Protein AF-0000000067176168 (afdb_homodimer)

Organism: Mycolicibacterium smegmatis (strain ATCC 700084 / mc(2)155) (NCBI:txid246196)

Solvent-accessible surface area (backbone atoms only — not comparable to full-atom values): 38300 Å² total; per-residue (Å²): 129,43,39,39,36,66,32,38,26,52,6,70,38,26,95,44,67,74,48,48,65,75,39,74,46,58,28,52,47,60,27,38,42,44,48,42,74,59,34,64,45,67,70,68,75,68,59,88,59,64,54,48,34,90,34,35,32,40,30,34,15,57,54,43,55,13,48,34,45,64,42,18,42,8,50,51,46,45,52,48,49,29,64,76,58,59,32,76,52,59,24,44,74,36,60,22,11,17,51,62,39,45,34,62,74,66,57,68,63,48,25,36,34,30,36,39,25,71,38,66,47,34,12,22,47,1,37,45,16,20,52,15,31,40,41,54,68,70,59,49,51,46,24,50,48,64,36,40,51,71,46,67,38,50,46,32,37,34,40,32,27,31,59,47,51,46,90,87,56,44,28,49,18,55,42,38,49,47,22,23,73,71,29,65,36,64,72,16,24,37,36,50,39,52,84,15,42,83,55,54,52,68,68,28,39,24,17,36,12,22,45,29,45,65,27,43,26,59,31,18,35,26,47,52,46,68,72,49,40,59,73,47,51,81,59,40,77,75,40,48,67,30,65,43,40,95,64,33,75,57,75,41,80,45,79,43,58,36,62,72,62,56,59,27,33,20,48,58,54,41,45,49,58,34,27,45,48,36,84,74,53,70,92,41,69,41,41,31,21,37,33,18,22,69,40,30,10,46,57,70,38,45,46,47,26,16,62,70,29,48,96,39,54,47,22,89,79,31,32,35,42,35,22,29,18,20,48,65,37,39,50,50,30,51,75,72,42,28,51,55,24,33,37,73,14,29,23,38,61,44,48,32,28,33,24,27,53,62,28,62,20,60,43,15,32,19,73,70,36,29,31,35,21,14,38,78,71,26,39,70,36,37,35,30,29,61,58,28,42,31,30,35,32,24,39,51,29,24,44,40,12,28,40,70,34,26,66,39,43,74,88,78,116,129,42,37,40,36,67,32,38,27,52,7,70,40,26,94,44,67,74,49,48,64,76,39,75,43,57,28,52,46,58,28,37,42,44,48,42,73,59,34,66,44,66,71,67,74,69,59,86,61,66,55,49,34,91,35,36,32,40,31,35,15,56,54,44,52,14,48,36,44,66,42,17,44,9,49,51,46,45,54,49,49,31,63,76,58,58,31,76,52,58,25,45,73,35,60,21,11,17,53,62,40,44,32,63,74,68,55,68,64,47,26,37,35,30,37,40,24,71,39,64,48,34,11,21,47,1,37,46,16,20,53,15,29,40,42,53,68,70,55,48,51,47,24,49,49,65,36,40,51,72,46,66,38,49,45,32,39,35,41,32,26,30,60,46,53,48,89,87,57,45,27,50,18,55,42,37,48,47,23,22,74,70,28,65,37,66,71,17,25,37,36,48,38,51,83,14,41,82,55,53,52,68,68,29,39,24,18,36,12,22,46,29,43,65,29,42,28,59,32,18,35,25,47,54,46,68,72,50,39,59,73,45,52,79,58,40,77,76,39,48,67,31,63,43,42,95,66,33,76,58,74,40,78,46,78,42,58,37,64,75,62,58,57,26,32,21,46,58,55,42,46,50,57,33,28,45,47,37,80,74,53,70,90,40,69,40,40,31,22,35,34,20,22,70,41,31,11,45,57,68,38,45,46,47,27,15,61,69,28,47,97,41,54,48,22,89,81,32,33,36,43,36,24,30,18,20,48,64,36,40,51,52,30,51,75,70,42,27,51,56,24,34,38,73,14,30,24,36,59,44,47,32,28,34,22,27,54,63,29,62,20,60,45,15,32,20,72,70,35,28,31,36,22,14,38,79,74,26,39,70,36,37,35,30,29,62,58,27,43,30,29,33,32,24,41,51,28,25,45,40,12,30,42,69,35,26,67,39,43,73,87,79,111

Radius of gyration: 28.68 Å; Cα contacts (8 Å, |Δi|>4): 2386; chains: 2; bounding box: 62×94×59 Å

pLDDT: mean 96.31, std 5.04, range [27.69, 98.88]

Secondary structure (DSSP, 8-state):
-B--HHHHHHHHTSS-SS--TT-EEEEE-SEEEEEGGGGGSSGGGG-S--S-GGGEEEE--SSSS-SSHHHHHHHHHHHHHHHHHT--EEE-TTT-B-HHHHHHHTT-S-TT-EEEESSGGGGGGGGGT-EEEE--HHHHHHHHHHSEEEEEPPPEEEEEEES---TT--HHHHHHHHHHHH---TT-EEEEESGGGGGS-HHHHHHHHHHGGGGT-SEEE----HHHHHHHGGGGGG-------TTB--SEEEEEEGGG---EEEPTT-STT-EEEGGGSPP-B-SEEEE-STTT-SHHHHHHHHHHHTT--PPTTPEEEE--SBHHHHHHHHHHTHHHHHHHTT-EEPPSSSHHHHTSSSSPBPTT-EEEE-SS---TTTTB-TTSEEEEE-HHHHHHHHHHTB---TT--/-B--HHHHHHHHTSS-SS--TT-EEEEE-SEEEEEGGGGGSSGGGG-S--S-GGGEEEE--SSSS-SSHHHHHHHHHHHHHHHHHT--EEE-TTT-B-HHHHHHHTT-S-TT-EEEESSGGGGGGGGGT-EEEE--HHHHHHHHHHSEEEEEPPPEEEEEEES---TT--HHHHHHHHHHHH---TT-EEEEESGGGGGS-HHHHHHHHHHGGGGT-SEEE----HHHHHHHGGGGGG-------TTB--SEEEEEEGGG---EEEPTT-STT-EEEGGGSPP-B-SEEEE-STTT-SHHHHHHHHHHHTT--PPTTPEEEE--SBHHHHHHHHHHTHHHHHHHTT-EEPPSSSHHHHTSSSSPBPTT-EEEE-SS---TTTTB-TTSEEEEE-HHHHHHHHHHTB---TT--

Foldseek 3Di:
DWAALLQCLQLLQFPRRGDDFQDKTKGQAQAEEEELVLLLDCLLVPDPAFPDLARYAYAYFAQVVHPDPSSVNSLVSSVVSCVVHVNPNYQHHVFHFHPLCSCLVVVVDAASGEYEYQDQLQLLCQLRNYNGGHDHPVQSSVCRHHSMDMDRAAFEEEEAEDAEADPQDALQLQLLVCLQPPFAQARYEYEYHHPHVVNHASLSSSLNRSLNSQRRHRHYHYWCDPRSLVSCPPCSVVHDTRHIDPPHDGPHYHYDYNVPTAWKKFWAAGSHSGMDHLVPDPWFFAQEFEAAESNGQALVNLVLLLVLQAPAAFDPRYEYEHEHRTPVSVVVCVVVCSCVSQVVNPYDYDYHHCAQLQLNHDQADDAPGEYEYQHNHRRQCRRHHSNYIYMYTGSQQRSVCRRVRTGAHPVGD/DWAALLQCLQLLQFPRRGDDFQDKTKGQAQAEEEELVLLLDCLLVPDPAFPDLARYAYAYFAQVVHPDPSSVNSLVSSVVSCVVHVNPNYQHHVFHFHPLCSCLVVVVDAASGEYEYCDQLQLLCQLRNYNGGHDHPVQSSVCRHPSMDMDRAAFEEEEAEDAEADPQDALQLQQLVCLQPPFAQARYEYEYHHPHVVNHASLSSSLNRSLNSQRRHRHYHYWCDPRSLVSCPPCSVVHDTRHIDPPHDGPHYYYDYNVPTAWKKFWAAGSHSGMDHLVPDPWFFAQEFEAAESNGQALVNLVLLLVLQAVAAFDPRYEYEHEHRTPVSVVVCVVVCSCVSQVVNPYDYDYHHCAQLQLNHDQADDAPGEYEYQHNHRRQCRRHHSNYIYMYTGSQQRSVCRRVRTGAHPPRD

Structure (mmCIF, N/CA/C/O backbone):
data_AF-0000000067176168-model_v1
#
loop_
_entity.id
_entity.type
_entity.pdbx_description
1 polymer '3-isopropylmalate dehydratase large subunit'
#
loop_
_atom_site.group_PDB
_atom_site.id
_atom_site.type_symbol
_atom_site.label_atom_id
_atom_site.label_alt_id
_atom_site.label_comp_id
_atom_site.label_asym_id
_atom_site.label_entity_id
_atom_site.label_seq_id
_atom_site.pdbx_PDB_ins_code
_atom_site.Cartn_x
_atom_site.Cartn_y
_atom_site.Cartn_z
_atom_site.occupancy
_atom_site.B_iso_or_equiv
_atom_site.auth_seq_id
_atom_site.auth_comp_id
_atom_site.auth_asym_id
_atom_site.auth_atom_id
_atom_site.pdbx_PDB_model_num
ATOM 1 N N . MET A 1 1 ? -1.756 47.5 22.859 1 81.81 1 MET A N 1
ATOM 2 C CA . MET A 1 1 ? -2.678 46.375 22.656 1 81.81 1 MET A CA 1
ATOM 3 C C . MET A 1 1 ? -1.915 45.094 22.438 1 81.81 1 MET A C 1
ATOM 5 O O . MET A 1 1 ? -0.862 45.062 21.797 1 81.81 1 MET A O 1
ATOM 9 N N . GLY A 1 2 ? -2.418 44.094 23.172 1 93.5 2 GLY A N 1
ATOM 10 C CA . GLY A 1 2 ? -1.721 42.812 23.156 1 93.5 2 GLY A CA 1
ATOM 11 C C . GLY A 1 2 ? -1.752 42.125 21.797 1 93.5 2 GLY A C 1
ATOM 12 O O . GLY A 1 2 ? -2.416 42.594 20.875 1 93.5 2 GLY A O 1
ATOM 13 N N . SER A 1 3 ? -0.959 41.156 21.547 1 97.44 3 SER A N 1
ATOM 14 C CA . SER A 1 3 ? -0.81 40.406 20.297 1 97.44 3 SER A CA 1
ATOM 15 C C . SER A 1 3 ? -1.395 39 20.391 1 97.44 3 SER A C 1
ATOM 17 O O . SER A 1 3 ? -1.273 38.375 21.438 1 97.44 3 SER A O 1
ATOM 19 N N . THR A 1 4 ? -2.113 38.594 19.297 1 98.31 4 THR A N 1
ATOM 20 C CA . THR A 1 4 ? -2.543 37.219 19.172 1 98.31 4 THR A CA 1
ATOM 21 C C . THR A 1 4 ? -1.352 36.312 18.906 1 98.31 4 THR A C 1
ATOM 23 O O . THR A 1 4 ? -0.232 36.781 18.703 1 98.31 4 THR A O 1
ATOM 26 N N . VAL A 1 5 ? -1.571 35.031 18.938 1 98.56 5 VAL A N 1
ATOM 27 C CA . VAL A 1 5 ? -0.511 34.031 18.703 1 98.56 5 VAL A CA 1
ATOM 28 C C . VAL A 1 5 ? 0.125 34.281 17.344 1 98.56 5 VAL A C 1
ATOM 30 O O . VAL A 1 5 ? 1.349 34.406 17.219 1 98.56 5 VAL A O 1
ATOM 33 N N . ILE A 1 6 ? -0.699 34.438 16.266 1 98.69 6 ILE A N 1
ATOM 34 C CA . ILE A 1 6 ? -0.167 34.562 14.906 1 98.69 6 ILE A CA 1
ATOM 35 C C . ILE A 1 6 ? 0.568 35.875 14.75 1 98.69 6 ILE A C 1
ATOM 37 O O . ILE A 1 6 ? 1.577 35.969 14.047 1 98.69 6 ILE A O 1
ATOM 41 N N . GLU A 1 7 ? 0.084 36.938 15.375 1 98.62 7 GLU A N 1
ATOM 42 C CA . GLU A 1 7 ? 0.792 38.219 15.359 1 98.62 7 GLU A CA 1
ATOM 43 C C . GLU A 1 7 ? 2.184 38.094 15.977 1 98.62 7 GLU A C 1
ATOM 45 O O . GLU A 1 7 ? 3.158 38.625 15.438 1 98.62 7 GLU A O 1
ATOM 50 N N . GLN A 1 8 ? 2.264 37.375 17.094 1 98.56 8 GLN A N 1
ATOM 51 C CA . GLN A 1 8 ? 3.553 37.156 17.75 1 98.56 8 GLN A CA 1
ATOM 52 C C . GLN A 1 8 ? 4.477 36.312 16.875 1 98.56 8 GLN A C 1
ATOM 54 O O . GLN A 1 8 ? 5.672 36.594 16.766 1 98.56 8 GLN A O 1
ATOM 59 N N . LEU A 1 9 ? 3.971 35.25 16.312 1 98.62 9 LEU A N 1
ATOM 60 C CA . LEU A 1 9 ? 4.766 34.344 15.484 1 98.62 9 LEU A CA 1
ATOM 61 C C . LEU A 1 9 ? 5.336 35.094 14.281 1 98.62 9 LEU A C 1
ATOM 63 O O . LEU A 1 9 ? 6.523 34.969 13.977 1 98.62 9 LEU A O 1
ATOM 67 N N . LEU A 1 10 ? 4.496 35.844 13.547 1 98.5 10 LEU A N 1
ATOM 68 C CA . LEU A 1 10 ? 4.938 36.594 12.375 1 98.5 10 LEU A CA 1
ATOM 69 C C . LEU A 1 10 ? 5.867 37.719 12.781 1 98.5 10 LEU A C 1
ATOM 71 O O . LEU A 1 10 ? 6.836 38.031 12.07 1 98.5 10 LEU A O 1
ATOM 75 N N . GLY A 1 11 ? 5.555 38.375 13.914 1 98.06 11 GLY A N 1
ATOM 76 C CA . GLY A 1 11 ? 6.426 39.406 14.43 1 98.06 11 GLY A CA 1
ATOM 77 C C . GLY A 1 11 ? 7.828 38.906 14.742 1 98.06 11 GLY A C 1
ATOM 78 O O . GLY A 1 11 ? 8.812 39.594 14.406 1 98.06 11 GLY A O 1
ATOM 79 N N . ARG A 1 12 ? 7.926 37.812 15.352 1 96.75 12 ARG A N 1
ATOM 80 C CA . ARG A 1 12 ? 9.211 37.25 15.734 1 96.75 12 ARG A CA 1
ATOM 81 C C . ARG A 1 12 ? 10.086 37 14.508 1 96.75 12 ARG A C 1
ATOM 83 O O . ARG A 1 12 ? 11.305 37.125 14.57 1 96.75 12 ARG A O 1
ATOM 90 N N . ALA A 1 13 ? 9.492 36.656 13.422 1 97.12 13 ALA A N 1
ATOM 91 C CA . ALA A 1 13 ? 10.227 36.281 12.219 1 97.12 13 ALA A CA 1
ATOM 92 C C . ALA A 1 13 ? 10.469 37.469 11.312 1 97.12 13 ALA A C 1
ATOM 94 O O . ALA A 1 13 ? 11.094 37.344 10.258 1 97.12 13 ALA A O 1
ATOM 95 N N . SER A 1 14 ? 9.961 38.594 11.688 1 97.38 14 SER A N 1
ATOM 96 C CA . SER A 1 14 ? 10.023 39.781 10.82 1 97.38 14 SER A CA 1
ATOM 97 C C . SER A 1 14 ? 10.75 40.938 11.508 1 97.38 14 SER A C 1
ATOM 99 O O . SER A 1 14 ? 11.148 40.812 12.664 1 97.38 14 SER A O 1
ATOM 101 N N . GLU A 1 15 ? 10.922 42.031 10.742 1 95.62 15 GLU A N 1
ATOM 102 C CA . GLU A 1 15 ? 11.5 43.25 11.297 1 95.62 15 GLU A CA 1
ATOM 103 C C . GLU A 1 15 ? 10.438 44.094 12 1 95.62 15 GLU A C 1
ATOM 105 O O . GLU A 1 15 ? 10.734 45.188 12.5 1 95.62 15 GLU A O 1
ATOM 110 N N . HIS A 1 16 ? 9.273 43.594 12.055 1 93.31 16 HIS A N 1
ATOM 111 C CA . HIS A 1 16 ? 8.148 44.25 12.734 1 93.31 16 HIS A CA 1
ATOM 112 C C . HIS A 1 16 ? 7.742 43.438 13.969 1 93.31 16 HIS A C 1
ATOM 114 O O . HIS A 1 16 ? 6.871 42.562 13.898 1 93.31 16 HIS A O 1
ATOM 120 N N . PRO A 1 17 ? 8.117 43.812 15.094 1 89.12 17 PRO A N 1
ATOM 121 C CA . PRO A 1 17 ? 7.984 42.969 16.281 1 89.12 17 PRO A CA 1
ATOM 122 C C . PRO A 1 17 ? 6.531 42.75 16.703 1 89.12 17 PRO A C 1
ATOM 124 O O . PRO A 1 17 ? 6.195 41.719 17.297 1 89.12 17 PRO A O 1
ATOM 127 N N . ALA A 1 18 ? 5.68 43.719 16.422 1 94 18 ALA A N 1
ATOM 128 C CA . ALA A 1 18 ? 4.289 43.594 16.844 1 94 18 ALA A CA 1
ATOM 129 C C . ALA A 1 18 ? 3.332 43.969 15.719 1 94 18 ALA A C 1
ATOM 131 O O . ALA A 1 18 ? 2.545 44.906 15.867 1 94 18 ALA A O 1
ATOM 132 N N . PRO A 1 19 ? 3.373 43.156 14.688 1 97.25 19 PRO A N 1
ATOM 133 C CA . PRO A 1 19 ? 2.475 43.469 13.578 1 97.25 19 PRO A CA 1
ATOM 134 C C . PRO A 1 19 ? 1.001 43.312 13.945 1 97.25 19 PRO A C 1
ATOM 136 O O . PRO A 1 19 ? 0.668 42.562 14.867 1 97.25 19 PRO A O 1
ATOM 139 N N . LYS A 1 20 ? 0.213 44.062 13.266 1 97.5 20 LYS A N 1
ATOM 140 C CA . LYS A 1 20 ? -1.23 44.031 13.484 1 97.5 20 LYS A CA 1
ATOM 141 C C . LYS A 1 20 ? -1.976 43.656 12.203 1 97.5 20 LYS A C 1
ATOM 143 O O . LYS A 1 20 ? -1.406 43.719 11.109 1 97.5 20 LYS A O 1
ATOM 148 N N . PRO A 1 21 ? -3.27 43.312 12.336 1 97.62 21 PRO A N 1
ATOM 149 C CA . PRO A 1 21 ? -4.031 42.938 11.141 1 97.62 21 PRO A CA 1
ATOM 150 C C . PRO A 1 21 ? -3.986 44 10.062 1 97.62 21 PRO A C 1
ATOM 152 O O . PRO A 1 21 ? -4.16 45.188 10.359 1 97.62 21 PRO A O 1
ATOM 155 N N . GLY A 1 22 ? -3.725 43.562 8.852 1 97.06 22 GLY A N 1
ATOM 156 C CA . GLY A 1 22 ? -3.635 44.5 7.738 1 97.06 22 GLY A CA 1
ATOM 157 C C . GLY A 1 22 ? -2.207 44.844 7.367 1 97.06 22 GLY A C 1
ATOM 158 O O . GLY A 1 22 ? -1.938 45.25 6.238 1 97.06 22 GLY A O 1
ATOM 159 N N . ASP A 1 23 ? -1.232 44.656 8.289 1 97.5 23 ASP A N 1
ATOM 160 C CA . ASP A 1 23 ? 0.179 44.875 7.992 1 97.5 23 ASP A CA 1
ATOM 161 C C . ASP A 1 23 ? 0.717 43.812 7.047 1 97.5 23 ASP A C 1
ATOM 163 O O . ASP A 1 23 ? 0.308 42.656 7.121 1 97.5 23 ASP A O 1
ATOM 167 N N . THR A 1 24 ? 1.561 44.156 6.156 1 97.75 24 THR A N 1
ATOM 168 C CA . THR A 1 24 ? 2.348 43.219 5.379 1 97.75 24 THR A CA 1
ATOM 169 C C . THR A 1 24 ? 3.732 43.031 5.992 1 97.75 24 THR A C 1
ATOM 171 O O . THR A 1 24 ? 4.445 44 6.238 1 97.75 24 THR A O 1
ATOM 174 N N . VAL A 1 25 ? 4.086 41.812 6.258 1 97.81 25 VAL A N 1
ATOM 175 C CA . VAL A 1 25 ? 5.391 41.562 6.859 1 97.81 25 VAL A CA 1
ATOM 176 C C . VAL A 1 25 ? 6.18 40.594 5.984 1 97.81 25 VAL A C 1
ATOM 178 O O . VAL A 1 25 ? 5.609 39.656 5.406 1 97.81 25 VAL A O 1
ATOM 181 N N . VAL A 1 26 ? 7.434 40.844 5.801 1 98.12 26 VAL A N 1
ATOM 182 C CA . VAL A 1 26 ? 8.367 39.875 5.23 1 98.12 26 VAL A CA 1
ATOM 183 C C . VAL A 1 26 ? 8.969 39 6.344 1 98.12 26 VAL A C 1
ATOM 185 O O . VAL A 1 26 ? 9.5 39.531 7.324 1 98.12 26 VAL A O 1
ATOM 188 N N . VAL A 1 27 ? 8.883 37.75 6.195 1 98 27 VAL A N 1
ATOM 189 C CA . VAL A 1 27 ? 9.305 36.875 7.293 1 98 27 VAL A CA 1
ATOM 190 C C . VAL A 1 27 ? 10.438 35.969 6.824 1 98 27 VAL A C 1
ATOM 192 O O . VAL A 1 27 ? 10.477 35.562 5.656 1 98 27 VAL A O 1
ATOM 195 N N . ASP A 1 28 ? 11.367 35.688 7.727 1 97.81 28 ASP A N 1
ATOM 196 C CA . ASP A 1 28 ? 12.32 34.594 7.535 1 97.81 28 ASP A CA 1
ATOM 197 C C . ASP A 1 28 ? 11.656 33.25 7.734 1 97.81 28 ASP A C 1
ATOM 199 O O . ASP A 1 28 ? 11.016 33 8.758 1 97.81 28 ASP A O 1
ATOM 203 N N . VAL A 1 29 ? 11.781 32.406 6.797 1 98.38 29 VAL A N 1
ATOM 204 C CA . VAL A 1 29 ? 11.18 31.062 6.895 1 98.38 29 VAL A CA 1
ATOM 205 C C . VAL A 1 29 ? 12.164 30.094 7.523 1 98.38 29 VAL A C 1
ATOM 207 O O . VAL A 1 29 ? 13.281 29.922 7.027 1 98.38 29 VAL A O 1
ATOM 210 N N . ASP A 1 30 ? 11.766 29.531 8.609 1 98.31 30 ASP A N 1
ATOM 211 C CA . ASP A 1 30 ? 12.656 28.625 9.336 1 98.31 30 ASP A CA 1
ATOM 212 C C . ASP A 1 30 ? 12.852 27.312 8.586 1 98.31 30 ASP A C 1
ATOM 214 O O . ASP A 1 30 ? 13.938 26.734 8.633 1 98.31 30 ASP A O 1
ATOM 218 N N . LEU A 1 31 ? 11.836 26.859 7.938 1 98.44 31 LEU A N 1
ATOM 219 C CA . LEU A 1 31 ? 11.914 25.625 7.145 1 98.44 31 LEU A CA 1
ATOM 220 C C . LEU A 1 31 ? 10.914 25.656 5.996 1 98.44 31 LEU A C 1
ATOM 222 O O . LEU A 1 31 ? 9.766 26.094 6.18 1 98.44 31 LEU A O 1
ATOM 226 N N . THR A 1 32 ? 11.359 25.266 4.875 1 98.19 32 THR A N 1
ATOM 227 C CA . THR A 1 32 ? 10.5 25.031 3.717 1 98.19 32 THR A CA 1
ATOM 228 C C . THR A 1 32 ? 10.523 23.562 3.32 1 98.19 32 THR A C 1
ATOM 230 O O . THR A 1 32 ? 11.594 22.984 3.088 1 98.19 32 THR A O 1
ATOM 233 N N . VAL A 1 33 ? 9.375 22.953 3.25 1 98.12 33 VAL A N 1
ATOM 234 C CA . VAL A 1 33 ? 9.297 21.531 2.926 1 98.12 33 VAL A CA 1
ATOM 235 C C . VAL A 1 33 ? 8.797 21.359 1.493 1 98.12 33 VAL A C 1
ATOM 237 O O . VAL A 1 33 ? 7.754 21.891 1.124 1 98.12 33 VAL A O 1
ATOM 240 N N . LEU A 1 34 ? 9.586 20.672 0.702 1 97 34 LEU A N 1
ATOM 241 C CA . LEU A 1 34 ? 9.211 20.297 -0.656 1 97 34 LEU A CA 1
ATOM 242 C C . LEU A 1 34 ? 8.656 18.875 -0.69 1 97 34 LEU A C 1
ATOM 244 O O . LEU A 1 34 ? 9.18 17.984 -0.027 1 97 34 LEU A O 1
ATOM 248 N N . ILE A 1 35 ? 7.574 18.688 -1.44 1 96.06 35 ILE A N 1
ATOM 249 C CA . ILE A 1 35 ? 6.961 17.375 -1.545 1 96.06 35 ILE A CA 1
ATOM 250 C C . ILE A 1 35 ? 7.195 16.812 -2.943 1 96.06 35 ILE A C 1
ATOM 252 O O . ILE A 1 35 ? 7.508 17.547 -3.877 1 96.06 35 ILE A O 1
ATOM 256 N N . ASP A 1 36 ? 7.008 15.531 -3.152 1 94.5 36 ASP A N 1
ATOM 257 C CA . ASP A 1 36 ? 7.379 14.789 -4.352 1 94.5 36 ASP A CA 1
ATOM 258 C C . ASP A 1 36 ? 6.672 15.344 -5.586 1 94.5 36 ASP A C 1
ATOM 260 O O . ASP A 1 36 ? 7.262 15.414 -6.668 1 94.5 36 ASP A O 1
ATOM 264 N N . LEU A 1 37 ? 5.523 15.844 -5.43 1 92.25 37 LEU A N 1
ATOM 265 C CA . LEU A 1 37 ? 4.742 16.328 -6.566 1 92.25 37 LEU A CA 1
ATOM 266 C C . LEU A 1 37 ? 5.426 17.516 -7.23 1 92.25 37 LEU A C 1
ATOM 268 O O . LEU A 1 37 ? 5.254 17.75 -8.43 1 92.25 37 LEU A O 1
ATOM 272 N N . GLN A 1 38 ? 6.16 18.219 -6.445 1 93.19 38 GLN A N 1
ATOM 273 C CA . GLN A 1 38 ? 6.828 19.406 -6.977 1 93.19 38 GLN A CA 1
ATOM 274 C C . GLN A 1 38 ? 7.926 19.016 -7.961 1 93.19 38 GLN A C 1
ATOM 276 O O . GLN A 1 38 ? 8.289 19.812 -8.836 1 93.19 38 GLN A O 1
ATOM 281 N N . PHE A 1 39 ? 8.406 17.844 -7.828 1 94.69 39 PHE A N 1
ATOM 282 C CA . PHE A 1 39 ? 9.523 17.406 -8.656 1 94.69 39 PHE A CA 1
ATOM 283 C C . PHE A 1 39 ? 9.023 16.781 -9.953 1 94.69 39 PHE A C 1
ATOM 285 O O . PHE A 1 39 ? 9.82 16.375 -10.797 1 94.69 39 PHE A O 1
ATOM 292 N N . GLN A 1 40 ? 7.754 16.688 -10.094 1 90.19 40 GLN A N 1
ATOM 293 C CA . GLN A 1 40 ? 7.191 16.25 -11.367 1 90.19 40 GLN A CA 1
ATOM 294 C C . GLN A 1 40 ? 7.277 17.344 -12.414 1 90.19 40 GLN A C 1
ATOM 296 O O . GLN A 1 40 ? 7.137 17.094 -13.609 1 90.19 40 GLN A O 1
ATOM 301 N N . HIS A 1 41 ? 7.523 18.5 -11.828 1 86.06 41 HIS A N 1
ATOM 302 C CA . HIS A 1 41 ? 7.688 19.672 -12.695 1 86.06 41 HIS A CA 1
ATOM 303 C C . HIS A 1 41 ? 9.141 20.125 -12.734 1 86.06 41 HIS A C 1
ATOM 305 O O . HIS A 1 41 ? 9.953 19.703 -11.914 1 86.06 41 HIS A O 1
ATOM 311 N N . ASP A 1 42 ? 9.484 20.938 -13.664 1 79.06 42 ASP A N 1
ATOM 312 C CA . ASP A 1 42 ? 10.883 21.281 -13.883 1 79.06 42 ASP A CA 1
ATOM 313 C C . ASP A 1 42 ? 11.258 22.547 -13.125 1 79.06 42 ASP A C 1
ATOM 315 O O . ASP A 1 42 ? 12.422 22.953 -13.117 1 79.06 42 ASP A O 1
ATOM 319 N N . ARG A 1 43 ? 10.508 23.031 -12.383 1 80.88 43 ARG A N 1
ATOM 320 C CA . ARG A 1 43 ? 10.75 24.344 -11.773 1 80.88 43 ARG A CA 1
ATOM 321 C C . ARG A 1 43 ? 11.945 24.297 -10.836 1 80.88 43 ARG A C 1
ATOM 323 O O . ARG A 1 43 ? 12.75 25.219 -10.805 1 80.88 43 ARG A O 1
ATOM 330 N N . LEU A 1 44 ? 12.062 23.25 -10.086 1 87.75 44 LEU A N 1
ATOM 331 C CA . LEU A 1 44 ? 13.125 23.156 -9.094 1 87.75 44 LEU A CA 1
ATOM 332 C C . LEU A 1 44 ? 14.453 22.797 -9.75 1 87.75 44 LEU A C 1
ATOM 334 O O . LEU A 1 44 ? 15.516 22.953 -9.141 1 87.75 44 LEU A O 1
ATOM 338 N N . HIS A 1 45 ? 14.383 22.281 -10.977 1 82.69 45 HIS A N 1
ATOM 339 C CA . HIS A 1 45 ? 15.586 21.938 -11.727 1 82.69 45 HIS A CA 1
ATOM 340 C C . HIS A 1 45 ? 16.391 23.188 -12.07 1 82.69 45 HIS A C 1
ATOM 342 O O . HIS A 1 45 ? 17.609 23.109 -12.266 1 82.69 45 HIS A O 1
ATOM 348 N N . HIS A 1 46 ? 15.781 24.297 -12.078 1 82.88 46 HIS A N 1
ATOM 349 C CA . HIS A 1 46 ? 16.422 25.531 -12.5 1 82.88 46 HIS A CA 1
ATOM 350 C C . HIS A 1 46 ? 17.094 26.234 -11.328 1 82.88 46 HIS A C 1
ATOM 352 O O . HIS A 1 46 ? 17.766 27.25 -11.508 1 82.88 46 HIS A O 1
ATOM 358 N N . VAL A 1 47 ? 16.875 25.703 -10.172 1 87.88 47 VAL A N 1
ATOM 359 C CA . VAL A 1 47 ? 17.5 26.297 -9 1 87.88 47 VAL A CA 1
ATOM 360 C C . VAL A 1 47 ? 19.016 26.047 -9.023 1 87.88 47 VAL A C 1
ATOM 362 O O . VAL A 1 47 ? 19.453 24.891 -8.953 1 87.88 47 VAL A O 1
ATOM 365 N N . LEU A 1 48 ? 19.781 27.094 -9.148 1 89.25 48 LEU A N 1
ATOM 366 C CA . LEU A 1 48 ? 21.234 26.984 -9.219 1 89.25 48 LEU A CA 1
ATOM 367 C C . LEU A 1 48 ? 21.844 26.828 -7.828 1 89.25 48 LEU A C 1
ATOM 369 O O . LEU A 1 48 ? 22.812 26.078 -7.641 1 89.25 48 LEU A O 1
ATOM 373 N N . GLN A 1 49 ? 21.219 27.594 -6.898 1 93.12 49 GLN A N 1
ATOM 374 C CA . GLN A 1 49 ? 21.688 27.562 -5.52 1 93.12 49 GLN A CA 1
ATOM 375 C C . GLN A 1 49 ? 20.547 27.797 -4.539 1 93.12 49 GLN A C 1
ATOM 377 O O . GLN A 1 49 ? 19.703 28.672 -4.746 1 93.12 49 GLN A O 1
ATOM 382 N N . VAL A 1 50 ? 20.547 26.953 -3.531 1 96.19 50 VAL A N 1
ATOM 383 C CA . VAL A 1 50 ? 19.531 27.156 -2.492 1 96.19 50 VAL A CA 1
ATOM 384 C C . VAL A 1 50 ? 20.062 28.109 -1.431 1 96.19 50 VAL A C 1
ATOM 386 O O . VAL A 1 50 ? 21.281 28.203 -1.225 1 96.19 50 VAL A O 1
ATOM 389 N N . HIS A 1 51 ? 19.219 28.844 -0.791 1 97.12 51 HIS A N 1
ATOM 390 C CA . HIS A 1 51 ? 19.594 29.812 0.231 1 97.12 51 HIS A CA 1
ATOM 391 C C . HIS A 1 51 ? 20.312 29.141 1.396 1 97.12 51 HIS A C 1
ATOM 393 O O . HIS A 1 51 ? 21.359 29.594 1.837 1 97.12 51 HIS A O 1
ATOM 399 N N . ASP A 1 52 ? 19.781 28.156 1.943 1 97.94 52 ASP A N 1
ATOM 400 C CA . ASP A 1 52 ? 20.312 27.391 3.074 1 97.94 52 ASP A CA 1
ATOM 401 C C . ASP A 1 52 ? 19.797 25.953 3.061 1 97.94 52 ASP A C 1
ATOM 403 O O . ASP A 1 52 ? 18.625 25.703 3.406 1 97.94 52 ASP A O 1
ATOM 407 N N . PRO A 1 53 ? 20.594 25 2.678 1 97.69 53 PRO A N 1
ATOM 408 C CA . PRO A 1 53 ? 20.125 23.609 2.582 1 97.69 53 PRO A CA 1
ATOM 409 C C . PRO A 1 53 ? 19.578 23.078 3.904 1 97.69 53 PRO A C 1
ATOM 411 O O . PRO A 1 53 ? 18.734 22.188 3.91 1 97.69 53 PRO A O 1
ATOM 414 N N . ASP A 1 54 ? 20.047 23.641 5.016 1 97.62 54 ASP A N 1
ATOM 415 C CA . ASP A 1 54 ? 19.609 23.188 6.332 1 97.62 54 ASP A CA 1
ATOM 416 C C . ASP A 1 54 ? 18.172 23.656 6.629 1 97.62 54 ASP A C 1
ATOM 418 O O . ASP A 1 54 ? 17.547 23.156 7.566 1 97.62 54 ASP A O 1
ATOM 422 N N . LYS A 1 55 ? 17.641 24.578 5.832 1 98.06 55 LYS A N 1
ATOM 423 C CA . LYS A 1 55 ? 16.281 25.109 6.004 1 98.06 55 LYS A CA 1
ATOM 424 C C . LYS A 1 55 ? 15.344 24.547 4.941 1 98.06 55 LYS A C 1
ATOM 426 O O . LYS A 1 55 ? 14.297 25.141 4.66 1 98.06 55 LYS A O 1
ATOM 431 N N . ILE A 1 56 ? 15.773 23.453 4.285 1 98 56 ILE A N 1
ATOM 432 C CA . ILE A 1 56 ? 14.953 22.781 3.285 1 98 56 ILE A CA 1
ATOM 433 C C . ILE A 1 56 ? 14.789 21.312 3.664 1 98 56 ILE A C 1
ATOM 435 O O . ILE A 1 56 ? 15.742 20.656 4.105 1 98 56 ILE A O 1
ATOM 439 N N . ALA A 1 57 ? 13.648 20.812 3.596 1 98.31 57 ALA A N 1
ATOM 440 C CA . ALA A 1 57 ? 13.367 19.375 3.691 1 98.31 57 ALA A CA 1
ATOM 441 C C . ALA A 1 57 ? 12.633 18.875 2.449 1 98.31 57 ALA A C 1
ATOM 443 O O . ALA A 1 57 ? 11.859 19.625 1.836 1 98.31 57 ALA A O 1
ATOM 444 N N . VAL A 1 58 ? 12.953 17.688 2.016 1 97.75 58 VAL A N 1
ATOM 445 C CA . VAL A 1 58 ? 12.227 17.016 0.946 1 97.75 58 VAL A CA 1
ATOM 446 C C . VAL A 1 58 ? 11.531 15.766 1.497 1 97.75 58 VAL A C 1
ATOM 448 O O . VAL A 1 58 ? 12.18 14.891 2.062 1 97.75 58 VAL A O 1
ATOM 451 N N . VAL A 1 59 ? 10.227 15.711 1.394 1 97.75 59 VAL A N 1
ATOM 452 C CA . VAL A 1 59 ? 9.453 14.578 1.889 1 97.75 59 VAL A CA 1
ATOM 453 C C . VAL A 1 59 ? 8.68 13.938 0.739 1 97.75 59 VAL A C 1
ATOM 455 O O . VAL A 1 59 ? 7.848 14.594 0.105 1 97.75 59 VAL A O 1
ATOM 458 N N . MET A 1 60 ? 8.977 12.68 0.432 1 96.31 60 MET A N 1
ATOM 459 C CA . MET A 1 60 ? 8.164 11.898 -0.5 1 96.31 60 MET A CA 1
ATOM 460 C C . MET A 1 60 ? 6.879 11.43 0.164 1 96.31 60 MET A C 1
ATOM 462 O O . MET A 1 60 ? 6.91 10.609 1.085 1 96.31 60 MET A O 1
ATOM 466 N N . ASP A 1 61 ? 5.707 11.883 -0.383 1 95.06 61 ASP A N 1
ATOM 467 C CA . ASP A 1 61 ? 4.531 11.664 0.45 1 95.06 61 ASP A CA 1
ATOM 468 C C . ASP A 1 61 ? 3.332 11.242 -0.397 1 95.06 61 ASP A C 1
ATOM 470 O O . ASP A 1 61 ? 2.439 10.539 0.086 1 95.06 61 ASP A O 1
ATOM 474 N N . HIS A 1 62 ? 3.16 11.672 -1.622 1 92.56 62 HIS A N 1
ATOM 475 C CA . HIS A 1 62 ? 1.955 11.438 -2.41 1 92.56 62 HIS A CA 1
ATOM 476 C C . HIS A 1 62 ? 2.111 10.211 -3.309 1 92.56 62 HIS A C 1
ATOM 478 O O . HIS A 1 62 ? 1.182 9.414 -3.441 1 92.56 62 HIS A O 1
ATOM 484 N N . ALA A 1 63 ? 3.209 10.156 -3.908 1 91.25 63 ALA A N 1
ATOM 485 C CA . ALA A 1 63 ? 3.467 9.133 -4.914 1 91.25 63 ALA A CA 1
ATOM 486 C C . ALA A 1 63 ? 4.605 8.211 -4.477 1 91.25 63 ALA A C 1
ATOM 488 O O . ALA A 1 63 ? 5.57 8.016 -5.219 1 91.25 63 ALA A O 1
ATOM 489 N N . VAL A 1 64 ? 4.508 7.672 -3.328 1 92.25 64 VAL A N 1
ATOM 490 C CA . VAL A 1 64 ? 5.566 6.848 -2.75 1 92.25 64 VAL A CA 1
ATOM 491 C C . VAL A 1 64 ? 4.969 5.559 -2.195 1 92.25 64 VAL A C 1
ATOM 493 O O . VAL A 1 64 ? 4.027 5.59 -1.402 1 92.25 64 VAL A O 1
ATOM 496 N N . PRO A 1 65 ? 5.473 4.309 -2.633 1 93.88 65 PRO A N 1
ATOM 497 C CA . PRO A 1 65 ? 6.367 4.188 -3.785 1 93.88 65 PRO A CA 1
ATOM 498 C C . PRO A 1 65 ? 5.711 4.629 -5.09 1 93.88 65 PRO A C 1
ATOM 500 O O . PRO A 1 65 ? 4.488 4.754 -5.16 1 93.88 65 PRO A O 1
ATOM 503 N N . ALA A 1 66 ? 6.445 4.883 -6.164 1 94.19 66 ALA A N 1
ATOM 504 C CA . ALA A 1 66 ? 5.992 5.523 -7.398 1 94.19 66 ALA A CA 1
ATOM 505 C C . ALA A 1 66 ? 4.883 4.715 -8.062 1 94.19 66 ALA A C 1
ATOM 507 O O . ALA A 1 66 ? 5.074 3.537 -8.383 1 94.19 66 ALA A O 1
ATOM 508 N N . PRO A 1 67 ? 3.723 5.34 -8.32 1 93.25 67 PRO A N 1
ATOM 509 C CA . PRO A 1 67 ? 2.615 4.625 -8.961 1 93.25 67 PRO A CA 1
ATOM 510 C C . PRO A 1 67 ? 2.668 4.703 -10.484 1 93.25 67 PRO A C 1
ATOM 512 O O . PRO A 1 67 ? 1.907 4.012 -11.164 1 93.25 67 PRO A O 1
ATOM 515 N N . SER A 1 68 ? 3.525 5.531 -11.047 1 93.12 68 SER A N 1
ATOM 516 C CA . SER A 1 68 ? 3.656 5.68 -12.492 1 93.12 68 SER A CA 1
ATOM 517 C C . SER A 1 68 ? 5.09 6.027 -12.883 1 93.12 68 SER A C 1
ATOM 519 O O . SER A 1 68 ? 5.906 6.375 -12.031 1 93.12 68 SER A O 1
ATOM 521 N N . ILE A 1 69 ? 5.363 5.961 -14.133 1 94.88 69 ILE A N 1
ATOM 522 C CA . ILE A 1 69 ? 6.688 6.301 -14.641 1 94.88 69 ILE A CA 1
ATOM 523 C C . ILE A 1 69 ? 6.969 7.781 -14.406 1 94.88 69 ILE A C 1
ATOM 525 O O . ILE A 1 69 ? 8.086 8.164 -14.055 1 94.88 69 ILE A O 1
ATOM 529 N N . ARG A 1 70 ? 5.922 8.562 -14.602 1 94.38 70 ARG A N 1
ATOM 530 C CA . ARG A 1 70 ? 6.051 9.992 -14.344 1 94.38 70 ARG A CA 1
ATOM 531 C C . ARG A 1 70 ? 6.445 10.25 -12.898 1 94.38 70 ARG A C 1
ATOM 533 O O . ARG A 1 70 ? 7.328 11.07 -12.625 1 94.38 70 ARG A O 1
ATOM 540 N N . ASP A 1 71 ? 5.824 9.594 -11.984 1 94.94 71 ASP A N 1
ATOM 541 C CA . ASP A 1 71 ? 6.121 9.75 -10.57 1 94.94 71 ASP A CA 1
ATOM 542 C C . ASP A 1 71 ? 7.52 9.227 -10.234 1 94.94 71 ASP A C 1
ATOM 544 O O . ASP A 1 71 ? 8.219 9.797 -9.391 1 94.94 71 ASP A O 1
ATOM 548 N N . ALA A 1 72 ? 7.883 8.109 -10.891 1 95.94 72 ALA A N 1
ATOM 549 C CA . ALA A 1 72 ? 9.227 7.574 -10.703 1 95.94 72 ALA A CA 1
ATOM 550 C C . ALA A 1 72 ? 10.289 8.586 -11.133 1 95.94 72 ALA A C 1
ATOM 552 O O . ALA A 1 72 ? 11.289 8.789 -10.438 1 95.94 72 ALA A O 1
ATOM 553 N N . SER A 1 73 ? 10.086 9.211 -12.242 1 95.69 73 SER A N 1
ATOM 554 C CA . SER A 1 73 ? 11 10.234 -12.734 1 95.69 73 SER A CA 1
ATOM 555 C C . SER A 1 73 ? 11.07 11.422 -11.789 1 95.69 73 SER A C 1
ATOM 557 O O . SER A 1 73 ? 12.148 11.984 -11.57 1 95.69 73 SER A O 1
ATOM 559 N N . GLY A 1 74 ? 9.922 11.781 -11.297 1 95.5 74 GLY A N 1
ATOM 560 C CA . GLY A 1 74 ? 9.898 12.828 -10.289 1 95.5 74 GLY A CA 1
ATOM 561 C C . GLY A 1 74 ? 10.719 12.492 -9.055 1 95.5 74 GLY A C 1
ATOM 562 O O . GLY A 1 74 ? 11.398 13.359 -8.508 1 95.5 74 GLY A O 1
ATOM 563 N N . GLY A 1 75 ? 10.562 11.25 -8.617 1 95.75 75 GLY A N 1
ATOM 564 C CA . GLY A 1 75 ? 11.375 10.797 -7.492 1 95.75 75 GLY A CA 1
ATOM 565 C C . GLY A 1 75 ? 12.859 10.898 -7.746 1 95.75 75 GLY A C 1
ATOM 566 O O . GLY A 1 75 ? 13.625 11.281 -6.855 1 95.75 75 GLY A O 1
ATOM 567 N N . GLU A 1 76 ? 13.273 10.562 -8.945 1 95.12 76 GLU A N 1
ATOM 568 C CA . GLU A 1 76 ? 14.68 10.68 -9.32 1 95.12 76 GLU A CA 1
ATOM 569 C C . GLU A 1 76 ? 15.148 12.133 -9.258 1 95.12 76 GLU A C 1
ATOM 571 O O . GLU A 1 76 ? 16.25 12.406 -8.781 1 95.12 76 GLU A O 1
ATOM 576 N N . ARG A 1 77 ? 14.359 13.023 -9.75 1 95.69 77 ARG A N 1
ATOM 577 C CA . ARG A 1 77 ? 14.688 14.445 -9.719 1 95.69 77 ARG A CA 1
ATOM 578 C C . ARG A 1 77 ? 14.805 14.945 -8.281 1 95.69 77 ARG A C 1
ATOM 580 O O . ARG A 1 77 ? 15.664 15.773 -7.977 1 95.69 77 ARG A O 1
ATOM 587 N N . ALA A 1 78 ? 13.898 14.469 -7.418 1 96.56 78 ALA A N 1
ATOM 588 C CA . ALA A 1 78 ? 13.961 14.844 -6.008 1 96.56 78 ALA A CA 1
ATOM 589 C C . ALA A 1 78 ? 15.273 14.398 -5.379 1 96.56 78 ALA A C 1
ATOM 591 O O . ALA A 1 78 ? 15.906 15.172 -4.648 1 96.56 78 ALA A O 1
ATOM 592 N N . ARG A 1 79 ? 15.656 13.156 -5.648 1 96.06 79 ARG A N 1
ATOM 593 C CA . ARG A 1 79 ? 16.906 12.609 -5.129 1 96.06 79 ARG A CA 1
ATOM 594 C C . ARG A 1 79 ? 18.109 13.398 -5.637 1 96.06 79 ARG A C 1
ATOM 596 O O . ARG A 1 79 ? 19.031 13.688 -4.879 1 96.06 79 ARG A O 1
ATOM 603 N N . GLU A 1 80 ? 18.094 13.68 -6.891 1 94.75 80 GLU A N 1
ATOM 604 C CA . GLU A 1 80 ? 19.172 14.469 -7.488 1 94.75 80 GLU A CA 1
ATOM 605 C C . GLU A 1 80 ? 19.234 15.859 -6.863 1 94.75 80 GLU A C 1
ATOM 607 O O . GLU A 1 80 ? 20.328 16.359 -6.594 1 94.75 80 GLU A O 1
ATOM 612 N N . PHE A 1 81 ? 18.094 16.531 -6.68 1 96.56 81 PHE A N 1
ATOM 613 C CA . PHE A 1 81 ? 18.047 17.859 -6.055 1 96.56 81 PHE A CA 1
ATOM 614 C C . PHE A 1 81 ? 18.672 17.828 -4.668 1 96.56 81 PHE A C 1
ATOM 616 O O . PHE A 1 81 ? 19.5 18.672 -4.336 1 96.56 81 PHE A O 1
ATOM 623 N N . ALA A 1 82 ? 18.188 16.844 -3.867 1 96.5 82 ALA A N 1
ATOM 624 C CA . ALA A 1 82 ? 18.703 16.719 -2.508 1 96.5 82 ALA A CA 1
ATOM 625 C C . ALA A 1 82 ? 20.219 16.531 -2.51 1 96.5 82 ALA A C 1
ATOM 627 O O . ALA A 1 82 ? 20.922 17.172 -1.73 1 96.5 82 ALA A O 1
ATOM 628 N N . ARG A 1 83 ? 20.703 15.648 -3.383 1 95.19 83 ARG A N 1
ATOM 629 C CA . ARG A 1 83 ? 22.125 15.352 -3.477 1 95.19 83 ARG A CA 1
ATOM 630 C C . ARG A 1 83 ? 22.922 16.578 -3.939 1 95.19 83 ARG A C 1
ATOM 632 O O . ARG A 1 83 ? 23.922 16.953 -3.32 1 95.19 83 ARG A O 1
ATOM 639 N N . SER A 1 84 ? 22.469 17.219 -4.977 1 95.5 84 SER A N 1
ATOM 640 C CA . SER A 1 84 ? 23.219 18.297 -5.613 1 95.5 84 SER A CA 1
ATOM 641 C C . SER A 1 84 ? 23.266 19.531 -4.727 1 95.5 84 SER A C 1
ATOM 643 O O . SER A 1 84 ? 24.234 20.297 -4.758 1 95.5 84 SER A O 1
ATOM 645 N N . HIS A 1 85 ? 22.234 19.75 -3.922 1 97 85 HIS A N 1
ATOM 646 C CA . HIS A 1 85 ? 22.156 20.969 -3.113 1 97 85 HIS A CA 1
ATOM 647 C C . HIS A 1 85 ? 22.516 20.688 -1.658 1 97 85 HIS A C 1
ATOM 649 O O . HIS A 1 85 ? 22.438 21.578 -0.81 1 97 85 HIS A O 1
ATOM 655 N N . GLY A 1 86 ? 22.766 19.438 -1.352 1 97.06 86 GLY A N 1
ATOM 656 C CA . GLY A 1 86 ? 23.203 19.062 -0.016 1 97.06 86 GLY A CA 1
ATOM 657 C C . GLY A 1 86 ? 22.078 19.094 1.01 1 97.06 86 GLY A C 1
ATOM 658 O O . GLY A 1 86 ? 22.297 19.484 2.16 1 97.06 86 GLY A O 1
ATOM 659 N N . VAL A 1 87 ? 20.875 18.781 0.6 1 97.62 87 VAL A N 1
ATOM 660 C CA . VAL A 1 87 ? 19.734 18.719 1.511 1 97.62 87 VAL A CA 1
ATOM 661 C C . VAL A 1 87 ? 19.781 17.422 2.311 1 97.62 87 VAL A C 1
ATOM 663 O O . VAL A 1 87 ? 19.594 16.344 1.757 1 97.62 87 VAL A O 1
ATOM 666 N N . SER A 1 88 ? 19.984 17.484 3.594 1 96.94 88 SER A N 1
ATOM 667 C CA . SER A 1 88 ? 20.141 16.297 4.434 1 96.94 88 SER A CA 1
ATOM 668 C C . SER A 1 88 ? 18.781 15.812 4.938 1 96.94 88 SER A C 1
ATOM 670 O O . SER A 1 88 ? 18.609 14.625 5.211 1 96.94 88 SER A O 1
ATOM 672 N N . LYS A 1 89 ? 17.797 16.703 5.145 1 97.94 89 LYS A N 1
ATOM 673 C CA . LYS A 1 89 ? 16.438 16.328 5.566 1 97.94 89 LYS A CA 1
ATOM 674 C C . LYS A 1 89 ? 15.633 15.773 4.402 1 97.94 89 LYS A C 1
ATOM 676 O O . LYS A 1 89 ? 14.688 16.406 3.936 1 97.94 89 LYS A O 1
ATOM 681 N N . PHE A 1 90 ? 16.109 14.633 3.969 1 97.69 90 PHE A N 1
ATOM 682 C CA . PHE A 1 90 ? 15.492 13.961 2.834 1 97.69 90 PHE A CA 1
ATOM 683 C C . PHE A 1 90 ? 14.789 12.68 3.281 1 97.69 90 PHE A C 1
ATOM 685 O O . PHE A 1 90 ? 15.43 11.75 3.773 1 97.69 90 PHE A O 1
ATOM 692 N N . TYR A 1 91 ? 13.5 12.586 3.148 1 97.88 91 TYR A N 1
ATOM 693 C CA . TYR A 1 91 ? 12.672 11.469 3.588 1 97.88 91 TYR A CA 1
ATOM 694 C C . TYR A 1 91 ? 12.094 10.719 2.395 1 97.88 91 TYR A C 1
ATOM 696 O O . TYR A 1 91 ? 10.969 10.992 1.968 1 97.88 91 TYR A O 1
ATOM 704 N N . ASP A 1 92 ? 12.898 9.789 1.918 1 96.69 92 ASP A N 1
ATOM 705 C CA . ASP A 1 92 ? 12.578 8.953 0.766 1 96.69 92 ASP A CA 1
ATOM 706 C C . ASP A 1 92 ? 11.992 7.613 1.205 1 96.69 92 ASP A C 1
ATOM 708 O O . ASP A 1 92 ? 11.703 7.414 2.387 1 96.69 92 ASP A O 1
ATOM 712 N N . VAL A 1 93 ? 11.727 6.688 0.204 1 95.25 93 VAL A N 1
ATOM 713 C CA . VAL A 1 93 ? 11.203 5.352 0.475 1 95.25 93 VAL A CA 1
ATOM 714 C C . VAL A 1 93 ? 11.984 4.711 1.62 1 95.25 93 VAL A C 1
ATOM 716 O O . VAL A 1 93 ? 13.211 4.684 1.598 1 95.25 93 VAL A O 1
ATOM 719 N N . GLY A 1 94 ? 11.273 4.18 2.635 1 94.81 94 GLY A N 1
ATOM 720 C CA . GLY A 1 94 ? 11.883 3.623 3.832 1 94.81 94 GLY A CA 1
ATOM 721 C C . GLY A 1 94 ? 11.82 4.562 5.023 1 94.81 94 GLY A C 1
ATOM 722 O O . GLY A 1 94 ? 11.867 4.117 6.172 1 94.81 94 GLY A O 1
ATOM 723 N N . ARG A 1 95 ? 11.773 5.848 4.723 1 95.38 95 ARG A N 1
ATOM 724 C CA . ARG A 1 95 ? 11.664 6.871 5.758 1 95.38 95 ARG A CA 1
ATOM 725 C C . ARG A 1 95 ? 10.516 7.828 5.461 1 95.38 95 ARG A C 1
ATOM 727 O O . ARG A 1 95 ? 10.242 8.742 6.246 1 95.38 95 ARG A O 1
ATOM 734 N N . HIS A 1 96 ? 9.836 7.578 4.422 1 96.12 96 HIS A N 1
ATOM 735 C CA . HIS A 1 96 ? 8.82 8.492 3.92 1 96.12 96 HIS A CA 1
ATOM 736 C C . HIS A 1 96 ? 7.562 8.445 4.789 1 96.12 96 HIS A C 1
ATOM 738 O O . HIS A 1 96 ? 7.477 7.645 5.723 1 96.12 96 HIS A O 1
ATOM 744 N N . GLY A 1 97 ? 6.598 9.258 4.434 1 97.06 97 GLY A N 1
ATOM 745 C CA . GLY A 1 97 ? 5.293 9.414 5.059 1 97.06 97 GLY A CA 1
ATOM 746 C C . GLY A 1 97 ? 4.547 10.648 4.594 1 97.06 97 GLY A C 1
ATOM 747 O O . GLY A 1 97 ? 5.086 11.453 3.834 1 97.06 97 GLY A O 1
ATOM 748 N N . ILE A 1 98 ? 3.354 10.75 5.082 1 97.5 98 ILE A N 1
ATOM 749 C CA . ILE A 1 98 ? 2.602 11.969 4.801 1 97.5 98 ILE A CA 1
ATOM 750 C C . ILE A 1 98 ? 3.318 13.164 5.418 1 97.5 98 ILE A C 1
ATOM 752 O O . ILE A 1 98 ? 3.703 13.133 6.59 1 97.5 98 ILE A O 1
ATOM 756 N N . VAL A 1 99 ? 3.506 14.18 4.676 1 97.75 99 VAL A N 1
ATOM 757 C CA . VAL A 1 99 ? 4.473 15.242 4.941 1 97.75 99 VAL A CA 1
ATOM 758 C C . VAL A 1 99 ? 4.191 15.867 6.305 1 97.75 99 VAL A C 1
ATOM 760 O O . VAL A 1 99 ? 5.113 16.078 7.102 1 97.75 99 VAL A O 1
ATOM 763 N N . HIS A 1 100 ? 2.969 16.125 6.664 1 97.88 100 HIS A N 1
ATOM 764 C CA . HIS A 1 100 ? 2.664 16.844 7.898 1 97.88 100 HIS A CA 1
ATOM 765 C C . HIS A 1 100 ? 2.861 15.953 9.117 1 97.88 100 HIS A C 1
ATOM 767 O O . HIS A 1 100 ? 3.129 16.453 10.219 1 97.88 100 HIS A O 1
ATOM 773 N N . GLN A 1 101 ? 2.67 14.68 8.883 1 97.81 101 GLN A N 1
ATOM 774 C CA . GLN A 1 101 ? 3.049 13.734 9.93 1 97.81 101 GLN A CA 1
ATOM 775 C C . GLN A 1 101 ? 4.562 13.703 10.109 1 97.81 101 GLN A C 1
ATOM 777 O O . GLN A 1 101 ? 5.055 13.688 11.242 1 97.81 101 GLN A O 1
ATOM 782 N N . VAL A 1 102 ? 5.285 13.656 9.023 1 97.88 102 VAL A N 1
ATOM 783 C CA . VAL A 1 102 ? 6.742 13.609 9.078 1 97.88 102 VAL A CA 1
ATOM 784 C C . VAL A 1 102 ? 7.27 14.867 9.758 1 97.88 102 VAL A C 1
ATOM 786 O O . VAL A 1 102 ? 8.195 14.797 10.57 1 97.88 102 VAL A O 1
ATOM 789 N N . ILE A 1 103 ? 6.691 16.031 9.469 1 97.75 103 ILE A N 1
ATOM 790 C CA . ILE A 1 103 ? 7.09 17.297 10.062 1 97.75 103 ILE A CA 1
ATOM 791 C C . ILE A 1 103 ? 6.973 17.219 11.586 1 97.75 103 ILE A C 1
ATOM 793 O O . ILE A 1 103 ? 7.914 17.547 12.305 1 97.75 103 ILE A O 1
ATOM 797 N N . ALA A 1 104 ? 5.844 16.766 12.07 1 96.75 104 ALA A N 1
ATOM 798 C CA . ALA A 1 104 ? 5.613 16.672 13.508 1 96.75 104 ALA A CA 1
ATOM 799 C C . ALA A 1 104 ? 6.508 15.609 14.141 1 96.75 104 ALA A C 1
ATOM 801 O O . ALA A 1 104 ? 7.137 15.852 15.18 1 96.75 104 ALA A O 1
ATOM 802 N N . GLU A 1 105 ? 6.578 14.484 13.477 1 95.62 105 GLU A N 1
ATOM 803 C CA . GLU A 1 105 ? 7.281 13.305 13.969 1 95.62 105 GLU A CA 1
ATOM 804 C C . GLU A 1 105 ? 8.781 13.57 14.078 1 95.62 105 GLU A C 1
ATOM 806 O O . GLU A 1 105 ? 9.414 13.148 15.055 1 95.62 105 GLU A O 1
ATOM 811 N N . GLN A 1 106 ? 9.328 14.266 13.109 1 95.38 106 GLN A N 1
ATOM 812 C CA . GLN A 1 106 ? 10.766 14.492 13.039 1 95.38 106 GLN A CA 1
ATOM 813 C C . GLN A 1 106 ? 11.141 15.836 13.664 1 95.38 106 GLN A C 1
ATOM 815 O O . GLN A 1 106 ? 12.297 16.266 13.586 1 95.38 106 GLN A O 1
ATOM 820 N N . ALA A 1 107 ? 10.164 16.531 14.297 1 94.69 107 ALA A N 1
ATOM 821 C CA . ALA A 1 107 ? 10.367 17.859 14.898 1 94.69 107 ALA A CA 1
ATOM 822 C C . ALA A 1 107 ? 11.008 18.812 13.906 1 94.69 107 ALA A C 1
ATOM 824 O O . ALA A 1 107 ? 11.977 19.5 14.234 1 94.69 107 ALA A O 1
ATOM 825 N N . LEU A 1 108 ? 10.469 18.734 12.703 1 96.19 108 LEU A N 1
ATOM 826 C CA . LEU A 1 108 ? 10.969 19.641 11.672 1 96.19 108 LEU A CA 1
ATOM 827 C C . LEU A 1 108 ? 10.469 21.062 11.906 1 96.19 108 LEU A C 1
ATOM 829 O O . LEU A 1 108 ? 11 22.016 11.328 1 96.19 108 LEU A O 1
ATOM 833 N N . ALA A 1 109 ? 9.469 21.188 12.828 1 95 109 ALA A N 1
ATOM 834 C CA . ALA A 1 109 ? 8.938 22.484 13.258 1 95 109 ALA A CA 1
ATOM 835 C C . ALA A 1 109 ? 8.852 22.562 14.781 1 95 109 ALA A C 1
ATOM 837 O O . ALA A 1 109 ? 8.383 21.625 15.43 1 95 109 ALA A O 1
ATOM 838 N N . LEU A 1 110 ? 9.297 23.641 15.297 1 97.94 110 LEU A N 1
ATOM 839 C CA . LEU A 1 110 ? 9.242 23.875 16.734 1 97.94 110 LEU A CA 1
ATOM 840 C C . LEU A 1 110 ? 8.461 25.156 17.047 1 97.94 110 LEU A C 1
ATOM 842 O O . LEU A 1 110 ? 8.359 26.047 16.203 1 97.94 110 LEU A O 1
ATOM 846 N N . PRO A 1 111 ? 7.91 25.219 18.25 1 98.69 111 PRO A N 1
ATOM 847 C CA . PRO A 1 111 ? 7.148 26.406 18.641 1 98.69 111 PRO A CA 1
ATOM 848 C C . PRO A 1 111 ? 7.926 27.703 18.406 1 98.69 111 PRO A C 1
ATOM 850 O O . PRO A 1 111 ? 9.109 27.781 18.75 1 98.69 111 PRO A O 1
ATOM 853 N N . GLY A 1 112 ? 7.18 28.641 17.766 1 98.5 112 GLY A N 1
ATOM 854 C CA . GLY A 1 112 ? 7.801 29.938 17.531 1 98.5 112 GLY A CA 1
ATOM 855 C C . GLY A 1 112 ? 8.336 30.094 16.125 1 98.5 112 GLY A C 1
ATOM 856 O O . GLY A 1 112 ? 8.773 31.188 15.75 1 98.5 112 GLY A O 1
ATOM 857 N N . GLN A 1 113 ? 8.266 29.062 15.32 1 98.44 113 GLN A N 1
ATOM 858 C CA . GLN A 1 113 ? 8.898 29.078 14.008 1 98.44 113 GLN A CA 1
ATOM 859 C C . GLN A 1 113 ? 7.879 29.359 12.906 1 98.44 113 GLN A C 1
ATOM 861 O O . GLN A 1 113 ? 6.68 29.438 13.18 1 98.44 113 GLN A O 1
ATOM 866 N N . ASN A 1 114 ? 8.406 29.609 11.727 1 98.25 114 ASN A N 1
ATOM 867 C CA . ASN A 1 114 ? 7.648 29.766 10.492 1 98.25 114 ASN A CA 1
ATOM 868 C C . ASN A 1 114 ? 7.961 28.672 9.484 1 98.25 114 ASN A C 1
ATOM 870 O O . ASN A 1 114 ? 9.133 28.359 9.242 1 98.25 114 ASN A O 1
ATOM 874 N N . LEU A 1 115 ? 6.945 28.062 8.992 1 98.56 115 LEU A N 1
ATOM 875 C CA . LEU A 1 115 ? 7.102 26.922 8.094 1 98.56 115 LEU A CA 1
ATOM 876 C C . LEU A 1 115 ? 6.25 27.094 6.844 1 98.56 115 LEU A C 1
ATOM 878 O O . LEU A 1 115 ? 5.094 27.516 6.926 1 98.56 115 LEU A O 1
ATOM 882 N N . ALA A 1 116 ? 6.812 26.797 5.684 1 98.12 116 ALA A N 1
ATOM 883 C CA . ALA A 1 116 ? 6.094 26.828 4.414 1 98.12 116 ALA A CA 1
ATOM 884 C C . ALA A 1 116 ? 6.184 25.5 3.689 1 98.12 116 ALA A C 1
ATOM 886 O O . ALA A 1 116 ? 7.18 24.781 3.824 1 98.12 116 ALA A O 1
ATOM 887 N N . CYS A 1 117 ? 5.223 25.141 2.971 1 97 117 CYS A N 1
ATOM 888 C CA . CYS A 1 117 ? 5.16 23.953 2.127 1 97 117 CYS A CA 1
ATOM 889 C C . CYS A 1 117 ? 4.172 24.141 0.983 1 97 117 CYS A C 1
ATOM 891 O O . CYS A 1 117 ? 3.283 24.984 1.062 1 97 117 CYS A O 1
ATOM 893 N N . THR A 1 118 ? 4.32 23.391 -0.118 1 93.06 118 THR A N 1
ATOM 894 C CA . THR A 1 118 ? 3.398 23.484 -1.244 1 93.06 118 THR A CA 1
ATOM 895 C C . THR A 1 118 ? 2.191 22.578 -1.025 1 93.06 118 THR A C 1
ATOM 897 O O . THR A 1 118 ? 1.813 21.812 -1.915 1 93.06 118 THR A O 1
ATOM 900 N N . ASP A 1 119 ? 1.685 22.547 0.083 1 93.44 119 ASP A N 1
ATOM 901 C CA . ASP A 1 119 ? 0.498 21.781 0.448 1 93.44 119 ASP A CA 1
ATOM 902 C C . ASP A 1 119 ? -0.425 22.594 1.353 1 93.44 119 ASP A C 1
ATOM 904 O O . ASP A 1 119 ? 0.029 23.219 2.32 1 93.44 119 ASP A O 1
ATOM 908 N N . SER A 1 120 ? -1.671 22.547 1.105 1 93 120 SER A N 1
ATOM 909 C CA . SER A 1 120 ? -2.627 23.406 1.796 1 93 120 SER A CA 1
ATOM 910 C C . SER A 1 120 ? -2.766 23.016 3.264 1 93 120 SER A C 1
ATOM 912 O O . SER A 1 120 ? -3.15 23.844 4.098 1 93 120 SER A O 1
ATOM 914 N N . HIS A 1 121 ? -2.461 21.828 3.611 1 95.94 121 HIS A N 1
ATOM 915 C CA . HIS A 1 121 ? -2.678 21.375 4.98 1 95.94 121 HIS A CA 1
ATOM 916 C C . HIS A 1 121 ? -1.431 21.578 5.836 1 95.94 121 HIS A C 1
ATOM 918 O O . HIS A 1 121 ? -1.317 21.016 6.926 1 95.94 121 HIS A O 1
ATOM 924 N N . THR A 1 122 ? -0.552 22.375 5.309 1 97.12 122 THR A N 1
ATOM 925 C CA . THR A 1 122 ? 0.646 22.75 6.051 1 97.12 122 THR A CA 1
ATOM 926 C C . THR A 1 122 ? 0.276 23.391 7.379 1 97.12 122 THR A C 1
ATOM 928 O O . THR A 1 122 ? 1.058 23.359 8.328 1 97.12 122 THR A O 1
ATOM 931 N N . CYS A 1 123 ? -0.956 23.906 7.422 1 97.62 123 CYS A N 1
ATOM 932 C CA . CYS A 1 123 ? -1.458 24.547 8.633 1 97.62 123 CYS A CA 1
ATOM 933 C C . CYS A 1 123 ? -1.521 23.547 9.781 1 97.62 123 CYS A C 1
ATOM 935 O O . CYS A 1 123 ? -1.658 23.953 10.945 1 97.62 123 CYS A O 1
ATOM 937 N N . ALA A 1 124 ? -1.315 22.297 9.516 1 98.12 124 ALA A N 1
ATOM 938 C CA . ALA A 1 124 ? -1.283 21.281 10.555 1 98.12 124 ALA A CA 1
ATOM 939 C C . ALA A 1 124 ? -0.212 21.594 11.602 1 98.12 124 ALA A C 1
ATOM 941 O O . ALA A 1 124 ? -0.387 21.297 12.781 1 98.12 124 ALA A O 1
ATOM 942 N N . ALA A 1 125 ? 0.855 22.188 11.164 1 98.5 125 ALA A N 1
ATOM 943 C CA . ALA A 1 125 ? 1.969 22.484 12.062 1 98.5 125 ALA A CA 1
ATOM 944 C C . ALA A 1 125 ? 1.6 23.594 13.039 1 98.5 125 ALA A C 1
ATOM 946 O O . ALA A 1 125 ? 2.281 23.781 14.047 1 98.5 125 ALA A O 1
ATOM 947 N N . GLY A 1 126 ? 0.491 24.25 12.773 1 98.69 126 GLY A N 1
ATOM 948 C CA . GLY A 1 126 ? 0.014 25.25 13.719 1 98.69 126 GLY A CA 1
ATOM 949 C C . GLY A 1 126 ? -0.323 24.656 15.078 1 98.69 126 GLY A C 1
ATOM 950 O O . GLY A 1 126 ? -0.336 25.375 16.078 1 98.69 126 GLY A O 1
ATOM 951 N N . ALA A 1 127 ? -0.601 23.391 15.086 1 98.69 127 ALA A N 1
ATOM 952 C CA . ALA A 1 127 ? -0.844 22.688 16.359 1 98.69 127 ALA A CA 1
ATOM 953 C C . ALA A 1 127 ? 0.381 22.766 17.266 1 98.69 127 ALA A C 1
ATOM 955 O O . ALA A 1 127 ? 0.266 22.625 18.484 1 98.69 127 ALA A O 1
ATOM 956 N N . LEU A 1 128 ? 1.534 23.047 16.672 1 98.44 128 LEU A N 1
ATOM 957 C CA . LEU A 1 128 ? 2.799 23.078 17.391 1 98.44 128 LEU A CA 1
ATOM 958 C C . LEU A 1 128 ? 3.23 24.516 17.656 1 98.44 128 LEU A C 1
ATOM 960 O O . LEU A 1 128 ? 4.406 24.781 17.922 1 98.44 128 LEU A O 1
ATOM 964 N N . ASN A 1 129 ? 2.281 25.469 17.547 1 98.81 129 ASN A N 1
ATOM 965 C CA . ASN A 1 129 ? 2.617 26.875 17.766 1 98.81 129 ASN A CA 1
ATOM 966 C C . ASN A 1 129 ? 3.602 27.375 16.703 1 98.81 129 ASN A C 1
ATOM 968 O O . ASN A 1 129 ? 4.598 28.031 17.047 1 98.81 129 ASN A O 1
ATOM 972 N N . VAL A 1 130 ? 3.328 27.016 15.477 1 98.81 130 VAL A N 1
ATOM 973 C CA . VAL A 1 130 ? 4.129 27.391 14.32 1 98.81 130 VAL A CA 1
ATOM 974 C C . VAL A 1 130 ? 3.275 28.172 13.328 1 98.81 130 VAL A C 1
ATOM 976 O O . VAL A 1 130 ? 2.113 27.844 13.094 1 98.81 130 VAL A O 1
ATOM 979 N N . ALA A 1 131 ? 3.787 29.312 12.82 1 98.75 131 ALA A N 1
ATOM 980 C CA . ALA A 1 131 ? 3.15 29.969 11.688 1 98.75 131 ALA A CA 1
ATOM 981 C C . ALA A 1 131 ? 3.391 29.188 10.398 1 98.75 131 ALA A C 1
ATOM 983 O O . ALA A 1 131 ? 4.336 29.469 9.656 1 98.75 131 ALA A O 1
ATOM 984 N N . ALA A 1 132 ? 2.496 28.25 10.156 1 98.62 132 ALA A N 1
ATOM 985 C CA . ALA A 1 132 ? 2.645 27.344 9.031 1 98.62 132 ALA A CA 1
ATOM 986 C C . ALA A 1 132 ? 1.58 27.609 7.969 1 98.62 132 ALA A C 1
ATOM 988 O O . ALA A 1 132 ? 0.393 27.719 8.281 1 98.62 132 ALA A O 1
ATOM 989 N N . ARG A 1 133 ? 1.979 27.688 6.801 1 97.62 133 ARG A N 1
ATOM 990 C CA . ARG A 1 133 ? 1.038 28 5.73 1 97.62 133 ARG A CA 1
ATOM 991 C C . ARG A 1 133 ? 1.417 27.266 4.441 1 97.62 133 ARG A C 1
ATOM 993 O O . ARG A 1 133 ? 2.6 27.156 4.117 1 97.62 133 ARG A O 1
ATOM 1000 N N . GLY A 1 134 ? 0.437 26.688 3.791 1 97 134 GLY A N 1
ATOM 1001 C CA . GLY A 1 134 ? 0.614 26.203 2.434 1 97 134 GLY A CA 1
ATOM 1002 C C . GLY A 1 134 ? 0.68 27.312 1.402 1 97 134 GLY A C 1
ATOM 1003 O O . GLY A 1 134 ? -0.141 28.234 1.421 1 97 134 GLY A O 1
ATOM 1004 N N . LEU A 1 135 ? 1.717 27.266 0.6 1 96.44 135 LEU A N 1
ATOM 1005 C CA . LEU A 1 135 ? 1.927 28.297 -0.409 1 96.44 135 LEU A CA 1
ATOM 1006 C C . LEU A 1 135 ? 2.035 27.688 -1.801 1 96.44 135 LEU A C 1
ATOM 1008 O O . LEU A 1 135 ? 2.24 26.484 -1.938 1 96.44 135 LEU A O 1
ATOM 1012 N N . GLY A 1 136 ? 1.834 28.484 -2.816 1 93.44 136 GLY A N 1
ATOM 1013 C CA . GLY A 1 136 ? 1.957 28.016 -4.188 1 93.44 136 GLY A CA 1
ATOM 1014 C C . GLY A 1 136 ? 3.387 27.703 -4.582 1 93.44 136 GLY A C 1
ATOM 1015 O O . GLY A 1 136 ? 4.328 28.109 -3.896 1 93.44 136 GLY A O 1
ATOM 1016 N N . PRO A 1 137 ? 3.516 27.016 -5.66 1 92.38 137 PRO A N 1
ATOM 1017 C CA . PRO A 1 137 ? 4.84 26.562 -6.094 1 92.38 137 PRO A CA 1
ATOM 1018 C C . PRO A 1 137 ? 5.809 27.719 -6.332 1 92.38 137 PRO A C 1
ATOM 1020 O O . PRO A 1 137 ? 6.996 27.609 -6.012 1 92.38 137 PRO A O 1
ATOM 1023 N N . ALA A 1 138 ? 5.328 28.844 -6.898 1 92.62 138 ALA A N 1
ATOM 1024 C CA . ALA A 1 138 ? 6.191 30 -7.176 1 92.62 138 ALA A CA 1
ATOM 1025 C C . ALA A 1 138 ? 6.715 30.609 -5.883 1 92.62 138 ALA A C 1
ATOM 1027 O O . ALA A 1 138 ? 7.883 31 -5.805 1 92.62 138 ALA A O 1
ATOM 1028 N N . GLU A 1 139 ? 5.887 30.703 -4.934 1 94.75 139 GLU A N 1
ATOM 1029 C CA . GLU A 1 139 ? 6.281 31.266 -3.648 1 94.75 139 GLU A CA 1
ATOM 1030 C C . GLU A 1 139 ? 7.289 30.375 -2.936 1 94.75 139 GLU A C 1
ATOM 1032 O O . GLU A 1 139 ? 8.258 30.859 -2.35 1 94.75 139 GLU A O 1
ATOM 1037 N N . VAL A 1 140 ? 7.027 29.156 -2.994 1 95.12 140 VAL A N 1
ATOM 1038 C CA . VAL A 1 140 ? 7.926 28.203 -2.338 1 95.12 140 VAL A CA 1
ATOM 1039 C C . VAL A 1 140 ? 9.297 28.234 -3.012 1 95.12 140 VAL A C 1
ATOM 1041 O O . VAL A 1 140 ? 10.328 28.172 -2.34 1 95.12 140 VAL A O 1
ATOM 1044 N N . LEU A 1 141 ? 9.273 28.328 -4.348 1 94.5 141 LEU A N 1
ATOM 1045 C CA . LEU A 1 141 ? 10.531 28.453 -5.074 1 94.5 141 LEU A CA 1
ATOM 1046 C C . LEU A 1 141 ? 11.297 29.688 -4.633 1 94.5 141 LEU A C 1
ATOM 1048 O O . LEU A 1 141 ? 12.523 29.641 -4.48 1 94.5 141 LEU A O 1
ATOM 1052 N N . GLN A 1 142 ? 10.609 30.75 -4.488 1 95.94 142 GLN A N 1
ATOM 1053 C CA . GLN A 1 142 ? 11.234 31.984 -4.008 1 95.94 142 GLN A CA 1
ATOM 1054 C C . GLN A 1 142 ? 11.875 31.766 -2.635 1 95.94 142 GLN A C 1
ATOM 1056 O O . GLN A 1 142 ? 12.977 32.25 -2.381 1 95.94 142 GLN A O 1
ATOM 1061 N N . ILE A 1 143 ? 11.188 31.047 -1.764 1 97.62 143 ILE A N 1
ATOM 1062 C CA . ILE A 1 143 ? 11.695 30.812 -0.419 1 97.62 143 ILE A CA 1
ATOM 1063 C C . ILE A 1 143 ? 12.961 29.953 -0.493 1 97.62 143 ILE A C 1
ATOM 1065 O O . ILE A 1 143 ? 13.93 30.219 0.222 1 97.62 143 ILE A O 1
ATOM 1069 N N . VAL A 1 144 ? 12.922 28.938 -1.343 1 97.06 144 VAL A N 1
ATOM 1070 C CA . VAL A 1 144 ? 14.062 28.047 -1.518 1 97.06 144 VAL A CA 1
ATOM 1071 C C . VAL A 1 144 ? 15.305 28.859 -1.883 1 97.06 144 VAL A C 1
ATOM 1073 O O . VAL A 1 144 ? 16.406 28.547 -1.434 1 97.06 144 VAL A O 1
ATOM 1076 N N . CYS A 1 145 ? 15.133 29.938 -2.639 1 97 145 CYS A N 1
ATOM 1077 C CA . CYS A 1 145 ? 16.25 30.719 -3.162 1 97 145 CYS A CA 1
ATOM 1078 C C . CYS A 1 145 ? 16.609 31.859 -2.207 1 97 145 CYS A C 1
ATOM 1080 O O . CYS A 1 145 ? 17.766 32.281 -2.154 1 97 145 CYS A O 1
ATOM 1082 N N . THR A 1 146 ? 15.633 32.375 -1.406 1 97.25 146 THR A N 1
ATOM 1083 C CA . THR A 1 146 ? 15.883 33.625 -0.682 1 97.25 146 THR A CA 1
ATOM 1084 C C . THR A 1 146 ? 15.797 33.375 0.825 1 97.25 146 THR A C 1
ATOM 1086 O O . THR A 1 146 ? 16.281 34.219 1.609 1 97.25 146 THR A O 1
ATOM 1089 N N . GLY A 1 147 ? 15.031 32.344 1.215 1 98 147 GLY A N 1
ATOM 1090 C CA . GLY A 1 147 ? 14.797 32.062 2.625 1 98 147 GLY A CA 1
ATOM 1091 C C . GLY A 1 147 ? 13.688 32.906 3.219 1 98 147 GLY A C 1
ATOM 1092 O O . GLY A 1 147 ? 13.422 32.844 4.418 1 98 147 GLY A O 1
ATOM 1093 N N . LYS A 1 148 ? 13 33.719 2.375 1 98.06 148 LYS A N 1
ATOM 1094 C CA . LYS A 1 148 ? 12.023 34.656 2.895 1 98.06 148 LYS A CA 1
ATOM 1095 C C . LYS A 1 148 ? 10.719 34.594 2.115 1 98.06 148 LYS A C 1
ATOM 1097 O O . LYS A 1 148 ? 10.688 34.125 0.977 1 98.06 148 LYS A O 1
ATOM 1102 N N . THR A 1 149 ? 9.664 34.969 2.76 1 97.81 149 THR A N 1
ATOM 1103 C CA . THR A 1 149 ? 8.367 35.188 2.133 1 97.81 149 THR A CA 1
ATOM 1104 C C . THR A 1 149 ? 7.621 36.312 2.838 1 97.81 149 THR A C 1
ATOM 1106 O O . THR A 1 149 ? 8.195 37.031 3.678 1 97.81 149 THR A O 1
ATOM 1109 N N . TRP A 1 150 ? 6.43 36.594 2.408 1 97.38 150 TRP A N 1
ATOM 1110 C CA . TRP A 1 150 ? 5.656 37.656 3.029 1 97.38 150 TRP A CA 1
ATOM 1111 C C . TRP A 1 150 ? 4.23 37.219 3.32 1 97.38 150 TRP A C 1
ATOM 1113 O O . TRP A 1 150 ? 3.723 36.281 2.676 1 97.38 150 TRP A O 1
ATOM 1123 N N . HIS A 1 151 ? 3.676 37.812 4.363 1 97.5 151 HIS A N 1
ATOM 1124 C CA . HIS A 1 151 ? 2.281 37.594 4.719 1 97.5 151 HIS A CA 1
ATOM 1125 C C . HIS A 1 151 ? 1.578 38.906 5.059 1 97.5 151 HIS A C 1
ATOM 1127 O O . HIS A 1 151 ? 2.195 39.812 5.605 1 97.5 151 HIS A O 1
ATOM 1133 N N . MET A 1 152 ? 0.378 39 4.609 1 97.75 152 MET A N 1
ATOM 1134 C CA . MET A 1 152 ? -0.505 39.969 5.262 1 97.75 152 MET A CA 1
ATOM 1135 C C . MET A 1 152 ? -1.056 39.406 6.566 1 97.75 152 MET A C 1
ATOM 1137 O O . MET A 1 152 ? -1.637 38.312 6.582 1 97.75 152 MET A O 1
ATOM 1141 N N . VAL A 1 153 ? -0.862 40.125 7.648 1 98.25 153 VAL A N 1
ATOM 1142 C CA . VAL A 1 153 ? -1.314 39.625 8.945 1 98.25 153 VAL A CA 1
ATOM 1143 C C . VAL A 1 153 ? -2.84 39.594 8.977 1 98.25 153 VAL A C 1
ATOM 1145 O O . VAL A 1 153 ? -3.506 40.594 8.836 1 98.25 153 VAL A O 1
ATOM 1148 N N . PRO A 1 154 ? -3.402 38.469 9.18 1 98.38 154 PRO A N 1
ATOM 1149 C CA . PRO A 1 154 ? -4.863 38.375 9.18 1 98.38 154 PRO A CA 1
ATOM 1150 C C . PRO A 1 154 ? -5.473 38.656 10.555 1 98.38 154 PRO A C 1
ATOM 1152 O O . PRO A 1 154 ? -4.809 38.469 11.578 1 98.38 154 PRO A O 1
ATOM 1155 N N . PRO A 1 155 ? -6.754 39.188 10.508 1 98.5 155 PRO A N 1
ATOM 1156 C CA . PRO A 1 155 ? -7.465 39.156 11.789 1 98.5 155 PRO A CA 1
ATOM 1157 C C . PRO A 1 155 ? -7.672 37.719 12.297 1 98.5 155 PRO A C 1
ATOM 1159 O O . PRO A 1 155 ? -7.648 36.781 11.508 1 98.5 155 PRO A O 1
ATOM 1162 N N . THR A 1 156 ? -7.879 37.594 13.602 1 98.75 156 THR A N 1
ATOM 1163 C CA . THR A 1 156 ? -7.918 36.25 14.203 1 98.75 156 THR A CA 1
ATOM 1164 C C . THR A 1 156 ? -9.305 35.938 14.766 1 98.75 156 THR A C 1
ATOM 1166 O O . THR A 1 156 ? -9.875 36.781 15.484 1 98.75 156 THR A O 1
ATOM 1169 N N . ILE A 1 157 ? -9.852 34.812 14.359 1 98.81 157 ILE A N 1
ATOM 1170 C CA . ILE A 1 157 ? -11 34.25 15.039 1 98.81 157 ILE A CA 1
ATOM 1171 C C . ILE A 1 157 ? -10.523 33.344 16.172 1 98.81 157 ILE A C 1
ATOM 1173 O O . ILE A 1 157 ? -9.734 32.406 15.953 1 98.81 157 ILE A O 1
ATOM 1177 N N . ARG A 1 158 ? -11.016 33.656 17.344 1 98.69 158 ARG A N 1
ATOM 1178 C CA . ARG A 1 158 ? -10.617 32.906 18.516 1 98.69 158 ARG A CA 1
ATOM 1179 C C . ARG A 1 158 ? -11.711 31.922 18.938 1 98.69 158 ARG A C 1
ATOM 1181 O O . ARG A 1 158 ? -12.875 32.312 19.062 1 98.69 158 ARG A O 1
ATOM 1188 N N . TYR A 1 159 ? -11.375 30.625 19.031 1 98.81 159 TYR A N 1
ATOM 1189 C CA . TYR A 1 159 ? -12.25 29.625 19.625 1 98.81 159 TYR A CA 1
ATOM 1190 C C . TYR A 1 159 ? -11.75 29.234 21.016 1 98.81 159 TYR A C 1
ATOM 1192 O O . TYR A 1 159 ? -10.719 28.578 21.141 1 98.81 159 TYR A O 1
ATOM 1200 N N . ASP A 1 160 ? -12.484 29.641 22.047 1 98.56 160 ASP A N 1
ATOM 1201 C CA . ASP A 1 160 ? -12.195 29.203 23.406 1 98.56 160 ASP A CA 1
ATOM 1202 C C . ASP A 1 160 ? -12.867 27.875 23.734 1 98.56 160 ASP A C 1
ATOM 1204 O O . ASP A 1 160 ? -14.094 27.812 23.891 1 98.56 160 ASP A O 1
ATOM 1208 N N . LEU A 1 161 ? -12.031 26.828 23.812 1 98.75 161 LEU A N 1
ATOM 1209 C CA . LEU A 1 161 ? -12.523 25.516 24.203 1 98.75 161 LEU A CA 1
ATOM 1210 C C . LEU A 1 161 ? -12.75 25.438 25.703 1 98.75 161 LEU A C 1
ATOM 1212 O O . LEU A 1 161 ? -11.852 25.75 26.484 1 98.75 161 LEU A O 1
ATOM 1216 N N . VAL A 1 162 ? -13.914 25.109 26.031 1 98.56 162 VAL A N 1
ATOM 1217 C CA . VAL A 1 162 ? -14.25 24.984 27.453 1 98.56 162 VAL A CA 1
ATOM 1218 C C . VAL A 1 162 ? -14.773 23.578 27.734 1 98.56 162 VAL A C 1
ATOM 1220 O O . VAL A 1 162 ? -15.133 22.828 26.812 1 98.56 162 VAL A O 1
ATOM 1223 N N . GLY A 1 163 ? -14.727 23.172 29.031 1 98.19 163 GLY A N 1
ATOM 1224 C CA . GLY A 1 163 ? -15.07 21.797 29.375 1 98.19 163 GLY A CA 1
ATOM 1225 C C . GLY A 1 163 ? -13.953 20.812 29.094 1 98.19 163 GLY A C 1
ATOM 1226 O O . GLY A 1 163 ? -12.781 21.188 29.016 1 98.19 163 GLY A O 1
ATOM 1227 N N . GLN A 1 164 ? -14.352 19.516 29.062 1 98.19 164 GLN A N 1
ATOM 1228 C CA . GLN A 1 164 ? -13.383 18.438 28.812 1 98.19 164 GLN A CA 1
ATOM 1229 C C . GLN A 1 164 ? -13.773 17.625 27.594 1 98.19 164 GLN A C 1
ATOM 1231 O O . GLN A 1 164 ? -14.945 17.297 27.406 1 98.19 164 GLN A O 1
ATOM 1236 N N . LYS A 1 165 ? -12.789 17.391 26.734 1 97.62 165 LYS A N 1
ATOM 1237 C CA . LYS A 1 165 ? -13.078 16.562 25.562 1 97.62 165 LYS A CA 1
ATOM 1238 C C . LYS A 1 165 ? -13.445 15.141 25.969 1 97.62 165 LYS A C 1
ATOM 1240 O O . LYS A 1 165 ? -12.664 14.453 26.625 1 97.62 165 LYS A O 1
ATOM 1245 N N . PRO A 1 166 ? -14.586 14.672 25.625 1 95.62 166 PRO A N 1
ATOM 1246 C CA . PRO A 1 166 ? -14.906 13.273 25.891 1 95.62 166 PRO A CA 1
ATOM 1247 C C . PRO A 1 166 ? -14 12.305 25.125 1 95.62 166 PRO A C 1
ATOM 1249 O O . PRO A 1 166 ? -13.516 12.641 24.047 1 95.62 166 PRO A O 1
ATOM 1252 N N . ASP A 1 167 ? -13.875 11.055 25.609 1 92.25 167 ASP A N 1
ATOM 1253 C CA . ASP A 1 167 ? -12.992 10.055 25.016 1 92.25 167 ASP A CA 1
ATOM 1254 C C . ASP A 1 167 ? -13.453 9.672 23.625 1 92.25 167 ASP A C 1
ATOM 1256 O O . ASP A 1 167 ? -12.633 9.367 22.75 1 92.25 167 ASP A O 1
ATOM 1260 N N . HIS A 1 168 ? -14.711 9.742 23.422 1 92 168 HIS A N 1
ATOM 1261 C CA . HIS A 1 168 ? -15.266 9.25 22.172 1 92 168 HIS A CA 1
ATOM 1262 C C . HIS A 1 168 ? -15.266 10.336 21.094 1 92 168 HIS A C 1
ATOM 1264 O O . HIS A 1 168 ? -15.648 10.086 19.953 1 92 168 HIS A O 1
ATOM 1270 N N . ILE A 1 169 ? -14.883 11.531 21.484 1 96.5 169 ILE A N 1
ATOM 1271 C CA . ILE A 1 169 ? -14.836 12.656 20.547 1 96.5 169 ILE A CA 1
ATOM 1272 C C . ILE A 1 169 ? -13.414 12.828 20.016 1 96.5 169 ILE A C 1
ATOM 1274 O O . ILE A 1 169 ? -12.445 12.75 20.781 1 96.5 169 ILE A O 1
ATOM 1278 N N . ASN A 1 170 ? -13.297 12.953 18.688 1 96.25 170 ASN A N 1
ATOM 1279 C CA . ASN A 1 170 ? -12.039 13.18 18 1 96.25 170 ASN A CA 1
ATOM 1280 C C . ASN A 1 170 ? -11.859 14.648 17.609 1 96.25 170 ASN A C 1
ATOM 1282 O O . ASN A 1 170 ? -12.82 15.422 17.656 1 96.25 170 ASN A O 1
ATOM 1286 N N . GLY A 1 171 ? -10.578 15.016 17.344 1 98.44 171 GLY A N 1
ATOM 1287 C CA . GLY A 1 171 ? -10.336 16.344 16.812 1 98.44 171 GLY A CA 1
ATOM 1288 C C . GLY A 1 171 ? -11.18 16.672 15.594 1 98.44 171 GLY A C 1
ATOM 1289 O O . GLY A 1 171 ? -11.594 17.812 15.406 1 98.44 171 GLY A O 1
ATOM 1290 N N . LYS A 1 172 ? -11.438 15.664 14.781 1 98.5 172 LYS A N 1
ATOM 1291 C CA . LYS A 1 172 ? -12.281 15.828 13.602 1 98.5 172 LYS A CA 1
ATOM 1292 C C . LYS A 1 172 ? -13.695 16.25 14 1 98.5 172 LYS A C 1
ATOM 1294 O O . LYS A 1 172 ? -14.297 17.094 13.336 1 98.5 172 LYS A O 1
ATOM 1299 N N . ASP A 1 173 ? -14.242 15.68 15.039 1 98.56 173 ASP A N 1
ATOM 1300 C CA . ASP A 1 173 ? -15.578 16.031 15.516 1 98.56 173 ASP A CA 1
ATOM 1301 C C . ASP A 1 173 ? -15.617 17.484 15.984 1 98.56 173 ASP A C 1
ATOM 1303 O O . ASP A 1 173 ? -16.578 18.203 15.703 1 98.56 173 ASP A O 1
ATOM 1307 N N . ILE A 1 174 ? -14.602 17.875 16.719 1 98.75 174 ILE A N 1
ATOM 1308 C CA . ILE A 1 174 ? -14.531 19.25 17.203 1 98.75 174 ILE A CA 1
ATOM 1309 C C . ILE A 1 174 ? -14.539 20.219 16.031 1 98.75 174 ILE A C 1
ATOM 1311 O O . ILE A 1 174 ? -15.336 21.156 15.992 1 98.75 174 ILE A O 1
ATOM 1315 N N . PHE A 1 175 ? -13.672 19.969 15.039 1 98.75 175 PHE A N 1
ATOM 1316 C CA . PHE A 1 175 ? -13.555 20.859 13.891 1 98.75 175 PHE A CA 1
ATOM 1317 C C . PHE A 1 175 ? -14.859 20.891 13.094 1 98.75 175 PHE A C 1
ATOM 1319 O O . PHE A 1 175 ? -15.305 21.969 12.68 1 98.75 175 PHE A O 1
ATOM 1326 N N . LEU A 1 176 ? -15.398 19.688 12.828 1 98.69 176 LEU A N 1
ATOM 1327 C CA . LEU A 1 176 ? -16.625 19.625 12.031 1 98.69 176 LEU A CA 1
ATOM 1328 C C . LEU A 1 176 ? -17.766 20.359 12.734 1 98.69 176 LEU A C 1
ATOM 1330 O O . LEU A 1 176 ? -18.609 20.953 12.086 1 98.69 176 LEU A O 1
ATOM 1334 N N . HIS A 1 177 ? -17.797 20.297 14.062 1 98.56 177 HIS A N 1
ATOM 1335 C CA . HIS A 1 177 ? -18.781 21.078 14.805 1 98.56 177 HIS A CA 1
ATOM 1336 C C . HIS A 1 177 ? -18.594 22.578 14.547 1 98.56 177 HIS A C 1
ATOM 1338 O O . HIS A 1 177 ? -19.562 23.281 14.273 1 98.56 177 HIS A O 1
ATOM 1344 N N . ILE A 1 178 ? -17.375 23.016 14.625 1 98.62 178 ILE A N 1
ATOM 1345 C CA . ILE A 1 178 ? -17.047 24.422 14.422 1 98.62 178 ILE A CA 1
ATOM 1346 C C . ILE A 1 178 ? -17.406 24.844 13 1 98.62 178 ILE A C 1
ATOM 1348 O O . ILE A 1 178 ? -18.078 25.859 12.789 1 98.62 178 ILE A O 1
ATOM 1352 N N . ALA A 1 179 ? -16.953 24.047 11.992 1 98.31 179 ALA A N 1
ATOM 1353 C CA . ALA A 1 179 ? -17.188 24.359 10.586 1 98.31 179 ALA A CA 1
ATOM 1354 C C . ALA A 1 179 ? -18.688 24.344 10.273 1 98.31 179 ALA A C 1
ATOM 1356 O O . ALA A 1 179 ? -19.156 25.125 9.438 1 98.31 179 ALA A O 1
ATOM 1357 N N . GLY A 1 180 ? -19.375 23.375 10.891 1 97.81 180 GLY A N 1
ATOM 1358 C CA . GLY A 1 180 ? -20.812 23.297 10.688 1 97.81 180 GLY A CA 1
ATOM 1359 C C . GLY A 1 180 ? -21.578 24.453 11.305 1 97.81 180 GLY A C 1
ATOM 1360 O O . GLY A 1 180 ? -22.562 24.922 10.742 1 97.81 180 GLY A O 1
ATOM 1361 N N . THR A 1 181 ? -21.141 24.969 12.406 1 97.88 181 THR A N 1
ATOM 1362 C CA . THR A 1 181 ? -21.844 25.984 13.18 1 97.88 181 THR A CA 1
ATOM 1363 C C . THR A 1 181 ? -21.484 27.391 12.695 1 97.88 181 THR A C 1
ATOM 1365 O O . THR A 1 181 ? -22.359 28.25 12.555 1 97.88 181 THR A O 1
ATOM 1368 N N . TYR A 1 182 ? -20.156 27.594 12.43 1 97.75 182 TYR A N 1
ATOM 1369 C CA . TYR A 1 182 ? -19.703 28.969 12.242 1 97.75 182 TYR A CA 1
ATOM 1370 C C . TYR A 1 182 ? -19.266 29.203 10.797 1 97.75 182 TYR A C 1
ATOM 1372 O O . TYR A 1 182 ? -19.156 30.344 10.352 1 97.75 182 TYR A O 1
ATOM 1380 N N . GLY A 1 183 ? -18.969 28.078 10.055 1 96.25 183 GLY A N 1
ATOM 1381 C CA . GLY A 1 183 ? -18.734 28.188 8.625 1 96.25 183 GLY A CA 1
ATOM 1382 C C . GLY A 1 183 ? -17.297 28.562 8.289 1 96.25 183 GLY A C 1
ATOM 1383 O O . GLY A 1 183 ? -16.359 28.016 8.859 1 96.25 183 GLY A O 1
ATOM 1384 N N . GLU A 1 184 ? -17.078 29.453 7.285 1 96.81 184 GLU A N 1
ATOM 1385 C CA . GLU A 1 184 ? -15.773 29.734 6.688 1 96.81 184 GLU A CA 1
ATOM 1386 C C . GLU A 1 184 ? -14.961 30.688 7.559 1 96.81 184 GLU A C 1
ATOM 1388 O O . GLU A 1 184 ? -15.516 31.391 8.406 1 96.81 184 GLU A O 1
ATOM 1393 N N . ALA A 1 185 ? -13.688 30.672 7.402 1 98 185 ALA A N 1
ATOM 1394 C CA . ALA A 1 185 ? -12.742 31.578 8.047 1 98 185 ALA A CA 1
ATOM 1395 C C . ALA A 1 185 ? -11.789 32.188 7.031 1 98 185 ALA A C 1
ATOM 1397 O O . ALA A 1 185 ? -10.609 32.406 7.324 1 98 185 ALA A O 1
ATOM 1398 N N . THR A 1 186 ? -12.273 32.5 5.867 1 96.69 186 THR A N 1
ATOM 1399 C CA . THR A 1 186 ? -11.469 33.031 4.781 1 96.69 186 THR A CA 1
ATOM 1400 C C . THR A 1 186 ? -10.805 34.344 5.207 1 96.69 186 THR A C 1
ATOM 1402 O O . THR A 1 186 ? -11.445 35.219 5.797 1 96.69 186 THR A O 1
ATOM 1405 N N . ASP A 1 187 ? -9.539 34.469 5 1 96.38 187 ASP A N 1
ATOM 1406 C CA . ASP A 1 187 ? -8.727 35.656 5.254 1 96.38 187 ASP A CA 1
ATOM 1407 C C . ASP A 1 187 ? -8.578 35.906 6.754 1 96.38 187 ASP A C 1
ATOM 1409 O O . ASP A 1 187 ? -8.344 37.031 7.18 1 96.38 187 ASP A O 1
ATOM 1413 N N . HIS A 1 188 ? -8.805 34.906 7.516 1 98.56 188 HIS A N 1
ATOM 1414 C CA . HIS A 1 188 ? -8.594 34.969 8.953 1 98.56 188 HIS A CA 1
ATOM 1415 C C . HIS A 1 188 ? -7.617 33.906 9.438 1 98.56 188 HIS A C 1
ATOM 1417 O O . HIS A 1 188 ? -7.414 32.906 8.758 1 98.56 188 HIS A O 1
ATOM 1423 N N . ALA A 1 189 ? -7.012 34.188 10.531 1 98.75 189 ALA A N 1
ATOM 1424 C CA . ALA A 1 189 ? -6.387 33.125 11.312 1 98.75 189 ALA A CA 1
ATOM 1425 C C . ALA A 1 189 ? -7.367 32.531 12.328 1 98.75 189 ALA A C 1
ATOM 1427 O O . ALA A 1 189 ? -8.266 33.219 12.805 1 98.75 189 ALA A O 1
ATOM 1428 N N . ILE A 1 190 ? -7.223 31.312 12.555 1 98.88 190 ILE A N 1
ATOM 1429 C CA . ILE A 1 190 ? -7.941 30.656 13.641 1 98.88 190 ILE A CA 1
ATOM 1430 C C . ILE A 1 190 ? -6.992 30.391 14.805 1 98.88 190 ILE A C 1
ATOM 1432 O O . ILE A 1 190 ? -5.867 29.922 14.609 1 98.88 190 ILE A O 1
ATOM 1436 N N . GLU A 1 191 ? -7.387 30.781 15.945 1 98.88 191 GLU A N 1
ATOM 1437 C CA . GLU A 1 191 ? -6.637 30.484 17.172 1 98.88 191 GLU A CA 1
ATOM 1438 C C . GLU A 1 191 ? -7.484 29.688 18.156 1 98.88 191 GLU A C 1
ATOM 1440 O O . GLU A 1 191 ? -8.625 30.062 18.453 1 98.88 191 GLU A O 1
ATOM 1445 N N . TYR A 1 192 ? -6.961 28.562 18.578 1 98.88 192 TYR A N 1
ATOM 1446 C CA . TYR A 1 192 ? -7.637 27.766 19.594 1 98.88 192 TYR A CA 1
ATOM 1447 C C . TYR A 1 192 ? -7.023 27.984 20.969 1 98.88 192 TYR A C 1
ATOM 1449 O O . TYR A 1 192 ? -5.812 28.188 21.078 1 98.88 192 TYR A O 1
ATOM 1457 N N . GLY A 1 193 ? -7.793 27.969 21.938 1 98.19 193 GLY A N 1
ATOM 1458 C CA . GLY A 1 193 ? -7.371 28.109 23.312 1 98.19 193 GLY A CA 1
ATOM 1459 C C . GLY A 1 193 ? -8.477 27.797 24.312 1 98.19 193 GLY A C 1
ATOM 1460 O O . GLY A 1 193 ? -9.328 26.953 24.062 1 98.19 193 GLY A O 1
ATOM 1461 N N . GLY A 1 194 ? -8.375 28.422 25.484 1 97.38 194 GLY A N 1
ATOM 1462 C CA . GLY A 1 194 ? -9.367 28.219 26.531 1 97.38 194 GLY A CA 1
ATOM 1463 C C . GLY A 1 194 ? -9 27.109 27.5 1 97.38 194 GLY A C 1
ATOM 1464 O O . GLY A 1 194 ? -8.094 26.328 27.219 1 97.38 194 GLY A O 1
ATOM 1465 N N . PRO A 1 195 ? -9.711 27.078 28.594 1 97.44 195 PRO A N 1
ATOM 1466 C CA . PRO A 1 195 ? -9.344 26.156 29.672 1 97.44 195 PRO A CA 1
ATOM 1467 C C . PRO A 1 195 ? -9.5 24.688 29.281 1 97.44 195 PRO A C 1
ATOM 1469 O O . PRO A 1 195 ? -8.836 23.828 29.844 1 97.44 195 PRO A O 1
ATOM 1472 N N . GLY A 1 196 ? -10.344 24.406 28.359 1 98.31 196 GLY A N 1
ATOM 1473 C CA . GLY A 1 196 ? -10.57 23.031 27.938 1 98.31 196 GLY A CA 1
ATOM 1474 C C . GLY A 1 196 ? -9.477 22.484 27.031 1 98.31 196 GLY A C 1
ATOM 1475 O O . GLY A 1 196 ? -9.406 21.281 26.797 1 98.31 196 GLY A O 1
ATOM 1476 N N . LEU A 1 197 ? -8.57 23.312 26.578 1 98.44 197 LEU A N 1
ATOM 1477 C CA . LEU A 1 197 ? -7.562 22.938 25.594 1 98.44 197 LEU A CA 1
ATOM 1478 C C . LEU A 1 197 ? -6.656 21.844 26.156 1 98.44 197 LEU A C 1
ATOM 1480 O O . LEU A 1 197 ? -6.211 20.969 25.406 1 98.44 197 LEU A O 1
ATOM 1484 N N . SER A 1 198 ? -6.406 21.844 27.422 1 97.62 198 SER A N 1
ATOM 1485 C CA . SER A 1 198 ? -5.496 20.891 28.047 1 97.62 198 SER A CA 1
ATOM 1486 C C . SER A 1 198 ? -6.02 19.469 27.938 1 97.62 198 SER A C 1
ATOM 1488 O O . SER A 1 198 ? -5.254 18.5 28.062 1 97.62 198 SER A O 1
ATOM 1490 N N . SER A 1 199 ? -7.352 19.297 27.719 1 98.12 199 SER A N 1
ATOM 1491 C CA . SER A 1 199 ? -7.938 17.969 27.578 1 98.12 199 SER A CA 1
ATOM 1492 C C . SER A 1 199 ? -7.816 17.453 26.156 1 98.12 199 SER A C 1
ATOM 1494 O O . SER A 1 199 ? -8.125 16.281 25.891 1 98.12 199 SER A O 1
ATOM 1496 N N . VAL A 1 200 ? -7.352 18.25 25.234 1 98.62 200 VAL A N 1
ATOM 1497 C CA . VAL A 1 200 ? -7.25 17.891 23.828 1 98.62 200 VAL A CA 1
ATOM 1498 C C . VAL A 1 200 ? -5.82 17.438 23.516 1 98.62 200 VAL A C 1
ATOM 1500 O O . VAL A 1 200 ? -4.887 18.234 23.562 1 98.62 200 VAL A O 1
ATOM 1503 N N . PRO A 1 201 ? -5.641 16.188 23.203 1 98.12 201 PRO A N 1
ATOM 1504 C CA . PRO A 1 201 ? -4.285 15.703 22.922 1 98.12 201 PRO A CA 1
ATOM 1505 C C . PRO A 1 201 ? -3.709 16.281 21.625 1 98.12 201 PRO A C 1
ATOM 1507 O O . PRO A 1 201 ? -4.457 16.797 20.797 1 98.12 201 PRO A O 1
ATOM 1510 N N . MET A 1 202 ? -2.41 16.172 21.453 1 98.12 202 MET A N 1
ATOM 1511 C CA . MET A 1 202 ? -1.727 16.75 20.297 1 98.12 202 MET A CA 1
ATOM 1512 C C . MET A 1 202 ? -2.254 16.172 18.984 1 98.12 202 MET A C 1
ATOM 1514 O O . MET A 1 202 ? -2.33 16.859 17.984 1 98.12 202 MET A O 1
ATOM 1518 N N . SER A 1 203 ? -2.553 14.859 19 1 97.75 203 SER A N 1
ATOM 1519 C CA . SER A 1 203 ? -3.084 14.227 17.797 1 97.75 203 SER A CA 1
ATOM 1520 C C . SER A 1 203 ? -4.355 14.93 17.328 1 97.75 203 SER A C 1
ATOM 1522 O O . SER A 1 203 ? -4.516 15.188 16.125 1 97.75 203 SER A O 1
ATOM 1524 N N . ASP A 1 204 ? -5.246 15.289 18.266 1 98.62 204 ASP A N 1
ATOM 1525 C CA . ASP A 1 204 ? -6.484 15.984 17.938 1 98.62 204 ASP A CA 1
ATOM 1526 C C . ASP A 1 204 ? -6.207 17.422 17.5 1 98.62 204 ASP A C 1
ATOM 1528 O O . ASP A 1 204 ? -6.855 17.938 16.594 1 98.62 204 ASP A O 1
ATOM 1532 N N . ARG A 1 205 ? -5.258 18.078 18.188 1 98.88 205 ARG A N 1
ATOM 1533 C CA . ARG A 1 205 ? -4.895 19.453 17.828 1 98.88 205 ARG A CA 1
ATOM 1534 C C . ARG A 1 205 ? -4.379 19.516 16.391 1 98.88 205 ARG A C 1
ATOM 1536 O O . ARG A 1 205 ? -4.715 20.453 15.656 1 98.88 205 ARG A O 1
ATOM 1543 N N . ARG A 1 206 ? -3.582 18.5 16.031 1 98.44 206 ARG A N 1
ATOM 1544 C CA . ARG A 1 206 ? -3.051 18.469 14.672 1 98.44 206 ARG A CA 1
ATOM 1545 C C . ARG A 1 206 ? -4.164 18.25 13.648 1 98.44 206 ARG A C 1
ATOM 1547 O O . ARG A 1 206 ? -4.141 18.844 12.57 1 98.44 206 ARG A O 1
ATOM 1554 N N . THR A 1 207 ? -5.109 17.375 14.008 1 98.56 207 THR A N 1
ATOM 1555 C CA . THR A 1 207 ? -6.27 17.188 13.148 1 98.56 207 THR A CA 1
ATOM 1556 C C . THR A 1 207 ? -7.027 18.5 12.953 1 98.56 207 THR A C 1
ATOM 1558 O O . THR A 1 207 ? -7.332 18.875 11.82 1 98.56 207 THR A O 1
ATOM 1561 N N . MET A 1 208 ? -7.258 19.219 14.047 1 98.81 208 MET A N 1
ATOM 1562 C CA . MET A 1 208 ? -7.996 20.469 14.008 1 98.81 208 MET A CA 1
ATOM 1563 C C . MET A 1 208 ? -7.246 21.516 13.195 1 98.81 208 MET A C 1
ATOM 1565 O O . MET A 1 208 ? -7.836 22.188 12.344 1 98.81 208 MET A O 1
ATOM 1569 N N . ALA A 1 209 ? -5.949 21.578 13.453 1 98.75 209 ALA A N 1
ATOM 1570 C CA . ALA A 1 209 ? -5.137 22.562 12.742 1 98.75 209 ALA A CA 1
ATOM 1571 C C . ALA A 1 209 ? -5.113 22.266 11.242 1 98.75 209 ALA A C 1
ATOM 1573 O O . ALA A 1 209 ? -5.266 23.172 10.422 1 98.75 209 ALA A O 1
ATOM 1574 N N . ALA A 1 210 ? -4.938 21 10.859 1 98.12 210 ALA A N 1
ATOM 1575 C CA . ALA A 1 210 ? -4.902 20.609 9.453 1 98.12 210 ALA A CA 1
ATOM 1576 C C . ALA A 1 210 ? -6.207 20.969 8.75 1 98.12 210 ALA A C 1
ATOM 1578 O O . ALA A 1 210 ? -6.195 21.438 7.605 1 98.12 210 ALA A O 1
ATOM 1579 N N . GLN A 1 211 ? -7.289 20.812 9.445 1 98.12 211 GLN A N 1
ATOM 1580 C CA . GLN A 1 211 ? -8.617 20.984 8.867 1 98.12 211 GLN A CA 1
ATOM 1581 C C . GLN A 1 211 ? -8.93 22.469 8.656 1 98.12 211 GLN A C 1
ATOM 1583 O O . GLN A 1 211 ? -9.867 22.812 7.941 1 98.12 211 GLN A O 1
ATOM 1588 N N . GL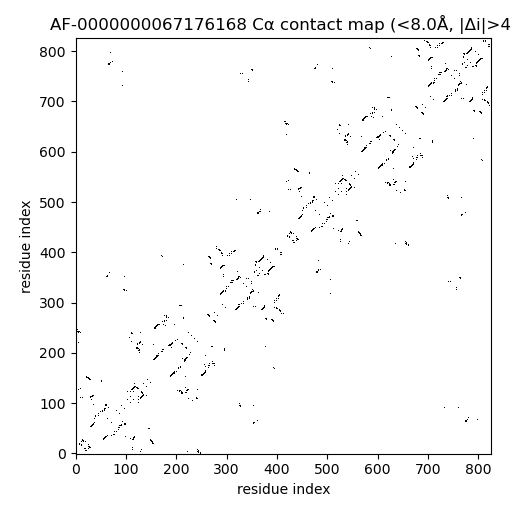Y A 1 212 ? -8.133 23.375 9.227 1 97.88 212 GLY A N 1
ATOM 1589 C CA . GLY A 1 212 ? -8.32 24.797 9.008 1 97.88 212 GLY A CA 1
ATOM 1590 C C . GLY A 1 212 ? -8.312 25.188 7.539 1 97.88 212 GLY A C 1
ATOM 1591 O O . GLY A 1 212 ? -8.992 26.125 7.133 1 97.88 212 GLY A O 1
ATOM 1592 N N . ALA A 1 213 ? -7.566 24.391 6.773 1 96.81 213 ALA A N 1
ATOM 1593 C CA . ALA A 1 213 ? -7.5 24.641 5.336 1 96.81 213 ALA A CA 1
ATOM 1594 C C . ALA A 1 213 ? -8.875 24.531 4.695 1 96.81 213 ALA A C 1
ATOM 1596 O O . ALA A 1 213 ? -9.172 25.219 3.717 1 96.81 213 ALA A O 1
ATOM 1597 N N . GLU A 1 214 ? -9.727 23.719 5.242 1 96.81 214 GLU A N 1
ATOM 1598 C CA . GLU A 1 214 ? -11.016 23.406 4.633 1 96.81 214 GLU A CA 1
ATOM 1599 C C . GLU A 1 214 ? -12.023 24.516 4.855 1 96.81 214 GLU A C 1
ATOM 1601 O O . GLU A 1 214 ? -13.07 24.562 4.207 1 96.81 214 GLU A O 1
ATOM 1606 N N . VAL A 1 215 ? -11.727 25.453 5.777 1 97.56 215 VAL A N 1
ATOM 1607 C CA . VAL A 1 215 ? -12.609 26.594 5.98 1 97.56 215 VAL A CA 1
ATOM 1608 C C . VAL A 1 215 ? -11.93 27.859 5.5 1 97.56 215 VAL A C 1
ATOM 1610 O O . VAL A 1 215 ? -12.391 28.969 5.797 1 97.56 215 VAL A O 1
ATOM 1613 N N . GLY A 1 216 ? -10.781 27.719 4.824 1 96.94 216 GLY A N 1
ATOM 1614 C CA . GLY A 1 216 ? -10.133 28.828 4.152 1 96.94 216 GLY A CA 1
ATOM 1615 C C . GLY A 1 216 ? -9.25 29.656 5.074 1 96.94 216 GLY A C 1
ATOM 1616 O O . GLY A 1 216 ? -8.836 30.766 4.727 1 96.94 216 GLY A O 1
ATOM 1617 N N . ALA A 1 217 ? -8.945 29.172 6.242 1 98.06 217 ALA A N 1
ATOM 1618 C CA . ALA A 1 217 ? -8.133 29.922 7.191 1 98.06 217 ALA A CA 1
ATOM 1619 C C . ALA A 1 217 ? -6.703 30.094 6.676 1 98.06 217 ALA A C 1
ATOM 1621 O O . ALA A 1 217 ? -6.133 29.156 6.102 1 98.06 217 ALA A O 1
ATOM 1622 N N . ASP A 1 218 ? -6.137 31.25 6.914 1 97.69 218 ASP A N 1
ATOM 1623 C CA . ASP A 1 218 ? -4.746 31.5 6.543 1 97.69 218 ASP A CA 1
ATOM 1624 C C . ASP A 1 218 ? -3.793 30.703 7.438 1 97.69 218 ASP A C 1
ATOM 1626 O O . ASP A 1 218 ? -2.783 30.172 6.969 1 97.69 218 ASP A O 1
ATOM 1630 N N . PHE A 1 219 ? -4.113 30.734 8.695 1 98.56 219 PHE A N 1
ATOM 1631 C CA . PHE A 1 219 ? -3.361 30.031 9.727 1 98.56 219 PHE A CA 1
ATOM 1632 C C . PHE A 1 219 ? -4.305 29.391 10.742 1 98.56 219 PHE A C 1
ATOM 1634 O O . PHE A 1 219 ? -5.406 29.891 10.969 1 98.56 219 PHE A O 1
ATOM 1641 N N . SER A 1 220 ? -3.947 28.281 11.219 1 98.75 220 SER A N 1
ATOM 1642 C CA . SER A 1 220 ? -4.574 27.625 12.359 1 98.75 220 SER A CA 1
ATOM 1643 C C . SER A 1 220 ? -3.561 27.344 13.469 1 98.75 220 SER A C 1
ATOM 1645 O O . SER A 1 220 ? -2.705 26.469 13.336 1 98.75 220 SER A O 1
ATOM 1647 N N . VAL A 1 221 ? -3.729 28.078 14.625 1 98.88 221 VAL A N 1
ATOM 1648 C CA . VAL A 1 221 ? -2.617 28.031 15.57 1 98.88 221 VAL A CA 1
ATOM 1649 C C . VAL A 1 221 ? -3.139 27.688 16.953 1 98.88 221 VAL A C 1
ATOM 1651 O O . VAL A 1 221 ? -4.301 27.938 17.281 1 98.88 221 VAL A O 1
ATOM 1654 N N . PHE A 1 222 ? -2.291 27.094 17.688 1 98.88 222 PHE A N 1
ATOM 1655 C CA . PHE A 1 222 ? -2.459 26.75 19.094 1 98.88 222 PHE A CA 1
ATOM 1656 C C . PHE A 1 222 ? -1.334 27.344 19.938 1 98.88 222 PHE A C 1
ATOM 1658 O O . PHE A 1 222 ? -0.235 27.594 19.422 1 98.88 222 PHE A O 1
ATOM 1665 N N . PRO A 1 223 ? -1.628 27.688 21.203 1 98.5 223 PRO A N 1
ATOM 1666 C CA . PRO A 1 223 ? -0.498 28 22.078 1 98.5 223 PRO A CA 1
ATOM 1667 C C . PRO A 1 223 ? 0.365 26.766 22.375 1 98.5 223 PRO A C 1
ATOM 1669 O O . PRO A 1 223 ? -0.11 25.641 22.266 1 98.5 223 PRO A O 1
ATOM 1672 N N . ALA A 1 224 ? 1.618 26.953 22.609 1 98.44 224 ALA A N 1
ATOM 1673 C CA . ALA A 1 224 ? 2.479 25.875 23.109 1 98.44 224 ALA A CA 1
ATOM 1674 C C . ALA A 1 224 ? 2.33 25.703 24.609 1 98.44 224 ALA A C 1
ATOM 1676 O O . ALA A 1 224 ? 3.164 26.172 25.375 1 98.44 224 ALA A O 1
ATOM 1677 N N . ASP A 1 225 ? 1.339 25.031 25.016 1 97.69 225 ASP A N 1
ATOM 1678 C CA . ASP A 1 225 ? 1.117 24.766 26.422 1 97.69 225 ASP A CA 1
ATOM 1679 C C . ASP A 1 225 ? 1.92 23.547 26.891 1 97.69 225 ASP A C 1
ATOM 1681 O O . ASP A 1 225 ? 2.826 23.094 26.188 1 97.69 225 ASP A O 1
ATOM 1685 N N . GLU A 1 226 ? 1.643 23.047 28.031 1 97.12 226 GLU A N 1
ATOM 1686 C CA . GLU A 1 226 ? 2.398 21.938 28.609 1 97.12 226 GLU A CA 1
ATOM 1687 C C . GLU A 1 226 ? 2.246 20.672 27.781 1 97.12 226 GLU A C 1
ATOM 1689 O O . GLU A 1 226 ? 3.203 19.906 27.625 1 97.12 226 GLU A O 1
ATOM 1694 N N . VAL A 1 227 ? 1.047 20.438 27.281 1 97.69 227 VAL A N 1
ATOM 1695 C CA . VAL A 1 227 ? 0.787 19.266 26.469 1 97.69 227 VAL A CA 1
ATOM 1696 C C . VAL A 1 227 ? 1.672 19.297 25.219 1 97.69 227 VAL A C 1
ATOM 1698 O O . VAL A 1 227 ? 2.279 18.281 24.859 1 97.69 227 VAL A O 1
ATOM 1701 N N . CYS A 1 228 ? 1.771 20.406 24.609 1 97.88 228 CYS A N 1
ATOM 1702 C CA . CYS A 1 228 ? 2.588 20.578 23.406 1 97.88 228 CYS A CA 1
ATOM 1703 C C . CYS A 1 228 ? 4.066 20.406 23.734 1 97.88 228 CYS A C 1
ATOM 1705 O O . CYS A 1 228 ? 4.766 19.625 23.094 1 97.88 228 CYS A O 1
ATOM 1707 N N . LEU A 1 229 ? 4.539 21.078 24.766 1 97.75 229 LEU A N 1
ATOM 1708 C CA . LEU A 1 229 ? 5.953 21.062 25.109 1 97.75 229 LEU A CA 1
ATOM 1709 C C . LEU A 1 229 ? 6.387 19.656 25.547 1 97.75 229 LEU A C 1
ATOM 1711 O O . LEU A 1 229 ? 7.492 19.219 25.234 1 97.75 229 LEU A O 1
ATOM 1715 N N . GLU A 1 230 ? 5.559 19 26.281 1 97.06 230 GLU A N 1
ATOM 1716 C CA . GLU A 1 230 ? 5.867 17.641 26.703 1 97.06 230 GLU A CA 1
ATOM 1717 C C . GLU A 1 230 ? 6.004 16.703 25.5 1 97.06 230 GLU A C 1
ATOM 1719 O O . GLU A 1 230 ? 6.844 15.797 25.516 1 97.06 230 GLU A O 1
ATOM 1724 N N . SER A 1 231 ? 5.199 16.922 24.531 1 95.94 231 SER A N 1
ATOM 1725 C CA . SER A 1 231 ? 5.227 16.078 23.344 1 95.94 231 SER A CA 1
ATOM 1726 C C . SER A 1 231 ? 6.535 16.234 22.578 1 95.94 231 SER A C 1
ATOM 1728 O O . SER A 1 231 ? 6.918 15.359 21.812 1 95.94 231 SER A O 1
ATOM 1730 N N . LEU A 1 232 ? 7.266 17.297 22.797 1 96.38 232 LEU A N 1
ATOM 1731 C CA . LEU A 1 232 ? 8.5 17.594 22.078 1 96.38 232 LEU A CA 1
ATOM 1732 C C . LEU A 1 232 ? 9.703 17 22.812 1 96.38 232 LEU A C 1
ATOM 1734 O O . LEU A 1 232 ? 10.789 16.906 22.234 1 96.38 232 LEU A O 1
ATOM 1738 N N . GLY A 1 233 ? 9.547 16.625 24.062 1 95.56 233 GLY A N 1
ATOM 1739 C CA . GLY A 1 233 ? 10.648 16.109 24.844 1 95.56 233 GLY A CA 1
ATOM 1740 C C . GLY A 1 233 ? 11.805 17.078 24.953 1 95.56 233 GLY A C 1
ATOM 1741 O O . GLY A 1 233 ? 11.609 18.25 25.297 1 95.56 233 GLY A O 1
ATOM 1742 N N . ASP A 1 234 ? 13.055 16.531 24.594 1 95.12 234 ASP A N 1
ATOM 1743 C CA . ASP A 1 234 ? 14.273 17.328 24.734 1 95.12 234 ASP A CA 1
ATOM 1744 C C . ASP A 1 234 ? 14.297 18.484 23.734 1 95.12 234 ASP A C 1
ATOM 1746 O O . ASP A 1 234 ? 14.922 19.516 23.984 1 95.12 234 ASP A O 1
ATOM 1750 N N . ARG A 1 235 ? 13.602 18.422 22.781 1 93.44 235 ARG A N 1
ATOM 1751 C CA . ARG A 1 235 ? 13.602 19.438 21.734 1 93.44 235 ARG A CA 1
ATOM 1752 C C . ARG A 1 235 ? 12.898 20.703 22.203 1 93.44 235 ARG A C 1
ATOM 1754 O O . ARG A 1 235 ? 13.039 21.766 21.594 1 93.44 235 ARG A O 1
ATOM 1761 N N . ALA A 1 236 ? 12.086 20.578 23.203 1 94.12 236 ALA A N 1
ATOM 1762 C CA . ALA A 1 236 ? 11.383 21.719 23.766 1 94.12 236 ALA A CA 1
ATOM 1763 C C . ALA A 1 236 ? 12.359 22.812 24.188 1 94.12 236 ALA A C 1
ATOM 1765 O O . ALA A 1 236 ? 12 24 24.234 1 94.12 236 ALA A O 1
ATOM 1766 N N . ARG A 1 237 ? 13.594 22.438 24.438 1 95.88 237 ARG A N 1
ATOM 1767 C CA . ARG A 1 237 ? 14.602 23.406 24.875 1 95.88 237 ARG A CA 1
ATOM 1768 C C . ARG A 1 237 ? 14.883 24.438 23.781 1 95.88 237 ARG A C 1
ATOM 1770 O O . ARG A 1 237 ? 15.273 25.562 24.078 1 95.88 237 ARG A O 1
ATOM 1777 N N . ASP A 1 238 ? 14.578 24.047 22.594 1 95.81 238 ASP A N 1
ATOM 1778 C CA . ASP A 1 238 ? 14.875 24.906 21.453 1 95.81 238 ASP A CA 1
ATOM 1779 C C . ASP A 1 238 ? 13.641 25.688 21.031 1 95.81 238 ASP A C 1
ATOM 1781 O O . ASP A 1 238 ? 13.688 26.453 20.047 1 95.81 238 ASP A O 1
ATOM 1785 N N . ALA A 1 239 ? 12.547 25.562 21.734 1 97.06 239 ALA A N 1
ATOM 1786 C CA . ALA A 1 239 ? 11.273 26.203 21.391 1 97.06 239 ALA A CA 1
ATOM 1787 C C . ALA A 1 239 ? 11.227 27.641 21.891 1 97.06 239 ALA A C 1
ATOM 1789 O O . ALA A 1 239 ? 11.836 27.969 22.922 1 97.06 239 ALA A O 1
ATOM 1790 N N . HIS A 1 240 ? 10.57 28.453 21.188 1 97.69 240 HIS A N 1
ATOM 1791 C CA . HIS A 1 240 ? 10.25 29.828 21.562 1 97.69 240 HIS A CA 1
ATOM 1792 C C . HIS A 1 240 ? 8.75 30.094 21.469 1 97.69 240 HIS A C 1
ATOM 1794 O O . HIS A 1 240 ? 8.297 30.812 20.578 1 97.69 240 HIS A O 1
ATOM 1800 N N . PRO A 1 241 ? 8.039 29.641 22.469 1 98.12 241 PRO A N 1
ATOM 1801 C CA . PRO A 1 241 ? 6.578 29.672 22.391 1 98.12 241 PRO A CA 1
ATOM 1802 C C . PRO A 1 241 ? 6.027 31.094 22.25 1 98.12 241 PRO A C 1
ATOM 1804 O O . PRO A 1 241 ? 6.535 32.031 22.891 1 98.12 241 PRO A O 1
ATOM 1807 N N . CYS A 1 242 ? 5.098 31.25 21.359 1 98 242 CYS A N 1
ATOM 1808 C CA . CYS A 1 242 ? 4.242 32.438 21.219 1 98 242 CYS A CA 1
ATOM 1809 C C . CYS A 1 242 ? 2.805 32.094 21.609 1 98 242 CYS A C 1
ATOM 1811 O O . CYS A 1 242 ? 2.068 31.5 20.828 1 98 242 CYS A O 1
ATOM 1813 N N . ASN A 1 243 ? 2.35 32.594 22.719 1 98.12 243 ASN A N 1
ATOM 1814 C CA . ASN A 1 243 ? 1.076 32.094 23.25 1 98.12 243 ASN A CA 1
ATOM 1815 C C . ASN A 1 243 ? 0.031 33.219 23.281 1 98.12 243 ASN A C 1
ATOM 1817 O O . ASN A 1 243 ? -1.073 33.031 23.797 1 98.12 243 ASN A O 1
ATOM 1821 N N . GLY A 1 244 ? 0.365 34.375 22.688 1 96.69 244 GLY A N 1
ATOM 1822 C CA . GLY A 1 244 ? -0.567 35.5 22.688 1 96.69 244 GLY A CA 1
ATOM 1823 C C . GLY A 1 244 ? -0.645 36.188 24.016 1 96.69 244 GLY A C 1
ATOM 1824 O O . GLY A 1 244 ? -0.275 35.625 25.047 1 96.69 244 GLY A O 1
ATOM 1825 N N . ASP A 1 245 ? -1.134 37.438 24 1 96.88 245 ASP A N 1
ATOM 1826 C CA . ASP A 1 245 ? -1.314 38.219 25.203 1 96.88 245 ASP A CA 1
ATOM 1827 C C . ASP A 1 245 ? -2.734 38.094 25.75 1 96.88 245 ASP A C 1
ATOM 1829 O O . ASP A 1 245 ? -3.674 37.844 24.984 1 96.88 245 ASP A O 1
ATOM 1833 N N . ASP A 1 246 ? -2.854 38.312 27 1 94.38 246 ASP A N 1
ATOM 1834 C CA . ASP A 1 246 ? -4.156 38.219 27.656 1 94.38 246 ASP A CA 1
ATOM 1835 C C . ASP A 1 246 ? -5.129 39.25 27.094 1 94.38 246 ASP A C 1
ATOM 1837 O O . ASP A 1 246 ? -6.336 39 27.047 1 94.38 246 ASP A O 1
ATOM 1841 N N . ASP A 1 247 ? -4.605 40.375 26.672 1 95.31 247 ASP A N 1
ATOM 1842 C CA . ASP A 1 247 ? -5.469 41.469 26.219 1 95.31 247 ASP A CA 1
ATOM 1843 C C . ASP A 1 247 ? -5.457 41.562 24.688 1 95.31 247 ASP A C 1
ATOM 1845 O O . ASP A 1 247 ? -5.715 42.656 24.141 1 95.31 247 ASP A O 1
ATOM 1849 N N . ALA A 1 248 ? -5.031 40.469 24.047 1 96.5 248 ALA A N 1
ATOM 1850 C CA . ALA A 1 248 ? -5.07 40.469 22.594 1 96.5 248 ALA A CA 1
ATOM 1851 C C . ALA A 1 248 ? -6.48 40.75 22.078 1 96.5 248 ALA A C 1
ATOM 1853 O O . ALA A 1 248 ? -7.465 40.312 22.703 1 96.5 248 ALA A O 1
ATOM 1854 N N . ARG A 1 249 ? -6.566 41.469 20.984 1 95.88 249 ARG A N 1
ATOM 1855 C CA . ARG A 1 249 ? -7.852 41.75 20.344 1 95.88 249 ARG A CA 1
ATOM 1856 C C . ARG A 1 249 ? -8.117 40.781 19.203 1 95.88 249 ARG A C 1
ATOM 1858 O O . ARG A 1 249 ? -7.254 40.562 18.359 1 95.88 249 ARG A O 1
ATOM 1865 N N . TYR A 1 250 ? -9.25 40.188 19.234 1 97.88 250 TYR A N 1
ATOM 1866 C CA . TYR A 1 250 ? -9.656 39.25 18.219 1 97.88 250 TYR A CA 1
ATOM 1867 C C . TYR A 1 250 ? -10.781 39.812 17.359 1 97.88 250 TYR A C 1
ATOM 1869 O O . TYR A 1 250 ? -11.555 40.656 17.812 1 97.88 250 TYR A O 1
ATOM 1877 N N . ALA A 1 251 ? -10.805 39.375 16.109 1 98.06 251 ALA A N 1
ATOM 1878 C CA . ALA A 1 251 ? -11.922 39.75 15.242 1 98.06 251 ALA A CA 1
ATOM 1879 C C . ALA A 1 251 ? -13.242 39.219 15.789 1 98.06 251 ALA A C 1
ATOM 1881 O O . ALA A 1 251 ? -14.266 39.906 15.75 1 98.06 251 ALA A O 1
ATOM 1882 N N . VAL A 1 252 ? -13.242 38.031 16.141 1 97.44 252 VAL A N 1
ATOM 1883 C CA . VAL A 1 252 ? -14.367 37.375 16.766 1 97.44 252 VAL A CA 1
ATOM 1884 C C . VAL A 1 252 ? -13.859 36.375 17.828 1 97.44 252 VAL A C 1
ATOM 1886 O O . VAL A 1 252 ? -12.797 35.781 17.672 1 97.44 252 VAL A O 1
ATOM 1889 N N . ARG A 1 253 ? -14.578 36.312 18.875 1 97.56 253 ARG A N 1
ATOM 1890 C CA . ARG A 1 253 ? -14.297 35.344 19.938 1 97.56 253 ARG A CA 1
ATOM 1891 C C . ARG A 1 253 ? -15.523 34.469 20.203 1 97.56 253 ARG A C 1
ATOM 1893 O O . ARG A 1 253 ? -16.625 34.969 20.391 1 97.56 253 ARG A O 1
ATOM 1900 N N . ARG A 1 254 ? -15.328 33.188 20.109 1 98.12 254 ARG A N 1
ATOM 1901 C CA . ARG A 1 254 ? -16.406 32.219 20.297 1 98.12 254 ARG A CA 1
ATOM 1902 C C . ARG A 1 254 ? -16.016 31.156 21.344 1 98.12 254 ARG A C 1
ATOM 1904 O O . ARG A 1 254 ? -14.836 30.875 21.531 1 98.12 254 ARG A O 1
ATOM 1911 N N . SER A 1 255 ? -17.031 30.641 21.969 1 98.31 255 SER A N 1
ATOM 1912 C CA . SER A 1 255 ? -16.828 29.562 22.906 1 98.31 255 SER A CA 1
ATOM 1913 C C . SER A 1 255 ? -17.344 28.234 22.359 1 98.31 255 SER A C 1
ATOM 1915 O O . SER A 1 255 ? -18.406 28.188 21.734 1 98.31 255 SER A O 1
ATOM 1917 N N . VAL A 1 256 ? -16.594 27.141 22.531 1 98.56 256 VAL A N 1
ATOM 1918 C CA . VAL A 1 256 ? -16.969 25.781 22.141 1 98.56 256 VAL A CA 1
ATOM 1919 C C . VAL A 1 256 ? -16.953 24.875 23.375 1 98.56 256 VAL A C 1
ATOM 1921 O O . VAL A 1 256 ? -15.891 24.641 23.969 1 98.56 256 VAL A O 1
ATOM 1924 N N . ASP A 1 257 ? -18.078 24.359 23.766 1 98.62 257 ASP A N 1
ATOM 1925 C CA . ASP A 1 257 ? -18.172 23.453 24.891 1 98.62 257 ASP A CA 1
ATOM 1926 C C . ASP A 1 257 ? -17.859 22.016 24.469 1 98.62 257 ASP A C 1
ATOM 1928 O O . ASP A 1 257 ? -18.719 21.328 23.938 1 98.62 257 ASP A O 1
ATOM 1932 N N . LEU A 1 258 ? -16.656 21.562 24.828 1 98.62 258 LEU A N 1
ATOM 1933 C CA . LEU A 1 258 ? -16.203 20.234 24.438 1 98.62 258 LEU A CA 1
ATOM 1934 C C . LEU A 1 258 ? -17.109 19.156 25 1 98.62 258 LEU A C 1
ATOM 1936 O O . LEU A 1 258 ? -17.344 18.125 24.344 1 98.62 258 LEU A O 1
ATOM 1940 N N . SER A 1 259 ? -17.672 19.359 26.156 1 97.88 259 SER A N 1
ATOM 1941 C CA . SER A 1 259 ? -18.453 18.344 26.859 1 97.88 259 SER A CA 1
ATOM 1942 C C . SER A 1 259 ? -19.781 18.078 26.156 1 97.88 259 SER A C 1
ATOM 1944 O O . SER A 1 259 ? -20.391 17.031 26.359 1 97.88 259 SER A O 1
ATOM 1946 N N . ALA A 1 260 ? -20.203 18.953 25.359 1 96.88 260 ALA A N 1
ATOM 1947 C CA . ALA A 1 260 ? -21.516 18.859 24.719 1 96.88 260 ALA A CA 1
ATOM 1948 C C . ALA A 1 260 ? -21.375 18.328 23.281 1 96.88 260 ALA A C 1
ATOM 1950 O O . ALA A 1 260 ? -22.375 18.125 22.594 1 96.88 260 ALA A O 1
ATOM 1951 N N . LEU A 1 261 ? -20.172 18.062 22.859 1 97.12 261 LEU A N 1
ATOM 1952 C CA . LEU A 1 261 ? -19.938 17.688 21.484 1 97.12 261 LEU A CA 1
ATOM 1953 C C . LEU A 1 261 ? -20.438 16.266 21.203 1 97.12 261 LEU A C 1
ATOM 1955 O O . LEU A 1 261 ? -20.422 15.414 22.094 1 97.12 261 LEU A O 1
ATOM 1959 N N . LYS A 1 262 ? -20.922 16.078 20.062 1 96.56 262 LYS A N 1
ATOM 1960 C CA . LYS A 1 262 ? -21.344 14.781 19.531 1 96.56 262 LYS A CA 1
ATOM 1961 C C . LYS A 1 262 ? -20.5 14.375 18.328 1 96.56 262 LYS A C 1
ATOM 1963 O O . LYS A 1 262 ? -19.844 15.211 17.719 1 96.56 262 LYS A O 1
ATOM 1968 N N . PRO A 1 263 ? -20.516 13.031 18.047 1 98.12 263 PRO A N 1
ATOM 1969 C CA . PRO A 1 263 ? -19.891 12.648 16.781 1 98.12 263 PRO A CA 1
ATOM 1970 C C . PRO A 1 263 ? -20.484 13.375 15.578 1 98.12 263 PRO A C 1
ATOM 1972 O O . PRO A 1 263 ? -21.703 13.516 15.484 1 98.12 263 PRO A O 1
ATOM 1975 N N . MET A 1 264 ? -19.641 13.859 14.719 1 98.5 264 MET A N 1
ATOM 1976 C CA . MET A 1 264 ? -20.078 14.711 13.617 1 98.5 264 MET A CA 1
ATOM 1977 C C . MET A 1 264 ? -19.812 14.047 12.273 1 98.5 264 MET A C 1
ATOM 1979 O O . MET A 1 264 ? -18.984 13.133 12.18 1 98.5 264 MET A O 1
ATOM 1983 N N . VAL A 1 265 ? -20.5 14.445 11.227 1 98.62 265 VAL A N 1
ATOM 1984 C CA . VAL A 1 265 ? -20.281 14.031 9.844 1 98.62 265 VAL A CA 1
ATOM 1985 C C . VAL A 1 265 ? -20.516 15.211 8.906 1 98.62 265 VAL A C 1
ATOM 1987 O O . VAL A 1 265 ? -21.406 16.031 9.133 1 98.62 265 VAL A O 1
ATOM 1990 N N . SER A 1 266 ? -19.641 15.367 8 1 98.62 266 SER A N 1
ATOM 1991 C CA . SER A 1 266 ? -19.844 16.359 6.961 1 98.62 266 SER A CA 1
ATOM 1992 C C . SER A 1 266 ? -20.328 15.727 5.664 1 98.62 266 SER A C 1
ATOM 1994 O O . SER A 1 266 ? -19.797 14.711 5.227 1 98.62 266 SER A O 1
ATOM 1996 N N . LYS A 1 267 ? -21.422 16.266 5.102 1 98.19 267 LYS A N 1
ATOM 1997 C CA . LYS A 1 267 ? -21.984 15.781 3.838 1 98.19 267 LYS A CA 1
ATOM 1998 C C . LYS A 1 267 ? -21.078 16.156 2.668 1 98.19 267 LYS A C 1
ATOM 2000 O O . LYS A 1 267 ? -20.156 16.969 2.82 1 98.19 267 LYS A O 1
ATOM 2005 N N . PRO A 1 268 ? -21.203 15.586 1.475 1 98 268 PRO A N 1
ATOM 2006 C CA . PRO A 1 268 ? -20.328 15.805 0.32 1 98 268 PRO A CA 1
ATOM 2007 C C . PRO A 1 268 ? -20.297 17.266 -0.127 1 98 268 PRO A C 1
ATOM 2009 O O . PRO A 1 268 ? -21.328 17.953 -0.086 1 98 268 PRO A O 1
ATOM 2012 N N . GLY A 1 269 ? -19.141 17.688 -0.601 1 96.62 269 GLY A N 1
ATOM 2013 C CA . GLY A 1 269 ? -19.016 18.969 -1.26 1 96.62 269 GLY A CA 1
ATOM 2014 C C . GLY A 1 269 ? -18.172 19.969 -0.491 1 96.62 269 GLY A C 1
ATOM 2015 O O . GLY A 1 269 ? -17.266 20.578 -1.056 1 96.62 269 GLY A O 1
ATOM 2016 N N . THR A 1 270 ? -18.469 20.156 0.767 1 95.62 270 THR A N 1
ATOM 2017 C CA . THR A 1 270 ? -17.734 21.078 1.623 1 95.62 270 THR A CA 1
ATOM 2018 C C . THR A 1 270 ? -18.031 20.812 3.094 1 95.62 270 THR A C 1
ATOM 2020 O O . THR A 1 270 ? -19.031 20.156 3.42 1 95.62 270 THR A O 1
ATOM 2023 N N . VAL A 1 271 ? -17.156 21.266 3.924 1 95.81 271 VAL A N 1
ATOM 2024 C CA . VAL A 1 271 ? -17.438 21.156 5.352 1 95.81 271 VAL A CA 1
ATOM 2025 C C . VAL A 1 271 ? -18.094 22.438 5.852 1 95.81 271 VAL A C 1
ATOM 2027 O O . VAL A 1 271 ? -18.656 22.469 6.949 1 95.81 271 VAL A O 1
ATOM 2030 N N . ILE A 1 272 ? -18 23.5 5.109 1 97.75 272 ILE A N 1
ATOM 2031 C CA . ILE A 1 272 ? -18.531 24.812 5.492 1 97.75 272 ILE A CA 1
ATOM 2032 C C . ILE A 1 272 ? -20.047 24.766 5.586 1 97.75 272 ILE A C 1
ATOM 2034 O O . ILE A 1 272 ? -20.734 24.594 4.574 1 97.75 272 ILE A O 1
ATOM 2038 N N . ASN A 1 273 ? -20.547 24.875 6.75 1 98 273 ASN A N 1
ATOM 2039 C CA . ASN A 1 273 ? -21.984 24.844 7.031 1 98 273 ASN A CA 1
ATOM 2040 C C . ASN A 1 273 ? -22.641 23.578 6.488 1 98 273 ASN A C 1
ATOM 2042 O O . ASN A 1 273 ? -23.766 23.625 5.988 1 98 273 ASN A O 1
ATOM 2046 N N . ASN A 1 274 ? -21.938 22.562 6.527 1 98.06 274 ASN A N 1
ATOM 2047 C CA . ASN A 1 274 ? -22.406 21.344 5.883 1 98.06 274 ASN A CA 1
ATOM 2048 C C . ASN A 1 274 ? -22.141 20.109 6.742 1 98.06 274 ASN A C 1
ATOM 2050 O O . ASN A 1 274 ? -22.172 18.984 6.25 1 98.06 274 ASN A O 1
ATOM 2054 N N . SER A 1 275 ? -21.844 20.312 7.984 1 98.19 275 SER A N 1
ATOM 2055 C CA . SER A 1 275 ? -21.625 19.234 8.953 1 98.19 275 SER A CA 1
ATOM 2056 C C . SER A 1 275 ? -22.734 19.203 9.992 1 98.19 275 SER A C 1
ATOM 2058 O O . SER A 1 275 ? -23.312 20.234 10.328 1 98.19 275 SER A O 1
ATOM 2060 N N . LEU A 1 276 ? -23.078 18.047 10.469 1 97.94 276 LEU A N 1
ATOM 2061 C CA . LEU A 1 276 ? -24.125 17.844 11.453 1 97.94 276 LEU A CA 1
ATOM 2062 C C . LEU A 1 276 ? -23.812 16.625 12.32 1 97.94 276 LEU A C 1
ATOM 2064 O O . LEU A 1 276 ? -22.953 15.812 11.977 1 97.94 276 LEU A O 1
ATOM 2068 N N . PRO A 1 277 ? -24.469 16.531 13.5 1 97.94 277 PRO A N 1
ATOM 2069 C CA . PRO A 1 277 ? -24.312 15.281 14.258 1 97.94 277 PRO A CA 1
ATOM 2070 C C . PRO A 1 277 ? -24.688 14.039 13.453 1 97.94 277 PRO A C 1
ATOM 2072 O O . PRO A 1 277 ? -25.672 14.07 12.703 1 97.94 277 PRO A O 1
ATOM 2075 N N . VAL A 1 278 ? -23.906 13 13.602 1 98.31 278 VAL A N 1
ATOM 2076 C CA . VAL A 1 278 ? -24.141 11.758 12.867 1 98.31 278 VAL A CA 1
ATOM 2077 C C . VAL A 1 278 ? -25.578 11.289 13.07 1 98.31 278 VAL A C 1
ATOM 2079 O O . VAL A 1 278 ? -26.203 10.766 12.148 1 98.31 278 VAL A O 1
ATOM 2082 N N . SER A 1 279 ? -26.141 11.477 14.258 1 96.38 279 SER A N 1
ATOM 2083 C CA . SER A 1 279 ? -27.484 11.031 14.625 1 96.38 279 SER A CA 1
ATOM 2084 C C . SER A 1 279 ? -28.547 11.719 13.781 1 96.38 279 SER A C 1
ATOM 2086 O O . SER A 1 279 ? -29.688 11.25 13.695 1 96.38 279 SER A O 1
ATOM 2088 N N . GLU A 1 280 ? -28.203 12.781 13.164 1 96.88 280 GLU A N 1
ATOM 2089 C CA . GLU A 1 280 ? -29.172 13.547 12.375 1 96.88 280 GLU A CA 1
ATOM 2090 C C . GLU A 1 280 ? -29.062 13.211 10.891 1 96.88 280 GLU A C 1
ATOM 2092 O O . GLU A 1 280 ? -29.844 13.711 10.078 1 96.88 280 GLU A O 1
ATOM 2097 N N . LEU A 1 281 ? -28.078 12.453 10.516 1 97.38 281 LEU A N 1
ATOM 2098 C CA . LEU A 1 281 ? -27.906 12.039 9.125 1 97.38 281 LEU A CA 1
ATOM 2099 C C . LEU A 1 281 ? -28.875 10.922 8.766 1 97.38 281 LEU A C 1
ATOM 2101 O O . LEU A 1 281 ? -29.062 9.977 9.547 1 97.38 281 LEU A O 1
ATOM 2105 N N . GLU A 1 282 ? -29.531 11.062 7.676 1 96.06 282 GLU A N 1
ATOM 2106 C CA . GLU A 1 282 ? -30.344 9.961 7.18 1 96.06 282 GLU A CA 1
ATOM 2107 C C . GLU A 1 282 ? -29.5 8.711 6.945 1 96.06 282 GLU A C 1
ATOM 2109 O O . GLU A 1 282 ? -28.297 8.805 6.746 1 96.06 282 GLU A O 1
ATOM 2114 N N . ASP A 1 283 ? -30.203 7.605 6.977 1 96.44 283 ASP A N 1
ATOM 2115 C CA . ASP A 1 283 ? -29.5 6.355 6.734 1 96.44 283 ASP A CA 1
ATOM 2116 C C . ASP A 1 283 ? -28.766 6.391 5.398 1 96.44 283 ASP A C 1
ATOM 2118 O O . ASP A 1 283 ? -29.359 6.688 4.359 1 96.44 283 ASP A O 1
ATOM 2122 N N . LYS A 1 284 ? -27.469 6.125 5.43 1 98.19 284 LYS A N 1
ATOM 2123 C CA . LYS A 1 284 ? -26.625 6.199 4.234 1 98.19 284 LYS A CA 1
ATOM 2124 C C . LYS A 1 284 ? -25.703 4.996 4.137 1 98.19 284 LYS A C 1
ATOM 2126 O O . LYS A 1 284 ? -24.609 5 4.715 1 98.19 284 LYS A O 1
ATOM 2131 N N . PRO A 1 285 ? -26.094 3.998 3.334 1 98.38 285 PRO A N 1
ATOM 2132 C CA . PRO A 1 285 ? -25.172 2.883 3.107 1 98.38 285 PRO A CA 1
ATOM 2133 C C . PRO A 1 285 ? -23.844 3.324 2.484 1 98.38 285 PRO A C 1
ATOM 2135 O O . PRO A 1 285 ? -23.797 4.328 1.77 1 98.38 285 PRO A O 1
ATOM 2138 N N . ILE A 1 286 ? -22.828 2.539 2.742 1 98.75 286 ILE A N 1
ATOM 2139 C CA . ILE A 1 286 ? -21.531 2.936 2.236 1 98.75 286 ILE A CA 1
ATOM 2140 C C . ILE A 1 286 ? -20.906 1.784 1.443 1 98.75 286 ILE A C 1
ATOM 2142 O O . ILE A 1 286 ? -21.25 0.619 1.661 1 98.75 286 ILE A O 1
ATOM 2146 N N . HIS A 1 287 ? -20.016 2.148 0.536 1 98.31 287 HIS A N 1
ATOM 2147 C CA . HIS A 1 287 ? -19.234 1.181 -0.238 1 98.31 287 HIS A CA 1
ATOM 2148 C C . HIS A 1 287 ? -17.812 1.071 0.282 1 98.31 287 HIS A C 1
ATOM 2150 O O . HIS A 1 287 ? -17.172 0.027 0.138 1 98.31 287 HIS A O 1
ATOM 2156 N N . GLN A 1 288 ? -17.328 2.145 0.83 1 98.38 288 GLN A N 1
ATOM 2157 C CA . GLN A 1 288 ? -15.945 2.219 1.263 1 98.38 288 GLN A CA 1
ATOM 2158 C C . GLN A 1 288 ? -15.805 3.055 2.531 1 98.38 288 GLN A C 1
ATOM 2160 O O . GLN A 1 288 ? -16.516 4.051 2.705 1 98.38 288 GLN A O 1
ATOM 2165 N N . ALA A 1 289 ? -15.031 2.635 3.432 1 98.62 289 ALA A N 1
ATOM 2166 C CA . ALA A 1 289 ? -14.57 3.375 4.605 1 98.62 289 ALA A CA 1
ATOM 2167 C C . ALA A 1 289 ? -13.062 3.604 4.555 1 98.62 289 ALA A C 1
ATOM 2169 O O . ALA A 1 289 ? -12.297 2.672 4.297 1 98.62 289 ALA A O 1
ATOM 2170 N N . PHE A 1 290 ? -12.648 4.863 4.758 1 98.56 290 PHE A N 1
ATOM 2171 C CA . PHE A 1 290 ? -11.234 5.184 4.621 1 98.56 290 PHE A CA 1
ATOM 2172 C C . PHE A 1 290 ? -10.734 5.957 5.836 1 98.56 290 PHE A C 1
ATOM 2174 O O . PHE A 1 290 ? -11.32 6.977 6.215 1 98.56 290 PHE A O 1
ATOM 2181 N N . ILE A 1 291 ? -9.688 5.418 6.453 1 98.31 291 ILE A N 1
ATOM 2182 C CA . ILE A 1 291 ? -8.984 6.102 7.535 1 98.31 291 ILE A CA 1
ATOM 2183 C C . ILE A 1 291 ? -7.52 6.297 7.16 1 98.31 291 ILE A C 1
ATOM 2185 O O . ILE A 1 291 ? -6.793 5.324 6.945 1 98.31 291 ILE A O 1
ATOM 2189 N N . GLY A 1 292 ? -7.094 7.465 7.059 1 95.5 292 GLY A N 1
ATOM 2190 C CA . GLY A 1 292 ? -5.719 7.754 6.688 1 95.5 292 GLY A CA 1
ATOM 2191 C C . GLY A 1 292 ? -5.551 9.117 6.035 1 95.5 292 GLY A C 1
ATOM 2192 O O . GLY A 1 292 ? -6.211 9.414 5.035 1 95.5 292 GLY A O 1
ATOM 2193 N N . SER A 1 293 ? -4.773 9.922 6.477 1 93.06 293 SER A N 1
ATOM 2194 C CA . SER A 1 293 ? -4.434 11.258 6.004 1 93.06 293 SER A CA 1
ATOM 2195 C C . SER A 1 293 ? -3.475 11.953 6.961 1 93.06 293 SER A C 1
ATOM 2197 O O . SER A 1 293 ? -3.055 11.375 7.965 1 93.06 293 SER A O 1
ATOM 2199 N N . CYS A 1 294 ? -3.127 13.133 6.574 1 93.19 294 CYS A N 1
ATOM 2200 C CA . CYS A 1 294 ? -2.324 13.945 7.484 1 93.19 294 CYS A CA 1
ATOM 2201 C C . CYS A 1 294 ? -3.125 14.336 8.719 1 93.19 294 CYS A C 1
ATOM 2203 O O . CYS A 1 294 ? -2.551 14.641 9.766 1 93.19 294 CYS A O 1
ATOM 2205 N N . ALA A 1 295 ? -4.434 14.273 8.609 1 94.44 295 ALA A N 1
ATOM 2206 C CA . ALA A 1 295 ? -5.285 14.648 9.734 1 94.44 295 ALA A CA 1
ATOM 2207 C C . ALA A 1 295 ? -5.602 13.438 10.617 1 94.44 295 ALA A C 1
ATOM 2209 O O . ALA A 1 295 ? -5.652 13.555 11.844 1 94.44 295 ALA A O 1
ATOM 2210 N N . ASN A 1 296 ? -5.891 12.398 9.984 1 97.62 296 ASN A N 1
ATOM 2211 C CA . ASN A 1 296 ? -6.359 11.25 10.758 1 97.62 296 ASN A CA 1
ATOM 2212 C C . ASN A 1 296 ? -5.707 9.961 10.281 1 97.62 296 ASN A C 1
ATOM 2214 O O . ASN A 1 296 ? -6.395 8.977 10.008 1 97.62 296 ASN A O 1
ATOM 2218 N N . GLY A 1 297 ? -4.488 9.875 10.227 1 97.88 297 GLY A N 1
ATOM 2219 C CA . GLY A 1 297 ? -3.646 8.711 10.016 1 97.88 297 GLY A CA 1
ATOM 2220 C C . GLY A 1 297 ? -2.613 8.516 11.109 1 97.88 297 GLY A C 1
ATOM 2221 O O . GLY A 1 297 ? -1.735 7.66 11 1 97.88 297 GLY A O 1
ATOM 2222 N N . GLN A 1 298 ? -2.719 9.289 12.148 1 98.31 298 GLN A N 1
ATOM 2223 C CA . GLN A 1 298 ? -1.81 9.234 13.289 1 98.31 298 GLN A CA 1
ATOM 2224 C C . GLN A 1 298 ? -2.014 7.961 14.102 1 98.31 298 GLN A C 1
ATOM 2226 O O . GLN A 1 298 ? -3.021 7.27 13.945 1 98.31 298 GLN A O 1
ATOM 2231 N N . LEU A 1 299 ? -1.061 7.656 14.992 1 98.44 299 LEU A N 1
ATOM 2232 C CA . LEU A 1 299 ? -1.128 6.426 15.773 1 98.44 299 LEU A CA 1
ATOM 2233 C C . LEU A 1 299 ? -2.414 6.371 16.594 1 98.44 299 LEU A C 1
ATOM 2235 O O . LEU A 1 299 ? -3.047 5.32 16.688 1 98.44 299 LEU A O 1
ATOM 2239 N N . ASP A 1 300 ? -2.811 7.512 17.156 1 98 300 ASP A N 1
ATOM 2240 C CA . ASP A 1 300 ? -4.02 7.559 17.984 1 98 300 ASP A CA 1
ATOM 2241 C C . ASP A 1 300 ? -5.258 7.258 17.141 1 98 300 ASP A C 1
ATOM 2243 O O . ASP A 1 300 ? -6.219 6.66 17.641 1 98 300 ASP A O 1
ATOM 2247 N N . ASP A 1 301 ? -5.281 7.711 15.961 1 98.31 301 ASP A N 1
ATOM 2248 C CA . ASP A 1 301 ? -6.395 7.422 15.062 1 98.31 301 ASP A CA 1
ATOM 2249 C C . ASP A 1 301 ? -6.5 5.926 14.773 1 98.31 301 ASP A C 1
ATOM 2251 O O . ASP A 1 301 ? -7.598 5.367 14.766 1 98.31 301 ASP A O 1
ATOM 2255 N N . LEU A 1 302 ? -5.336 5.324 14.523 1 98.69 302 LEU A N 1
ATOM 2256 C CA . LEU A 1 302 ? -5.305 3.889 14.273 1 98.69 302 LEU A CA 1
ATOM 2257 C C . LEU A 1 302 ? -5.715 3.109 15.523 1 98.69 302 LEU A C 1
ATOM 2259 O O . LEU A 1 302 ? -6.379 2.074 15.422 1 98.69 302 LEU A O 1
ATOM 2263 N N . ARG A 1 303 ? -5.301 3.582 16.672 1 98.5 303 ARG A N 1
ATOM 2264 C CA . ARG A 1 303 ? -5.695 2.951 17.922 1 98.5 303 ARG A CA 1
ATOM 2265 C C . ARG A 1 303 ? -7.215 2.914 18.062 1 98.5 303 ARG A C 1
ATOM 2267 O O . ARG A 1 303 ? -7.785 1.875 18.406 1 98.5 303 ARG A O 1
ATOM 2274 N N . VAL A 1 304 ? -7.809 4.059 17.812 1 98 304 VAL A N 1
ATOM 2275 C CA . VAL A 1 304 ? -9.258 4.164 17.938 1 98 304 VAL A CA 1
ATOM 2276 C C . VAL A 1 304 ? -9.938 3.186 16.984 1 98 304 VAL A C 1
ATOM 2278 O O . VAL A 1 304 ? -10.828 2.432 17.391 1 98 304 VAL A O 1
ATOM 2281 N N . ALA A 1 305 ? -9.508 3.195 15.742 1 98.19 305 ALA A N 1
ATOM 2282 C CA . ALA A 1 305 ? -10.078 2.299 14.734 1 98.19 305 ALA A CA 1
ATOM 2283 C C . ALA A 1 305 ? -9.883 0.838 15.133 1 98.19 305 ALA A C 1
ATOM 2285 O O . ALA A 1 305 ? -10.828 0.045 15.094 1 98.19 305 ALA A O 1
ATOM 2286 N N . ALA A 1 306 ? -8.656 0.484 15.523 1 98.62 306 ALA A N 1
ATOM 2287 C CA . ALA A 1 306 ? -8.312 -0.888 15.883 1 98.62 306 ALA A CA 1
ATOM 2288 C C . ALA A 1 306 ? -9.141 -1.373 17.062 1 98.62 306 ALA A C 1
ATOM 2290 O O . ALA A 1 306 ? -9.578 -2.523 17.094 1 98.62 306 ALA A O 1
ATOM 2291 N N . THR A 1 307 ? -9.289 -0.496 18.047 1 98.19 307 THR A N 1
ATOM 2292 C CA . THR A 1 307 ? -10.055 -0.848 19.234 1 98.19 307 THR A CA 1
ATOM 2293 C C . THR A 1 307 ? -11.5 -1.173 18.875 1 98.19 307 THR A C 1
ATOM 2295 O O . THR A 1 307 ? -12.062 -2.156 19.359 1 98.19 307 THR A O 1
ATOM 2298 N N . ILE A 1 308 ? -12.062 -0.387 18.016 1 98.12 308 ILE A N 1
ATOM 2299 C CA . ILE A 1 308 ? -13.453 -0.576 17.609 1 98.12 308 ILE A CA 1
ATOM 2300 C C . ILE A 1 308 ? -13.57 -1.85 16.781 1 98.12 308 ILE A C 1
ATOM 2302 O O . ILE A 1 308 ? -14.555 -2.586 16.906 1 98.12 308 ILE A O 1
ATOM 2306 N N . LEU A 1 309 ? -12.57 -2.15 15.961 1 98.38 309 LEU A N 1
ATOM 2307 C CA . LEU A 1 309 ? -12.617 -3.244 15 1 98.38 309 LEU A CA 1
ATOM 2308 C C . LEU A 1 309 ? -12.25 -4.566 15.664 1 98.38 309 LEU A C 1
ATOM 2310 O O . LEU A 1 309 ? -12.484 -5.637 15.102 1 98.38 309 LEU A O 1
ATOM 2314 N N . ASP A 1 310 ? -11.594 -4.465 16.828 1 97.94 310 ASP A N 1
ATOM 2315 C CA . ASP A 1 310 ? -11.07 -5.664 17.484 1 97.94 310 ASP A CA 1
ATOM 2316 C C . ASP A 1 310 ? -12.18 -6.691 17.703 1 97.94 310 ASP A C 1
ATOM 2318 O O . ASP A 1 310 ? -13.18 -6.395 18.359 1 97.94 310 ASP A O 1
ATOM 2322 N N . GLY A 1 311 ? -11.984 -7.914 17.172 1 97.81 311 GLY A N 1
ATOM 2323 C CA . GLY A 1 311 ? -12.93 -9 17.344 1 97.81 311 GLY A CA 1
ATOM 2324 C C . GLY A 1 311 ? -14.18 -8.844 16.5 1 97.81 311 GLY A C 1
ATOM 2325 O O . GLY A 1 311 ? -15.141 -9.602 16.656 1 97.81 311 GLY A O 1
ATOM 2326 N N . LYS A 1 312 ? -14.273 -7.812 15.703 1 98.06 312 LYS A N 1
ATOM 2327 C CA . LYS A 1 312 ? -15.406 -7.566 14.82 1 98.06 312 LYS A CA 1
ATOM 2328 C C . LYS A 1 312 ? -15.039 -7.793 13.359 1 98.06 312 LYS A C 1
ATOM 2330 O O . LYS A 1 312 ? -13.898 -8.148 13.055 1 98.06 312 LYS A O 1
ATOM 2335 N N . LYS A 1 313 ? -16.047 -7.73 12.477 1 98.38 313 LYS A N 1
ATOM 2336 C CA . LYS A 1 313 ? -15.812 -7.887 11.039 1 98.38 313 LYS A CA 1
ATOM 2337 C C . LYS A 1 313 ? -16.438 -6.734 10.258 1 98.38 313 LYS A C 1
ATOM 2339 O O . LYS A 1 313 ? -17.531 -6.277 10.586 1 98.38 313 LYS A O 1
ATOM 2344 N N . VAL A 1 314 ? -15.688 -6.223 9.344 1 98.5 314 VAL A N 1
ATOM 2345 C CA . VAL A 1 314 ? -16.234 -5.254 8.398 1 98.5 314 VAL A CA 1
ATOM 2346 C C . VAL A 1 314 ? -17.422 -5.867 7.648 1 98.5 314 VAL A C 1
ATOM 2348 O O . VAL A 1 314 ? -17.391 -7.047 7.293 1 98.5 314 VAL A O 1
ATOM 2351 N N . LYS A 1 315 ? -18.438 -5.066 7.441 1 98.06 315 LYS A N 1
ATOM 2352 C CA . LYS A 1 315 ? -19.625 -5.535 6.746 1 98.06 315 LYS A CA 1
ATOM 2353 C C . LYS A 1 315 ? -19.281 -6.027 5.34 1 98.06 315 LYS A C 1
ATOM 2355 O O . LYS A 1 315 ? -18.484 -5.414 4.641 1 98.06 315 LYS A O 1
ATOM 2360 N N . SER A 1 316 ? -19.922 -7.207 4.906 1 94.94 316 SER A N 1
ATOM 2361 C CA . SER A 1 316 ? -19.766 -7.684 3.535 1 94.94 316 SER A CA 1
ATOM 2362 C C . SER A 1 316 ? -20.141 -6.602 2.527 1 94.94 316 SER A C 1
ATOM 2364 O O . SER A 1 316 ? -21.156 -5.926 2.68 1 94.94 316 SER A O 1
ATOM 2366 N N . GLY A 1 317 ? -19.25 -6.391 1.59 1 94.19 317 GLY A N 1
ATOM 2367 C CA . GLY A 1 317 ? -19.516 -5.402 0.555 1 94.19 317 GLY A CA 1
ATOM 2368 C C . GLY A 1 317 ? -18.875 -4.059 0.836 1 94.19 317 GLY A C 1
ATOM 2369 O O . GLY A 1 317 ? -18.797 -3.199 -0.047 1 94.19 317 GLY A O 1
ATOM 2370 N N . VAL A 1 318 ? -18.406 -3.85 2.059 1 98 318 VAL A N 1
ATOM 2371 C CA . VAL A 1 318 ? -17.75 -2.604 2.426 1 98 318 VAL A CA 1
ATOM 2372 C C . VAL A 1 318 ? -16.234 -2.807 2.424 1 98 318 VAL A C 1
ATOM 2374 O O . VAL A 1 318 ? -15.727 -3.795 2.965 1 98 318 VAL A O 1
ATOM 2377 N N . ARG A 1 319 ? -15.578 -1.952 1.795 1 98.12 319 ARG A N 1
ATOM 2378 C CA . ARG A 1 319 ? -14.117 -1.972 1.804 1 98.12 319 ARG A CA 1
ATOM 2379 C C . ARG A 1 319 ? -13.562 -1.003 2.842 1 98.12 319 ARG A C 1
ATOM 2381 O O . ARG A 1 319 ? -13.844 0.198 2.789 1 98.12 319 ARG A O 1
ATOM 2388 N N . LEU A 1 320 ? -12.812 -1.468 3.789 1 98.69 320 LEU A N 1
ATOM 2389 C CA . LEU A 1 320 ? -12.125 -0.618 4.758 1 98.69 320 LEU A CA 1
ATOM 2390 C C . LEU A 1 320 ? -10.648 -0.49 4.414 1 98.69 320 LEU A C 1
ATOM 2392 O O . LEU A 1 320 ? -9.93 -1.491 4.367 1 98.69 320 LEU A O 1
ATOM 2396 N N . ILE A 1 321 ? -10.227 0.676 4.164 1 98.38 321 ILE A N 1
ATOM 2397 C CA . ILE A 1 321 ? -8.836 0.978 3.842 1 98.38 321 ILE A CA 1
ATOM 2398 C C . ILE A 1 321 ? -8.242 1.892 4.91 1 98.38 321 ILE A C 1
ATOM 2400 O O . ILE A 1 321 ? -8.789 2.955 5.203 1 98.38 321 ILE A O 1
ATOM 2404 N N . VAL A 1 322 ? -7.176 1.486 5.523 1 98.56 322 VAL A N 1
ATOM 2405 C CA . VAL A 1 322 ? -6.512 2.26 6.566 1 98.56 322 VAL A CA 1
ATOM 2406 C C . VAL A 1 322 ? -5.066 2.535 6.164 1 98.56 322 VAL A C 1
ATOM 2408 O O . VAL A 1 322 ? -4.328 1.612 5.809 1 98.56 322 VAL 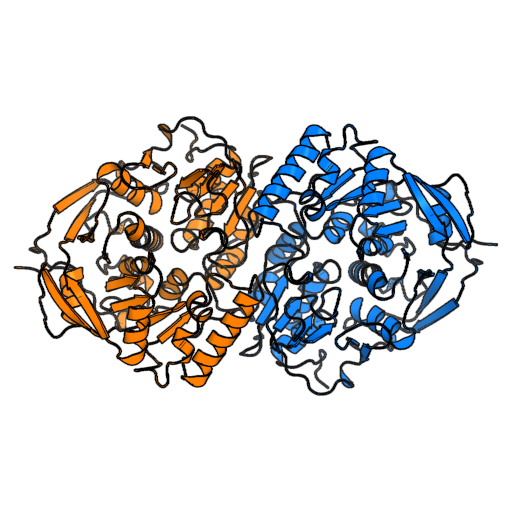A O 1
ATOM 2411 N N . THR A 1 323 ? -4.621 3.756 6.215 1 98.06 323 THR A N 1
ATOM 2412 C CA . THR A 1 323 ? -3.275 4.164 5.828 1 98.06 323 THR A CA 1
ATOM 2413 C C . THR A 1 323 ? -2.566 4.852 6.992 1 98.06 323 THR A C 1
ATOM 2415 O O . THR A 1 323 ? -2.918 5.973 7.367 1 98.06 323 THR A O 1
ATOM 2418 N N . PRO A 1 324 ? -1.535 4.188 7.578 1 98.38 324 PRO A N 1
ATOM 2419 C CA . PRO A 1 324 ? -0.715 4.895 8.562 1 98.38 324 PRO A CA 1
ATOM 2420 C C . PRO A 1 324 ? -0.019 6.121 7.977 1 98.38 324 PRO A C 1
ATOM 2422 O O . PRO A 1 324 ? 0.427 6.094 6.828 1 98.38 324 PRO A O 1
ATOM 2425 N N . ALA A 1 325 ? 0.157 7.09 8.711 1 98 325 ALA A N 1
ATOM 2426 C CA . ALA A 1 325 ? 0.561 8.398 8.195 1 98 325 ALA A CA 1
ATOM 2427 C C . ALA A 1 325 ? 2.057 8.43 7.891 1 98 325 ALA A C 1
ATOM 2429 O O . ALA A 1 325 ? 2.533 9.312 7.18 1 98 325 ALA A O 1
ATOM 2430 N N . SER A 1 326 ? 2.836 7.551 8.516 1 98.19 326 SER A N 1
ATOM 2431 C CA . SER A 1 326 ? 4.273 7.484 8.273 1 98.19 326 SER A CA 1
ATOM 2432 C C . SER A 1 326 ? 4.816 6.082 8.523 1 98.19 326 SER A C 1
ATOM 2434 O O . SER A 1 326 ? 4.113 5.227 9.07 1 98.19 326 SER A O 1
ATOM 2436 N N . GLN A 1 327 ? 6.062 5.852 8.125 1 97.88 327 GLN A N 1
ATOM 2437 C CA . GLN A 1 327 ? 6.746 4.594 8.398 1 97.88 327 GLN A CA 1
ATOM 2438 C C . GLN A 1 327 ? 6.82 4.316 9.891 1 97.88 327 GLN A C 1
ATOM 2440 O O . GLN A 1 327 ? 6.629 3.18 10.328 1 97.88 327 GLN A O 1
ATOM 2445 N N . GLN A 1 328 ? 7.066 5.355 10.656 1 97.94 328 GLN A N 1
ATOM 2446 C CA . GLN A 1 328 ? 7.156 5.176 12.102 1 97.94 328 GLN A CA 1
ATOM 2447 C C . GLN A 1 328 ? 5.789 4.855 12.703 1 97.94 328 GLN A C 1
ATOM 2449 O O . GLN A 1 328 ? 5.68 3.986 13.57 1 97.94 328 GLN A O 1
ATOM 2454 N N . VAL A 1 329 ? 4.762 5.586 12.25 1 98.56 329 VAL A N 1
ATOM 2455 C CA . VAL A 1 329 ? 3.412 5.297 12.719 1 98.56 329 VAL A CA 1
ATOM 2456 C C . VAL A 1 329 ? 3.045 3.854 12.383 1 98.56 329 VAL A C 1
ATOM 2458 O O . VAL A 1 329 ? 2.455 3.146 13.203 1 98.56 329 VAL A O 1
ATOM 2461 N N . TYR A 1 330 ? 3.4 3.451 11.195 1 98.62 330 TYR A N 1
ATOM 2462 C CA . TYR A 1 330 ? 3.154 2.08 10.766 1 98.62 330 TYR A CA 1
ATOM 2463 C C . TYR A 1 330 ? 3.846 1.084 11.688 1 98.62 330 TYR A C 1
ATOM 2465 O O . TYR A 1 330 ? 3.219 0.135 12.164 1 98.62 330 TYR A O 1
ATOM 2473 N N . LEU A 1 331 ? 5.074 1.292 11.93 1 98.56 331 LEU A N 1
ATOM 2474 C CA . LEU A 1 331 ? 5.859 0.412 12.789 1 98.56 331 LEU A CA 1
ATOM 2475 C C . LEU A 1 331 ? 5.266 0.344 14.195 1 98.56 331 LEU A C 1
ATOM 2477 O O . LEU A 1 331 ? 5.148 -0.74 14.766 1 98.56 331 LEU A O 1
ATOM 2481 N N . ASP A 1 332 ? 4.891 1.476 14.727 1 98.62 332 ASP A N 1
ATOM 2482 C CA . ASP A 1 332 ? 4.297 1.534 16.062 1 98.62 332 ASP A CA 1
ATOM 2483 C C . ASP A 1 332 ? 2.949 0.814 16.094 1 98.62 332 ASP A C 1
ATOM 2485 O O . ASP A 1 332 ? 2.609 0.165 17.078 1 98.62 332 ASP A O 1
ATOM 2489 N N . ALA A 1 333 ? 2.182 1.007 15.016 1 98.81 333 ALA A N 1
ATOM 2490 C CA . ALA A 1 333 ? 0.878 0.354 14.93 1 98.81 333 ALA A CA 1
ATOM 2491 C C . ALA A 1 333 ? 1.027 -1.164 14.883 1 98.81 333 ALA A C 1
ATOM 2493 O O . ALA A 1 333 ? 0.204 -1.892 15.445 1 98.81 333 ALA A O 1
ATOM 2494 N N . VAL A 1 334 ? 2.027 -1.626 14.164 1 98.81 334 VAL A N 1
ATOM 2495 C CA . VAL A 1 334 ? 2.318 -3.055 14.133 1 98.81 334 VAL A CA 1
ATOM 2496 C C . VAL A 1 334 ? 2.656 -3.549 15.531 1 98.81 334 VAL A C 1
ATOM 2498 O O . VAL A 1 334 ? 2.096 -4.543 16 1 98.81 334 VAL A O 1
ATOM 2501 N N . ALA A 1 335 ? 3.523 -2.85 16.172 1 98.56 335 ALA A N 1
ATOM 2502 C CA . ALA A 1 335 ? 3.986 -3.232 17.5 1 98.56 335 ALA A CA 1
ATOM 2503 C C . ALA A 1 335 ? 2.832 -3.256 18.5 1 98.56 335 ALA A C 1
ATOM 2505 O O . ALA A 1 335 ? 2.793 -4.105 19.391 1 98.56 335 ALA A O 1
ATOM 2506 N N . ALA A 1 336 ? 1.896 -2.361 18.312 1 98.69 336 ALA A N 1
ATOM 2507 C CA . ALA A 1 336 ? 0.8 -2.211 19.266 1 98.69 336 ALA A CA 1
ATOM 2508 C C . ALA A 1 336 ? -0.339 -3.176 18.953 1 98.69 336 ALA A C 1
ATOM 2510 O O . ALA A 1 336 ? -1.301 -3.283 19.719 1 98.69 336 ALA A O 1
ATOM 2511 N N . GLY A 1 337 ? -0.286 -3.875 17.797 1 98.69 337 GLY A N 1
ATOM 2512 C CA . GLY A 1 337 ? -1.308 -4.84 17.422 1 98.69 337 GLY A CA 1
ATOM 2513 C C . GLY A 1 337 ? -2.461 -4.219 16.656 1 98.69 337 GLY A C 1
ATOM 2514 O O . GLY A 1 337 ? -3.459 -4.887 16.375 1 98.69 337 GLY A O 1
ATOM 2515 N N . TYR A 1 338 ? -2.344 -2.92 16.344 1 98.81 338 TYR A N 1
ATOM 2516 C CA . TYR A 1 338 ? -3.43 -2.238 15.656 1 98.81 338 TYR A CA 1
ATOM 2517 C C . TYR A 1 338 ? -3.596 -2.783 14.242 1 98.81 338 TYR A C 1
ATOM 2519 O O . TYR A 1 338 ? -4.719 -3 13.781 1 98.81 338 TYR A O 1
ATOM 2527 N N . VAL A 1 339 ? -2.477 -3.021 13.539 1 98.75 339 VAL A N 1
ATOM 2528 C CA . VAL A 1 339 ? -2.51 -3.559 12.188 1 98.75 339 VAL A CA 1
ATOM 2529 C C . VAL A 1 339 ? -3.197 -4.922 12.188 1 98.75 339 VAL A C 1
ATOM 2531 O O . VAL A 1 339 ? -4.031 -5.207 11.32 1 98.75 339 VAL A O 1
ATOM 2534 N N . THR A 1 340 ? -2.896 -5.762 13.148 1 98.69 340 THR A N 1
ATOM 2535 C CA . THR A 1 340 ? -3.49 -7.09 13.273 1 98.69 340 THR A CA 1
ATOM 2536 C C . THR A 1 340 ? -5.008 -6.988 13.422 1 98.69 340 THR A C 1
ATOM 2538 O O . THR A 1 340 ? -5.75 -7.695 12.734 1 98.69 340 THR A O 1
ATOM 2541 N N . SER A 1 341 ? -5.449 -6.074 14.281 1 98.75 341 SER A N 1
ATOM 2542 C CA . SER A 1 341 ? -6.883 -5.906 14.516 1 98.75 341 SER A CA 1
ATOM 2543 C C . SER A 1 341 ? -7.602 -5.461 13.242 1 98.75 341 SER A C 1
ATOM 2545 O O . SER A 1 341 ? -8.672 -5.973 12.922 1 98.75 341 SER A O 1
ATOM 2547 N N . ILE A 1 342 ? -7.051 -4.551 12.539 1 98.81 342 ILE A N 1
ATOM 2548 C CA . ILE A 1 342 ? -7.668 -3.971 11.352 1 98.81 342 ILE A CA 1
ATOM 2549 C C . ILE A 1 342 ? -7.758 -5.023 10.25 1 98.81 342 ILE A C 1
ATOM 2551 O O . ILE A 1 342 ? -8.82 -5.207 9.641 1 98.81 342 ILE A O 1
ATOM 2555 N N . VAL A 1 343 ? -6.664 -5.742 10.031 1 98.69 343 VAL A N 1
ATOM 2556 C CA . VAL A 1 343 ? -6.609 -6.73 8.961 1 98.69 343 VAL A CA 1
ATOM 2557 C C . VAL A 1 343 ? -7.5 -7.918 9.305 1 98.69 343 VAL A C 1
ATOM 2559 O O . VAL A 1 343 ? -8.211 -8.445 8.445 1 98.69 343 VAL A O 1
ATOM 2562 N N . SER A 1 344 ? -7.488 -8.336 10.562 1 98.44 344 SER A N 1
ATOM 2563 C CA . SER A 1 344 ? -8.32 -9.461 11 1 98.44 344 SER A CA 1
ATOM 2564 C C . SER A 1 344 ? -9.805 -9.141 10.844 1 98.44 344 SER A C 1
ATOM 2566 O O . SER A 1 344 ? -10.617 -10.039 10.641 1 98.44 344 SER A O 1
ATOM 2568 N N . ALA A 1 345 ? -10.109 -7.867 10.953 1 98.62 345 ALA A N 1
ATOM 2569 C CA . ALA A 1 345 ? -11.5 -7.445 10.82 1 98.62 345 ALA A CA 1
ATOM 2570 C C . ALA A 1 345 ? -11.93 -7.418 9.359 1 98.62 345 ALA A C 1
ATOM 2572 O O . ALA A 1 345 ? -13.117 -7.301 9.055 1 98.62 345 ALA A O 1
ATOM 2573 N N . GLY A 1 346 ? -11.016 -7.551 8.492 1 98.19 346 GLY A N 1
ATOM 2574 C CA . GLY A 1 346 ? -11.328 -7.531 7.074 1 98.19 346 GLY A CA 1
ATOM 2575 C C . GLY A 1 346 ? -10.93 -6.234 6.391 1 98.19 346 GLY A C 1
ATOM 2576 O O . GLY A 1 346 ? -11.367 -5.957 5.273 1 98.19 346 GLY A O 1
ATOM 2577 N N . GLY A 1 347 ? -10.164 -5.379 7.055 1 98.44 347 GLY A N 1
ATOM 2578 C CA . GLY A 1 347 ? -9.633 -4.168 6.449 1 98.44 347 GLY A CA 1
ATOM 2579 C C . GLY A 1 347 ? -8.281 -4.371 5.789 1 98.44 347 GLY A C 1
ATOM 2580 O O . GLY A 1 347 ? -7.621 -5.383 6.016 1 98.44 347 GLY A O 1
ATOM 2581 N N . VAL A 1 348 ? -7.941 -3.451 4.922 1 98.06 348 VAL A N 1
ATOM 2582 C CA . VAL A 1 348 ? -6.609 -3.439 4.324 1 98.06 348 VAL A CA 1
ATOM 2583 C C . VAL A 1 348 ? -5.801 -2.275 4.891 1 98.06 348 VAL A C 1
ATOM 2585 O O . VAL A 1 348 ? -6.316 -1.165 5.039 1 98.06 348 VAL A O 1
ATOM 2588 N N . VAL A 1 349 ? -4.586 -2.553 5.312 1 98.31 349 VAL A N 1
ATOM 2589 C CA . VAL A 1 349 ? -3.648 -1.515 5.73 1 98.31 349 VAL A CA 1
ATOM 2590 C C . VAL A 1 349 ? -2.641 -1.25 4.613 1 98.31 349 VAL A C 1
ATOM 2592 O O . VAL A 1 349 ? -1.932 -2.16 4.18 1 98.31 349 VAL A O 1
ATOM 2595 N N . THR A 1 350 ? -2.584 -0.088 4.133 1 97 350 THR A N 1
ATOM 2596 C CA . THR A 1 350 ? -1.667 0.271 3.055 1 97 350 THR A CA 1
ATOM 2597 C C . THR A 1 350 ? -0.388 0.884 3.617 1 97 350 THR A C 1
ATOM 2599 O O . THR A 1 350 ? -0.316 1.202 4.805 1 97 350 THR A O 1
ATOM 2602 N N . ASN A 1 351 ? 0.684 0.992 2.768 1 96.06 351 ASN A N 1
ATOM 2603 C CA . ASN A 1 351 ? 1.873 1.74 3.164 1 96.06 351 ASN A CA 1
ATOM 2604 C C . ASN A 1 351 ? 1.574 3.229 3.312 1 96.06 351 ASN A C 1
ATOM 2606 O O . ASN A 1 351 ? 0.607 3.732 2.74 1 96.06 351 ASN A O 1
ATOM 2610 N N . PRO A 1 352 ? 2.396 3.902 4.07 1 96.62 352 PRO A N 1
ATOM 2611 C CA . PRO A 1 352 ? 2.176 5.332 4.293 1 96.62 352 PRO A CA 1
ATOM 2612 C C . PRO A 1 352 ? 2.289 6.156 3.014 1 96.62 352 PRO A C 1
ATOM 2614 O O . PRO A 1 352 ? 3.311 6.094 2.322 1 96.62 352 PRO A O 1
ATOM 2617 N N . THR A 1 353 ? 1.274 6.871 2.674 1 94.5 353 THR A N 1
ATOM 2618 C CA . THR A 1 353 ? 1.199 7.785 1.54 1 94.5 353 THR A CA 1
ATOM 2619 C C . THR A 1 353 ? -0.124 8.547 1.546 1 94.5 353 THR A C 1
ATOM 2621 O O . THR A 1 353 ? -1.096 8.109 2.166 1 94.5 353 THR A O 1
ATOM 2624 N N . CYS A 1 354 ? -0.231 9.656 0.927 1 92.31 354 CYS A N 1
ATOM 2625 C CA . CYS A 1 354 ? -1.507 10.352 0.822 1 92.31 354 CYS A CA 1
ATOM 2626 C C . CYS A 1 354 ? -2.508 9.539 0.009 1 92.31 354 CYS A C 1
ATOM 2628 O O . CYS A 1 354 ? -3.711 9.594 0.271 1 92.31 354 CYS A O 1
ATOM 2630 N N . GLY A 1 355 ? -1.948 8.828 -1.03 1 83.12 355 GLY A N 1
ATOM 2631 C CA . GLY A 1 355 ? -2.66 7.781 -1.742 1 83.12 355 GLY A CA 1
ATOM 2632 C C . GLY A 1 355 ? -4.113 8.125 -2.012 1 83.12 355 GLY A C 1
ATOM 2633 O O . GLY A 1 355 ? -4.41 9.086 -2.717 1 83.12 355 GLY A O 1
ATOM 2634 N N . ALA A 1 356 ? -5.02 7.492 -1.266 1 81.44 356 ALA A N 1
ATOM 2635 C CA . ALA A 1 356 ? -6.461 7.562 -1.481 1 81.44 356 ALA A CA 1
ATOM 2636 C C . ALA A 1 356 ? -7.023 8.906 -1.033 1 81.44 356 ALA A C 1
ATOM 2638 O O . ALA A 1 356 ? -8 9.398 -1.602 1 81.44 356 ALA A O 1
ATOM 2639 N N . CYS A 1 357 ? -6.434 9.469 -0.064 1 83.56 357 CYS A N 1
ATOM 2640 C CA . CYS A 1 357 ? -6.902 10.758 0.432 1 83.56 357 CYS A CA 1
ATOM 2641 C C . CYS A 1 357 ? -6.887 11.812 -0.673 1 83.56 357 CYS A C 1
ATOM 2643 O O . CYS A 1 357 ? -7.77 12.664 -0.736 1 83.56 357 CYS A O 1
ATOM 2645 N N . PHE A 1 358 ? -5.895 11.68 -1.476 1 85.56 358 PHE A N 1
ATOM 2646 C CA . PHE A 1 358 ? -5.719 12.617 -2.58 1 85.56 358 PHE A CA 1
ATOM 2647 C C . PHE A 1 358 ? -6.387 12.094 -3.846 1 85.56 358 PHE A C 1
ATOM 2649 O O . PHE A 1 358 ? -6.527 12.828 -4.828 1 85.56 358 PHE A O 1
ATOM 2656 N N . GLY A 1 359 ? -6.871 10.859 -3.744 1 85.62 359 GLY A N 1
ATOM 2657 C CA . GLY A 1 359 ? -7.414 10.219 -4.934 1 85.62 359 GLY A CA 1
ATOM 2658 C C . GLY A 1 359 ? -6.352 9.875 -5.961 1 85.62 359 GLY A C 1
ATOM 2659 O O . GLY A 1 359 ? -6.637 9.82 -7.16 1 85.62 359 GLY A O 1
ATOM 2660 N N . TYR A 1 360 ? -5.164 9.742 -5.48 1 85.81 360 TYR A N 1
ATOM 2661 C CA . TYR A 1 360 ? -4.039 9.492 -6.371 1 85.81 360 TYR A CA 1
ATOM 2662 C C . TYR A 1 360 ? -3.904 8 -6.676 1 85.81 360 TYR A C 1
ATOM 2664 O O . TYR A 1 360 ? -3.613 7.617 -7.809 1 85.81 360 TYR A O 1
ATOM 2672 N N . HIS A 1 361 ? -4.035 7.199 -5.586 1 86.5 361 HIS A N 1
ATOM 2673 C CA . HIS A 1 361 ? -3.992 5.754 -5.766 1 86.5 361 HIS A CA 1
ATOM 2674 C C . HIS A 1 361 ? -4.355 5.027 -4.473 1 86.5 361 HIS A C 1
ATOM 2676 O O . HIS A 1 361 ? -4.582 5.664 -3.441 1 86.5 361 HIS A O 1
ATOM 2682 N N . MET A 1 362 ? -4.609 3.623 -4.543 1 91.94 362 MET A N 1
ATOM 2683 C CA . MET A 1 362 ? -4.832 2.707 -3.428 1 91.94 362 MET A CA 1
ATOM 2684 C C . MET A 1 362 ? -6.176 2.98 -2.764 1 91.94 362 MET A C 1
ATOM 2686 O O . MET A 1 362 ? -6.258 3.104 -1.539 1 91.94 362 MET A O 1
ATOM 2690 N N . GLY A 1 363 ? -7.215 3.141 -3.564 1 93.62 363 GLY A N 1
ATOM 2691 C CA . GLY A 1 363 ? -8.562 3.271 -3.035 1 93.62 363 GLY A CA 1
ATOM 2692 C C . GLY A 1 363 ? -9.367 4.367 -3.711 1 93.62 363 GLY A C 1
ATOM 2693 O O . GLY A 1 363 ? -10.102 5.105 -3.051 1 93.62 363 GLY A O 1
ATOM 2694 N N . VAL A 1 364 ? -9.133 4.551 -4.926 1 95.62 364 VAL A N 1
ATOM 2695 C CA . VAL A 1 364 ? -9.875 5.508 -5.73 1 95.62 364 VAL A CA 1
ATOM 2696 C C . VAL A 1 364 ? -11.336 5.066 -5.84 1 95.62 364 VAL A C 1
ATOM 2698 O O . VAL A 1 364 ? -11.617 3.879 -6 1 95.62 364 VAL A O 1
ATOM 2701 N N . LEU A 1 365 ? -12.227 6.023 -5.754 1 97.38 365 LEU A N 1
ATOM 2702 C CA . LEU A 1 365 ? -13.656 5.723 -5.773 1 97.38 365 LEU A CA 1
ATOM 2703 C C . LEU A 1 365 ? -14.18 5.691 -7.203 1 97.38 365 LEU A C 1
ATOM 2705 O O . LEU A 1 365 ? -13.773 6.5 -8.039 1 97.38 365 LEU A O 1
ATOM 2709 N N . GLY A 1 366 ? -15.039 4.734 -7.461 1 96.69 366 GLY A N 1
ATOM 2710 C CA . GLY A 1 366 ? -15.742 4.684 -8.734 1 96.69 366 GLY A CA 1
ATOM 2711 C C . GLY A 1 366 ? -17.031 5.477 -8.727 1 96.69 366 GLY A C 1
ATOM 2712 O O . GLY A 1 366 ? -17.453 5.984 -7.688 1 96.69 366 GLY A O 1
ATOM 2713 N N . PRO A 1 367 ? -17.672 5.609 -9.938 1 97.06 367 PRO A N 1
ATOM 2714 C CA . PRO A 1 367 ? -18.938 6.34 -10.023 1 97.06 367 PRO A CA 1
ATOM 2715 C C . PRO A 1 367 ? -20.047 5.719 -9.156 1 97.06 367 PRO A C 1
ATOM 2717 O O . PRO A 1 367 ? -20.219 4.5 -9.156 1 97.06 367 PRO A O 1
ATOM 2720 N N . GLY A 1 368 ? -20.703 6.566 -8.375 1 97.19 368 GLY A N 1
ATOM 2721 C CA . GLY A 1 368 ? -21.844 6.133 -7.598 1 97.19 368 GLY A CA 1
ATOM 2722 C C . GLY A 1 368 ? -21.484 5.566 -6.242 1 97.19 368 GLY A C 1
ATOM 2723 O O . GLY A 1 368 ? -22.359 5.281 -5.422 1 97.19 368 GLY A O 1
ATOM 2724 N N . GLU A 1 369 ? -20.234 5.445 -5.973 1 97.88 369 GLU A N 1
ATOM 2725 C CA . GLU A 1 369 ? -19.828 4.887 -4.688 1 97.88 369 GLU A CA 1
ATOM 2726 C C . GLU A 1 369 ? -19.922 5.926 -3.576 1 97.88 369 GLU A C 1
ATOM 2728 O O . GLU A 1 369 ? -19.766 7.125 -3.826 1 97.88 369 GLU A O 1
ATOM 2733 N N . VAL A 1 370 ? -20.188 5.48 -2.418 1 98.56 370 VAL A N 1
ATOM 2734 C CA . VAL A 1 370 ? -20.266 6.312 -1.22 1 98.56 370 VAL A CA 1
ATOM 2735 C C . VAL A 1 370 ? -19.125 5.938 -0.27 1 98.56 370 VAL A C 1
ATOM 2737 O O . VAL A 1 370 ? -18.969 4.77 0.082 1 98.56 370 VAL A O 1
ATOM 2740 N N . CYS A 1 371 ? -18.359 6.934 0.103 1 98.56 371 CYS A N 1
ATOM 2741 C CA . CYS A 1 371 ? -17.25 6.73 1.032 1 98.56 371 CYS A CA 1
ATOM 2742 C C . CYS A 1 371 ? -17.438 7.562 2.295 1 98.56 371 CYS A C 1
ATOM 2744 O O . CYS A 1 371 ? -17.781 8.742 2.217 1 98.56 371 CYS A O 1
ATOM 2746 N N . VAL A 1 372 ? -17.359 6.961 3.457 1 98.69 372 VAL A N 1
ATOM 2747 C CA . VAL A 1 372 ? -17.141 7.695 4.699 1 98.69 372 VAL A CA 1
ATOM 2748 C C . VAL A 1 372 ? -15.648 7.711 5.035 1 98.69 372 VAL A C 1
ATOM 2750 O O . VAL A 1 372 ? -15.008 6.66 5.078 1 98.69 372 VAL A O 1
ATOM 2753 N N . THR A 1 373 ? -15.109 8.859 5.25 1 98.38 373 THR A N 1
ATOM 2754 C CA . THR A 1 373 ? -13.656 8.938 5.352 1 98.38 373 THR A CA 1
ATOM 2755 C C . THR A 1 373 ? -13.242 9.844 6.508 1 98.38 373 THR A C 1
ATOM 2757 O O . THR A 1 373 ? -13.953 10.789 6.848 1 98.38 373 THR A O 1
ATOM 2760 N N . ALA A 1 374 ? -12.109 9.508 7.062 1 97.75 374 ALA A N 1
ATOM 2761 C CA . ALA A 1 374 ? -11.477 10.383 8.039 1 97.75 374 ALA A CA 1
ATOM 2762 C C . ALA A 1 374 ? -10.375 11.219 7.383 1 97.75 374 ALA A C 1
ATOM 2764 O O . ALA A 1 374 ? -9.5 11.75 8.07 1 97.75 374 ALA A O 1
ATOM 2765 N N . SER A 1 375 ? -10.391 11.391 6.082 1 95 375 SER A N 1
ATOM 2766 C CA . SER A 1 375 ? -9.414 12.18 5.34 1 95 375 SER A CA 1
ATOM 2767 C C . SER A 1 375 ? -9.68 13.672 5.496 1 95 375 SER A C 1
ATOM 2769 O O . SER A 1 375 ? -10.391 14.086 6.418 1 95 375 SER A O 1
ATOM 2771 N N . THR A 1 376 ? -9.086 14.5 4.652 1 94.62 376 THR A N 1
ATOM 2772 C CA . THR A 1 376 ? -9.062 15.938 4.922 1 94.62 376 THR A CA 1
ATOM 2773 C C . THR A 1 376 ? -10.141 16.656 4.113 1 94.62 376 THR A C 1
ATOM 2775 O O . THR A 1 376 ? -10.5 17.797 4.426 1 94.62 376 THR A O 1
ATOM 2778 N N . ARG A 1 377 ? -10.633 15.992 3.033 1 93.81 377 ARG A N 1
ATOM 2779 C CA . ARG A 1 377 ? -11.523 16.719 2.145 1 93.81 377 ARG A CA 1
ATOM 2780 C C . ARG A 1 377 ? -12.672 15.844 1.669 1 93.81 377 ARG A C 1
ATOM 2782 O O . ARG A 1 377 ? -12.5 14.641 1.466 1 93.81 377 ARG A O 1
ATOM 2789 N N . ASN A 1 378 ? -13.812 16.453 1.469 1 95.81 378 ASN A N 1
ATOM 2790 C CA . ASN A 1 378 ? -14.992 15.758 0.962 1 95.81 378 ASN A CA 1
ATOM 2791 C C . ASN A 1 378 ? -15.5 16.391 -0.331 1 95.81 378 ASN A C 1
ATOM 2793 O O . ASN A 1 378 ? -16.688 16.281 -0.655 1 95.81 378 ASN A O 1
ATOM 2797 N N . PHE A 1 379 ? -14.617 17 -1.037 1 95.38 379 PHE A N 1
ATOM 2798 C CA . PHE A 1 379 ? -14.969 17.688 -2.273 1 95.38 379 PHE A CA 1
ATOM 2799 C C . PHE A 1 379 ? -15.312 16.688 -3.371 1 95.38 379 PHE A C 1
ATOM 2801 O O . PHE A 1 379 ? -14.828 15.562 -3.361 1 95.38 379 PHE A O 1
ATOM 2808 N N . LYS A 1 380 ? -16.094 17.219 -4.293 1 94.44 380 LYS A N 1
ATOM 2809 C CA . LYS A 1 380 ? -16.406 16.422 -5.477 1 94.44 380 LYS A CA 1
ATOM 2810 C C . LYS A 1 380 ? -15.133 16.047 -6.227 1 94.44 380 LYS A C 1
ATOM 2812 O O . LYS A 1 380 ? -14.281 16.906 -6.492 1 94.44 380 LYS A O 1
ATOM 2817 N N . GLY A 1 381 ? -14.914 14.742 -6.492 1 94.19 381 GLY A N 1
ATOM 2818 C CA . GLY A 1 381 ? -13.805 14.281 -7.301 1 94.19 381 GLY A CA 1
ATOM 2819 C C . GLY A 1 381 ? -12.523 14.086 -6.5 1 94.19 381 GLY A C 1
ATOM 2820 O O . GLY A 1 381 ? -11.523 13.609 -7.035 1 94.19 381 GLY A O 1
ATOM 2821 N N . ARG A 1 382 ? -12.531 14.391 -5.27 1 93.94 382 ARG A N 1
ATOM 2822 C CA . ARG A 1 382 ? -11.32 14.406 -4.449 1 93.94 382 ARG A CA 1
ATOM 2823 C C . ARG A 1 382 ? -10.695 13.023 -4.363 1 93.94 382 ARG A C 1
ATOM 2825 O O . ARG A 1 382 ? -9.469 12.883 -4.43 1 93.94 382 ARG A O 1
ATOM 2832 N N . MET A 1 383 ? -11.508 12 -4.16 1 95.69 383 MET A N 1
ATOM 2833 C CA . MET A 1 383 ? -10.992 10.648 -3.92 1 95.69 383 MET A CA 1
ATOM 2834 C C . MET A 1 383 ? -11.211 9.758 -5.137 1 95.69 383 MET A C 1
ATOM 2836 O O . MET A 1 383 ? -11.109 8.531 -5.039 1 95.69 383 MET A O 1
ATOM 2840 N N . GLY A 1 384 ? -11.555 10.344 -6.293 1 95.5 384 GLY A N 1
ATOM 2841 C CA . GLY A 1 384 ? -11.789 9.57 -7.5 1 95.5 384 GLY A CA 1
ATOM 2842 C C . GLY A 1 384 ? -12.859 10.164 -8.398 1 95.5 384 GLY A C 1
ATOM 2843 O O . GLY A 1 384 ? -12.758 11.328 -8.797 1 95.5 384 GLY A O 1
ATOM 2844 N N . SER A 1 385 ? -13.914 9.414 -8.672 1 96.31 385 SER A N 1
ATOM 2845 C CA . SER A 1 385 ? -14.969 9.836 -9.594 1 96.31 385 SER A CA 1
ATOM 2846 C C . SER A 1 385 ? -15.742 11.031 -9.031 1 96.31 385 SER A C 1
ATOM 2848 O O . SER A 1 385 ? -16.078 11.055 -7.852 1 96.31 385 SER A O 1
ATOM 2850 N N . PRO A 1 386 ? -16.062 12 -9.875 1 96.5 386 PRO A N 1
ATOM 2851 C CA . PRO A 1 386 ? -16.906 13.109 -9.414 1 96.5 386 PRO A CA 1
ATOM 2852 C C . PRO A 1 386 ? -18.312 12.672 -9.062 1 96.5 386 PRO A C 1
ATOM 2854 O O . PRO A 1 386 ? -19.062 13.414 -8.414 1 96.5 386 PRO A O 1
ATOM 2857 N N . ASP A 1 387 ? -18.641 11.477 -9.484 1 97.25 387 ASP A N 1
ATOM 2858 C CA . ASP A 1 387 ? -19.984 10.977 -9.219 1 97.25 387 ASP A CA 1
ATOM 2859 C C . ASP A 1 387 ? -20.047 10.203 -7.906 1 97.25 387 ASP A C 1
ATOM 2861 O O . ASP A 1 387 ? -21.094 9.68 -7.523 1 97.25 387 ASP A O 1
ATOM 2865 N N . ALA A 1 388 ? -18.922 10.117 -7.242 1 97.38 388 ALA A N 1
ATOM 2866 C CA . ALA A 1 388 ? -18.891 9.508 -5.918 1 97.38 388 ALA A CA 1
ATOM 2867 C C . ALA A 1 388 ? -19.297 10.508 -4.84 1 97.38 388 ALA A C 1
ATOM 2869 O O . ALA A 1 388 ? -19.25 11.719 -5.059 1 97.38 388 ALA A O 1
ATOM 2870 N N . GLU A 1 389 ? -19.75 10 -3.723 1 98.19 389 GLU A N 1
ATOM 2871 C CA . GLU A 1 389 ? -20.062 10.82 -2.557 1 98.19 389 GLU A CA 1
ATOM 2872 C C . GLU A 1 389 ? -19.078 10.578 -1.428 1 98.19 389 GLU A C 1
ATOM 2874 O O . GLU A 1 389 ? -18.781 9.43 -1.083 1 98.19 389 GLU A O 1
ATOM 2879 N N . ILE A 1 390 ? -18.594 11.625 -0.924 1 98.38 390 ILE A N 1
ATOM 2880 C CA . ILE A 1 390 ? -17.578 11.531 0.126 1 98.38 390 ILE A CA 1
ATOM 2881 C C . ILE A 1 390 ? -18.094 12.18 1.404 1 98.38 390 ILE A C 1
ATOM 2883 O O . ILE A 1 390 ? -18.297 13.398 1.451 1 98.38 390 ILE A O 1
ATOM 2887 N N . TYR A 1 391 ? -18.359 11.406 2.404 1 98.69 391 TYR A N 1
ATOM 2888 C CA . TYR A 1 391 ? -18.719 11.891 3.734 1 98.69 391 TYR A CA 1
ATOM 2889 C C . TYR A 1 391 ? -17.516 11.891 4.656 1 98.69 391 TYR A C 1
ATOM 2891 O O . TYR A 1 391 ? -16.734 10.938 4.676 1 98.69 391 TYR A O 1
ATOM 2899 N N . MET A 1 392 ? -17.344 12.945 5.387 1 98.44 392 MET A N 1
ATOM 2900 C CA . MET A 1 392 ? -16.172 13.055 6.254 1 98.44 392 MET A CA 1
ATOM 2901 C C . MET A 1 392 ? -16.562 12.938 7.719 1 98.44 392 MET A C 1
ATOM 2903 O O . MET A 1 392 ? -17.516 13.578 8.164 1 98.44 392 MET A O 1
ATOM 2907 N N . ALA A 1 393 ? -15.867 12.125 8.438 1 98.56 393 ALA A N 1
ATOM 2908 C CA . ALA A 1 393 ? -16.141 11.898 9.852 1 98.56 393 ALA A CA 1
ATOM 2909 C C . ALA A 1 393 ? -14.883 11.469 10.594 1 98.56 393 ALA A C 1
ATOM 2911 O O . ALA A 1 393 ? -13.797 11.414 10.016 1 98.56 393 ALA A O 1
ATOM 2912 N N . SER A 1 394 ? -14.992 11.289 11.891 1 98.44 394 SER A N 1
ATOM 2913 C CA . SER A 1 394 ? -13.867 10.859 12.719 1 98.44 394 SER A CA 1
ATOM 2914 C C . SER A 1 394 ? -13.523 9.391 12.477 1 98.44 394 SER A C 1
ATOM 2916 O O . SER A 1 394 ? -14.344 8.633 11.961 1 98.44 394 SER A O 1
ATOM 2918 N N . PRO A 1 395 ? -12.281 8.969 12.867 1 98.38 395 PRO A N 1
ATOM 2919 C CA . PRO A 1 395 ? -11.914 7.559 12.734 1 98.38 395 PRO A CA 1
ATOM 2920 C C . PRO A 1 395 ? -12.883 6.625 13.453 1 98.38 395 PRO A C 1
ATOM 2922 O O . PRO A 1 395 ? -13.18 5.531 12.961 1 98.38 395 PRO A O 1
ATOM 2925 N N . ALA A 1 396 ? -13.383 7.074 14.578 1 98.38 396 ALA A N 1
ATOM 2926 C CA . ALA A 1 396 ? -14.336 6.258 15.328 1 98.38 396 ALA A CA 1
ATOM 2927 C C . ALA A 1 396 ? -15.609 6.02 14.531 1 98.38 396 ALA A C 1
ATOM 2929 O O . ALA A 1 396 ? -16.094 4.891 14.453 1 98.38 396 ALA A O 1
ATOM 2930 N N . THR A 1 397 ? -16.125 7.078 13.969 1 98.62 397 THR A N 1
ATOM 2931 C CA . THR A 1 397 ? -17.328 6.977 13.148 1 98.62 397 THR A CA 1
ATOM 2932 C C . THR A 1 397 ? -17.078 6.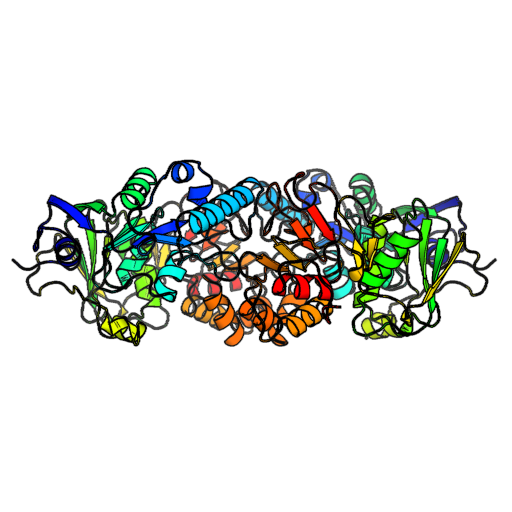121 11.914 1 98.62 397 THR A C 1
ATOM 2934 O O . THR A 1 397 ? -17.906 5.289 11.547 1 98.62 397 THR A O 1
ATOM 2937 N N . VAL A 1 398 ? -15.953 6.301 11.305 1 98.75 398 VAL A N 1
ATOM 2938 C CA . VAL A 1 398 ? -15.625 5.574 10.078 1 98.75 398 VAL A CA 1
ATOM 2939 C C . VAL A 1 398 ? -15.516 4.082 10.375 1 98.75 398 VAL A C 1
ATOM 2941 O O . VAL A 1 398 ? -16.109 3.256 9.672 1 98.75 398 VAL A O 1
ATOM 2944 N N . ALA A 1 399 ? -14.75 3.711 11.422 1 98.75 399 ALA A N 1
ATOM 2945 C CA . ALA A 1 399 ? -14.578 2.307 11.781 1 98.75 399 ALA A CA 1
ATOM 2946 C C . ALA A 1 399 ? -15.914 1.664 12.133 1 98.75 399 ALA A C 1
ATOM 2948 O O . ALA A 1 399 ? -16.203 0.551 11.688 1 98.75 399 ALA A O 1
ATOM 2949 N N . THR A 1 400 ? -16.719 2.371 12.906 1 98.62 400 THR A N 1
ATOM 2950 C CA . THR A 1 400 ? -18.047 1.866 13.281 1 98.62 400 THR A CA 1
ATOM 2951 C C . THR A 1 400 ? -18.922 1.674 12.055 1 98.62 400 THR A C 1
ATOM 2953 O O . THR A 1 400 ? -19.641 0.677 11.945 1 98.62 400 THR A O 1
ATOM 2956 N N . SER A 1 401 ? -18.859 2.619 11.172 1 98.81 401 SER A N 1
ATOM 2957 C CA . SER A 1 401 ? -19.641 2.564 9.945 1 98.81 401 SER A CA 1
ATOM 2958 C C . SER A 1 401 ? -19.219 1.392 9.07 1 98.81 401 SER A C 1
ATOM 2960 O O . SER A 1 401 ? -20.047 0.78 8.391 1 98.81 401 SER A O 1
ATOM 2962 N N . ALA A 1 402 ? -17.938 1.102 9.016 1 98.75 402 ALA A N 1
ATOM 2963 C CA . ALA A 1 402 ? -17.422 -0.023 8.234 1 98.75 402 ALA A CA 1
ATOM 2964 C C . ALA A 1 402 ? -18.047 -1.337 8.695 1 98.75 402 ALA A C 1
ATOM 2966 O O . ALA A 1 402 ? -18.328 -2.215 7.879 1 98.75 402 ALA A O 1
ATOM 2967 N N . ILE A 1 403 ? -18.203 -1.483 10.031 1 98.62 403 ILE A N 1
ATOM 2968 C CA . ILE A 1 403 ? -18.797 -2.684 10.609 1 98.62 403 ILE A CA 1
ATOM 2969 C C . ILE A 1 403 ? -20.297 -2.715 10.312 1 98.62 403 ILE A C 1
ATOM 2971 O O . ILE A 1 403 ? -20.844 -3.762 9.969 1 98.62 403 ILE A O 1
ATOM 2975 N N . ALA A 1 404 ? -20.953 -1.514 10.406 1 98.19 404 ALA A N 1
ATOM 2976 C CA . ALA A 1 404 ? -22.406 -1.419 10.289 1 98.19 404 ALA A CA 1
ATOM 2977 C C . ALA A 1 404 ? -22.844 -1.471 8.828 1 98.19 404 ALA A C 1
ATOM 2979 O O . ALA A 1 404 ? -23.969 -1.88 8.523 1 98.19 404 ALA A O 1
ATOM 2980 N N . GLY A 1 405 ? -22.016 -0.97 7.914 1 98.31 405 GLY A N 1
ATOM 2981 C CA . GLY A 1 405 ? -22.344 -0.9 6.496 1 98.31 405 GLY A CA 1
ATOM 2982 C C . GLY A 1 405 ? -23.078 0.371 6.117 1 98.31 405 GLY A C 1
ATOM 2983 O O . GLY A 1 405 ? -23.5 0.534 4.969 1 98.31 405 GLY A O 1
ATOM 2984 N N . HIS A 1 406 ? -23.312 1.243 7.059 1 98.5 406 HIS A N 1
ATOM 2985 C CA . HIS A 1 406 ? -23.891 2.568 6.875 1 98.5 406 HIS A CA 1
ATOM 2986 C C . HIS A 1 406 ? -23.297 3.57 7.863 1 98.5 406 HIS A C 1
ATOM 2988 O O . HIS A 1 406 ? -22.703 3.18 8.867 1 98.5 406 HIS A O 1
ATOM 2994 N N . ILE A 1 407 ? -23.438 4.805 7.578 1 98.75 407 ILE A N 1
ATOM 2995 C CA . ILE A 1 407 ? -22.828 5.824 8.422 1 98.75 407 ILE A CA 1
ATOM 2996 C C . ILE A 1 407 ? -23.516 5.863 9.781 1 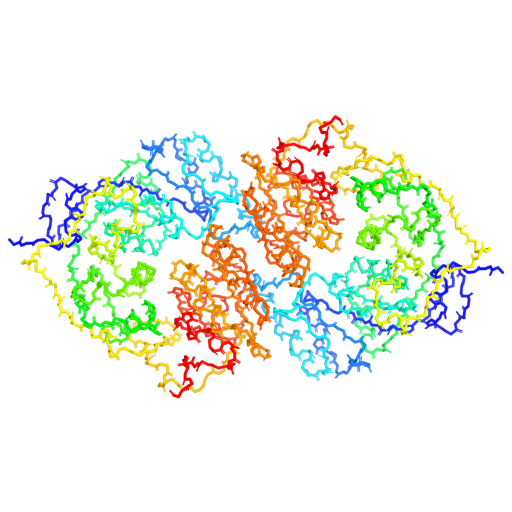98.75 407 ILE A C 1
ATOM 2998 O O . ILE A 1 407 ? -24.734 6.117 9.852 1 98.75 407 ILE A O 1
ATOM 3002 N N . THR A 1 408 ? -22.75 5.586 10.812 1 98.06 408 THR A N 1
ATOM 3003 C CA . THR A 1 408 ? -23.266 5.582 12.172 1 98.06 408 THR A CA 1
ATOM 3004 C C . THR A 1 408 ? -22.156 5.836 13.18 1 98.06 408 THR A C 1
ATOM 3006 O O . THR A 1 408 ? -20.984 5.566 12.898 1 98.06 408 THR A O 1
ATOM 3009 N N . ALA A 1 409 ? -22.453 6.457 14.297 1 95.56 409 ALA A N 1
ATOM 3010 C CA . ALA A 1 409 ? -21.469 6.734 15.344 1 95.56 409 ALA A CA 1
ATOM 3011 C C . ALA A 1 409 ? -21.391 5.582 16.344 1 95.56 409 ALA A C 1
ATOM 3013 O O . ALA A 1 409 ? -22.312 4.766 16.438 1 95.56 409 ALA A O 1
ATOM 3014 N N . PRO A 1 410 ? -20.125 5.492 17.016 1 89.06 410 PRO A N 1
ATOM 3015 C CA . PRO A 1 410 ? -20.062 4.465 18.062 1 89.06 410 PRO A CA 1
ATOM 3016 C C . PRO A 1 410 ? -21.188 4.602 19.094 1 89.06 410 PRO A C 1
ATOM 3018 O O . PRO A 1 410 ? -21.531 5.719 19.484 1 89.06 410 PRO A O 1
ATOM 3021 N N . GLY A 1 411 ? -21.594 3.332 19.609 1 74.12 411 GLY A N 1
ATOM 3022 C CA . GLY A 1 411 ? -22.703 3.328 20.562 1 74.12 411 GLY A CA 1
ATOM 3023 C C . GLY A 1 411 ? -24.047 3.576 19.906 1 74.12 411 GLY A C 1
ATOM 3024 O O . GLY A 1 411 ? -25.078 3.582 20.594 1 74.12 411 GLY A O 1
ATOM 3025 N N . GLY A 1 412 ? -24.234 3.166 18.453 1 56.72 412 GLY A N 1
ATOM 3026 C CA . GLY A 1 412 ? -25.359 3.021 17.547 1 56.72 412 GLY A CA 1
ATOM 3027 C C . GLY A 1 412 ? -26.328 4.199 17.609 1 56.72 412 GLY A C 1
ATOM 3028 O O . GLY A 1 412 ? -27.188 4.34 16.734 1 56.72 412 GLY A O 1
ATOM 3029 N N . VAL A 1 413 ? -27 4.578 18.938 1 27.69 413 VAL A N 1
ATOM 3030 C CA . VAL A 1 413 ? -28.359 5.102 19.047 1 27.69 413 VAL A CA 1
ATOM 3031 C C . VAL A 1 413 ? -28.391 6.547 18.562 1 27.69 413 VAL A C 1
ATOM 3033 O O . VAL A 1 413 ? -27.5 7.34 18.875 1 27.69 413 VAL A O 1
ATOM 3036 N N . MET B 1 1 ? 2.438 -48.281 -22.328 1 81.44 1 MET B N 1
ATOM 3037 C CA . MET B 1 1 ? 3.402 -47.25 -21.922 1 81.44 1 MET B CA 1
ATOM 3038 C C . MET B 1 1 ? 2.816 -46.344 -20.844 1 81.44 1 MET B C 1
ATOM 3040 O O . MET B 1 1 ? 1.627 -46.031 -20.875 1 81.44 1 MET B O 1
ATOM 3044 N N . GLY B 1 2 ? 3.662 -46.156 -19.828 1 93.44 2 GLY B N 1
ATOM 3045 C CA . GLY B 1 2 ? 3.195 -45.406 -18.672 1 93.44 2 GLY B CA 1
ATOM 3046 C C . GLY B 1 2 ? 2.9 -43.938 -18.984 1 93.44 2 GLY B C 1
ATOM 3047 O O . GLY B 1 2 ? 3.168 -43.469 -20.094 1 93.44 2 GLY B O 1
ATOM 3048 N N . SER B 1 3 ? 2.215 -43.25 -18.172 1 97.38 3 SER B N 1
ATOM 3049 C CA . SER B 1 3 ? 1.791 -41.844 -18.344 1 97.38 3 SER B CA 1
ATOM 3050 C C . SER B 1 3 ? 2.576 -40.938 -17.422 1 97.38 3 SER B C 1
ATOM 3052 O O . SER B 1 3 ? 2.885 -41.281 -16.281 1 97.38 3 SER B O 1
ATOM 3054 N N . THR B 1 4 ? 2.975 -39.75 -18 1 98.25 4 THR B N 1
ATOM 3055 C CA . THR B 1 4 ? 3.541 -38.656 -17.172 1 98.25 4 THR B CA 1
ATOM 3056 C C . THR B 1 4 ? 2.471 -38.031 -16.297 1 98.25 4 THR B C 1
ATOM 3058 O O . THR B 1 4 ? 1.288 -38.375 -16.406 1 98.25 4 THR B O 1
ATOM 3061 N N . VAL B 1 5 ? 2.873 -37.188 -15.383 1 98.5 5 VAL B N 1
ATOM 3062 C CA . VAL B 1 5 ? 1.945 -36.531 -14.469 1 98.5 5 VAL B CA 1
ATOM 3063 C C . VAL B 1 5 ? 0.887 -35.781 -15.273 1 98.5 5 VAL B C 1
ATOM 3065 O O . VAL B 1 5 ? -0.313 -35.938 -15.039 1 98.5 5 VAL B O 1
ATOM 3068 N N . ILE B 1 6 ? 1.296 -34.969 -16.281 1 98.69 6 ILE B N 1
ATOM 3069 C CA . ILE B 1 6 ? 0.357 -34.125 -17.016 1 98.69 6 ILE B CA 1
ATOM 3070 C C . ILE B 1 6 ? -0.573 -34.969 -17.859 1 98.69 6 ILE B C 1
ATOM 3072 O O . ILE B 1 6 ? -1.752 -34.656 -18.016 1 98.69 6 ILE B O 1
ATOM 3076 N N . GLU B 1 7 ? -0.071 -36.062 -18.422 1 98.62 7 GLU B N 1
ATOM 3077 C CA . GLU B 1 7 ? -0.927 -37 -19.156 1 98.62 7 GLU B CA 1
ATOM 3078 C C . GLU B 1 7 ? -2.023 -37.562 -18.25 1 98.62 7 GLU B C 1
ATOM 3080 O O . GLU B 1 7 ? -3.184 -37.656 -18.672 1 98.62 7 GLU B O 1
ATOM 3085 N N . GLN B 1 8 ? -1.646 -37.938 -17.031 1 98.56 8 GLN B N 1
ATOM 3086 C CA . GLN B 1 8 ? -2.621 -38.469 -16.094 1 98.56 8 GLN B CA 1
ATOM 3087 C C . GLN B 1 8 ? -3.641 -37.375 -15.695 1 98.56 8 GLN B C 1
ATOM 3089 O O . GLN B 1 8 ? -4.836 -37.656 -15.609 1 98.56 8 GLN B O 1
ATOM 3094 N N . LEU B 1 9 ? -3.178 -36.188 -15.383 1 98.62 9 LEU B N 1
ATOM 3095 C CA . LEU B 1 9 ? -4.059 -35.125 -14.969 1 98.62 9 LEU B CA 1
ATOM 3096 C C . LEU B 1 9 ? -5.074 -34.781 -16.062 1 98.62 9 LEU B C 1
ATOM 3098 O O . LEU B 1 9 ? -6.27 -34.656 -15.781 1 98.62 9 LEU B O 1
ATOM 3102 N N . LEU B 1 10 ? -4.625 -34.625 -17.312 1 98.5 10 LEU B N 1
ATOM 3103 C CA . LEU B 1 10 ? -5.516 -34.312 -18.438 1 98.5 10 LEU B CA 1
ATOM 3104 C C . LEU B 1 10 ? -6.426 -35.5 -18.75 1 98.5 10 LEU B C 1
ATOM 3106 O O . LEU B 1 10 ? -7.598 -35.312 -19.078 1 98.5 10 LEU B O 1
ATOM 3110 N N . GLY B 1 11 ? -5.871 -36.719 -18.641 1 98 11 GLY B N 1
ATOM 3111 C CA . GLY B 1 11 ? -6.68 -37.906 -18.828 1 98 11 GLY B CA 1
ATOM 3112 C C . GLY B 1 11 ? -7.832 -38 -17.844 1 98 11 GLY B C 1
ATOM 3113 O O . GLY B 1 11 ? -8.953 -38.344 -18.234 1 98 11 GLY B O 1
ATOM 3114 N N . ARG B 1 12 ? -7.574 -37.75 -16.641 1 96.69 12 ARG B N 1
ATOM 3115 C CA . ARG B 1 12 ? -8.578 -37.812 -15.586 1 96.69 12 ARG B CA 1
ATOM 3116 C C . ARG B 1 12 ? -9.742 -36.875 -15.859 1 96.69 12 ARG B C 1
ATOM 3118 O O . ARG B 1 12 ? -10.891 -37.188 -15.547 1 96.69 12 ARG B O 1
ATOM 3125 N N . ALA B 1 13 ? -9.477 -35.781 -16.438 1 97 13 ALA B N 1
ATOM 3126 C CA . ALA B 1 13 ? -10.477 -34.75 -16.641 1 97 13 ALA B CA 1
ATOM 3127 C C . ALA B 1 13 ? -11.172 -34.906 -18 1 97 13 ALA B C 1
ATOM 3129 O O . ALA B 1 13 ? -12.07 -34.125 -18.344 1 97 13 ALA B O 1
ATOM 3130 N N . SER B 1 14 ? -10.734 -35.844 -18.766 1 97.31 14 SER B N 1
ATOM 3131 C CA . SER B 1 14 ? -11.242 -35.969 -20.141 1 97.31 14 SER B CA 1
ATOM 3132 C C . SER B 1 14 ? -11.875 -37.344 -20.344 1 97.31 14 SER B C 1
ATOM 3134 O O . SER B 1 14 ? -11.859 -38.188 -19.453 1 97.31 14 SER B O 1
ATOM 3136 N N . GLU B 1 15 ? -12.438 -37.562 -21.578 1 95.5 15 GLU B N 1
ATOM 3137 C CA . GLU B 1 15 ? -12.984 -38.844 -21.953 1 95.5 15 GLU B CA 1
ATOM 3138 C C . GLU B 1 15 ? -11.891 -39.781 -22.5 1 95.5 15 GLU B C 1
ATOM 3140 O O . GLU B 1 15 ? -12.172 -40.906 -22.891 1 95.5 15 GLU B O 1
ATOM 3145 N N . HIS B 1 16 ? -10.711 -39.312 -22.469 1 93.25 16 HIS B N 1
ATOM 3146 C CA . HIS B 1 16 ? -9.531 -40.062 -22.875 1 93.25 16 HIS B CA 1
ATOM 3147 C C . HIS B 1 16 ? -8.656 -40.406 -21.688 1 93.25 16 HIS B C 1
ATOM 3149 O O . HIS B 1 16 ? -7.742 -39.625 -21.344 1 93.25 16 HIS B O 1
ATOM 3155 N N . PRO B 1 17 ? -8.703 -41.531 -21.156 1 89 17 PRO B N 1
ATOM 3156 C CA . PRO B 1 17 ? -8.094 -41.812 -19.859 1 89 17 PRO B CA 1
ATOM 3157 C C . PRO B 1 17 ? -6.566 -41.781 -19.906 1 89 17 PRO B C 1
ATOM 3159 O O . PRO B 1 17 ? -5.922 -41.5 -18.891 1 89 17 PRO B O 1
ATOM 3162 N N . ALA B 1 18 ? -5.992 -42.094 -21.062 1 94 18 ALA B N 1
ATOM 3163 C CA . ALA B 1 18 ? -4.535 -42.094 -21.125 1 94 18 ALA B CA 1
ATOM 3164 C C . ALA B 1 18 ? -4.039 -41.406 -22.391 1 94 18 ALA B C 1
ATOM 3166 O O . ALA B 1 18 ? -3.389 -42 -23.234 1 94 18 ALA B O 1
ATOM 3167 N N . PRO B 1 19 ? -4.277 -40.094 -22.391 1 97.19 19 PRO B N 1
ATOM 3168 C CA . PRO B 1 19 ? -3.824 -39.375 -23.578 1 97.19 19 PRO B CA 1
ATOM 3169 C C . PRO B 1 19 ? -2.303 -39.312 -23.703 1 97.19 19 PRO B C 1
ATOM 3171 O O . PRO B 1 19 ? -1.596 -39.469 -22.703 1 97.19 19 PRO B O 1
ATOM 3174 N N . LYS B 1 20 ? -1.874 -39.188 -24.906 1 97.44 20 LYS B N 1
ATOM 3175 C CA . LYS B 1 20 ? -0.445 -39.125 -25.203 1 97.44 20 LYS B CA 1
ATOM 3176 C C . LYS B 1 20 ? -0.089 -37.844 -25.922 1 97.44 20 LYS B C 1
ATOM 3178 O O . LYS B 1 20 ? -0.97 -37.156 -26.438 1 97.44 20 LYS B O 1
ATOM 3183 N N . PRO B 1 21 ? 1.222 -37.5 -25.969 1 97.62 21 PRO B N 1
ATOM 3184 C CA . PRO B 1 21 ? 1.62 -36.281 -26.656 1 97.62 21 PRO B CA 1
ATOM 3185 C C . PRO B 1 21 ? 1.087 -36.188 -28.078 1 97.62 21 PRO B C 1
ATOM 3187 O O . PRO B 1 21 ? 1.17 -37.156 -28.828 1 97.62 21 PRO B O 1
ATOM 3190 N N . GLY B 1 22 ? 0.526 -35.031 -28.391 1 97.06 22 GLY B N 1
ATOM 3191 C CA . GLY B 1 22 ? -0.037 -34.844 -29.719 1 97.06 22 GLY B CA 1
ATOM 3192 C C . GLY B 1 22 ? -1.545 -35 -29.75 1 97.06 22 GLY B C 1
ATOM 3193 O O . GLY B 1 22 ? -2.209 -34.469 -30.656 1 97.06 22 GLY B O 1
ATOM 3194 N N . ASP B 1 23 ? -2.146 -35.688 -28.766 1 97.44 23 ASP B N 1
ATOM 3195 C CA . ASP B 1 23 ? -3.598 -35.844 -28.672 1 97.44 23 ASP B CA 1
ATOM 3196 C C . ASP B 1 23 ? -4.246 -34.5 -28.266 1 97.44 23 ASP B C 1
ATOM 3198 O O . ASP B 1 23 ? -3.672 -33.75 -27.5 1 97.44 23 ASP B O 1
ATOM 3202 N N . THR B 1 24 ? -5.367 -34.219 -28.797 1 97.69 24 THR B N 1
ATOM 3203 C CA . THR B 1 24 ? -6.215 -33.125 -28.312 1 97.69 24 THR B CA 1
ATOM 3204 C C . THR B 1 24 ? -7.297 -33.656 -27.391 1 97.69 24 THR B C 1
ATOM 3206 O O . THR B 1 24 ? -8.023 -34.594 -27.734 1 97.69 24 THR B O 1
ATOM 3209 N N . VAL B 1 25 ? -7.371 -33.094 -26.203 1 97.75 25 VAL B N 1
ATOM 3210 C CA . VAL B 1 25 ? -8.367 -33.562 -25.25 1 97.75 25 VAL B CA 1
ATOM 3211 C C . VAL B 1 25 ? -9.242 -32.375 -24.812 1 97.75 25 VAL B C 1
ATOM 3213 O O . VAL B 1 25 ? -8.75 -31.266 -24.641 1 97.75 25 VAL B O 1
ATOM 3216 N N . VAL B 1 26 ? -10.516 -32.594 -24.719 1 98.12 26 VAL B N 1
ATOM 3217 C CA . VAL B 1 26 ? -11.438 -31.672 -24.062 1 98.12 26 VAL B CA 1
ATOM 3218 C C . VAL B 1 26 ? -11.531 -32 -22.562 1 98.12 26 VAL B C 1
ATOM 3220 O O . VAL B 1 26 ? -11.812 -33.156 -22.203 1 98.12 26 VAL B O 1
ATOM 3223 N N . VAL B 1 27 ? -11.305 -31.078 -21.75 1 98 27 VAL B N 1
ATOM 3224 C CA . VAL B 1 27 ? -11.242 -31.375 -20.328 1 98 27 VAL B CA 1
ATOM 3225 C C . VAL B 1 27 ? -12.32 -30.594 -19.578 1 98 27 VAL B C 1
ATOM 3227 O O . VAL B 1 27 ? -12.664 -29.469 -19.969 1 98 27 VAL B O 1
ATOM 3230 N N . ASP B 1 28 ? -12.875 -31.188 -18.547 1 97.75 28 ASP B N 1
ATOM 3231 C CA . ASP B 1 28 ? -13.672 -30.469 -17.562 1 97.75 28 ASP B CA 1
ATOM 3232 C C . ASP B 1 28 ? -12.789 -29.625 -16.641 1 97.75 28 ASP B C 1
ATOM 3234 O O . ASP B 1 28 ? -11.836 -30.141 -16.047 1 97.75 28 ASP B O 1
ATOM 3238 N N . VAL B 1 29 ? -13.07 -28.391 -16.547 1 98.38 29 VAL B N 1
ATOM 3239 C CA . VAL B 1 29 ? -12.281 -27.5 -15.695 1 98.38 29 VAL B CA 1
ATOM 3240 C C . VAL B 1 29 ? -12.875 -27.469 -14.289 1 98.38 29 VAL B C 1
ATOM 3242 O O . VAL B 1 29 ? -14.055 -27.156 -14.109 1 98.38 29 VAL B O 1
ATOM 3245 N N . ASP B 1 30 ? -12.086 -27.844 -13.344 1 98.25 30 ASP B N 1
ATOM 3246 C CA . ASP B 1 30 ? -12.562 -27.922 -11.969 1 98.25 30 ASP B CA 1
ATOM 3247 C C . ASP B 1 30 ? -12.805 -26.531 -11.391 1 98.25 30 ASP B C 1
ATOM 3249 O O . ASP B 1 30 ? -13.719 -26.344 -10.586 1 98.25 30 ASP B O 1
ATOM 3253 N N . LEU B 1 31 ? -11.977 -25.609 -11.75 1 98.38 31 LEU B N 1
ATOM 3254 C CA . LEU B 1 31 ? -12.117 -24.219 -11.289 1 98.38 31 LEU B CA 1
ATOM 3255 C C . LEU B 1 31 ? -11.539 -23.25 -12.312 1 98.38 31 LEU B C 1
ATOM 3257 O O . LEU B 1 31 ? -10.469 -23.5 -12.867 1 98.38 31 LEU B O 1
ATOM 3261 N N . THR B 1 32 ? -12.242 -22.234 -12.547 1 98.19 32 THR B N 1
ATOM 3262 C CA . THR B 1 32 ? -11.766 -21.094 -13.328 1 98.19 32 THR B CA 1
ATOM 3263 C C . THR B 1 32 ? -11.695 -19.828 -12.477 1 98.19 32 THR B C 1
ATOM 3265 O O . THR B 1 32 ? -12.688 -19.438 -11.859 1 98.19 32 THR B O 1
ATOM 3268 N N . VAL B 1 33 ? -10.555 -19.234 -12.43 1 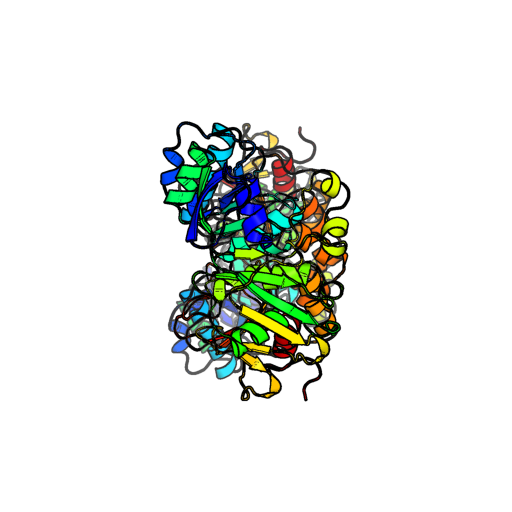98.12 33 VAL B N 1
ATOM 3269 C CA . VAL B 1 33 ? -10.375 -18.047 -11.594 1 98.12 33 VAL B CA 1
ATOM 3270 C C . VAL B 1 33 ? -10.328 -16.797 -12.477 1 98.12 33 VAL B C 1
ATOM 3272 O O . VAL B 1 33 ? -9.531 -16.719 -13.414 1 98.12 33 VAL B O 1
ATOM 3275 N N . LEU B 1 34 ? -11.203 -15.867 -12.188 1 97.06 34 LEU B N 1
ATOM 3276 C CA . LEU B 1 34 ? -11.219 -14.562 -12.836 1 97.06 34 LEU B CA 1
ATOM 3277 C C . LEU B 1 34 ? -10.508 -13.523 -11.984 1 97.06 34 LEU B C 1
ATOM 3279 O O . LEU B 1 34 ? -10.656 -13.508 -10.758 1 97.06 34 LEU B O 1
ATOM 3283 N N . ILE B 1 35 ? -9.695 -12.688 -12.633 1 96.06 35 ILE B N 1
ATOM 3284 C CA . ILE B 1 35 ? -8.961 -11.656 -11.906 1 96.06 35 ILE B CA 1
ATOM 3285 C C . ILE B 1 35 ? -9.531 -10.281 -12.258 1 96.06 35 ILE B C 1
ATOM 3287 O O . ILE B 1 35 ? -10.219 -10.125 -13.266 1 96.06 35 ILE B O 1
ATOM 3291 N N . ASP B 1 36 ? -9.242 -9.266 -11.5 1 94.44 36 ASP B N 1
ATOM 3292 C CA . ASP B 1 36 ? -9.852 -7.938 -11.555 1 94.44 36 ASP B CA 1
ATOM 3293 C C . ASP B 1 36 ? -9.656 -7.297 -12.922 1 94.44 36 ASP B C 1
ATOM 3295 O O . ASP B 1 36 ? -10.555 -6.629 -13.438 1 94.44 36 ASP B O 1
ATOM 3299 N N . LEU B 1 37 ? -8.594 -7.574 -13.555 1 92.19 37 LEU B N 1
ATOM 3300 C CA . LEU B 1 37 ? -8.281 -6.941 -14.828 1 92.19 37 LEU B CA 1
ATOM 3301 C C . LEU B 1 37 ? -9.297 -7.332 -15.898 1 92.19 37 LEU B C 1
ATOM 3303 O O . LEU B 1 37 ? -9.539 -6.578 -16.844 1 92.19 37 LEU B O 1
ATOM 3307 N N . GLN B 1 38 ? -9.844 -8.484 -15.719 1 93.19 38 GLN B N 1
ATOM 3308 C CA . GLN B 1 38 ? -10.812 -8.961 -16.703 1 93.19 38 GLN B CA 1
ATOM 3309 C C . GLN B 1 38 ? -12.094 -8.133 -16.672 1 93.19 38 GLN B C 1
ATOM 3311 O O . GLN B 1 38 ? -12.82 -8.062 -17.672 1 93.19 38 GLN B O 1
ATOM 3316 N N . PHE B 1 39 ? -12.32 -7.523 -15.578 1 94.69 39 PHE B N 1
ATOM 3317 C CA . PHE B 1 39 ? -13.57 -6.781 -15.398 1 94.69 39 PHE B CA 1
ATOM 3318 C C . PHE B 1 39 ? -13.406 -5.34 -15.867 1 94.69 39 PHE B C 1
ATOM 3320 O O . PHE B 1 39 ? -14.359 -4.559 -15.812 1 94.69 39 PHE B O 1
ATOM 3327 N N . GLN B 1 40 ? -12.266 -5 -16.297 1 90.31 40 GLN B N 1
ATOM 3328 C CA . GLN B 1 40 ? -12.062 -3.691 -16.906 1 90.31 40 GLN B CA 1
ATOM 3329 C C . GLN B 1 40 ? -12.641 -3.652 -18.312 1 90.31 40 GLN B C 1
ATOM 3331 O O . GLN B 1 40 ? -12.836 -2.576 -18.875 1 90.31 40 GLN B O 1
ATOM 3336 N N . HIS B 1 41 ? -12.867 -4.875 -18.75 1 86.19 41 HIS B N 1
ATOM 3337 C CA . HIS B 1 41 ? -13.469 -5.027 -20.062 1 86.19 41 HIS B CA 1
ATOM 3338 C C . HIS B 1 41 ? -14.914 -5.508 -19.969 1 86.19 41 HIS B C 1
ATOM 3340 O O . HIS B 1 41 ? -15.352 -5.941 -18.891 1 86.19 41 HIS B O 1
ATOM 3346 N N . ASP B 1 42 ? -15.633 -5.406 -21.016 1 79.25 42 ASP B N 1
ATOM 3347 C CA . ASP B 1 42 ? -17.062 -5.676 -20.969 1 79.25 42 ASP B CA 1
ATOM 3348 C C . ASP B 1 42 ? -17.359 -7.133 -21.328 1 79.25 42 ASP B C 1
ATOM 3350 O O . ASP B 1 42 ? -18.516 -7.574 -21.25 1 79.25 42 ASP B O 1
ATOM 3354 N N . ARG B 1 43 ? -16.484 -7.883 -21.484 1 81 43 ARG B N 1
ATOM 3355 C CA . ARG B 1 43 ? -16.703 -9.227 -22.016 1 81 43 ARG B CA 1
ATOM 3356 C C . ARG B 1 43 ? -17.531 -10.062 -21.031 1 81 43 ARG B C 1
ATOM 3358 O O . ARG B 1 43 ? -18.406 -10.812 -21.438 1 81 43 ARG B O 1
ATOM 3365 N N . LEU B 1 44 ? -17.25 -9.938 -19.797 1 87.69 44 LEU B N 1
ATOM 3366 C CA . LEU B 1 44 ? -17.922 -10.758 -18.797 1 87.69 44 LEU B CA 1
ATOM 3367 C C . LEU B 1 44 ? -19.328 -10.227 -18.5 1 87.69 44 LEU B C 1
ATOM 3369 O O . LEU B 1 44 ? -20.156 -10.93 -17.922 1 87.69 44 LEU B O 1
ATOM 3373 N N . HIS B 1 45 ? -19.547 -8.961 -18.859 1 82.75 45 HIS B N 1
ATOM 3374 C CA . HIS B 1 45 ? -20.859 -8.352 -18.672 1 82.75 45 HIS B CA 1
ATOM 3375 C C . HIS B 1 45 ? -21.906 -9.031 -19.547 1 82.75 45 HIS B C 1
ATOM 3377 O O . HIS B 1 45 ? -23.109 -9.008 -19.234 1 82.75 45 HIS B O 1
ATOM 3383 N N . HIS B 1 46 ? -21.516 -9.664 -20.562 1 82.94 46 HIS B N 1
ATOM 3384 C CA . HIS B 1 46 ? -22.422 -10.25 -21.547 1 82.94 46 HIS B CA 1
ATOM 3385 C C . HIS B 1 46 ? -22.797 -11.68 -21.172 1 82.94 46 HIS B C 1
ATOM 3387 O O . HIS B 1 46 ? -23.641 -12.297 -21.812 1 82.94 46 HIS B O 1
ATOM 3393 N N . VAL B 1 47 ? -22.156 -12.148 -20.141 1 87.94 47 VAL B N 1
ATOM 3394 C CA . VAL B 1 47 ? -22.469 -13.5 -19.703 1 87.94 47 VAL B CA 1
ATOM 3395 C C . VAL B 1 47 ? -23.859 -13.539 -19.047 1 87.94 47 VAL B C 1
ATOM 3397 O O . VAL B 1 47 ? -24.078 -12.906 -18.016 1 87.94 47 VAL B O 1
ATOM 3400 N N . LEU B 1 48 ? -24.766 -14.242 -19.656 1 89.31 48 LEU B N 1
ATOM 3401 C CA . LEU B 1 48 ? -26.141 -14.32 -19.156 1 89.31 48 LEU B CA 1
ATOM 3402 C C . LEU B 1 48 ? -26.25 -15.344 -18.031 1 89.31 48 LEU B C 1
ATOM 3404 O O . LEU B 1 48 ? -27 -15.133 -17.078 1 89.31 48 LEU B O 1
ATOM 3408 N N . GLN B 1 49 ? -25.484 -16.438 -18.234 1 93.06 49 GLN B N 1
ATOM 3409 C CA . GLN B 1 49 ? -25.5 -17.516 -17.25 1 93.06 49 GLN B CA 1
ATOM 3410 C C . GLN B 1 49 ? -24.156 -18.219 -17.203 1 93.06 49 GLN B C 1
ATOM 3412 O O . GLN B 1 49 ? -23.562 -18.531 -18.234 1 93.06 49 GLN B O 1
ATOM 3417 N N . VAL B 1 50 ? -23.719 -18.422 -15.977 1 96.19 50 VAL B N 1
ATOM 3418 C CA . VAL B 1 50 ? -22.484 -19.172 -15.812 1 96.19 50 VAL B CA 1
ATOM 3419 C C . VAL B 1 50 ? -22.797 -20.672 -15.727 1 96.19 50 VAL B C 1
ATOM 3421 O O . VAL B 1 50 ? -23.891 -21.062 -15.297 1 96.19 50 VAL B O 1
ATOM 3424 N N . HIS B 1 51 ? -21.891 -21.5 -16.156 1 97.06 51 HIS B N 1
ATOM 3425 C CA . HIS B 1 51 ? -22.078 -22.953 -16.141 1 97.06 51 HIS B CA 1
ATOM 3426 C C . HIS B 1 51 ? -22.281 -23.469 -14.719 1 97.06 51 HIS B C 1
ATOM 3428 O O . HIS B 1 51 ? -23.219 -24.25 -14.469 1 97.06 51 HIS B O 1
ATOM 3434 N N . ASP B 1 52 ? -21.484 -23.156 -13.828 1 97.88 52 ASP B N 1
ATOM 3435 C CA . ASP B 1 52 ? -21.516 -23.578 -12.43 1 97.88 52 ASP B CA 1
ATOM 3436 C C . ASP B 1 52 ? -20.828 -22.547 -11.539 1 97.88 52 ASP B C 1
ATOM 3438 O O . ASP B 1 52 ? -19.594 -22.469 -11.508 1 97.88 52 ASP B O 1
ATOM 3442 N N . PRO B 1 53 ? -21.562 -21.734 -10.812 1 97.69 53 PRO B N 1
ATOM 3443 C CA . PRO B 1 53 ? -20.953 -20.688 -9.992 1 97.69 53 PRO B CA 1
ATOM 3444 C C . PRO B 1 53 ? -19.953 -21.234 -8.977 1 97.69 53 PRO B C 1
ATOM 3446 O O . PRO B 1 53 ? -19.031 -20.531 -8.57 1 97.69 53 PRO B O 1
ATOM 3449 N N . ASP B 1 54 ? -20.125 -22.5 -8.586 1 97.62 54 ASP B N 1
ATOM 3450 C CA . ASP B 1 54 ? -19.25 -23.109 -7.598 1 97.62 54 ASP B CA 1
ATOM 3451 C C . ASP B 1 54 ? -17.875 -23.422 -8.203 1 97.62 54 ASP B C 1
ATOM 3453 O O . ASP B 1 54 ? -16.922 -23.703 -7.48 1 97.62 54 ASP B O 1
ATOM 3457 N N . LYS B 1 55 ? -17.75 -23.391 -9.539 1 98 55 LYS B N 1
ATOM 3458 C CA . LYS B 1 55 ? -16.5 -23.656 -10.234 1 98 55 LYS B CA 1
ATOM 3459 C C . LYS B 1 55 ? -15.859 -22.375 -10.75 1 98 55 LYS B C 1
ATOM 3461 O O . LYS B 1 55 ? -15.039 -22.406 -11.672 1 98 55 LYS B O 1
ATOM 3466 N N . ILE B 1 56 ? -16.312 -21.234 -10.203 1 98 56 ILE B N 1
ATOM 3467 C CA . ILE B 1 56 ? -15.758 -19.922 -10.555 1 98 56 ILE B CA 1
ATOM 3468 C C . ILE B 1 56 ? -15.273 -19.219 -9.289 1 98 56 ILE B C 1
ATOM 3470 O O . ILE B 1 56 ? -15.938 -19.25 -8.258 1 98 56 ILE B O 1
ATOM 3474 N N . ALA B 1 57 ? -14.148 -18.672 -9.312 1 98.31 57 ALA B N 1
ATOM 3475 C CA . ALA B 1 57 ? -13.648 -17.766 -8.281 1 98.31 57 ALA B CA 1
ATOM 3476 C C . ALA B 1 57 ? -13.273 -16.422 -8.883 1 98.31 57 ALA B C 1
ATOM 3478 O O . ALA B 1 57 ? -12.852 -16.344 -10.039 1 98.31 57 ALA B O 1
ATOM 3479 N N . VAL B 1 58 ? -13.531 -15.359 -8.156 1 97.81 58 VAL B N 1
ATOM 3480 C CA . VAL B 1 58 ? -13.086 -14.023 -8.523 1 97.81 58 VAL B CA 1
ATOM 3481 C C . VAL B 1 58 ? -12.086 -13.516 -7.488 1 97.81 58 VAL B C 1
ATOM 3483 O O . VAL B 1 58 ? -12.391 -13.445 -6.297 1 97.81 58 VAL B O 1
ATOM 3486 N N . VAL B 1 59 ? -10.875 -13.219 -7.914 1 97.69 59 VAL B N 1
ATOM 3487 C CA . VAL B 1 59 ? -9.836 -12.727 -7.02 1 97.69 59 VAL B CA 1
ATOM 3488 C C . VAL B 1 59 ? -9.367 -11.344 -7.477 1 97.69 59 VAL B C 1
ATOM 3490 O O . VAL B 1 59 ? -8.875 -11.195 -8.602 1 97.69 59 VAL B O 1
ATOM 3493 N N . MET B 1 60 ? -9.57 -10.336 -6.633 1 96.19 60 MET B N 1
ATOM 3494 C CA . MET B 1 60 ? -8.984 -9.016 -6.871 1 96.19 60 MET B CA 1
ATOM 3495 C C . MET B 1 60 ? -7.5 -9 -6.523 1 96.19 60 MET B C 1
ATOM 3497 O O . MET B 1 60 ? -7.133 -9.141 -5.355 1 96.19 60 MET B O 1
ATOM 3501 N N . ASP B 1 61 ? -6.641 -8.734 -7.551 1 94.88 61 ASP B N 1
ATOM 3502 C CA . ASP B 1 61 ? -5.246 -9.031 -7.246 1 94.88 61 ASP B CA 1
ATOM 3503 C C . ASP B 1 61 ? -4.32 -7.961 -7.812 1 94.88 61 ASP B C 1
ATOM 3505 O O . ASP B 1 61 ? -3.232 -7.727 -7.281 1 94.88 61 ASP B O 1
ATOM 3509 N N . HIS B 1 62 ? -4.59 -7.312 -8.922 1 92.44 62 HIS B N 1
ATOM 3510 C CA . HIS B 1 62 ? -3.662 -6.41 -9.602 1 92.44 62 HIS B CA 1
ATOM 3511 C C . HIS B 1 62 ? -3.9 -4.965 -9.18 1 92.44 62 HIS B C 1
ATOM 3513 O O . HIS B 1 62 ? -2.949 -4.215 -8.945 1 92.44 62 HIS B O 1
ATOM 3519 N N . ALA B 1 63 ? -5.121 -4.625 -9.164 1 91.06 63 ALA B N 1
ATOM 3520 C CA . ALA B 1 63 ? -5.516 -3.238 -8.93 1 91.06 63 ALA B CA 1
ATOM 3521 C C . ALA B 1 63 ? -6.305 -3.107 -7.629 1 91.06 63 ALA B C 1
ATOM 3523 O O . ALA B 1 63 ? -7.406 -2.557 -7.617 1 91.06 63 ALA B O 1
ATOM 3524 N N . VAL B 1 64 ? -5.781 -3.602 -6.574 1 92.25 64 VAL B N 1
ATOM 3525 C CA . VAL B 1 64 ? -6.469 -3.631 -5.285 1 92.25 64 VAL B CA 1
ATOM 3526 C C . VAL B 1 64 ? -5.543 -3.102 -4.191 1 92.25 64 VAL B C 1
ATOM 3528 O O . VAL B 1 64 ? -4.414 -3.568 -4.051 1 92.25 64 VAL B O 1
ATOM 3531 N N . PRO B 1 65 ? -5.969 -2.033 -3.381 1 93.75 65 PRO B N 1
ATOM 3532 C CA . PRO B 1 65 ? -7.156 -1.233 -3.691 1 93.75 65 PRO B CA 1
ATOM 3533 C C . PRO B 1 65 ? -7.02 -0.454 -4.996 1 93.75 65 PRO B C 1
ATOM 3535 O O . PRO B 1 65 ? -5.906 -0.299 -5.512 1 93.75 65 PRO B O 1
ATOM 3538 N N . ALA B 1 66 ? -8.086 0.058 -5.594 1 94.19 66 ALA B N 1
ATOM 3539 C CA . ALA B 1 66 ? -8.141 0.617 -6.945 1 94.19 66 ALA B CA 1
ATOM 3540 C C . ALA B 1 66 ? -7.188 1.799 -7.09 1 94.19 66 ALA B C 1
ATOM 3542 O O . ALA B 1 66 ? -7.289 2.781 -6.352 1 94.19 66 ALA B O 1
ATOM 3543 N N . PRO B 1 67 ? -6.27 1.735 -8.062 1 93.38 67 PRO B N 1
ATOM 3544 C CA . PRO B 1 67 ? -5.328 2.838 -8.266 1 93.38 67 PRO B CA 1
ATOM 3545 C C . PRO B 1 67 ? -5.871 3.914 -9.203 1 93.38 67 PRO B C 1
ATOM 3547 O O . PRO B 1 67 ? -5.289 4.996 -9.32 1 93.38 67 PRO B O 1
ATOM 3550 N N . SER B 1 68 ? -6.969 3.67 -9.891 1 93.31 68 SER B N 1
ATOM 3551 C CA . SER B 1 68 ? -7.57 4.629 -10.82 1 93.31 68 SER B CA 1
ATOM 3552 C C . SER B 1 68 ? -9.086 4.477 -10.867 1 93.31 68 SER B C 1
ATOM 3554 O O . SER B 1 68 ? -9.633 3.492 -10.359 1 93.31 68 SER B O 1
ATOM 3556 N N . ILE B 1 69 ? -9.727 5.402 -11.469 1 95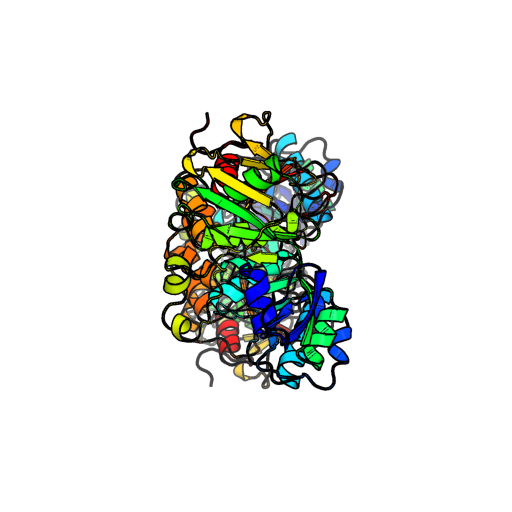 69 ILE B N 1
ATOM 3557 C CA . ILE B 1 69 ? -11.18 5.363 -11.609 1 95 69 ILE B CA 1
ATOM 3558 C C . ILE B 1 69 ? -11.578 4.176 -12.484 1 95 69 ILE B C 1
ATOM 3560 O O . ILE B 1 69 ? -12.57 3.502 -12.211 1 95 69 ILE B O 1
ATOM 3564 N N . ARG B 1 70 ? -10.766 3.965 -13.508 1 94.56 70 ARG B N 1
ATOM 3565 C CA . ARG B 1 70 ? -11.016 2.818 -14.375 1 94.56 70 ARG B CA 1
ATOM 3566 C C . ARG B 1 70 ? -10.969 1.514 -13.586 1 94.56 70 ARG B C 1
ATOM 3568 O O . ARG B 1 70 ? -11.836 0.651 -13.758 1 94.56 70 ARG B O 1
ATOM 3575 N N . ASP B 1 71 ? -10.016 1.359 -12.75 1 94.94 71 ASP B N 1
ATOM 3576 C CA . ASP B 1 71 ? -9.875 0.159 -11.93 1 94.94 71 ASP B CA 1
ATOM 3577 C C . ASP B 1 71 ? -11.008 0.053 -10.914 1 94.94 71 ASP B C 1
ATOM 3579 O O . ASP B 1 71 ? -11.477 -1.047 -10.617 1 94.94 71 ASP B O 1
ATOM 3583 N N . ALA B 1 72 ? -11.391 1.22 -10.359 1 96.06 72 ALA B N 1
ATOM 3584 C CA . ALA B 1 72 ? -12.516 1.235 -9.43 1 96.06 72 ALA B CA 1
ATOM 3585 C C . ALA B 1 72 ? -13.789 0.739 -10.109 1 96.06 72 ALA B C 1
ATOM 3587 O O . ALA B 1 72 ? -14.539 -0.055 -9.531 1 96.06 72 ALA B O 1
ATOM 3588 N N . SER B 1 73 ? -14.039 1.175 -11.297 1 95.81 73 SER B N 1
ATOM 3589 C CA . SER B 1 73 ? -15.195 0.741 -12.062 1 95.81 73 SER B CA 1
ATOM 3590 C C . SER B 1 73 ? -15.141 -0.754 -12.359 1 95.81 73 SER B C 1
ATOM 3592 O O . SER B 1 73 ? -16.156 -1.441 -12.312 1 95.81 73 SER B O 1
ATOM 3594 N N . GLY B 1 74 ? -13.953 -1.185 -12.695 1 95.56 74 GLY B N 1
ATOM 3595 C CA . GLY B 1 74 ? -13.773 -2.615 -12.883 1 95.56 74 GLY B CA 1
ATOM 3596 C C . GLY B 1 74 ? -14.109 -3.426 -11.641 1 95.56 74 GLY B C 1
ATOM 3597 O O . GLY B 1 74 ? -14.711 -4.5 -11.742 1 95.56 74 GLY B O 1
ATOM 3598 N N . GLY B 1 75 ? -13.648 -2.912 -10.5 1 95.81 75 GLY B N 1
ATOM 3599 C CA . GLY B 1 75 ? -13.992 -3.561 -9.242 1 95.81 75 GLY B CA 1
ATOM 3600 C C . GLY B 1 75 ? -15.492 -3.658 -9.008 1 95.81 75 GLY B C 1
ATOM 3601 O O . GLY B 1 75 ? -15.984 -4.68 -8.523 1 95.81 75 GLY B O 1
ATOM 3602 N N . GLU B 1 76 ? -16.203 -2.609 -9.352 1 95.19 76 GLU B N 1
ATOM 3603 C CA . GLU B 1 76 ? -17.656 -2.613 -9.227 1 95.19 76 GLU B CA 1
ATOM 3604 C C . GLU B 1 76 ? -18.281 -3.686 -10.109 1 95.19 76 GLU B C 1
ATOM 3606 O O . GLU B 1 76 ? -19.203 -4.379 -9.695 1 95.19 76 GLU B O 1
ATOM 3611 N N . ARG B 1 77 ? -17.812 -3.785 -11.305 1 95.75 77 ARG B N 1
ATOM 3612 C CA . ARG B 1 77 ? -18.312 -4.793 -12.234 1 95.75 77 ARG B CA 1
ATOM 3613 C C . ARG B 1 77 ? -18.062 -6.199 -11.719 1 95.75 77 ARG B C 1
ATOM 3615 O O . ARG B 1 77 ? -18.891 -7.094 -11.875 1 95.75 77 ARG B O 1
ATOM 3622 N N . ALA B 1 78 ? -16.875 -6.398 -11.125 1 96.62 78 ALA B N 1
ATOM 3623 C CA . ALA B 1 78 ? -16.547 -7.699 -10.539 1 96.62 78 ALA B CA 1
ATOM 3624 C C . ALA B 1 78 ? -17.531 -8.062 -9.43 1 96.62 78 ALA B C 1
ATOM 3626 O O . ALA B 1 78 ? -18.016 -9.195 -9.367 1 96.62 78 ALA B O 1
ATOM 3627 N N . ARG B 1 79 ? -17.781 -7.086 -8.555 1 96.19 79 ARG B N 1
ATOM 3628 C CA . ARG B 1 79 ? -18.719 -7.293 -7.449 1 96.19 79 ARG B CA 1
ATOM 3629 C C . ARG B 1 79 ? -20.125 -7.605 -7.969 1 96.19 79 ARG B C 1
ATOM 3631 O O . ARG B 1 79 ? -20.797 -8.492 -7.441 1 96.19 79 ARG B O 1
ATOM 3638 N N . GLU B 1 80 ? -20.531 -6.863 -8.938 1 94.81 80 GLU B N 1
ATOM 3639 C CA . GLU B 1 80 ? -21.844 -7.094 -9.539 1 94.81 80 GLU B CA 1
ATOM 3640 C C . GLU B 1 80 ? -21.922 -8.484 -10.172 1 94.81 80 GLU B C 1
ATOM 3642 O O . GLU B 1 80 ? -22.938 -9.172 -10.039 1 94.81 80 GLU B O 1
ATOM 3647 N N . PHE B 1 81 ? -20.891 -8.898 -10.914 1 96.62 81 PHE B N 1
ATOM 3648 C CA . PHE B 1 81 ? -20.828 -10.219 -11.531 1 96.62 81 PHE B CA 1
ATOM 3649 C C . PHE B 1 81 ? -20.984 -11.32 -10.484 1 96.62 81 PHE B C 1
ATOM 3651 O O . PHE B 1 81 ? -21.797 -12.242 -10.656 1 96.62 81 PHE B O 1
ATOM 3658 N N . ALA B 1 82 ? -20.141 -11.195 -9.43 1 96.5 82 ALA B N 1
ATOM 3659 C CA . ALA B 1 82 ? -20.188 -12.195 -8.367 1 96.5 82 ALA B CA 1
ATOM 3660 C C . ALA B 1 82 ? -21.578 -12.289 -7.758 1 96.5 82 ALA B C 1
ATOM 3662 O O . ALA B 1 82 ? -22.094 -13.383 -7.543 1 96.5 82 ALA B O 1
ATOM 3663 N N . ARG B 1 83 ? -22.188 -11.125 -7.477 1 95.25 83 ARG B N 1
ATOM 3664 C CA . ARG B 1 83 ? -23.516 -11.062 -6.867 1 95.25 83 ARG B CA 1
ATOM 3665 C C . ARG B 1 83 ? -24.562 -11.633 -7.805 1 95.25 83 ARG B C 1
ATOM 3667 O O . ARG B 1 83 ? -25.359 -12.484 -7.402 1 95.25 83 ARG B O 1
ATOM 3674 N N . SER B 1 84 ? -24.562 -11.227 -9.039 1 95.5 84 SER B N 1
ATOM 3675 C CA . SER B 1 84 ? -25.625 -11.578 -9.984 1 95.5 84 SER B CA 1
ATOM 3676 C C . SER B 1 84 ? -25.562 -13.055 -10.359 1 95.5 84 SER B C 1
ATOM 3678 O O . SER B 1 84 ? -26.594 -13.672 -10.641 1 95.5 84 SER B O 1
ATOM 3680 N N . HIS B 1 85 ? -24.391 -13.648 -10.359 1 97.06 85 HIS B N 1
ATOM 3681 C CA . HIS B 1 85 ? -24.234 -15.031 -10.797 1 97.06 85 HIS B CA 1
ATOM 3682 C C . HIS B 1 85 ? -24.078 -15.969 -9.609 1 97.06 85 HIS B C 1
ATOM 3684 O O . HIS B 1 85 ? -23.875 -17.172 -9.781 1 97.06 85 HIS B O 1
ATOM 3690 N N . GLY B 1 86 ? -24.047 -15.398 -8.414 1 97 86 GLY B N 1
ATOM 3691 C CA . GLY B 1 86 ? -24 -16.219 -7.211 1 97 86 GLY B CA 1
ATOM 3692 C C . GLY B 1 86 ? -22.625 -16.828 -6.965 1 97 86 GLY B C 1
ATOM 3693 O O . GLY B 1 86 ? -22.531 -17.969 -6.492 1 97 86 GLY B O 1
ATOM 3694 N N . VAL B 1 87 ? -21.578 -16.156 -7.355 1 97.62 87 VAL B N 1
ATOM 3695 C CA . VAL B 1 87 ? -20.219 -16.625 -7.121 1 97.62 87 VAL B CA 1
ATOM 3696 C C . VAL B 1 87 ? -19.828 -16.375 -5.668 1 97.62 87 VAL B C 1
ATOM 3698 O O . VAL B 1 87 ? -19.656 -15.227 -5.258 1 97.62 87 VAL B O 1
ATOM 3701 N N . SER B 1 88 ? -19.641 -17.406 -4.883 1 96.94 88 SER B N 1
ATOM 3702 C CA . SER B 1 88 ? -19.328 -17.266 -3.463 1 96.94 88 SER B CA 1
ATOM 3703 C C . SER B 1 88 ? -17.828 -17.125 -3.223 1 96.94 88 SER B C 1
ATOM 3705 O O . SER B 1 88 ? -17.406 -16.516 -2.236 1 96.94 88 SER B O 1
ATOM 3707 N N . LYS B 1 89 ? -16.969 -17.719 -4.059 1 97.94 89 LYS B N 1
ATOM 3708 C CA . LYS B 1 89 ? -15.516 -17.594 -3.951 1 97.94 89 LYS B CA 1
ATOM 3709 C C . LYS B 1 89 ? -15.031 -16.25 -4.492 1 97.94 89 LYS B C 1
ATOM 3711 O O . LYS B 1 89 ? -14.383 -16.203 -5.539 1 97.94 89 LYS B O 1
ATOM 3716 N N . PHE B 1 90 ? -15.445 -15.258 -3.77 1 97.69 90 PHE B N 1
ATOM 3717 C CA . PHE B 1 90 ? -15.117 -13.883 -4.137 1 97.69 90 PHE B CA 1
ATOM 3718 C C . PHE B 1 90 ? -14.141 -13.273 -3.141 1 97.69 90 PHE B C 1
ATOM 3720 O O . PHE B 1 90 ? -14.461 -13.125 -1.961 1 97.69 90 PHE B O 1
ATOM 3727 N N . TYR B 1 91 ? -12.961 -12.922 -3.537 1 97.88 91 TYR B N 1
ATOM 3728 C CA . TYR B 1 91 ? -11.883 -12.398 -2.705 1 97.88 91 TYR B CA 1
ATOM 3729 C C . TYR B 1 91 ? -11.602 -10.938 -3.045 1 97.88 91 TYR B C 1
ATOM 3731 O O . TYR B 1 91 ? -10.719 -10.641 -3.85 1 97.88 91 TYR B O 1
ATOM 3739 N N . ASP B 1 92 ? -12.375 -10.086 -2.398 1 96.69 92 ASP B N 1
ATOM 3740 C CA . ASP B 1 92 ? -12.312 -8.633 -2.564 1 96.69 92 ASP B CA 1
ATOM 3741 C C . ASP B 1 92 ? -11.43 -7.996 -1.498 1 96.69 92 ASP B C 1
ATOM 3743 O O . ASP B 1 92 ? -10.766 -8.695 -0.731 1 96.69 92 ASP B O 1
ATOM 3747 N N . VAL B 1 93 ? -11.352 -6.617 -1.505 1 95.19 93 VAL B N 1
ATOM 3748 C CA . VAL B 1 93 ? -10.578 -5.867 -0.523 1 95.19 93 VAL B CA 1
ATOM 3749 C C . VAL B 1 93 ? -10.867 -6.391 0.88 1 95.19 93 VAL B C 1
ATOM 3751 O O . VAL B 1 93 ? -12.031 -6.508 1.273 1 95.19 93 VAL B O 1
ATOM 3754 N N . GLY B 1 94 ? -9.82 -6.691 1.665 1 94.69 94 GLY B N 1
ATOM 3755 C CA . GLY B 1 94 ? -9.953 -7.293 2.982 1 94.69 94 GLY B CA 1
ATOM 3756 C C . GLY B 1 94 ? -9.664 -8.781 2.992 1 94.69 94 GLY B C 1
ATOM 3757 O O . GLY B 1 94 ? -9.281 -9.344 4.023 1 94.69 94 GLY B O 1
ATOM 3758 N N . ARG B 1 95 ? -9.883 -9.398 1.851 1 95.31 95 ARG B N 1
ATOM 3759 C CA . ARG B 1 95 ? -9.609 -10.828 1.686 1 95.31 95 ARG B CA 1
ATOM 3760 C C . ARG B 1 95 ? -8.766 -11.078 0.444 1 95.31 95 ARG B C 1
ATOM 3762 O O . ARG B 1 95 ? -8.406 -12.219 0.152 1 95.31 95 ARG B O 1
ATOM 3769 N N . HIS B 1 96 ? -8.406 -10.047 -0.2 1 96.19 96 HIS B N 1
ATOM 3770 C CA . HIS B 1 96 ? -7.73 -10.133 -1.491 1 96.19 96 HIS B CA 1
ATOM 3771 C C . HIS B 1 96 ? -6.281 -10.562 -1.329 1 96.19 96 HIS B C 1
ATOM 3773 O O . HIS B 1 96 ? -5.797 -10.719 -0.205 1 96.19 96 HIS B O 1
ATOM 3779 N N . GLY B 1 97 ? -5.594 -10.703 -2.441 1 97.06 97 GLY B N 1
ATOM 3780 C CA . GLY B 1 97 ? -4.195 -11.078 -2.582 1 97.06 97 GLY B CA 1
ATOM 3781 C C . GLY B 1 97 ? -3.816 -11.438 -4.008 1 97.06 97 GLY B C 1
ATOM 3782 O O . GLY B 1 97 ? -4.676 -11.484 -4.891 1 97.06 97 GLY B O 1
ATOM 3783 N N . ILE B 1 98 ? -2.561 -11.695 -4.164 1 97.44 98 ILE B N 1
ATOM 3784 C CA . ILE B 1 98 ? -2.117 -12.18 -5.469 1 97.44 98 ILE B CA 1
ATOM 3785 C C . ILE B 1 98 ? -2.773 -13.531 -5.766 1 97.44 98 ILE B C 1
ATOM 3787 O O . ILE B 1 98 ? -2.768 -14.43 -4.926 1 97.44 98 ILE B O 1
ATOM 3791 N N . VAL B 1 99 ? -3.326 -13.672 -6.902 1 97.69 99 VAL B N 1
ATOM 3792 C CA . VAL B 1 99 ? -4.305 -14.703 -7.227 1 97.69 99 VAL B CA 1
ATOM 3793 C C . VAL B 1 99 ? -3.709 -16.094 -6.965 1 97.69 99 VAL B C 1
ATOM 3795 O O . VAL B 1 99 ? -4.359 -16.953 -6.359 1 97.69 99 VAL B O 1
ATOM 3798 N N . HIS B 1 100 ? -2.486 -16.344 -7.32 1 97.81 100 HIS B N 1
ATOM 3799 C CA . HIS B 1 100 ? -1.925 -17.688 -7.211 1 97.81 100 HIS B CA 1
ATOM 3800 C C . HIS B 1 100 ? -1.604 -18.031 -5.762 1 97.81 100 HIS B C 1
ATOM 3802 O O . HIS B 1 100 ? -1.595 -19.203 -5.387 1 97.81 100 HIS B O 1
ATOM 3808 N N . GLN B 1 101 ? -1.304 -17 -5.023 1 97.75 101 GLN B N 1
ATOM 3809 C CA . GLN B 1 101 ? -1.201 -17.203 -3.582 1 97.75 101 GLN B CA 1
ATOM 3810 C C . GLN B 1 101 ? -2.562 -17.531 -2.975 1 97.75 101 GLN B C 1
ATOM 3812 O O . GLN B 1 101 ? -2.674 -18.438 -2.139 1 97.75 101 GLN B O 1
ATOM 3817 N N . VAL B 1 102 ? -3.574 -16.781 -3.365 1 97.88 102 VAL B N 1
ATOM 3818 C CA . VAL B 1 102 ? -4.918 -17.016 -2.848 1 97.88 102 VAL B CA 1
ATOM 3819 C C . VAL B 1 102 ? -5.387 -18.422 -3.207 1 97.88 102 VAL B C 1
ATOM 3821 O O . VAL B 1 102 ? -5.992 -19.109 -2.385 1 97.88 102 VAL B O 1
ATOM 3824 N N . ILE B 1 103 ? -5.109 -18.891 -4.422 1 97.69 103 ILE B N 1
ATOM 3825 C CA . ILE B 1 103 ? -5.48 -20.219 -4.879 1 97.69 103 ILE B CA 1
ATOM 3826 C C . ILE B 1 103 ? -4.883 -21.266 -3.945 1 97.69 103 ILE B C 1
ATOM 3828 O O . ILE B 1 103 ? -5.594 -22.156 -3.463 1 97.69 103 ILE B O 1
ATOM 3832 N N . ALA B 1 104 ? -3.6 -21.172 -3.676 1 96.75 104 ALA B N 1
ATOM 3833 C CA . ALA B 1 104 ? -2.924 -22.156 -2.82 1 96.75 104 ALA B CA 1
ATOM 3834 C C . ALA B 1 104 ? -3.416 -22.047 -1.38 1 96.75 104 ALA B C 1
ATOM 3836 O O . ALA B 1 104 ? -3.715 -23.062 -0.747 1 96.75 104 ALA B O 1
ATOM 3837 N N . GLU B 1 105 ? -3.523 -20.812 -0.921 1 95.56 105 GLU B N 1
ATOM 3838 C CA . GLU B 1 105 ? -3.863 -20.516 0.465 1 95.56 105 GLU B CA 1
ATOM 3839 C C . GLU B 1 105 ? -5.273 -20.984 0.804 1 95.56 105 GLU B C 1
ATOM 3841 O O . GLU B 1 105 ? -5.512 -21.531 1.886 1 95.56 105 GLU B O 1
ATOM 3846 N N . GLN B 1 106 ? -6.195 -20.797 -0.122 1 95.31 106 GLN B N 1
ATOM 3847 C CA . GLN B 1 106 ? -7.602 -21.094 0.116 1 95.31 106 GLN B CA 1
ATOM 3848 C C . GLN B 1 106 ? -7.949 -22.5 -0.391 1 95.31 106 GLN B C 1
ATOM 3850 O O . GLN B 1 106 ? -9.117 -22.891 -0.389 1 95.31 106 GLN B O 1
ATOM 3855 N N . ALA B 1 107 ? -6.934 -23.297 -0.84 1 94.62 107 ALA B N 1
ATOM 3856 C CA . ALA B 1 107 ? -7.125 -24.625 -1.389 1 94.62 107 ALA B CA 1
ATOM 3857 C C . ALA B 1 107 ? -8.18 -24.625 -2.496 1 94.62 107 ALA B C 1
ATOM 3859 O O . ALA B 1 107 ? -9.086 -25.453 -2.504 1 94.62 107 ALA B O 1
ATOM 3860 N N . LEU B 1 108 ? -8.039 -23.609 -3.322 1 96.19 108 LEU B N 1
ATOM 3861 C CA . LEU B 1 108 ? -8.961 -23.516 -4.445 1 96.19 108 LEU B CA 1
ATOM 3862 C C . LEU B 1 108 ? -8.625 -24.547 -5.516 1 96.19 108 LEU B C 1
ATOM 3864 O O . LEU B 1 108 ? -9.438 -24.812 -6.406 1 96.19 108 LEU B O 1
ATOM 3868 N N . ALA B 1 109 ? -7.422 -25.172 -5.379 1 95 109 ALA B N 1
ATOM 3869 C CA . ALA B 1 109 ? -6.973 -26.266 -6.242 1 95 109 ALA B CA 1
ATOM 3870 C C . ALA B 1 109 ? -6.422 -27.422 -5.422 1 95 109 ALA B C 1
ATOM 3872 O O . ALA B 1 109 ? -5.641 -27.219 -4.488 1 95 109 ALA B O 1
ATOM 3873 N N . LEU B 1 110 ? -6.828 -28.578 -5.766 1 97.94 110 LEU B N 1
ATOM 3874 C CA . LEU B 1 110 ? -6.367 -29.781 -5.098 1 97.94 110 LEU B CA 1
ATOM 3875 C C . LEU B 1 110 ? -5.719 -30.75 -6.09 1 97.94 110 LEU B C 1
ATOM 3877 O O . LEU B 1 110 ? -6.012 -30.703 -7.289 1 97.94 110 LEU B O 1
ATOM 3881 N N . PRO B 1 111 ? -4.828 -31.594 -5.586 1 98.69 111 PRO B N 1
ATOM 3882 C CA . PRO B 1 111 ? -4.172 -32.562 -6.48 1 98.69 111 PRO B CA 1
ATOM 3883 C C . PRO B 1 111 ? -5.16 -33.344 -7.328 1 98.69 111 PRO B C 1
ATOM 3885 O O . PRO B 1 111 ? -6.172 -33.812 -6.816 1 98.69 111 PRO B O 1
ATOM 3888 N N . GLY B 1 112 ? -4.801 -33.375 -8.633 1 98.5 112 GLY B N 1
ATOM 3889 C CA . GLY B 1 112 ? -5.641 -34.156 -9.531 1 98.5 112 GLY B CA 1
ATOM 3890 C C . GLY B 1 112 ? -6.609 -33.312 -10.328 1 98.5 112 GLY B C 1
ATOM 3891 O O . GLY B 1 112 ? -7.305 -33.812 -11.219 1 98.5 112 GLY B O 1
ATOM 3892 N N . GLN B 1 113 ? -6.641 -32.031 -10.062 1 98.44 113 GLN B N 1
ATOM 3893 C CA . GLN B 1 113 ? -7.645 -31.141 -10.664 1 98.44 113 GLN B CA 1
ATOM 3894 C C . GLN B 1 113 ? -7.066 -30.375 -11.844 1 98.44 113 GLN B C 1
ATOM 3896 O O . GLN B 1 113 ? -5.867 -30.453 -12.117 1 98.44 113 GLN B O 1
ATOM 3901 N N . ASN B 1 114 ? -7.965 -29.734 -12.578 1 98.25 114 ASN B N 1
ATOM 3902 C CA . ASN B 1 114 ? -7.656 -28.828 -13.672 1 98.25 114 ASN B CA 1
ATOM 3903 C C . ASN B 1 114 ? -8.109 -27.391 -13.367 1 98.25 114 ASN B C 1
ATOM 3905 O O . ASN B 1 114 ? -9.234 -27.188 -12.922 1 98.25 114 ASN B O 1
ATOM 3909 N N . LEU B 1 115 ? -7.219 -26.484 -13.516 1 98.5 115 LEU B N 1
ATOM 3910 C CA . LEU B 1 115 ? -7.48 -25.094 -13.164 1 98.5 115 LEU B CA 1
ATOM 3911 C C . LEU B 1 115 ? -7.098 -24.156 -14.305 1 98.5 115 LEU B C 1
ATOM 3913 O O . LEU B 1 115 ? -6.055 -24.344 -14.93 1 98.5 115 LEU B O 1
ATOM 3917 N N . ALA B 1 116 ? -7.941 -23.188 -14.602 1 98.12 116 ALA B N 1
ATOM 3918 C CA . ALA B 1 116 ? -7.672 -22.172 -15.617 1 98.12 116 ALA B CA 1
ATOM 3919 C C . ALA B 1 116 ? -7.789 -20.766 -15.031 1 98.12 116 ALA B C 1
ATOM 3921 O O . ALA B 1 116 ? -8.57 -20.531 -14.109 1 98.12 116 ALA B O 1
ATOM 3922 N N . CYS B 1 117 ? -7.059 -19.859 -15.5 1 97 117 CYS B N 1
ATOM 3923 C CA . CYS B 1 117 ? -7.086 -18.453 -15.148 1 97 117 CYS B CA 1
ATOM 3924 C C . CYS B 1 117 ? -6.543 -17.594 -16.297 1 97 117 CYS B C 1
ATOM 3926 O O . CYS B 1 117 ? -5.824 -18.094 -17.156 1 97 117 CYS B O 1
ATOM 3928 N N . THR B 1 118 ? -6.887 -16.297 -16.344 1 93.12 118 THR B N 1
ATOM 3929 C CA . THR B 1 118 ? -6.398 -15.406 -17.391 1 93.12 118 THR B CA 1
ATOM 3930 C C . THR B 1 118 ? -5.043 -14.812 -17 1 93.12 118 THR B C 1
ATOM 3932 O O . THR B 1 118 ? -4.809 -13.617 -17.188 1 93.12 118 THR B O 1
ATOM 3935 N N . ASP B 1 119 ? -4.273 -15.516 -16.359 1 93.31 119 ASP B N 1
ATOM 3936 C CA . ASP B 1 119 ? -2.932 -15.109 -15.961 1 93.31 119 ASP B CA 1
ATOM 3937 C C . ASP B 1 119 ? -1.904 -16.188 -16.312 1 93.31 119 ASP B C 1
ATOM 3939 O O . ASP B 1 119 ? -2.123 -17.375 -16.047 1 93.31 119 ASP B O 1
ATOM 3943 N N . SER B 1 120 ? -0.795 -15.781 -16.828 1 92.88 120 SER B N 1
ATOM 3944 C CA . SER B 1 120 ? 0.192 -16.719 -17.344 1 92.88 120 SER B CA 1
ATOM 3945 C C . SER B 1 120 ? 0.834 -17.531 -16.219 1 92.88 120 SER B C 1
ATOM 3947 O O . SER B 1 120 ? 1.333 -18.641 -16.453 1 92.88 120 SER B O 1
ATOM 3949 N N . HIS B 1 121 ? 0.831 -17.047 -15.039 1 95.81 121 HIS B N 1
ATOM 3950 C CA . HIS B 1 121 ? 1.526 -17.734 -13.961 1 95.81 121 HIS B CA 1
ATOM 3951 C C . HIS B 1 121 ? 0.59 -18.688 -13.211 1 95.81 121 HIS B C 1
ATOM 3953 O O . HIS B 1 121 ? 0.902 -19.125 -12.109 1 95.81 121 HIS B O 1
ATOM 3959 N N . THR B 1 122 ? -0.51 -18.938 -13.836 1 97.06 122 THR B N 1
ATOM 3960 C CA . THR B 1 122 ? -1.457 -19.906 -13.305 1 97.06 122 THR B CA 1
ATOM 3961 C C . THR B 1 122 ? -0.788 -21.266 -13.109 1 97.06 122 THR B C 1
ATOM 3963 O O . THR B 1 122 ? -1.22 -22.062 -12.273 1 97.06 122 THR B O 1
ATOM 3966 N N . CYS B 1 123 ? 0.309 -21.453 -13.844 1 97.62 123 CYS B N 1
ATOM 3967 C CA . CYS B 1 123 ? 1.07 -22.703 -13.75 1 97.62 123 CYS B CA 1
ATOM 3968 C C . CYS B 1 123 ? 1.629 -22.891 -12.344 1 97.62 123 CYS B C 1
ATOM 3970 O O . CYS B 1 123 ? 2.064 -23.984 -11.984 1 97.62 123 CYS B O 1
ATOM 3972 N N . ALA B 1 124 ? 1.535 -21.891 -11.508 1 98.06 124 ALA B N 1
ATOM 3973 C CA . ALA B 1 124 ? 1.977 -22 -10.125 1 98.06 124 ALA B CA 1
ATOM 3974 C C . ALA B 1 124 ? 1.249 -23.125 -9.406 1 98.06 124 ALA B C 1
ATOM 3976 O O . ALA B 1 124 ? 1.824 -23.797 -8.539 1 98.06 124 ALA B O 1
ATOM 3977 N N . ALA B 1 125 ? 0.027 -23.344 -9.773 1 98.5 125 ALA B N 1
ATOM 3978 C CA . ALA B 1 125 ? -0.782 -24.375 -9.109 1 98.5 125 ALA B CA 1
ATOM 3979 C C . ALA B 1 125 ? -0.29 -25.766 -9.469 1 98.5 125 ALA B C 1
ATOM 3981 O O . ALA B 1 125 ? -0.646 -26.75 -8.797 1 98.5 125 ALA B O 1
ATOM 3982 N N . GLY B 1 126 ? 0.572 -25.844 -10.445 1 98.69 126 GLY B N 1
ATOM 3983 C CA . GLY B 1 126 ? 1.173 -27.141 -10.766 1 98.69 126 GLY B CA 1
ATOM 3984 C C . GLY B 1 126 ? 1.995 -27.703 -9.625 1 98.69 126 GLY B C 1
ATOM 3985 O O . GLY B 1 126 ? 2.215 -28.922 -9.562 1 98.69 126 GLY B O 1
ATOM 3986 N N . ALA B 1 127 ? 2.445 -26.844 -8.766 1 98.69 127 ALA B N 1
ATOM 3987 C CA . ALA B 1 127 ? 3.166 -27.281 -7.578 1 98.69 127 ALA B CA 1
ATOM 3988 C C . ALA B 1 127 ? 2.287 -28.172 -6.707 1 98.69 127 ALA B C 1
ATOM 3990 O O . ALA B 1 127 ? 2.795 -28.969 -5.914 1 98.69 127 ALA B O 1
ATOM 3991 N N . LEU B 1 128 ? 0.976 -28.078 -6.91 1 98.44 128 LEU B N 1
ATOM 3992 C CA . LEU B 1 128 ? 0.008 -28.828 -6.113 1 98.44 128 LEU B CA 1
ATOM 3993 C C . LEU B 1 128 ? -0.524 -30.031 -6.891 1 98.44 128 LEU B C 1
ATOM 3995 O O . LEU B 1 128 ? -1.587 -30.562 -6.562 1 98.44 128 LEU B O 1
ATOM 3999 N N . ASN B 1 129 ? 0.199 -30.438 -7.953 1 98.81 129 ASN B N 1
ATOM 4000 C CA . ASN B 1 129 ? -0.253 -31.562 -8.758 1 98.81 129 ASN B CA 1
ATOM 4001 C C . ASN B 1 129 ? -1.577 -31.266 -9.453 1 98.81 129 ASN B C 1
ATOM 4003 O O . ASN B 1 129 ? -2.502 -32.094 -9.414 1 98.81 129 ASN B O 1
ATOM 4007 N N . VAL B 1 130 ? -1.653 -30.078 -10 1 98.81 130 VAL B N 1
ATOM 4008 C CA . VAL B 1 130 ? -2.822 -29.578 -10.719 1 98.81 130 VAL B CA 1
ATOM 4009 C C . VAL B 1 130 ? -2.441 -29.234 -12.156 1 98.81 130 VAL B C 1
ATOM 4011 O O . VAL B 1 130 ? -1.373 -28.672 -12.406 1 98.81 130 VAL B O 1
ATOM 4014 N N . ALA B 1 131 ? -3.24 -29.688 -13.141 1 98.75 131 ALA B N 1
ATOM 4015 C CA . ALA B 1 131 ? -3.094 -29.188 -14.5 1 98.75 131 ALA B CA 1
ATOM 4016 C C . ALA B 1 131 ? -3.609 -27.75 -14.617 1 98.75 131 ALA B C 1
ATOM 4018 O O . ALA B 1 131 ? -4.77 -27.531 -14.977 1 98.75 131 ALA B O 1
ATOM 4019 N N . ALA B 1 132 ? -2.713 -26.844 -14.352 1 98.62 132 ALA B N 1
ATOM 4020 C CA . ALA B 1 132 ? -3.074 -25.422 -14.305 1 98.62 132 ALA B CA 1
ATOM 4021 C C . ALA B 1 132 ? -2.441 -24.656 -15.469 1 98.62 132 ALA B C 1
ATOM 4023 O O . ALA B 1 132 ? -1.244 -24.797 -15.727 1 98.62 132 ALA B O 1
ATOM 4024 N N . ARG B 1 133 ? -3.184 -23.906 -16.094 1 97.62 133 ARG B N 1
ATOM 4025 C CA . ARG B 1 133 ? -2.68 -23.188 -17.266 1 97.62 133 ARG B CA 1
ATOM 4026 C C . ARG B 1 133 ? -3.332 -21.812 -17.391 1 97.62 133 ARG B C 1
ATOM 4028 O O . ARG B 1 133 ? -4.527 -21.656 -17.125 1 97.62 133 ARG B O 1
ATOM 4035 N N . GLY B 1 134 ? -2.531 -20.812 -17.641 1 97 134 GLY B N 1
ATOM 4036 C CA . GLY B 1 134 ? -3.049 -19.5 -18.031 1 97 134 GLY B CA 1
ATOM 4037 C C . GLY B 1 134 ? -3.592 -19.484 -19.453 1 97 134 GLY B C 1
ATOM 4038 O O . GLY B 1 134 ? -2.953 -20 -20.375 1 97 134 GLY B O 1
ATOM 4039 N N . LEU B 1 135 ? -4.801 -19 -19.578 1 96.44 135 LEU B N 1
ATOM 4040 C CA . LEU B 1 135 ? -5.461 -18.969 -20.891 1 96.44 135 LEU B CA 1
ATOM 4041 C C . LEU B 1 135 ? -5.91 -17.547 -21.234 1 96.44 135 LEU B C 1
ATOM 4043 O O . LEU B 1 135 ? -5.988 -16.688 -20.359 1 96.44 135 LEU B O 1
ATOM 4047 N N . GLY B 1 136 ? -6.141 -17.297 -22.5 1 93.5 136 GLY B N 1
ATOM 4048 C CA . GLY B 1 136 ? -6.613 -15.992 -22.938 1 93.5 136 GLY B CA 1
ATOM 4049 C C . GLY B 1 136 ? -8.039 -15.695 -22.484 1 93.5 136 GLY B C 1
ATOM 4050 O O . GLY B 1 136 ? -8.773 -16.609 -22.094 1 93.5 136 GLY B O 1
ATOM 4051 N N . PRO B 1 137 ? -8.391 -14.461 -22.578 1 92.38 137 PRO B N 1
ATOM 4052 C CA . PRO B 1 137 ? -9.711 -14.039 -22.094 1 92.38 137 PRO B CA 1
ATOM 4053 C C . PRO B 1 137 ? -10.859 -14.758 -22.797 1 92.38 137 PRO B C 1
ATOM 4055 O O . PRO B 1 137 ? -11.859 -15.102 -22.156 1 92.38 137 PRO B O 1
ATOM 4058 N N . ALA B 1 138 ? -10.742 -15.008 -24.109 1 92.69 138 ALA B N 1
ATOM 4059 C CA . ALA B 1 138 ? -11.805 -15.68 -24.859 1 92.69 138 ALA B CA 1
ATOM 4060 C C . ALA B 1 138 ? -11.984 -17.109 -24.391 1 92.69 138 ALA B C 1
ATOM 4062 O O . ALA B 1 138 ? -13.117 -17.594 -24.266 1 92.69 138 ALA B O 1
ATOM 4063 N N . GLU B 1 139 ? -10.93 -17.766 -24.141 1 94.81 139 GLU B N 1
ATOM 4064 C CA . GLU B 1 139 ? -10.984 -19.141 -23.672 1 94.81 139 GLU B CA 1
ATOM 4065 C C . GLU B 1 139 ? -11.578 -19.219 -22.266 1 94.81 139 GLU B C 1
ATOM 4067 O O . GLU B 1 139 ? -12.375 -20.125 -21.984 1 94.81 139 GLU B O 1
ATOM 4072 N N . VAL B 1 140 ? -11.172 -18.344 -21.484 1 95.19 140 VAL B N 1
ATOM 4073 C CA . VAL B 1 140 ? -11.672 -18.344 -20.109 1 95.19 140 VAL B CA 1
ATOM 4074 C C . VAL B 1 140 ? -13.172 -18.062 -20.109 1 95.19 140 VAL B C 1
ATOM 4076 O O . VAL B 1 140 ? -13.922 -18.656 -19.344 1 95.19 140 VAL B O 1
ATOM 4079 N N . LEU B 1 141 ? -13.578 -17.125 -20.984 1 94.56 141 LEU B N 1
ATOM 4080 C CA . LEU B 1 141 ? -15.008 -16.844 -21.109 1 94.56 141 LEU B CA 1
ATOM 4081 C C . LEU B 1 141 ? -15.773 -18.094 -21.516 1 94.56 141 LEU B C 1
ATOM 4083 O O . LEU B 1 141 ? -16.859 -18.359 -21.016 1 94.56 141 LEU B O 1
ATOM 4087 N N . GLN B 1 142 ? -15.242 -18.797 -22.438 1 95.94 142 GLN B N 1
ATOM 4088 C CA . GLN B 1 142 ? -15.859 -20.047 -22.859 1 95.94 142 GLN B CA 1
ATOM 4089 C C . GLN B 1 142 ? -16 -21.031 -21.703 1 95.94 142 GLN B C 1
ATOM 4091 O O . GLN B 1 142 ? -17.031 -21.688 -21.562 1 95.94 142 GLN B O 1
ATOM 4096 N N . ILE B 1 143 ? -14.977 -21.109 -20.859 1 97.62 143 ILE B N 1
ATOM 4097 C CA . ILE B 1 143 ? -15 -22.016 -19.719 1 97.62 143 ILE B CA 1
ATOM 4098 C C . ILE B 1 143 ? -16.078 -21.578 -18.734 1 97.62 143 ILE B C 1
ATOM 4100 O O . ILE B 1 143 ? -16.812 -22.406 -18.188 1 97.62 143 ILE B O 1
ATOM 4104 N N . VAL B 1 144 ? -16.156 -20.266 -18.5 1 97.06 144 VAL B N 1
ATOM 4105 C CA . VAL B 1 144 ? -17.156 -19.719 -17.594 1 97.06 144 VAL B CA 1
ATOM 4106 C C . VAL B 1 144 ? -18.562 -20.156 -18.016 1 97.06 144 VAL B C 1
ATOM 4108 O O . VAL B 1 144 ? -19.406 -20.438 -17.172 1 97.06 144 VAL B O 1
ATOM 4111 N N . CYS B 1 145 ? -18.797 -20.281 -19.328 1 97 145 CYS B N 1
ATOM 4112 C CA . CYS B 1 145 ? -20.109 -20.578 -19.875 1 97 145 CYS B CA 1
ATOM 4113 C C . CYS B 1 145 ? -20.328 -22.078 -20.031 1 97 145 CYS B C 1
ATOM 4115 O O . CYS B 1 145 ? -21.453 -22.562 -19.953 1 97 145 CYS B O 1
ATOM 4117 N N . THR B 1 146 ? -19.234 -22.875 -20.234 1 97.19 146 THR B N 1
ATOM 4118 C CA . THR B 1 146 ? -19.422 -24.25 -20.641 1 97.19 146 THR B CA 1
ATOM 4119 C C . THR B 1 146 ? -18.844 -25.203 -19.594 1 97.19 146 THR B C 1
ATOM 4121 O O . THR B 1 146 ? -19.172 -26.391 -19.594 1 97.19 146 THR B O 1
ATOM 4124 N N . GLY B 1 147 ? -17.859 -24.703 -18.828 1 97.94 147 GLY B N 1
ATOM 4125 C CA . GLY B 1 147 ? -17.156 -25.531 -17.859 1 97.94 147 GLY B CA 1
ATOM 4126 C C . GLY B 1 147 ? -16.062 -26.375 -18.469 1 97.94 147 GLY B C 1
ATOM 4127 O O . GLY B 1 147 ? -15.422 -27.172 -17.781 1 97.94 147 GLY B O 1
ATOM 4128 N N . LYS B 1 148 ? -15.789 -26.172 -19.781 1 98 148 LYS B N 1
ATOM 4129 C CA . LYS B 1 148 ? -14.852 -27.047 -20.469 1 98 148 LYS B CA 1
ATOM 4130 C C . LYS B 1 148 ? -13.852 -26.234 -21.297 1 98 148 LYS B C 1
ATOM 4132 O O . LYS B 1 148 ? -14.109 -25.078 -21.625 1 98 148 LYS B O 1
ATOM 4137 N N . THR B 1 149 ? -12.719 -26.797 -21.516 1 97.75 149 THR B N 1
ATOM 4138 C CA . THR B 1 149 ? -11.734 -26.312 -22.469 1 97.75 149 THR B CA 1
ATOM 4139 C C . THR B 1 149 ? -10.977 -27.469 -23.109 1 97.75 149 THR B C 1
ATOM 4141 O O . THR B 1 149 ? -11.352 -28.625 -22.953 1 97.75 149 THR B O 1
ATOM 4144 N N . TRP B 1 150 ? -10.016 -27.156 -23.938 1 97.38 150 TRP B N 1
ATOM 4145 C CA . TRP B 1 150 ? -9.25 -28.203 -24.594 1 97.38 150 TRP B CA 1
ATOM 4146 C C . TRP B 1 150 ? -7.758 -27.922 -24.516 1 97.38 150 TRP B C 1
ATOM 4148 O O . TRP B 1 150 ? -7.348 -26.766 -24.375 1 97.38 150 TRP B O 1
ATOM 4158 N N . HIS B 1 151 ? -7.004 -29.016 -24.531 1 97.5 151 HIS B N 1
ATOM 4159 C CA . HIS B 1 151 ? -5.547 -28.922 -24.578 1 97.5 151 HIS B CA 1
ATOM 4160 C C . HIS B 1 151 ? -4.973 -29.938 -25.562 1 97.5 151 HIS B C 1
ATOM 4162 O O . HIS B 1 151 ? -5.516 -31.031 -25.719 1 97.5 151 HIS B O 1
ATOM 4168 N N . MET B 1 152 ? -3.994 -29.5 -26.281 1 97.75 152 MET B N 1
ATOM 4169 C CA . MET B 1 152 ? -3.1 -30.484 -26.875 1 97.75 152 MET B CA 1
ATOM 4170 C C . MET B 1 152 ? -2.096 -31 -25.859 1 97.75 152 MET B C 1
ATOM 4172 O O . MET B 1 152 ? -1.39 -30.219 -25.219 1 97.75 152 MET B O 1
ATOM 4176 N N . VAL B 1 153 ? -2.043 -32.312 -25.672 1 98.25 153 VAL B N 1
ATOM 4177 C CA . VAL B 1 153 ? -1.143 -32.875 -24.672 1 98.25 153 VAL B CA 1
ATOM 4178 C C . VAL B 1 153 ? 0.307 -32.656 -25.094 1 98.25 153 VAL B C 1
ATOM 4180 O O . VAL B 1 153 ? 0.738 -33.125 -26.156 1 98.25 153 VAL B O 1
ATOM 4183 N N . PRO B 1 154 ? 1.059 -31.969 -24.328 1 98.31 154 PRO B N 1
ATOM 4184 C CA . PRO B 1 154 ? 2.445 -31.703 -24.719 1 98.31 154 PRO B CA 1
ATOM 4185 C C . PRO B 1 154 ? 3.402 -32.812 -24.297 1 98.31 154 PRO B C 1
ATOM 4187 O O . PRO B 1 154 ? 3.125 -33.562 -23.344 1 98.31 154 PRO B O 1
ATOM 4190 N N . PRO B 1 155 ? 4.508 -32.969 -25.125 1 98.5 155 PRO B N 1
ATOM 4191 C CA . PRO B 1 155 ? 5.582 -33.781 -24.547 1 98.5 155 PRO B CA 1
ATOM 4192 C C . PRO B 1 155 ? 6.141 -33.188 -23.25 1 98.5 155 PRO B C 1
ATOM 4194 O O . PRO B 1 155 ? 6.004 -31.984 -23.016 1 98.5 155 PRO B O 1
ATOM 4197 N N . THR B 1 156 ? 6.77 -34.031 -22.438 1 98.69 156 THR B N 1
ATOM 4198 C CA . THR B 1 156 ? 7.18 -33.594 -21.109 1 98.69 156 THR B CA 1
ATOM 4199 C C . THR B 1 156 ? 8.703 -33.594 -20.984 1 98.69 156 THR B C 1
ATOM 4201 O O . THR B 1 156 ? 9.352 -34.594 -21.344 1 98.69 156 THR B O 1
ATOM 4204 N N . ILE B 1 157 ? 9.258 -32.5 -20.547 1 98.81 157 ILE B N 1
ATOM 4205 C CA . ILE B 1 157 ? 10.633 -32.438 -20.078 1 98.81 157 ILE B CA 1
ATOM 4206 C C . ILE B 1 157 ? 10.672 -32.75 -18.578 1 98.81 157 ILE B C 1
ATOM 4208 O O . ILE B 1 157 ? 9.984 -32.094 -17.781 1 98.81 157 ILE B O 1
ATOM 4212 N N . ARG B 1 158 ? 11.445 -33.75 -18.266 1 98.69 158 ARG B N 1
ATOM 4213 C CA . ARG B 1 158 ? 11.547 -34.188 -16.875 1 98.69 158 ARG B CA 1
ATOM 4214 C C . ARG B 1 158 ? 12.844 -33.688 -16.25 1 98.69 158 ARG B C 1
ATOM 4216 O O . ARG B 1 158 ? 13.922 -33.875 -16.812 1 98.69 158 ARG B O 1
ATOM 4223 N N . TYR B 1 159 ? 12.742 -32.969 -15.133 1 98.81 159 TYR B N 1
ATOM 4224 C CA . TYR B 1 159 ? 13.898 -32.625 -14.312 1 98.81 159 TYR B CA 1
ATOM 4225 C C . TYR B 1 159 ? 13.914 -33.469 -13.039 1 98.81 159 TYR B C 1
ATOM 4227 O O . TYR B 1 159 ? 13.078 -33.281 -12.148 1 98.81 159 TYR B O 1
ATOM 4235 N N . ASP B 1 160 ? 14.867 -34.375 -12.953 1 98.56 160 ASP B N 1
ATOM 4236 C CA . ASP B 1 160 ? 15.078 -35.156 -11.734 1 98.56 160 ASP B CA 1
ATOM 4237 C C . ASP B 1 160 ? 16 -34.406 -10.766 1 98.56 160 ASP B C 1
ATOM 4239 O O . ASP B 1 160 ? 17.203 -34.312 -11.008 1 98.56 160 ASP B O 1
ATOM 4243 N N . LEU B 1 161 ? 15.383 -33.938 -9.68 1 98.75 161 LEU B N 1
ATOM 4244 C CA . LEU B 1 161 ? 16.156 -33.281 -8.633 1 98.75 161 LEU B CA 1
ATOM 4245 C C . LEU B 1 161 ? 16.844 -34.312 -7.746 1 98.75 161 LEU B C 1
ATOM 4247 O O . LEU B 1 161 ? 16.203 -35.219 -7.23 1 98.75 161 LEU B O 1
ATOM 4251 N N . VAL B 1 162 ? 18.094 -34.156 -7.664 1 98.56 162 VAL B N 1
ATOM 4252 C CA . VAL B 1 162 ? 18.859 -35.062 -6.832 1 98.56 162 VAL B CA 1
ATOM 4253 C C . VAL B 1 162 ? 19.641 -34.281 -5.781 1 98.56 162 VAL B C 1
ATOM 4255 O O . VAL B 1 162 ? 19.797 -33.062 -5.895 1 98.56 162 VAL B O 1
ATOM 4258 N N . GLY B 1 163 ? 20.062 -34.969 -4.699 1 98.19 163 GLY B N 1
ATOM 4259 C CA . GLY B 1 163 ? 20.703 -34.281 -3.586 1 98.19 163 GLY B CA 1
ATOM 4260 C C . GLY B 1 163 ? 19.703 -33.594 -2.682 1 98.19 163 GLY B C 1
ATOM 4261 O O . GLY B 1 163 ? 18.531 -33.938 -2.643 1 98.19 163 GLY B O 1
ATOM 4262 N N . GLN B 1 164 ? 20.25 -32.656 -1.851 1 98.19 164 GLN B N 1
ATOM 4263 C CA . GLN B 1 164 ? 19.422 -31.922 -0.912 1 98.19 164 GLN B CA 1
ATOM 4264 C C . GLN B 1 164 ? 19.531 -30.422 -1.157 1 98.19 164 GLN B C 1
ATOM 4266 O O . GLN B 1 164 ? 20.625 -29.906 -1.39 1 98.19 164 GLN B O 1
ATOM 4271 N N . LYS B 1 165 ? 18.375 -29.781 -1.181 1 97.69 165 LYS B N 1
ATOM 4272 C CA . LYS B 1 165 ? 18.406 -28.328 -1.364 1 97.69 165 LYS B CA 1
ATOM 4273 C C . LYS B 1 165 ? 19.078 -27.641 -0.185 1 97.69 165 LYS B C 1
ATOM 4275 O O . LYS B 1 165 ? 18.641 -27.781 0.959 1 97.69 165 LYS B O 1
ATOM 4280 N N . PRO B 1 166 ? 20.125 -26.906 -0.391 1 95.69 166 PRO B N 1
ATOM 4281 C CA . PRO B 1 166 ? 20.703 -26.141 0.711 1 95.69 166 PRO B CA 1
ATOM 4282 C C . PRO B 1 166 ? 19.766 -25.062 1.243 1 95.69 166 PRO B C 1
ATOM 4284 O O . PRO B 1 166 ? 18.922 -24.562 0.5 1 95.69 166 PRO B O 1
ATOM 4287 N N . ASP B 1 167 ? 19.953 -24.625 2.496 1 92.44 167 ASP B N 1
ATOM 4288 C CA . ASP B 1 167 ? 19.094 -23.656 3.158 1 92.44 167 ASP B CA 1
ATOM 4289 C C . ASP B 1 167 ? 19.156 -22.297 2.459 1 92.44 167 ASP B C 1
ATOM 4291 O O . ASP B 1 167 ? 18.156 -21.578 2.416 1 92.44 167 ASP B O 1
ATOM 4295 N N . HIS B 1 168 ? 20.266 -22.016 1.9 1 92.12 168 HIS B N 1
ATOM 4296 C CA . HIS B 1 168 ? 20.469 -20.688 1.344 1 92.12 168 HIS B CA 1
ATOM 4297 C C . HIS B 1 168 ? 19.984 -20.609 -0.098 1 92.12 168 HIS B C 1
ATOM 4299 O O . HIS B 1 168 ? 20.031 -19.547 -0.718 1 92.12 168 HIS B O 1
ATOM 4305 N N . ILE B 1 169 ? 19.562 -21.734 -0.63 1 96.56 169 ILE B N 1
ATOM 4306 C CA . ILE B 1 169 ? 19.078 -21.797 -2.002 1 96.56 169 ILE B CA 1
ATOM 4307 C C . ILE B 1 169 ? 17.547 -21.719 -2.008 1 96.56 169 ILE B C 1
ATOM 4309 O O . ILE B 1 169 ? 16.875 -22.375 -1.197 1 96.56 169 ILE B O 1
ATOM 4313 N N . ASN B 1 170 ? 17 -20.828 -2.859 1 96.19 170 ASN B N 1
ATOM 4314 C CA . ASN B 1 170 ? 15.57 -20.641 -3.047 1 96.19 170 ASN B CA 1
ATOM 4315 C C . ASN B 1 170 ? 15.07 -21.344 -4.309 1 96.19 170 ASN B C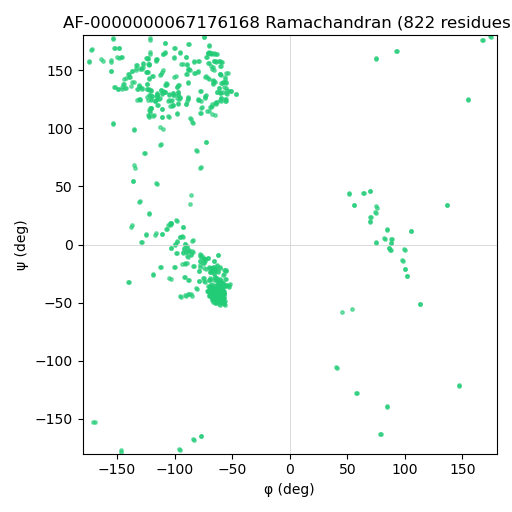 1
ATOM 4317 O O . ASN B 1 170 ? 15.875 -21.734 -5.16 1 96.19 170 ASN B O 1
ATOM 4321 N N . GLY B 1 171 ? 13.727 -21.562 -4.34 1 98.44 171 GLY B N 1
ATOM 4322 C CA . GLY B 1 171 ? 13.141 -22.094 -5.566 1 98.44 171 GLY B CA 1
ATOM 4323 C C . GLY B 1 171 ? 13.516 -21.281 -6.793 1 98.44 171 GLY B C 1
ATOM 4324 O O . GLY B 1 171 ? 13.68 -21.828 -7.883 1 98.44 171 GLY B O 1
ATOM 4325 N N . LYS B 1 172 ? 13.641 -19.984 -6.621 1 98.5 172 LYS B N 1
ATOM 4326 C CA . LYS B 1 172 ? 14.047 -19.094 -7.707 1 98.5 172 LYS B CA 1
ATOM 4327 C C . LYS B 1 172 ? 15.438 -19.469 -8.227 1 98.5 172 LYS B C 1
ATOM 4329 O O . LYS B 1 172 ? 15.68 -19.453 -9.43 1 98.5 172 LYS B O 1
ATOM 4334 N N . ASP B 1 173 ? 16.359 -19.781 -7.34 1 98.56 173 ASP B N 1
ATOM 4335 C CA . ASP B 1 173 ? 17.719 -20.188 -7.734 1 98.56 173 ASP B CA 1
ATOM 4336 C C . ASP B 1 173 ? 17.688 -21.469 -8.547 1 98.56 173 ASP B C 1
ATOM 4338 O O . ASP B 1 173 ? 18.391 -21.594 -9.547 1 98.56 173 ASP B O 1
ATOM 4342 N N . ILE B 1 174 ? 16.891 -22.422 -8.086 1 98.75 174 ILE B N 1
ATOM 4343 C CA . ILE B 1 174 ? 16.781 -23.688 -8.789 1 98.75 174 ILE B CA 1
ATOM 4344 C C . ILE B 1 174 ? 16.281 -23.453 -10.211 1 98.75 174 ILE B C 1
ATOM 4346 O O . ILE B 1 174 ? 16.891 -23.922 -11.172 1 98.75 174 ILE B O 1
ATOM 4350 N N . PHE B 1 175 ? 15.203 -22.672 -10.344 1 98.69 175 PHE B N 1
ATOM 4351 C CA . PHE B 1 175 ? 14.609 -22.422 -11.648 1 98.69 175 PHE B CA 1
ATOM 4352 C C . PHE B 1 175 ? 15.578 -21.672 -12.555 1 98.69 175 PHE B C 1
ATOM 4354 O O . PHE B 1 175 ? 15.719 -22 -13.734 1 98.69 175 PHE B O 1
ATOM 4361 N N . LEU B 1 176 ? 16.188 -20.609 -11.984 1 98.69 176 LEU B N 1
ATOM 4362 C CA . LEU B 1 176 ? 17.094 -19.797 -12.797 1 98.69 176 LEU B CA 1
ATOM 4363 C C . LEU B 1 176 ? 18.281 -20.641 -13.273 1 98.69 176 LEU B C 1
ATOM 4365 O O . LEU B 1 176 ? 18.781 -20.438 -14.375 1 98.69 176 LEU B O 1
ATOM 4369 N N . HIS B 1 177 ? 18.734 -21.578 -12.445 1 98.56 177 HIS B N 1
ATOM 4370 C CA . HIS B 1 177 ? 19.766 -22.516 -12.891 1 98.56 177 HIS B CA 1
ATOM 4371 C C . HIS B 1 177 ? 19.297 -23.328 -14.094 1 98.56 177 HIS B C 1
ATOM 4373 O O . HIS B 1 177 ? 20.016 -23.438 -15.086 1 98.56 177 HIS B O 1
ATOM 4379 N N . ILE B 1 178 ? 18.109 -23.844 -14 1 98.62 178 ILE B N 1
ATOM 4380 C CA . ILE B 1 178 ? 17.531 -24.672 -15.055 1 98.62 178 ILE B CA 1
ATOM 4381 C C . ILE B 1 178 ? 17.359 -23.828 -16.328 1 98.62 178 ILE B C 1
ATOM 4383 O O . ILE B 1 178 ? 17.781 -24.234 -17.406 1 98.62 178 ILE B O 1
ATOM 4387 N N . ALA B 1 179 ? 16.734 -22.625 -16.188 1 98.31 179 ALA B N 1
ATOM 4388 C CA . ALA B 1 179 ? 16.484 -21.75 -17.328 1 98.31 179 ALA B CA 1
ATOM 4389 C C . ALA B 1 179 ? 17.781 -21.297 -17.969 1 98.31 179 ALA B C 1
ATOM 4391 O O . ALA B 1 179 ? 17.859 -21.125 -19.188 1 98.31 179 ALA B O 1
ATOM 4392 N N . GLY B 1 180 ? 18.766 -21.016 -17.109 1 97.81 180 GLY B N 1
ATOM 4393 C CA . GLY B 1 180 ? 20.062 -20.609 -17.609 1 97.81 180 GLY B CA 1
ATOM 4394 C C . GLY B 1 180 ? 20.812 -21.703 -18.344 1 97.81 180 GLY B C 1
ATOM 4395 O O . GLY B 1 180 ? 21.484 -21.453 -19.328 1 97.81 180 GLY B O 1
ATOM 4396 N N . THR B 1 181 ? 20.688 -22.922 -17.938 1 97.81 181 THR B N 1
ATOM 4397 C CA . THR B 1 181 ? 21.438 -24.062 -18.453 1 97.81 181 THR B CA 1
ATOM 4398 C C . THR B 1 181 ? 20.734 -24.672 -19.656 1 97.81 181 THR B C 1
ATOM 4400 O O . THR B 1 181 ? 21.391 -25 -20.656 1 97.81 181 THR B O 1
ATOM 4403 N N . TYR B 1 182 ? 19.375 -24.812 -19.562 1 97.75 182 TYR B N 1
ATOM 4404 C CA . TYR B 1 182 ? 18.688 -25.625 -20.547 1 97.75 182 TYR B CA 1
ATOM 4405 C C . TYR B 1 182 ? 17.797 -24.766 -21.438 1 97.75 182 TYR B C 1
ATOM 4407 O O . TYR B 1 182 ? 17.375 -25.203 -22.516 1 97.75 182 TYR B O 1
ATOM 4415 N N . GLY B 1 183 ? 17.453 -23.531 -20.969 1 96.19 183 GLY B N 1
ATOM 4416 C CA . GLY B 1 183 ? 16.766 -22.578 -21.812 1 96.19 183 GLY B CA 1
ATOM 4417 C C . GLY B 1 183 ? 15.258 -22.781 -21.844 1 96.19 183 GLY B C 1
ATOM 4418 O O . GLY B 1 183 ? 14.633 -22.969 -20.812 1 96.19 183 GLY B O 1
ATOM 4419 N N . GLU B 1 184 ? 14.609 -22.656 -23.031 1 96.75 184 GLU B N 1
ATOM 4420 C CA . GLU B 1 184 ? 13.164 -22.594 -23.203 1 96.75 184 GLU B CA 1
ATOM 4421 C C . GLU B 1 184 ? 12.531 -23.984 -23.125 1 96.75 184 GLU B C 1
ATOM 4423 O O . GLU B 1 184 ? 13.219 -24.984 -23.312 1 96.75 184 GLU B O 1
ATOM 4428 N N . ALA B 1 185 ? 11.297 -24.031 -22.828 1 97.94 185 ALA B N 1
ATOM 4429 C CA . ALA B 1 185 ? 10.477 -25.25 -22.812 1 97.94 185 ALA B CA 1
ATOM 4430 C C . ALA B 1 185 ? 9.18 -25.047 -23.578 1 97.94 185 ALA B C 1
ATOM 4432 O O . ALA B 1 185 ? 8.133 -25.562 -23.188 1 97.94 185 ALA B O 1
ATOM 4433 N N . THR B 1 186 ? 9.227 -24.312 -24.641 1 96.62 186 THR B N 1
ATOM 4434 C CA . THR B 1 186 ? 8.047 -23.984 -25.438 1 96.62 186 THR B CA 1
ATOM 4435 C C . THR B 1 186 ? 7.371 -25.25 -25.938 1 96.62 186 THR B C 1
ATOM 4437 O O . THR B 1 186 ? 8.039 -26.172 -26.422 1 96.62 186 THR B O 1
ATOM 4440 N N . ASP B 1 187 ? 6.098 -25.359 -25.766 1 96.38 187 ASP B N 1
ATOM 4441 C CA . ASP B 1 187 ? 5.246 -26.453 -26.234 1 96.38 187 ASP B CA 1
ATOM 4442 C C . ASP B 1 187 ? 5.531 -27.75 -25.469 1 96.38 187 ASP B C 1
ATOM 4444 O O . ASP B 1 187 ? 5.277 -28.844 -25.984 1 96.38 187 ASP B O 1
ATOM 4448 N N . HIS B 1 188 ? 6.125 -27.609 -24.359 1 98.56 188 HIS B N 1
ATOM 4449 C CA . HIS B 1 188 ? 6.371 -28.766 -23.5 1 98.56 188 HIS B CA 1
ATOM 4450 C C . HIS B 1 188 ? 5.754 -28.547 -22.109 1 98.56 188 HIS B C 1
ATOM 4452 O O . HIS B 1 188 ? 5.496 -27.422 -21.703 1 98.56 188 HIS B O 1
ATOM 4458 N N . ALA B 1 189 ? 5.48 -29.641 -21.484 1 98.75 189 ALA B N 1
ATOM 4459 C CA . ALA B 1 189 ? 5.289 -29.609 -20.031 1 98.75 189 ALA B CA 1
ATOM 4460 C C . ALA B 1 189 ? 6.613 -29.828 -19.297 1 98.75 189 ALA B C 1
ATOM 4462 O O . ALA B 1 189 ? 7.504 -30.516 -19.812 1 98.75 189 ALA B O 1
ATOM 4463 N N . ILE B 1 190 ? 6.734 -29.219 -18.203 1 98.88 190 ILE B N 1
ATOM 4464 C CA . ILE B 1 190 ? 7.84 -29.484 -17.297 1 98.88 190 ILE B CA 1
ATOM 4465 C C . ILE B 1 190 ? 7.348 -30.312 -16.109 1 98.88 190 ILE B C 1
ATOM 4467 O O . ILE B 1 190 ? 6.297 -30.016 -15.539 1 98.88 190 ILE B O 1
ATOM 4471 N N . GLU B 1 191 ? 8.008 -31.359 -15.844 1 98.88 191 GLU B N 1
ATOM 4472 C CA . GLU B 1 191 ? 7.727 -32.188 -14.672 1 98.88 191 GLU B CA 1
ATOM 4473 C C . GLU B 1 191 ? 8.945 -32.281 -13.758 1 98.88 191 GLU B C 1
ATOM 4475 O O . GLU B 1 191 ? 10.047 -32.562 -14.211 1 98.88 191 GLU B O 1
ATOM 4480 N N . TYR B 1 192 ? 8.75 -31.906 -12.508 1 98.88 192 TYR B N 1
ATOM 4481 C CA . TYR B 1 192 ? 9.812 -32.031 -11.516 1 98.88 192 TYR B CA 1
ATOM 4482 C C . TYR B 1 192 ? 9.633 -33.281 -10.68 1 98.88 192 TYR B C 1
ATOM 4484 O O . TYR B 1 192 ? 8.5 -33.688 -10.383 1 98.88 192 TYR B O 1
ATOM 4492 N N . GLY B 1 193 ? 10.656 -33.875 -10.312 1 98.12 193 GLY B N 1
ATOM 4493 C CA . GLY B 1 193 ? 10.664 -35.062 -9.453 1 98.12 193 GLY B CA 1
ATOM 4494 C C . GLY B 1 193 ? 12.055 -35.438 -8.984 1 98.12 193 GLY B C 1
ATOM 4495 O O . GLY B 1 193 ? 12.906 -34.562 -8.773 1 98.12 193 GLY B O 1
ATOM 4496 N N . GLY B 1 194 ? 12.234 -36.719 -8.719 1 97.31 194 GLY B N 1
ATOM 4497 C CA . GLY B 1 194 ? 13.523 -37.219 -8.266 1 97.31 194 GLY B CA 1
ATOM 4498 C C . GLY B 1 194 ? 13.641 -37.281 -6.75 1 97.31 194 GLY B C 1
ATOM 4499 O O . GLY B 1 194 ? 12.82 -36.688 -6.039 1 97.31 194 GLY B O 1
ATOM 4500 N N . PRO B 1 195 ? 14.648 -37.969 -6.297 1 97.44 195 PRO B N 1
ATOM 4501 C CA . PRO B 1 195 ? 14.773 -38.219 -4.859 1 97.44 195 PRO B CA 1
ATOM 4502 C C . PRO B 1 195 ? 15.023 -36.938 -4.051 1 97.44 195 PRO B C 1
ATOM 4504 O O . PRO B 1 195 ? 14.703 -36.906 -2.859 1 97.44 195 PRO B O 1
ATOM 4507 N N . GLY B 1 196 ? 15.562 -35.938 -4.652 1 98.31 196 GLY B N 1
ATOM 4508 C CA . GLY B 1 196 ? 15.844 -34.688 -3.943 1 98.31 196 GLY B CA 1
ATOM 4509 C C . GLY B 1 196 ? 14.617 -33.812 -3.746 1 98.31 196 GLY B C 1
ATOM 4510 O O . GLY B 1 196 ? 14.648 -32.875 -2.982 1 98.31 196 GLY B O 1
ATOM 4511 N N . LEU B 1 197 ? 13.5 -34.156 -4.355 1 98.44 197 LEU B N 1
ATOM 4512 C CA . LEU B 1 197 ? 12.305 -33.312 -4.344 1 98.44 197 LEU B CA 1
ATOM 4513 C C . LEU B 1 197 ? 11.789 -33.125 -2.92 1 98.44 197 LEU B C 1
ATOM 4515 O O . LEU B 1 197 ? 11.266 -32.062 -2.576 1 98.44 197 LEU B O 1
ATOM 4519 N N . SER B 1 198 ? 11.945 -34.125 -2.078 1 97.62 198 SER B N 1
ATOM 4520 C CA . SER B 1 198 ? 11.422 -34.094 -0.717 1 97.62 198 SER B CA 1
ATOM 4521 C C . SER B 1 198 ? 12.078 -33 0.104 1 97.62 198 SER B C 1
ATOM 4523 O O . SER B 1 198 ? 11.539 -32.562 1.128 1 97.62 198 SER B O 1
ATOM 4525 N N . SER B 1 199 ? 13.289 -32.531 -0.318 1 98.12 199 SER B N 1
ATOM 4526 C CA . SER B 1 199 ? 13.992 -31.484 0.407 1 98.12 199 SER B CA 1
ATOM 4527 C C . SER B 1 199 ? 13.516 -30.094 -0.024 1 98.12 199 SER B C 1
ATOM 4529 O O . SER B 1 199 ? 13.891 -29.094 0.578 1 98.12 199 SER B O 1
ATOM 4531 N N . VAL B 1 200 ? 12.672 -30 -1.025 1 98.62 200 VAL B N 1
ATOM 4532 C CA . VAL B 1 200 ? 12.188 -28.734 -1.564 1 98.62 200 VAL B CA 1
ATOM 4533 C C . VAL B 1 200 ? 10.812 -28.406 -0.981 1 98.62 200 VAL B C 1
ATOM 4535 O O . VAL B 1 200 ? 9.844 -29.109 -1.25 1 98.62 200 VAL B O 1
ATOM 4538 N N . PRO B 1 201 ? 10.734 -27.375 -0.177 1 98.12 201 PRO B N 1
ATOM 4539 C CA . PRO B 1 201 ? 9.445 -27.062 0.434 1 98.12 201 PRO B CA 1
ATOM 4540 C C . PRO B 1 201 ? 8.414 -26.562 -0.582 1 98.12 201 PRO B C 1
ATOM 4542 O O . PRO B 1 201 ? 8.781 -26.172 -1.693 1 98.12 201 PRO B O 1
ATOM 4545 N N . MET B 1 202 ? 7.152 -26.547 -0.209 1 98.06 202 MET B N 1
ATOM 4546 C CA . MET B 1 202 ? 6.07 -26.172 -1.114 1 98.06 202 MET B CA 1
ATOM 4547 C C . MET B 1 202 ? 6.242 -24.75 -1.621 1 98.06 202 MET B C 1
ATOM 4549 O O . MET B 1 202 ? 5.895 -24.438 -2.764 1 98.06 202 MET B O 1
ATOM 4553 N N . SER B 1 203 ? 6.723 -23.859 -0.73 1 97.75 203 SER B N 1
ATOM 4554 C CA . SER B 1 203 ? 6.934 -22.484 -1.151 1 97.75 203 SER B CA 1
ATOM 4555 C C . SER B 1 203 ? 7.879 -22.406 -2.344 1 97.75 203 SER B C 1
ATOM 4557 O O . SER B 1 203 ? 7.625 -21.672 -3.301 1 97.75 203 SER B O 1
ATOM 4559 N N . ASP B 1 204 ? 8.961 -23.203 -2.332 1 98.62 204 ASP B N 1
ATOM 4560 C CA . ASP B 1 204 ? 9.922 -23.234 -3.43 1 98.62 204 ASP B CA 1
ATOM 4561 C C . ASP B 1 204 ? 9.32 -23.906 -4.664 1 98.62 204 ASP B C 1
ATOM 4563 O O . ASP B 1 204 ? 9.57 -23.469 -5.793 1 98.62 204 ASP B O 1
ATOM 4567 N N . ARG B 1 205 ? 8.547 -24.984 -4.445 1 98.88 205 ARG B N 1
ATOM 4568 C CA . ARG B 1 205 ? 7.895 -25.672 -5.559 1 98.88 205 ARG B CA 1
ATOM 4569 C C . ARG B 1 205 ? 6.953 -24.719 -6.305 1 98.88 205 ARG B C 1
ATOM 4571 O O . ARG B 1 205 ? 6.906 -24.734 -7.539 1 98.88 205 ARG B O 1
ATOM 4578 N N . ARG B 1 206 ? 6.242 -23.891 -5.531 1 98.44 206 ARG B N 1
ATOM 4579 C CA . ARG B 1 206 ? 5.324 -22.938 -6.141 1 98.44 206 ARG B CA 1
ATOM 4580 C C . ARG B 1 206 ? 6.086 -21.891 -6.945 1 98.44 206 ARG B C 1
ATOM 4582 O O . ARG B 1 206 ? 5.645 -21.484 -8.023 1 98.44 206 ARG B O 1
ATOM 4589 N N . THR B 1 207 ? 7.211 -21.438 -6.379 1 98.56 207 THR B N 1
ATOM 4590 C CA . THR B 1 207 ? 8.062 -20.516 -7.109 1 98.56 207 THR B CA 1
ATOM 4591 C C . THR B 1 207 ? 8.523 -21.125 -8.43 1 98.56 207 THR B C 1
ATOM 4593 O O . THR B 1 207 ? 8.398 -20.5 -9.484 1 98.56 207 THR B O 1
ATOM 4596 N N . MET B 1 208 ? 8.969 -22.375 -8.375 1 98.81 208 MET B N 1
ATOM 4597 C CA . MET B 1 208 ? 9.469 -23.062 -9.562 1 98.81 208 MET B CA 1
ATOM 4598 C C . MET B 1 208 ? 8.359 -23.25 -10.586 1 98.81 208 MET B C 1
ATOM 4600 O O . MET B 1 208 ? 8.555 -22.984 -11.773 1 98.81 208 MET B O 1
ATOM 4604 N N . ALA B 1 209 ? 7.227 -23.672 -10.078 1 98.75 209 ALA B N 1
ATOM 4605 C CA . ALA B 1 209 ? 6.098 -23.906 -10.969 1 98.75 209 ALA B CA 1
ATOM 4606 C C . ALA B 1 209 ? 5.648 -22.609 -11.641 1 98.75 209 ALA B C 1
ATOM 4608 O O . ALA B 1 209 ? 5.41 -22.578 -12.852 1 98.75 209 ALA B O 1
ATOM 4609 N N . ALA B 1 210 ? 5.543 -21.516 -10.883 1 98.12 210 ALA B N 1
ATOM 4610 C CA . ALA B 1 210 ? 5.125 -20.234 -11.422 1 98.12 210 ALA B CA 1
ATOM 4611 C C . ALA B 1 210 ? 6.078 -19.75 -12.516 1 98.12 210 ALA B C 1
ATOM 4613 O O . ALA B 1 210 ? 5.645 -19.219 -13.531 1 98.12 210 ALA B O 1
ATOM 4614 N N . GLN B 1 211 ? 7.34 -20.016 -12.312 1 98.06 211 GLN B N 1
ATOM 4615 C CA . GLN B 1 211 ? 8.375 -19.5 -13.211 1 98.06 211 GLN B CA 1
ATOM 4616 C C . GLN B 1 211 ? 8.391 -20.281 -14.523 1 98.06 211 GLN B C 1
ATOM 4618 O O . GLN B 1 211 ? 9 -19.844 -15.5 1 98.06 211 GLN B O 1
ATOM 4623 N N . GLY B 1 212 ? 7.684 -21.391 -14.602 1 97.81 212 GLY B N 1
ATOM 4624 C CA . GLY B 1 212 ? 7.59 -22.141 -15.844 1 97.81 212 GLY B CA 1
ATOM 4625 C C . GLY B 1 212 ? 7.066 -21.312 -17 1 97.81 212 GLY B C 1
ATOM 4626 O O . GLY B 1 212 ? 7.445 -21.531 -18.156 1 97.81 212 GLY B O 1
ATOM 4627 N N . ALA B 1 213 ? 6.25 -20.344 -16.656 1 96.75 213 ALA B N 1
ATOM 4628 C CA . ALA B 1 213 ? 5.699 -19.453 -17.672 1 96.75 213 ALA B CA 1
ATOM 4629 C C . ALA B 1 213 ? 6.809 -18.703 -18.406 1 96.75 213 ALA B C 1
ATOM 4631 O O . ALA B 1 213 ? 6.684 -18.391 -19.594 1 96.75 213 ALA B O 1
ATOM 4632 N N . GLU B 1 214 ? 7.891 -18.438 -17.734 1 96.75 214 GLU B N 1
ATOM 4633 C CA . GLU B 1 214 ? 8.953 -17.594 -18.266 1 96.75 214 GLU B CA 1
ATOM 4634 C C . GLU B 1 214 ? 9.812 -18.344 -19.266 1 96.75 214 GLU B C 1
ATOM 4636 O O . GLU B 1 214 ? 10.578 -17.734 -20.016 1 96.75 214 GLU B O 1
ATOM 4641 N N . VAL B 1 215 ? 9.688 -19.688 -19.312 1 97.56 215 VAL B N 1
ATOM 4642 C CA . VAL B 1 215 ? 10.422 -20.469 -20.312 1 97.56 215 VAL B CA 1
ATOM 4643 C C . VAL B 1 215 ? 9.453 -21.047 -21.328 1 97.56 215 VAL B C 1
ATOM 4645 O O . VAL B 1 215 ? 9.82 -21.922 -22.125 1 97.56 215 VAL B O 1
ATOM 4648 N N . GLY B 1 216 ? 8.188 -20.625 -21.266 1 96.94 216 GLY B N 1
ATOM 4649 C CA . GLY B 1 216 ? 7.203 -20.953 -22.297 1 96.94 216 GLY B CA 1
ATOM 4650 C C . GLY B 1 216 ? 6.547 -22.297 -22.078 1 96.94 216 GLY B C 1
ATOM 4651 O O . GLY B 1 216 ? 5.895 -22.828 -22.984 1 96.94 216 GLY B O 1
ATOM 4652 N N . ALA B 1 217 ? 6.699 -22.891 -20.938 1 98.06 217 ALA B N 1
ATOM 4653 C CA . ALA B 1 217 ? 6.121 -24.203 -20.672 1 98.06 217 ALA B CA 1
ATOM 4654 C C . ALA B 1 217 ? 4.594 -24.141 -20.656 1 98.06 217 ALA B C 1
ATOM 4656 O O . ALA B 1 217 ? 4.012 -23.188 -20.141 1 98.06 217 ALA B O 1
ATOM 4657 N N . ASP B 1 218 ? 3.967 -25.156 -21.203 1 97.69 218 ASP B N 1
ATOM 4658 C CA . ASP B 1 218 ? 2.51 -25.25 -21.172 1 97.69 218 ASP B CA 1
ATOM 4659 C C . ASP B 1 218 ? 2.008 -25.531 -19.75 1 97.69 218 ASP B C 1
ATOM 4661 O O . ASP B 1 218 ? 0.991 -24.969 -19.328 1 97.69 218 ASP B O 1
ATOM 4665 N N . PHE B 1 219 ? 2.693 -26.438 -19.125 1 98.56 219 PHE B N 1
ATOM 4666 C CA . PHE B 1 219 ? 2.408 -26.844 -17.75 1 98.56 219 PHE B CA 1
ATOM 4667 C C . PHE B 1 219 ? 3.699 -27.031 -16.969 1 98.56 219 PHE B C 1
ATOM 4669 O O . PHE B 1 219 ? 4.734 -27.391 -17.531 1 98.56 219 PHE B O 1
ATOM 4676 N N . SER B 1 220 ? 3.68 -26.703 -15.75 1 98.75 220 SER B N 1
ATOM 4677 C CA . SER B 1 220 ? 4.711 -27.031 -14.773 1 98.75 220 SER B CA 1
ATOM 4678 C C . SER B 1 220 ? 4.133 -27.828 -13.602 1 98.75 220 SER B C 1
ATOM 4680 O O . SER B 1 220 ? 3.385 -27.281 -12.789 1 98.75 220 SER B O 1
ATOM 4682 N N . VAL B 1 221 ? 4.551 -29.125 -13.492 1 98.88 221 VAL B N 1
ATOM 4683 C CA . VAL B 1 221 ? 3.811 -29.953 -12.555 1 98.88 221 VAL B CA 1
ATOM 4684 C C . VAL B 1 221 ? 4.781 -30.688 -11.625 1 98.88 221 VAL B C 1
ATOM 4686 O O . VAL B 1 221 ? 5.934 -30.922 -11.992 1 98.88 221 VAL B O 1
ATOM 4689 N N . PHE B 1 222 ? 4.305 -30.938 -10.492 1 98.88 222 PHE B N 1
ATOM 4690 C CA . PHE B 1 222 ? 4.949 -31.734 -9.453 1 98.88 222 PHE B CA 1
ATOM 4691 C C . PHE B 1 222 ? 4.066 -32.906 -9.039 1 98.88 222 PHE B C 1
ATOM 4693 O O . PHE B 1 222 ? 2.842 -32.844 -9.18 1 98.88 222 PHE B O 1
ATOM 4700 N N . PRO B 1 223 ? 4.684 -34.031 -8.641 1 98.44 223 PRO B N 1
ATOM 4701 C CA . PRO B 1 223 ? 3.855 -35.062 -7.98 1 98.44 223 PRO B CA 1
ATOM 4702 C C . PRO B 1 223 ? 3.311 -34.594 -6.633 1 98.44 223 PRO B C 1
ATOM 4704 O O . PRO B 1 223 ? 3.887 -33.688 -6.004 1 98.44 223 PRO B O 1
ATOM 4707 N N . ALA B 1 224 ? 2.182 -35.062 -6.23 1 98.38 224 ALA B N 1
ATOM 4708 C CA . ALA B 1 224 ? 1.681 -34.844 -4.875 1 98.38 224 ALA B CA 1
ATOM 4709 C C . ALA B 1 224 ? 2.314 -35.812 -3.891 1 98.38 224 ALA B C 1
ATOM 4711 O O . ALA B 1 224 ? 1.698 -36.844 -3.518 1 98.38 224 ALA B O 1
ATOM 4712 N N . ASP B 1 225 ? 3.475 -35.531 -3.469 1 97.69 225 ASP B N 1
ATOM 4713 C CA . ASP B 1 225 ? 4.164 -36.375 -2.492 1 97.69 225 ASP B CA 1
ATOM 4714 C C . ASP B 1 225 ? 3.73 -36.031 -1.069 1 97.69 225 ASP B C 1
ATOM 4716 O O . ASP B 1 225 ? 2.729 -35.344 -0.87 1 97.69 225 ASP B O 1
ATOM 4720 N N . GLU B 1 226 ? 4.414 -36.531 -0.11 1 97.12 226 GLU B N 1
ATOM 4721 C CA . GLU B 1 226 ? 4.047 -36.344 1.29 1 97.12 226 GLU B CA 1
ATOM 4722 C C . GLU B 1 226 ? 4.113 -34.875 1.688 1 97.12 226 GLU B C 1
ATOM 4724 O O . GLU B 1 226 ? 3.277 -34.375 2.453 1 97.12 226 GLU B O 1
ATOM 4729 N N . VAL B 1 227 ? 5.121 -34.156 1.187 1 97.62 227 VAL B N 1
ATOM 4730 C CA . VAL B 1 227 ? 5.281 -32.75 1.491 1 97.62 227 VAL B CA 1
ATOM 4731 C C . VAL B 1 227 ? 4.059 -31.969 1.003 1 97.62 227 VAL B C 1
ATOM 4733 O O . VAL B 1 227 ? 3.52 -31.125 1.726 1 97.62 227 VAL B O 1
ATOM 4736 N N . CYS B 1 228 ? 3.615 -32.281 -0.153 1 97.88 228 CYS B N 1
ATOM 4737 C CA . CYS B 1 228 ? 2.451 -31.609 -0.738 1 97.88 228 CYS B CA 1
ATOM 4738 C C . CYS B 1 228 ? 1.186 -31.953 0.039 1 97.88 228 CYS B C 1
ATOM 4740 O O . CYS B 1 228 ? 0.445 -31.062 0.45 1 97.88 228 CYS B O 1
ATOM 4742 N N . LEU B 1 229 ? 0.972 -33.219 0.313 1 97.75 229 LEU B N 1
ATOM 4743 C CA . LEU B 1 229 ? -0.25 -33.656 0.975 1 97.75 229 LEU B CA 1
ATOM 4744 C C . LEU B 1 229 ? -0.319 -33.125 2.402 1 97.75 229 LEU B C 1
ATOM 4746 O O . LEU B 1 229 ? -1.394 -32.75 2.881 1 97.75 229 LEU B O 1
ATOM 4750 N N . GLU B 1 230 ? 0.78 -33.125 3.076 1 97 230 GLU B N 1
ATOM 4751 C CA . GLU B 1 230 ? 0.819 -32.594 4.434 1 97 230 GLU B CA 1
ATOM 4752 C C . GLU B 1 230 ? 0.451 -31.109 4.449 1 97 230 GLU B C 1
ATOM 4754 O O . GLU B 1 230 ? -0.204 -30.625 5.379 1 97 230 GLU B O 1
ATOM 4759 N N . SER B 1 231 ? 0.871 -30.422 3.453 1 95.88 231 SER B N 1
ATOM 4760 C CA . SER B 1 231 ? 0.6 -28.984 3.383 1 95.88 231 SER B CA 1
ATOM 4761 C C . SER B 1 231 ? -0.891 -28.719 3.215 1 95.88 231 SER B C 1
ATOM 4763 O O . SER B 1 231 ? -1.363 -27.609 3.514 1 95.88 231 SER B O 1
ATOM 4765 N N . LEU B 1 232 ? -1.665 -29.672 2.775 1 96.31 232 LEU B N 1
ATOM 4766 C CA . LEU B 1 232 ? -3.092 -29.516 2.516 1 96.31 232 LEU B CA 1
ATOM 4767 C C . LEU B 1 232 ? -3.91 -29.828 3.764 1 96.31 232 LEU B C 1
ATOM 4769 O O . LEU B 1 232 ? -5.098 -29.516 3.83 1 96.31 232 LEU B O 1
ATOM 4773 N N . GLY B 1 233 ? -3.318 -30.469 4.75 1 95.56 233 GLY B N 1
ATOM 4774 C CA . GLY B 1 233 ? -4.039 -30.875 5.945 1 95.56 233 GLY B CA 1
ATOM 4775 C C . GLY B 1 233 ? -5.234 -31.766 5.648 1 95.56 233 GLY B C 1
ATOM 4776 O O . GLY B 1 233 ? -5.113 -32.75 4.926 1 95.56 233 GLY B O 1
ATOM 4777 N N . ASP B 1 234 ? -6.441 -31.328 6.227 1 95.12 234 ASP B N 1
ATOM 4778 C CA . ASP B 1 234 ? -7.66 -32.125 6.102 1 95.12 234 ASP B CA 1
ATOM 4779 C C . ASP B 1 234 ? -8.156 -32.156 4.656 1 95.12 234 ASP B C 1
ATOM 4781 O O . ASP B 1 234 ? -8.812 -33.094 4.234 1 95.12 234 ASP B O 1
ATOM 4785 N N . ARG B 1 235 ? -7.801 -31.297 3.922 1 93.44 235 ARG B N 1
ATOM 4786 C CA . ARG B 1 235 ? -8.273 -31.188 2.545 1 93.44 235 ARG B CA 1
ATOM 4787 C C . ARG B 1 235 ? -7.641 -32.281 1.668 1 93.44 235 ARG B C 1
ATOM 4789 O O . ARG B 1 235 ? -8.117 -32.531 0.562 1 93.44 235 ARG B O 1
ATOM 4796 N N . ALA B 1 236 ? -6.539 -32.812 2.102 1 94.06 236 ALA B N 1
ATOM 4797 C CA . ALA B 1 236 ? -5.867 -33.875 1.373 1 94.06 236 ALA B CA 1
ATOM 4798 C C . ALA B 1 236 ? -6.816 -35.062 1.115 1 94.06 236 ALA B C 1
ATOM 4800 O O . ALA B 1 236 ? -6.637 -35.812 0.161 1 94.06 236 ALA B O 1
ATOM 4801 N N . ARG B 1 237 ? -7.852 -35.156 1.931 1 95.81 237 ARG B N 1
ATOM 4802 C CA . ARG B 1 237 ? -8.805 -36.25 1.789 1 95.81 237 ARG B CA 1
ATOM 4803 C C . ARG B 1 237 ? -9.555 -36.156 0.466 1 95.81 237 ARG B C 1
ATOM 4805 O O . ARG B 1 237 ? -9.992 -37.188 -0.078 1 95.81 237 ARG B O 1
ATOM 4812 N N . ASP B 1 238 ? -9.586 -35 -0.05 1 95.75 238 ASP B N 1
ATOM 4813 C CA . ASP B 1 238 ? -10.336 -34.75 -1.278 1 95.75 238 ASP B CA 1
ATOM 4814 C C . ASP B 1 238 ? -9.422 -34.781 -2.498 1 95.75 238 ASP B C 1
ATOM 4816 O O . ASP B 1 238 ? -9.875 -34.562 -3.625 1 95.75 238 ASP B O 1
ATOM 4820 N N . ALA B 1 239 ? -8.148 -35.062 -2.316 1 97 239 ALA B N 1
ATOM 4821 C CA . ALA B 1 239 ? -7.152 -35.062 -3.387 1 97 239 ALA B CA 1
ATOM 4822 C C . ALA B 1 239 ? -7.164 -36.375 -4.164 1 97 239 ALA B C 1
ATOM 4824 O O . ALA B 1 239 ? -7.469 -37.406 -3.607 1 97 239 ALA B O 1
ATOM 4825 N N . HIS B 1 240 ? -6.875 -36.281 -5.402 1 97.62 240 HIS B N 1
ATOM 4826 C CA . HIS B 1 240 ? -6.656 -37.406 -6.293 1 97.62 240 HIS B CA 1
ATOM 4827 C C . HIS B 1 240 ? -5.316 -37.312 -7.012 1 97.62 240 HIS B C 1
ATOM 4829 O O . HIS B 1 240 ? -5.273 -37.062 -8.219 1 97.62 240 HIS B O 1
ATOM 4835 N N . PRO B 1 241 ? -4.285 -37.656 -6.309 1 98.06 241 PRO B N 1
ATOM 4836 C CA . PRO B 1 241 ? -2.936 -37.406 -6.828 1 98.06 241 PRO B CA 1
ATOM 4837 C C . PRO B 1 241 ? -2.67 -38.156 -8.133 1 98.06 241 PRO B C 1
ATOM 4839 O O . PRO B 1 241 ? -3.092 -39.312 -8.289 1 98.06 241 PRO B O 1
ATOM 4842 N N . CYS B 1 242 ? -2.096 -37.469 -9.086 1 97.94 242 CYS B N 1
ATOM 4843 C CA . CYS B 1 242 ? -1.505 -38.031 -10.297 1 97.94 242 CYS B CA 1
ATOM 4844 C C . CYS B 1 242 ? 0.013 -37.875 -10.273 1 97.94 242 CYS B C 1
ATOM 4846 O O . CYS B 1 242 ? 0.55 -36.812 -10.531 1 97.94 242 CYS B O 1
ATOM 4848 N N . ASN B 1 243 ? 0.719 -38.969 -10.109 1 98.06 243 ASN B N 1
ATOM 4849 C CA . ASN B 1 243 ? 2.148 -38.844 -9.836 1 98.06 243 ASN B CA 1
ATOM 4850 C C . ASN B 1 243 ? 2.979 -39.469 -10.969 1 98.06 243 ASN B C 1
ATOM 4852 O O . ASN B 1 243 ? 4.203 -39.562 -10.859 1 98.06 243 ASN B O 1
ATOM 4856 N N . GLY B 1 244 ? 2.312 -39.812 -12.07 1 96.69 244 GLY B N 1
ATOM 4857 C CA . GLY B 1 244 ? 3.025 -40.406 -13.188 1 96.69 244 GLY B CA 1
ATOM 4858 C C . GLY B 1 244 ? 3.414 -41.844 -12.938 1 96.69 244 GLY B C 1
ATOM 4859 O O . GLY B 1 244 ? 3.471 -42.312 -11.789 1 96.69 244 GLY B O 1
ATOM 4860 N N . ASP B 1 245 ? 3.678 -42.594 -14.008 1 96.81 245 ASP B N 1
ATOM 4861 C CA . ASP B 1 245 ? 4.109 -43.969 -13.938 1 96.81 245 ASP B CA 1
ATOM 4862 C C . ASP B 1 245 ? 5.633 -44.062 -13.953 1 96.81 245 ASP B C 1
ATOM 4864 O O . ASP B 1 245 ? 6.316 -43.219 -14.516 1 96.81 245 ASP B O 1
ATOM 4868 N N . ASP B 1 246 ? 6.113 -45.125 -13.406 1 94.25 246 ASP B N 1
ATOM 4869 C CA . ASP B 1 246 ? 7.551 -45.375 -13.344 1 94.25 246 ASP B CA 1
ATOM 4870 C C . ASP B 1 246 ? 8.148 -45.469 -14.75 1 94.25 246 ASP B C 1
ATOM 4872 O O . ASP B 1 246 ? 9.297 -45.094 -14.977 1 94.25 246 ASP B O 1
ATOM 4876 N N . ASP B 1 247 ? 7.348 -46 -15.68 1 95.19 247 ASP B N 1
ATOM 4877 C CA . ASP B 1 247 ? 7.863 -46.25 -17.016 1 95.19 247 ASP B CA 1
ATOM 4878 C C . ASP B 1 247 ? 7.367 -45.188 -18 1 95.19 247 ASP B C 1
ATOM 4880 O O . ASP B 1 247 ? 7.289 -45.438 -19.203 1 95.19 247 ASP B O 1
ATOM 4884 N N . ALA B 1 248 ? 6.918 -44.062 -17.438 1 96.44 248 ALA B N 1
ATOM 4885 C CA . ALA B 1 248 ? 6.504 -42.969 -18.312 1 96.44 248 ALA B CA 1
ATOM 4886 C C . ALA B 1 248 ? 7.629 -42.562 -19.266 1 96.44 248 ALA B C 1
ATOM 4888 O O . ALA B 1 248 ? 8.805 -42.594 -18.891 1 96.44 248 ALA B O 1
ATOM 4889 N N . ARG B 1 249 ? 7.281 -42.219 -20.5 1 95.81 249 ARG B N 1
ATOM 4890 C CA . ARG B 1 249 ? 8.25 -41.75 -21.469 1 95.81 249 ARG B CA 1
ATOM 4891 C C . ARG B 1 249 ? 8.281 -40.219 -21.531 1 95.81 249 ARG B C 1
ATOM 4893 O O . ARG B 1 249 ? 7.234 -39.594 -21.625 1 95.81 249 ARG B O 1
ATOM 4900 N N . TYR B 1 250 ? 9.43 -39.719 -21.438 1 97.81 250 TYR B N 1
ATOM 4901 C CA . TYR B 1 250 ? 9.641 -38.281 -21.453 1 97.81 250 TYR B CA 1
ATOM 4902 C C . TYR B 1 250 ? 10.336 -37.844 -22.734 1 97.81 250 TYR B C 1
ATOM 4904 O O . TYR B 1 250 ? 11.078 -38.625 -23.344 1 97.81 250 TYR B O 1
ATOM 4912 N N . ALA B 1 251 ? 10.031 -36.625 -23.188 1 98 251 ALA B N 1
ATOM 4913 C CA . ALA B 1 251 ? 10.758 -36.062 -24.328 1 98 251 ALA B CA 1
ATOM 4914 C C . ALA B 1 251 ? 12.242 -35.938 -24.016 1 98 251 ALA B C 1
ATOM 4916 O O . ALA B 1 251 ? 13.086 -36.219 -24.875 1 98 251 ALA B O 1
ATOM 4917 N N . VAL B 1 252 ? 12.516 -35.406 -22.922 1 97.44 252 VAL B N 1
ATOM 4918 C CA . VAL B 1 252 ? 13.875 -35.281 -22.406 1 97.44 252 VAL B CA 1
ATOM 4919 C C . VAL B 1 252 ? 13.867 -35.5 -20.891 1 97.44 252 VAL B C 1
ATOM 4921 O O . VAL B 1 252 ? 12.906 -35.156 -20.203 1 97.44 252 VAL B O 1
ATOM 4924 N N . ARG B 1 253 ? 14.875 -36.125 -20.438 1 97.56 253 ARG B N 1
ATOM 4925 C CA . ARG B 1 253 ? 15.086 -36.281 -19 1 97.56 253 ARG B CA 1
ATOM 4926 C C . ARG B 1 253 ? 16.438 -35.75 -18.578 1 97.56 253 ARG B C 1
ATOM 4928 O O . ARG B 1 253 ? 17.469 -36.062 -19.188 1 97.56 253 ARG B O 1
ATOM 4935 N N . ARG B 1 254 ? 16.438 -34.875 -17.609 1 98.06 254 ARG B N 1
ATOM 4936 C CA . ARG B 1 254 ? 17.641 -34.219 -17.125 1 98.06 254 ARG B CA 1
ATOM 4937 C C . ARG B 1 254 ? 17.75 -34.344 -15.602 1 98.06 254 ARG B C 1
ATOM 4939 O O . ARG B 1 254 ? 16.734 -34.469 -14.906 1 98.06 254 ARG B O 1
ATOM 4946 N N . SER B 1 255 ? 18.969 -34.344 -15.164 1 98.31 255 SER B N 1
ATOM 4947 C CA . SER B 1 255 ? 19.219 -34.344 -13.727 1 98.31 255 SER B CA 1
ATOM 4948 C C . SER B 1 255 ? 19.719 -33 -13.234 1 98.31 255 SER B C 1
ATOM 4950 O O . SER B 1 255 ? 20.531 -32.344 -13.906 1 98.31 255 SER B O 1
ATOM 4952 N N . VAL B 1 256 ? 19.234 -32.531 -12.086 1 98.56 256 VAL B N 1
ATOM 4953 C CA . VAL B 1 256 ? 19.672 -31.297 -11.43 1 98.56 256 VAL B CA 1
ATOM 4954 C C . VAL B 1 256 ? 20.156 -31.609 -10.023 1 98.56 256 VAL B C 1
ATOM 4956 O O . VAL B 1 256 ? 19.375 -32.031 -9.172 1 98.56 256 VAL B O 1
ATOM 4959 N N . ASP B 1 257 ? 21.422 -31.391 -9.766 1 98.69 257 ASP B N 1
ATOM 4960 C CA . ASP B 1 257 ? 21.984 -31.625 -8.438 1 98.69 257 ASP B CA 1
ATOM 4961 C C . ASP B 1 257 ? 21.766 -30.406 -7.535 1 98.69 257 ASP B C 1
ATOM 4963 O O . ASP B 1 257 ? 22.5 -29.422 -7.613 1 98.69 257 ASP B O 1
ATOM 4967 N N . LEU B 1 258 ? 20.812 -30.547 -6.605 1 98.62 258 LEU B N 1
ATOM 4968 C CA . LEU B 1 258 ? 20.453 -29.453 -5.719 1 98.62 258 LEU B CA 1
ATOM 4969 C C . LEU B 1 258 ? 21.641 -29.031 -4.867 1 98.62 258 LEU B C 1
ATOM 4971 O O . LEU B 1 258 ? 21.797 -27.844 -4.566 1 98.62 258 LEU B O 1
ATOM 4975 N N . SER B 1 259 ? 22.5 -29.938 -4.5 1 97.94 259 SER B N 1
ATOM 4976 C CA . SER B 1 259 ? 23.594 -29.688 -3.57 1 97.94 259 SER B CA 1
ATOM 4977 C C . SER B 1 259 ? 24.656 -28.797 -4.207 1 97.94 259 SER B C 1
ATOM 4979 O O . SER B 1 259 ? 25.453 -28.156 -3.5 1 97.94 259 SER B O 1
ATOM 4981 N N . ALA B 1 260 ? 24.688 -28.719 -5.461 1 96.88 260 ALA B N 1
ATOM 4982 C CA . ALA B 1 260 ? 25.734 -27.984 -6.176 1 96.88 260 ALA B CA 1
ATOM 4983 C C . ALA B 1 260 ? 25.234 -26.609 -6.598 1 96.88 260 ALA B C 1
ATOM 4985 O O . ALA B 1 260 ? 25.984 -25.812 -7.16 1 96.88 260 ALA B O 1
ATOM 4986 N N . LEU B 1 261 ? 24.016 -26.281 -6.277 1 97.19 261 LEU B N 1
ATOM 4987 C CA . LEU B 1 261 ? 23.406 -25.047 -6.754 1 97.19 261 LEU B CA 1
ATOM 4988 C C . LEU B 1 261 ? 24 -23.844 -6.023 1 97.19 261 LEU B C 1
ATOM 4990 O O . LEU B 1 261 ? 24.391 -23.938 -4.855 1 97.19 261 LEU B O 1
ATOM 4994 N N . LYS B 1 262 ? 24.141 -22.797 -6.707 1 96.56 262 LYS B N 1
ATOM 4995 C CA . LYS B 1 262 ? 24.562 -21.5 -6.195 1 96.56 262 LYS B CA 1
ATOM 4996 C C . LYS B 1 262 ? 23.438 -20.453 -6.344 1 96.56 262 LYS B C 1
ATOM 4998 O O . LYS B 1 262 ? 22.516 -20.641 -7.137 1 96.56 262 LYS B O 1
ATOM 5003 N N . PRO B 1 263 ? 23.562 -19.359 -5.527 1 98.12 263 PRO B N 1
ATOM 5004 C CA . PRO B 1 263 ? 22.625 -18.266 -5.805 1 98.12 263 PRO B CA 1
ATOM 5005 C C . PRO B 1 263 ? 22.719 -17.766 -7.246 1 98.12 263 PRO B C 1
ATOM 5007 O O . PRO B 1 263 ? 23.812 -17.609 -7.785 1 98.12 263 PRO B O 1
ATOM 5010 N N . MET B 1 264 ? 21.594 -17.562 -7.859 1 98.5 264 MET B N 1
ATOM 5011 C CA . MET B 1 264 ? 21.531 -17.25 -9.281 1 98.5 264 MET B CA 1
ATOM 5012 C C . MET B 1 264 ? 20.953 -15.859 -9.508 1 98.5 264 MET B C 1
ATOM 5014 O O . MET B 1 264 ? 20.297 -15.305 -8.633 1 98.5 264 MET B O 1
ATOM 5018 N N . VAL B 1 265 ? 21.234 -15.25 -10.648 1 98.62 265 VAL B N 1
ATOM 5019 C CA . VAL B 1 265 ? 20.656 -13.992 -11.102 1 98.62 265 VAL B CA 1
ATOM 5020 C C . VAL B 1 265 ? 20.406 -14.039 -12.609 1 98.62 265 VAL B C 1
ATOM 5022 O O . VAL B 1 265 ? 21.219 -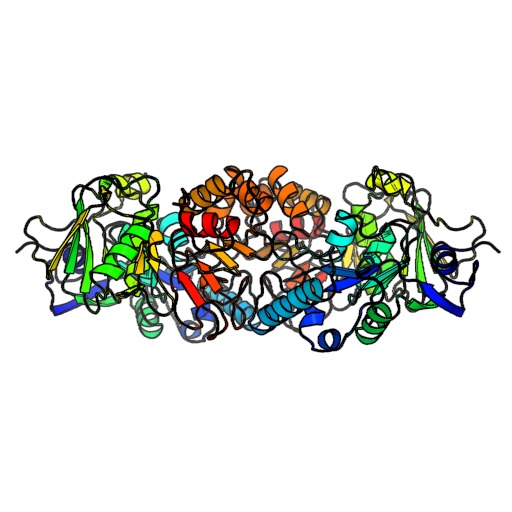14.609 -13.352 1 98.62 265 VAL B O 1
ATOM 5025 N N . SER B 1 266 ? 19.297 -13.602 -12.992 1 98.62 266 SER B N 1
ATOM 5026 C CA . SER B 1 266 ? 19.016 -13.461 -14.422 1 98.62 266 SER B CA 1
ATOM 5027 C C . SER B 1 266 ? 19.156 -12.008 -14.867 1 98.62 266 SER B C 1
ATOM 5029 O O . SER B 1 266 ? 18.672 -11.094 -14.211 1 98.62 266 SER B O 1
ATOM 5031 N N . LYS B 1 267 ? 19.938 -11.789 -15.945 1 98.12 267 LYS B N 1
ATOM 5032 C CA . LYS B 1 267 ? 20.125 -10.453 -16.516 1 98.12 267 LYS B CA 1
ATOM 5033 C C . LYS B 1 267 ? 18.859 -9.969 -17.203 1 98.12 267 LYS B C 1
ATOM 5035 O O . LYS B 1 267 ? 17.938 -10.75 -17.453 1 98.12 267 LYS B O 1
ATOM 5040 N N . PRO B 1 268 ? 18.703 -8.688 -17.531 1 97.94 268 PRO B N 1
ATOM 5041 C CA . PRO B 1 268 ? 17.484 -8.102 -18.109 1 97.94 268 PRO B CA 1
ATOM 5042 C C . PRO B 1 268 ? 17.109 -8.727 -19.453 1 97.94 268 PRO B C 1
ATOM 5044 O O . PRO B 1 268 ? 17.984 -9.07 -20.25 1 97.94 268 PRO B O 1
ATOM 5047 N N . GLY B 1 269 ? 15.812 -8.805 -19.688 1 96.5 269 GLY B N 1
ATOM 5048 C CA . GLY B 1 269 ? 15.305 -9.156 -21 1 96.5 269 GLY B CA 1
ATOM 5049 C C . GLY B 1 269 ? 14.609 -10.5 -21.031 1 96.5 269 GLY B C 1
ATOM 5050 O O . GLY B 1 269 ? 13.5 -10.617 -21.562 1 96.5 269 GLY B O 1
ATOM 5051 N N . THR B 1 270 ? 15.242 -11.516 -20.531 1 95.31 270 THR B N 1
ATOM 5052 C CA . THR B 1 270 ? 14.688 -12.867 -20.5 1 95.31 270 THR B CA 1
ATOM 5053 C C . THR B 1 270 ? 15.438 -13.742 -19.5 1 95.31 270 THR B C 1
ATOM 5055 O O . THR B 1 270 ? 16.562 -13.422 -19.109 1 95.31 270 THR B O 1
ATOM 5058 N N . VAL B 1 271 ? 14.766 -14.781 -19.062 1 95.5 271 VAL B N 1
ATOM 5059 C CA . VAL B 1 271 ? 15.469 -15.727 -18.203 1 95.5 271 VAL B CA 1
ATOM 5060 C C . VAL B 1 271 ? 16.094 -16.828 -19.047 1 95.5 271 VAL B C 1
ATOM 5062 O O . VAL B 1 271 ? 16.953 -17.578 -18.578 1 95.5 271 VAL B O 1
ATOM 5065 N N . ILE B 1 272 ? 15.68 -16.984 -20.266 1 97.69 272 ILE B N 1
ATOM 5066 C CA . ILE B 1 272 ? 16.109 -18.062 -21.156 1 97.69 272 ILE B CA 1
ATOM 5067 C C . ILE B 1 272 ? 17.578 -17.875 -21.516 1 97.69 272 ILE B C 1
ATOM 5069 O O . ILE B 1 272 ? 17.938 -16.922 -22.203 1 97.69 272 ILE B O 1
ATOM 5073 N N . ASN B 1 273 ? 18.375 -18.75 -21.047 1 98 273 ASN B N 1
ATOM 5074 C CA . ASN B 1 273 ? 19.812 -18.75 -21.297 1 98 273 ASN B CA 1
ATOM 5075 C C . ASN B 1 273 ? 20.453 -17.422 -20.875 1 98 273 ASN B C 1
ATOM 5077 O O . ASN B 1 273 ? 21.359 -16.922 -21.562 1 98 273 ASN B O 1
ATOM 5081 N N . ASN B 1 274 ? 19.938 -16.891 -19.891 1 98.06 274 ASN B N 1
ATOM 5082 C CA . ASN B 1 274 ? 20.359 -15.539 -19.516 1 98.06 274 ASN B CA 1
ATOM 5083 C C . ASN B 1 274 ? 20.547 -15.414 -18 1 98.06 274 ASN B C 1
ATOM 5085 O O . ASN B 1 274 ? 20.547 -14.305 -17.469 1 98.06 274 ASN B O 1
ATOM 5089 N N . SER B 1 275 ? 20.656 -16.516 -17.328 1 98.12 275 SER B N 1
ATOM 5090 C CA . SER B 1 275 ? 20.906 -16.562 -15.891 1 98.12 275 SER B CA 1
ATOM 5091 C C . SER B 1 275 ? 22.281 -17.141 -15.586 1 98.12 275 SER B C 1
ATOM 5093 O O . SER B 1 275 ? 22.797 -17.984 -16.328 1 98.12 275 SER B O 1
ATOM 5095 N N . LEU B 1 276 ? 22.922 -16.672 -14.57 1 97.88 276 LEU B N 1
ATOM 5096 C CA . LEU B 1 276 ? 24.25 -17.109 -14.141 1 97.88 276 LEU B CA 1
ATOM 5097 C C . LEU B 1 276 ? 24.391 -17 -12.625 1 97.88 276 LEU B C 1
ATOM 5099 O O . LEU B 1 276 ? 23.578 -16.344 -11.969 1 97.88 276 LEU B O 1
ATOM 5103 N N . PRO B 1 277 ? 25.375 -17.719 -12.047 1 97.88 277 PRO B N 1
ATOM 5104 C CA . PRO B 1 277 ? 25.641 -17.484 -10.625 1 97.88 277 PRO B CA 1
ATOM 5105 C C . PRO B 1 277 ? 25.922 -16.031 -10.305 1 97.88 277 PRO B C 1
ATOM 5107 O O . PRO B 1 277 ? 26.609 -15.344 -11.07 1 97.88 277 PRO B O 1
ATOM 5110 N N . VAL B 1 278 ? 25.391 -15.57 -9.203 1 98.31 278 VAL B N 1
ATOM 5111 C CA . VAL B 1 278 ? 25.547 -14.172 -8.797 1 98.31 278 VAL B CA 1
ATOM 5112 C C . VAL B 1 278 ? 27.031 -13.812 -8.766 1 98.31 278 VAL B C 1
ATOM 5114 O O . VAL B 1 278 ? 27.406 -12.688 -9.125 1 98.31 278 VAL B O 1
ATOM 5117 N N . SER B 1 279 ? 27.906 -14.727 -8.375 1 96.31 279 SER B N 1
ATOM 5118 C CA . SER B 1 279 ? 29.344 -14.508 -8.242 1 96.31 279 SER B CA 1
ATOM 5119 C C . SER B 1 279 ? 29.984 -14.18 -9.586 1 96.31 279 SER B C 1
ATOM 5121 O O . SER B 1 279 ? 31.094 -13.648 -9.641 1 96.31 279 SER B O 1
ATOM 5123 N N . GLU B 1 280 ? 29.328 -14.477 -10.633 1 96.88 280 GLU B N 1
ATOM 5124 C CA . GLU B 1 280 ? 29.875 -14.258 -11.969 1 96.88 280 GLU B CA 1
ATOM 5125 C C . GLU B 1 280 ? 29.359 -12.961 -12.578 1 96.88 280 GLU B C 1
ATOM 5127 O O . GLU B 1 280 ? 29.781 -12.57 -13.672 1 96.88 280 GLU B O 1
ATOM 5132 N N . LEU B 1 281 ? 28.438 -12.328 -11.938 1 97.38 281 LEU B N 1
ATOM 5133 C CA . LEU B 1 281 ? 27.891 -11.055 -12.406 1 97.38 281 LEU B CA 1
ATOM 5134 C C . LEU B 1 281 ? 28.859 -9.906 -12.094 1 97.38 281 LEU B C 1
ATOM 5136 O O . LEU B 1 281 ? 29.406 -9.836 -10.992 1 97.38 281 LEU B O 1
ATOM 5140 N N . GLU B 1 282 ? 29.109 -9.094 -13.055 1 96 282 GLU B N 1
ATOM 5141 C CA . GLU B 1 282 ? 29.875 -7.887 -12.781 1 96 282 GLU B CA 1
ATOM 5142 C C . GLU B 1 282 ? 29.188 -7.012 -11.742 1 96 282 GLU B C 1
ATOM 5144 O O . GLU B 1 282 ? 27.969 -7.109 -11.555 1 96 282 GLU B O 1
ATOM 5149 N N . ASP B 1 283 ? 30.016 -6.215 -11.125 1 96.38 283 ASP B N 1
ATOM 5150 C CA . ASP B 1 283 ? 29.453 -5.312 -10.125 1 96.38 283 ASP B CA 1
ATOM 5151 C C . ASP B 1 283 ? 28.344 -4.461 -10.727 1 96.38 283 ASP B C 1
ATOM 5153 O O . ASP B 1 283 ? 28.531 -3.801 -11.75 1 96.38 283 ASP B O 1
ATOM 5157 N N . LYS B 1 284 ? 27.172 -4.496 -10.109 1 98.12 284 LYS B N 1
ATOM 5158 C CA . LYS B 1 284 ? 26 -3.781 -10.617 1 98.12 284 LYS B CA 1
ATOM 5159 C C . LYS B 1 284 ? 25.281 -3.051 -9.492 1 98.12 284 LYS B C 1
ATOM 5161 O O . LYS B 1 284 ? 24.438 -3.637 -8.812 1 98.12 284 LYS B O 1
ATOM 5166 N N . PRO B 1 285 ? 25.531 -1.744 -9.367 1 98.38 285 PRO B N 1
ATOM 5167 C CA . PRO B 1 285 ? 24.766 -0.973 -8.391 1 98.38 285 PRO B CA 1
ATOM 5168 C C . PRO B 1 285 ? 23.266 -0.992 -8.68 1 98.38 285 PRO B C 1
ATOM 5170 O O . PRO B 1 285 ? 22.859 -1.13 -9.836 1 98.38 285 PRO B O 1
ATOM 5173 N N . ILE B 1 286 ? 22.516 -0.809 -7.617 1 98.75 286 ILE B N 1
ATOM 5174 C CA . ILE B 1 286 ? 21.062 -0.88 -7.809 1 98.75 286 ILE B CA 1
ATOM 5175 C C . ILE B 1 286 ? 20.406 0.373 -7.234 1 98.75 286 ILE B C 1
ATOM 5177 O O . ILE B 1 286 ? 20.969 1.026 -6.352 1 98.75 286 ILE B O 1
ATOM 5181 N N . HIS B 1 287 ? 19.219 0.673 -7.77 1 98.31 287 HIS B N 1
ATOM 5182 C CA . HIS B 1 287 ? 18.406 1.772 -7.273 1 98.31 287 HIS B CA 1
ATOM 5183 C C . HIS B 1 287 ? 17.234 1.256 -6.445 1 98.31 287 HIS B C 1
ATOM 5185 O O . HIS B 1 287 ? 16.734 1.958 -5.559 1 98.31 287 HIS B O 1
ATOM 5191 N N . GLN B 1 288 ? 16.797 0.075 -6.77 1 98.38 288 GLN B N 1
ATOM 5192 C CA . GLN B 1 288 ? 15.617 -0.495 -6.137 1 98.38 288 GLN B CA 1
ATOM 5193 C C . GLN B 1 288 ? 15.758 -2.004 -5.953 1 98.38 288 GLN B C 1
ATOM 5195 O O . GLN B 1 288 ? 16.328 -2.684 -6.809 1 98.38 288 GLN B O 1
ATOM 5200 N N . ALA B 1 289 ? 15.375 -2.506 -4.867 1 98.62 289 ALA B N 1
ATOM 5201 C CA . ALA B 1 289 ? 15.203 -3.926 -4.57 1 98.62 289 ALA B CA 1
ATOM 5202 C C . ALA B 1 289 ? 13.734 -4.254 -4.301 1 98.62 289 ALA B C 1
ATOM 5204 O O . ALA B 1 289 ? 13.07 -3.559 -3.533 1 98.62 289 ALA B O 1
ATOM 5205 N N . PHE B 1 290 ? 13.227 -5.293 -4.977 1 98.56 290 PHE B N 1
ATOM 5206 C CA . PHE B 1 290 ? 11.805 -5.609 -4.855 1 98.56 290 PHE B CA 1
ATOM 5207 C C . PHE B 1 290 ? 11.602 -7.086 -4.547 1 98.56 290 PHE B C 1
ATOM 5209 O O . PHE B 1 290 ? 12.125 -7.949 -5.258 1 98.56 290 PHE B O 1
ATOM 5216 N N . ILE B 1 291 ? 10.883 -7.34 -3.463 1 98.31 291 ILE B N 1
ATOM 5217 C CA . ILE B 1 291 ? 10.461 -8.688 -3.102 1 98.31 291 ILE B CA 1
ATOM 5218 C C . ILE B 1 291 ? 8.938 -8.75 -3.018 1 98.31 291 ILE B C 1
ATOM 5220 O O . ILE B 1 291 ? 8.328 -8.055 -2.197 1 98.31 291 ILE B O 1
ATOM 5224 N N . GLY B 1 292 ? 8.336 -9.5 -3.811 1 95.38 292 GLY B N 1
ATOM 5225 C CA . GLY B 1 292 ? 6.891 -9.609 -3.824 1 95.38 292 GLY B CA 1
ATOM 5226 C C . GLY B 1 292 ? 6.34 -10.047 -5.168 1 95.38 292 GLY B C 1
ATOM 5227 O O . GLY B 1 292 ? 6.609 -9.414 -6.191 1 95.38 292 GLY B O 1
ATOM 5228 N N . SER B 1 293 ? 5.613 -11.016 -5.25 1 93.12 293 SER B N 1
ATOM 5229 C CA . SER B 1 293 ? 4.957 -11.594 -6.414 1 93.12 293 SER B CA 1
ATOM 5230 C C . SER B 1 293 ? 4.258 -12.898 -6.062 1 93.12 293 SER B C 1
ATOM 5232 O O . SER B 1 293 ? 4.258 -13.32 -4.902 1 93.12 293 SER B O 1
ATOM 5234 N N . CYS B 1 294 ? 3.645 -13.438 -7.062 1 93.25 294 CYS B N 1
ATOM 5235 C CA . CYS B 1 294 ? 3.059 -14.758 -6.871 1 93.25 294 CYS B CA 1
ATOM 5236 C C . CYS B 1 294 ? 4.145 -15.812 -6.668 1 93.25 294 CYS B C 1
ATOM 5238 O O . CYS B 1 294 ? 3.885 -16.875 -6.098 1 93.25 294 CYS B O 1
ATOM 5240 N N . ALA B 1 295 ? 5.348 -15.5 -7.098 1 94.5 295 ALA B N 1
ATOM 5241 C CA . ALA B 1 295 ? 6.445 -16.453 -6.973 1 94.5 295 ALA B CA 1
ATOM 5242 C C . ALA B 1 295 ? 7.184 -16.266 -5.648 1 94.5 295 ALA B C 1
ATOM 5244 O O . ALA B 1 295 ? 7.594 -17.234 -5.016 1 94.5 295 ALA B O 1
ATOM 5245 N N . ASN B 1 296 ? 7.422 -15.086 -5.344 1 97.62 296 ASN B N 1
ATOM 5246 C CA . ASN B 1 296 ? 8.258 -14.836 -4.176 1 97.62 296 ASN B CA 1
ATOM 5247 C C . ASN B 1 296 ? 7.688 -13.719 -3.303 1 97.62 296 ASN B C 1
ATOM 5249 O O . ASN B 1 296 ? 8.391 -12.773 -2.951 1 97.62 296 ASN B O 1
ATOM 5253 N N . GLY B 1 297 ? 6.531 -13.805 -2.891 1 97.88 297 GLY B N 1
ATOM 5254 C CA . GLY B 1 297 ? 5.84 -13.008 -1.892 1 97.88 297 GLY B CA 1
ATOM 5255 C C . GLY B 1 297 ? 5.238 -13.836 -0.776 1 97.88 297 GLY B C 1
ATOM 5256 O O . GLY B 1 297 ? 4.5 -13.32 0.064 1 97.88 297 GLY B O 1
ATOM 5257 N N . GLN B 1 298 ? 5.559 -15.102 -0.752 1 98.25 298 GLN B N 1
ATOM 5258 C CA . GLN B 1 298 ? 5.062 -16.047 0.245 1 98.25 298 GLN B CA 1
ATOM 5259 C C . GLN B 1 298 ? 5.691 -15.781 1.61 1 98.25 298 GLN B C 1
ATOM 5261 O O . GLN B 1 298 ? 6.684 -15.055 1.715 1 98.25 298 GLN B O 1
ATOM 5266 N N . LEU B 1 299 ? 5.105 -16.359 2.654 1 98.44 299 LEU B N 1
ATOM 5267 C CA . LEU B 1 299 ? 5.59 -16.125 4.012 1 98.44 299 LEU B CA 1
ATOM 5268 C C . LEU B 1 299 ? 7.059 -16.516 4.141 1 98.44 299 LEU B C 1
ATOM 5270 O O . LEU B 1 299 ? 7.836 -15.805 4.785 1 98.44 299 LEU B O 1
ATOM 5274 N N . ASP B 1 300 ? 7.453 -17.625 3.52 1 98 300 ASP B N 1
ATOM 5275 C CA . ASP B 1 300 ? 8.836 -18.078 3.596 1 98 300 ASP B CA 1
ATOM 5276 C C . ASP B 1 300 ? 9.789 -17.094 2.936 1 98 300 ASP B C 1
ATOM 5278 O O . ASP B 1 300 ? 10.93 -16.922 3.373 1 98 300 ASP B O 1
ATOM 5282 N N . ASP B 1 301 ? 9.367 -16.516 1.888 1 98.31 301 ASP B N 1
ATOM 5283 C CA . ASP B 1 301 ? 10.172 -15.5 1.219 1 98.31 301 ASP B CA 1
ATOM 5284 C C . ASP B 1 301 ? 10.398 -14.289 2.123 1 98.31 301 ASP B C 1
ATOM 5286 O O . ASP B 1 301 ? 11.508 -13.75 2.189 1 98.31 301 ASP B O 1
ATOM 5290 N N . LEU B 1 302 ? 9.312 -13.875 2.781 1 98.69 302 LEU B N 1
ATOM 5291 C CA . LEU B 1 302 ? 9.406 -12.75 3.705 1 98.69 302 LEU B CA 1
ATOM 5292 C C . LEU B 1 302 ? 10.289 -13.102 4.898 1 98.69 302 LEU B C 1
ATOM 5294 O O . LEU B 1 302 ? 11.031 -12.25 5.398 1 98.69 302 LEU B O 1
ATOM 5298 N N . ARG B 1 303 ? 10.195 -14.312 5.359 1 98.5 303 ARG B N 1
ATOM 5299 C CA . ARG B 1 303 ? 11.047 -14.773 6.453 1 98.5 303 ARG B CA 1
ATOM 5300 C C . ARG B 1 303 ? 12.523 -14.641 6.094 1 98.5 303 ARG B C 1
ATOM 5302 O O . ARG B 1 303 ? 13.32 -14.117 6.883 1 98.5 303 ARG B O 1
ATOM 5309 N N . VAL B 1 304 ? 12.844 -15.117 4.91 1 98 304 VAL B N 1
ATOM 5310 C CA . VAL B 1 304 ? 14.227 -15.078 4.461 1 98 304 VAL B CA 1
ATOM 5311 C C . VAL B 1 304 ? 14.703 -13.625 4.402 1 98 304 VAL B C 1
ATOM 5313 O O . VAL B 1 304 ? 15.773 -13.297 4.922 1 98 304 VAL B O 1
ATOM 5316 N N . ALA B 1 305 ? 13.914 -12.773 3.785 1 98.19 305 ALA B N 1
ATOM 5317 C CA . ALA B 1 305 ? 14.266 -11.359 3.672 1 98.19 305 ALA B CA 1
ATOM 5318 C C . ALA B 1 305 ? 14.414 -10.719 5.051 1 98.19 305 ALA B C 1
ATOM 5320 O O . ALA B 1 305 ? 15.398 -10.039 5.32 1 98.19 305 ALA B O 1
ATOM 5321 N N . ALA B 1 306 ? 13.445 -10.961 5.93 1 98.62 306 ALA B N 1
ATOM 5322 C CA . ALA B 1 306 ? 13.422 -10.367 7.266 1 98.62 306 ALA B CA 1
ATOM 5323 C C . ALA B 1 306 ? 14.633 -10.812 8.078 1 98.62 306 ALA B C 1
ATOM 5325 O O . ALA B 1 306 ? 15.227 -10.016 8.812 1 98.62 306 ALA B O 1
ATOM 5326 N N . THR B 1 307 ? 14.953 -12.086 7.965 1 98.19 307 THR B N 1
ATOM 5327 C CA . THR B 1 307 ? 16.094 -12.625 8.703 1 98.19 307 THR B CA 1
ATOM 5328 C C . THR B 1 307 ? 17.391 -11.938 8.281 1 98.19 307 THR B C 1
ATOM 5330 O O . THR B 1 307 ? 18.203 -11.57 9.125 1 98.19 307 THR B O 1
ATOM 5333 N N . ILE B 1 308 ? 17.547 -11.742 7.012 1 98.12 308 ILE B N 1
ATOM 5334 C CA . ILE B 1 308 ? 18.75 -11.117 6.477 1 98.12 308 ILE B CA 1
ATOM 5335 C C . ILE B 1 308 ? 18.781 -9.641 6.883 1 98.12 308 ILE B C 1
ATOM 5337 O O . ILE B 1 308 ? 19.844 -9.109 7.191 1 98.12 308 ILE B O 1
ATOM 5341 N N . LEU B 1 309 ? 17.625 -8.992 6.934 1 98.44 309 LEU B N 1
ATOM 5342 C CA . LEU B 1 309 ? 17.531 -7.555 7.156 1 98.44 309 LEU B CA 1
ATOM 5343 C C . LEU B 1 309 ? 17.578 -7.23 8.641 1 98.44 309 LEU B C 1
ATOM 5345 O O . LEU B 1 309 ? 17.781 -6.074 9.023 1 98.44 309 LEU B O 1
ATOM 5349 N N . ASP B 1 310 ? 17.312 -8.25 9.461 1 98 310 ASP B N 1
ATOM 5350 C CA . ASP B 1 310 ? 17.188 -8.023 10.898 1 98 310 ASP B CA 1
ATOM 5351 C C . ASP B 1 310 ? 18.453 -7.359 11.453 1 98 310 ASP B C 1
ATOM 5353 O O . ASP B 1 310 ? 19.547 -7.898 11.32 1 98 310 ASP B O 1
ATOM 5357 N N . GLY B 1 311 ? 18.281 -6.188 12.102 1 97.88 311 GLY B N 1
ATOM 5358 C CA . GLY B 1 311 ? 19.391 -5.465 12.711 1 97.88 311 GLY B CA 1
ATOM 5359 C C . GLY B 1 311 ? 20.266 -4.762 11.703 1 97.88 311 GLY B C 1
ATOM 5360 O O . GLY B 1 311 ? 21.328 -4.23 12.055 1 97.88 311 GLY B O 1
ATOM 5361 N N . LYS B 1 312 ? 19.953 -4.828 10.422 1 98.06 312 LYS B N 1
ATOM 5362 C CA . LYS B 1 312 ? 20.719 -4.176 9.359 1 98.06 312 LYS B CA 1
ATOM 5363 C C . LYS B 1 312 ? 19.953 -2.994 8.781 1 98.06 312 LYS B C 1
ATOM 5365 O O . LYS B 1 312 ? 18.844 -2.691 9.219 1 98.06 312 LYS B O 1
ATOM 5370 N N . LYS B 1 313 ? 20.609 -2.236 7.898 1 98.44 313 LYS B N 1
ATOM 5371 C CA . LYS B 1 313 ? 19.984 -1.102 7.23 1 98.44 313 LYS B CA 1
ATOM 5372 C C . LYS B 1 313 ? 20.156 -1.189 5.715 1 98.44 313 LYS B C 1
ATOM 5374 O O . LYS B 1 313 ? 21.234 -1.574 5.23 1 98.44 313 LYS B O 1
ATOM 5379 N N . VAL B 1 314 ? 19.094 -0.953 5.023 1 98.5 314 VAL B N 1
ATOM 5380 C CA . VAL B 1 314 ? 19.172 -0.811 3.572 1 98.5 314 VAL B CA 1
ATOM 5381 C C . VAL B 1 314 ? 20.141 0.315 3.215 1 98.5 314 VAL B C 1
ATOM 5383 O O . VAL B 1 314 ? 20.172 1.351 3.885 1 98.5 314 VAL B O 1
ATOM 5386 N N . LYS B 1 315 ? 20.922 0.09 2.178 1 98.06 315 LYS B N 1
ATOM 5387 C CA . LYS B 1 315 ? 21.906 1.086 1.742 1 98.06 315 LYS B CA 1
ATOM 5388 C C . LYS B 1 315 ? 21.219 2.398 1.373 1 98.06 315 LYS B C 1
ATOM 5390 O O . LYS B 1 315 ? 20.156 2.398 0.744 1 98.06 315 LYS B O 1
ATOM 5395 N N . SER B 1 316 ? 21.859 3.578 1.785 1 94.94 316 SER B N 1
ATOM 5396 C CA . SER B 1 316 ? 21.344 4.883 1.369 1 94.94 316 SER B CA 1
ATOM 5397 C C . SER B 1 316 ? 21.234 4.969 -0.148 1 94.94 316 SER B C 1
ATOM 5399 O O . SER B 1 316 ? 22.141 4.562 -0.873 1 94.94 316 SER B O 1
ATOM 5401 N N . GLY B 1 317 ? 20.078 5.395 -0.594 1 94.19 317 GLY B N 1
ATOM 5402 C CA . GLY B 1 317 ? 19.875 5.551 -2.023 1 94.19 317 GLY B CA 1
ATOM 5403 C C . GLY B 1 317 ? 19.156 4.367 -2.65 1 94.19 317 GLY B C 1
ATOM 5404 O O . GLY B 1 317 ? 18.688 4.445 -3.789 1 94.19 317 GLY B O 1
ATOM 5405 N N . VAL B 1 318 ? 19.062 3.262 -1.929 1 98 318 VAL B N 1
ATOM 5406 C CA . VAL B 1 318 ? 18.375 2.078 -2.426 1 98 318 VAL B CA 1
ATOM 5407 C C . VAL B 1 318 ? 16.984 1.997 -1.805 1 98 318 VAL B C 1
ATOM 5409 O O . VAL B 1 318 ? 16.812 2.18 -0.595 1 98 318 VAL B O 1
ATOM 5412 N N . ARG B 1 319 ? 16.047 1.807 -2.607 1 98.12 319 ARG B N 1
ATOM 5413 C CA . ARG B 1 319 ? 14.68 1.601 -2.135 1 98.12 319 ARG B CA 1
ATOM 5414 C C . ARG B 1 319 ? 14.344 0.115 -2.061 1 98.12 319 ARG B C 1
ATOM 5416 O O . ARG B 1 319 ? 14.422 -0.597 -3.062 1 98.12 319 ARG B O 1
ATOM 5423 N N . LEU B 1 320 ? 13.984 -0.383 -0.918 1 98.69 320 LEU B N 1
ATOM 5424 C CA . LEU B 1 320 ? 13.523 -1.756 -0.758 1 98.69 320 LEU B CA 1
ATOM 5425 C C . LEU B 1 320 ? 12.008 -1.8 -0.596 1 98.69 320 LEU B C 1
ATOM 5427 O O . LEU B 1 320 ? 11.461 -1.208 0.338 1 98.69 320 LEU B O 1
ATOM 5431 N N . ILE B 1 321 ? 11.367 -2.445 -1.482 1 98.31 321 ILE B N 1
ATOM 5432 C CA . ILE B 1 321 ? 9.914 -2.605 -1.468 1 98.31 321 ILE B CA 1
ATOM 5433 C C . ILE B 1 321 ? 9.562 -4.082 -1.321 1 98.31 321 ILE B C 1
ATOM 5435 O O . ILE B 1 321 ? 10.016 -4.918 -2.105 1 98.31 321 ILE B O 1
ATOM 5439 N N . VAL B 1 322 ? 8.805 -4.422 -0.325 1 98.56 322 VAL B N 1
ATOM 5440 C CA . VAL B 1 322 ? 8.391 -5.797 -0.067 1 98.56 322 VAL B CA 1
ATOM 5441 C C . VAL B 1 322 ? 6.863 -5.887 -0.061 1 98.56 322 VAL B C 1
ATOM 5443 O O . VAL B 1 322 ? 6.195 -5.117 0.635 1 98.56 322 VAL B O 1
ATOM 5446 N N . THR B 1 323 ? 6.285 -6.793 -0.796 1 98.06 323 THR B N 1
ATOM 5447 C CA . THR B 1 323 ? 4.844 -6.973 -0.91 1 98.06 323 THR B CA 1
ATOM 5448 C C . THR B 1 323 ? 4.441 -8.383 -0.503 1 98.06 323 THR B C 1
ATOM 5450 O O . THR B 1 323 ? 4.727 -9.352 -1.218 1 98.06 323 THR B O 1
ATOM 5453 N N . PRO B 1 324 ? 3.748 -8.523 0.667 1 98.31 324 PRO B N 1
ATOM 5454 C CA . PRO B 1 324 ? 3.182 -9.836 0.983 1 98.31 324 PRO B CA 1
ATOM 5455 C C . PRO B 1 324 ? 2.17 -10.305 -0.058 1 98.31 324 PRO B C 1
ATOM 5457 O O . PRO B 1 324 ? 1.399 -9.5 -0.585 1 98.31 324 PRO B O 1
ATOM 5460 N N . ALA B 1 325 ? 2.096 -11.523 -0.281 1 97.94 325 ALA B N 1
ATOM 5461 C CA . ALA B 1 325 ? 1.366 -12.062 -1.427 1 97.94 325 ALA B CA 1
ATOM 5462 C C . ALA B 1 325 ? -0.137 -12.07 -1.166 1 97.94 325 ALA B C 1
ATOM 5464 O O . ALA B 1 325 ? -0.936 -12.188 -2.1 1 97.94 325 ALA B O 1
ATOM 5465 N N . SER B 1 326 ? -0.55 -12.07 0.094 1 98.19 326 SER B N 1
ATOM 5466 C CA . SER B 1 326 ? -1.967 -12.055 0.446 1 98.19 326 SER B CA 1
ATOM 5467 C C . SER B 1 326 ? -2.195 -11.391 1.8 1 98.19 326 SER B C 1
ATOM 5469 O O . SER B 1 326 ? -1.242 -11.141 2.539 1 98.19 326 SER B O 1
ATOM 5471 N N . GLN B 1 327 ? -3.459 -11.125 2.123 1 97.81 327 GLN B N 1
ATOM 5472 C CA . GLN B 1 327 ? -3.836 -10.602 3.43 1 97.81 327 GLN B CA 1
ATOM 5473 C C . GLN B 1 327 ? -3.396 -11.539 4.551 1 97.81 327 GLN B C 1
ATOM 5475 O O . GLN B 1 327 ? -2.918 -11.086 5.594 1 97.81 327 GLN B O 1
ATOM 5480 N N . GLN B 1 328 ? -3.539 -12.812 4.312 1 97.94 328 GLN B N 1
ATOM 5481 C CA . GLN B 1 328 ? -3.15 -13.781 5.332 1 97.94 328 GLN B CA 1
ATOM 5482 C C . GLN B 1 328 ? -1.634 -13.812 5.508 1 97.94 328 GLN B C 1
ATOM 5484 O O . GLN B 1 328 ? -1.134 -13.867 6.633 1 97.94 328 GLN B O 1
ATOM 5489 N N . VAL B 1 329 ? -0.914 -13.812 4.379 1 98.56 329 VAL B N 1
ATOM 5490 C CA . VAL B 1 329 ? 0.543 -13.773 4.457 1 98.56 329 VAL B CA 1
ATOM 5491 C C . VAL B 1 329 ? 0.991 -12.523 5.203 1 98.56 329 VAL B C 1
ATOM 5493 O O . VAL B 1 329 ? 1.904 -12.578 6.031 1 98.56 329 VAL B O 1
ATOM 5496 N N . TYR B 1 330 ? 0.339 -11.438 4.914 1 98.62 330 TYR B N 1
ATOM 5497 C CA . TYR B 1 330 ? 0.635 -10.18 5.594 1 98.62 330 TYR B CA 1
ATOM 5498 C C . TYR B 1 330 ? 0.419 -10.305 7.098 1 98.62 330 TYR B C 1
ATOM 5500 O O . TYR B 1 330 ? 1.292 -9.945 7.887 1 98.62 330 TYR B O 1
ATOM 5508 N N . LEU B 1 331 ? -0.687 -10.805 7.469 1 98.5 331 LEU B N 1
ATOM 5509 C CA . LEU B 1 331 ? -1.03 -10.977 8.875 1 98.5 331 LEU B CA 1
ATOM 5510 C C . LEU B 1 331 ? -0.024 -11.883 9.57 1 98.5 331 LEU B C 1
ATOM 5512 O O . LEU B 1 331 ? 0.424 -11.578 10.68 1 98.5 331 LEU B O 1
ATOM 5516 N N . ASP B 1 332 ? 0.326 -12.969 8.938 1 98.62 332 ASP B N 1
ATOM 5517 C CA . ASP B 1 332 ? 1.293 -13.906 9.5 1 98.62 332 ASP B CA 1
ATOM 5518 C C . ASP B 1 332 ? 2.67 -13.258 9.633 1 98.62 332 ASP B C 1
ATOM 5520 O O . ASP B 1 332 ? 3.393 -13.516 10.602 1 98.62 332 ASP B O 1
ATOM 5524 N N . ALA B 1 333 ? 3.035 -12.484 8.617 1 98.81 333 ALA B N 1
ATOM 5525 C CA . ALA B 1 333 ? 4.328 -11.805 8.641 1 98.81 333 ALA B CA 1
ATOM 5526 C C . ALA B 1 333 ? 4.391 -10.797 9.789 1 98.81 333 ALA B C 1
ATOM 5528 O O . ALA B 1 333 ? 5.445 -10.609 10.398 1 98.81 333 ALA B O 1
ATOM 5529 N N . VAL B 1 334 ? 3.293 -10.102 10.008 1 98.81 334 VAL B N 1
ATOM 5530 C CA . VAL B 1 334 ? 3.215 -9.172 11.133 1 98.81 334 VAL B CA 1
ATOM 5531 C C . VAL B 1 334 ? 3.406 -9.938 12.445 1 98.81 334 VAL B C 1
ATOM 5533 O O . VAL B 1 334 ? 4.219 -9.547 13.289 1 98.81 334 VAL B O 1
ATOM 5536 N N . ALA B 1 335 ? 2.695 -11 12.578 1 98.56 335 ALA B N 1
ATOM 5537 C CA . ALA B 1 335 ? 2.729 -11.797 13.797 1 98.56 335 ALA B CA 1
ATOM 5538 C C . ALA B 1 335 ? 4.129 -12.352 14.055 1 98.56 335 ALA B C 1
ATOM 5540 O O . ALA B 1 335 ? 4.562 -12.453 15.203 1 98.56 335 ALA B O 1
ATOM 5541 N N . ALA B 1 336 ? 4.82 -12.664 12.984 1 98.69 336 ALA B N 1
ATOM 5542 C CA . ALA B 1 336 ? 6.125 -13.305 13.102 1 98.69 336 ALA B CA 1
ATOM 5543 C C . ALA B 1 336 ? 7.234 -12.273 13.273 1 98.69 336 ALA B C 1
ATOM 5545 O O . ALA B 1 336 ? 8.391 -12.625 13.5 1 98.69 336 ALA B O 1
ATOM 5546 N N . GLY B 1 337 ? 6.918 -10.969 13.117 1 98.69 337 GLY B N 1
ATOM 5547 C CA . GLY B 1 337 ? 7.898 -9.906 13.281 1 98.69 337 GLY B CA 1
ATOM 5548 C C . GLY B 1 337 ? 8.648 -9.586 12.008 1 98.69 337 GLY B C 1
ATOM 5549 O O . GLY B 1 337 ? 9.594 -8.789 12.023 1 98.69 337 GLY B O 1
ATOM 5550 N N . TYR B 1 338 ? 8.258 -10.227 10.906 1 98.81 338 TYR B N 1
ATOM 5551 C CA . TYR B 1 338 ? 8.961 -10.008 9.648 1 98.81 338 TYR B CA 1
ATOM 5552 C C . TYR B 1 338 ? 8.758 -8.578 9.148 1 98.81 338 TYR B C 1
ATOM 5554 O O . TYR B 1 338 ? 9.695 -7.938 8.68 1 98.81 338 TYR B O 1
ATOM 5562 N N . VAL B 1 339 ? 7.52 -8.062 9.258 1 98.75 339 VAL B N 1
ATOM 5563 C CA . VAL B 1 339 ? 7.207 -6.703 8.836 1 98.75 339 VAL B CA 1
ATOM 5564 C C . VAL B 1 339 ? 8.047 -5.707 9.633 1 98.75 339 VAL B C 1
ATOM 5566 O O . VAL B 1 339 ? 8.609 -4.766 9.07 1 98.75 339 VAL B O 1
ATOM 5569 N N . THR B 1 340 ? 8.188 -5.918 10.922 1 98.69 340 THR B N 1
ATOM 5570 C CA . THR B 1 340 ? 8.977 -5.051 11.797 1 98.69 340 THR B CA 1
ATOM 5571 C C . THR B 1 340 ? 10.43 -5.008 11.336 1 98.69 340 THR B C 1
ATOM 5573 O O . THR B 1 340 ? 11.023 -3.932 11.227 1 98.69 340 THR B O 1
ATOM 5576 N N . SER B 1 341 ? 10.992 -6.18 11.031 1 98.75 341 SER B N 1
ATOM 5577 C CA . SER B 1 341 ? 12.383 -6.258 10.602 1 98.75 341 SER B CA 1
ATOM 5578 C C . SER B 1 341 ? 12.594 -5.508 9.289 1 98.75 341 SER B C 1
ATOM 5580 O O . SER B 1 341 ? 13.578 -4.777 9.141 1 98.75 341 SER B O 1
ATOM 5582 N N . ILE B 1 342 ? 11.727 -5.664 8.367 1 98.81 342 ILE B N 1
ATOM 5583 C CA . ILE B 1 342 ? 11.852 -5.078 7.039 1 98.81 342 ILE B CA 1
ATOM 5584 C C . ILE B 1 342 ? 11.75 -3.557 7.133 1 98.81 342 ILE B C 1
ATOM 5586 O O . ILE B 1 342 ? 12.578 -2.834 6.578 1 98.81 342 ILE B O 1
ATOM 5590 N N . VAL B 1 343 ? 10.758 -3.084 7.875 1 98.69 343 VAL B N 1
ATOM 5591 C CA . VAL B 1 343 ? 10.516 -1.649 7.992 1 98.69 343 VAL B CA 1
ATOM 5592 C C . VAL B 1 343 ? 11.633 -0.998 8.805 1 98.69 343 VAL B C 1
ATOM 5594 O O . VAL B 1 343 ? 12.102 0.089 8.461 1 98.69 343 VAL B O 1
ATOM 5597 N N . SER B 1 344 ? 12.078 -1.655 9.859 1 98.5 344 SER B N 1
ATOM 5598 C CA . SER B 1 344 ? 13.156 -1.121 10.695 1 98.5 344 SER B CA 1
ATOM 5599 C C . SER B 1 344 ? 14.453 -1.003 9.906 1 98.5 344 SER B C 1
ATOM 5601 O O . SER B 1 344 ? 15.289 -0.14 10.195 1 98.5 344 SER B O 1
ATOM 5603 N N . ALA B 1 345 ? 14.594 -1.878 8.93 1 98.62 345 ALA B N 1
ATOM 5604 C CA . ALA B 1 345 ? 15.797 -1.857 8.109 1 98.62 345 ALA B CA 1
ATOM 5605 C C . ALA B 1 345 ? 15.742 -0.729 7.082 1 98.62 345 ALA B C 1
ATOM 5607 O O . ALA B 1 345 ? 16.75 -0.416 6.441 1 98.62 345 ALA B O 1
ATOM 5608 N N . GLY B 1 346 ? 14.641 -0.135 6.949 1 98.19 346 GLY B N 1
ATOM 5609 C CA . GLY B 1 346 ? 14.492 0.949 5.992 1 98.19 346 GLY B CA 1
ATOM 5610 C C . GLY B 1 346 ? 13.719 0.547 4.75 1 98.19 346 GLY B C 1
ATOM 5611 O O . GLY B 1 346 ? 13.734 1.259 3.744 1 98.19 346 GLY B O 1
ATOM 5612 N N . GLY B 1 347 ? 13.078 -0.612 4.75 1 98.44 347 GLY B N 1
ATOM 5613 C CA . GLY B 1 347 ? 12.211 -1.037 3.656 1 98.44 347 GLY B CA 1
ATOM 5614 C C . GLY B 1 347 ? 10.773 -0.607 3.83 1 98.44 347 GLY B C 1
ATOM 5615 O O . GLY B 1 347 ? 10.367 -0.205 4.922 1 98.44 347 GLY B O 1
ATOM 5616 N N . VAL B 1 348 ? 10.047 -0.621 2.742 1 98.12 348 VAL B N 1
ATOM 5617 C CA . VAL B 1 348 ? 8.609 -0.376 2.789 1 98.12 348 VAL B CA 1
ATOM 5618 C C . VAL B 1 348 ? 7.855 -1.675 2.516 1 98.12 348 VAL B C 1
ATOM 5620 O O . VAL B 1 348 ? 8.227 -2.439 1.623 1 98.12 348 VAL B O 1
ATOM 5623 N N . VAL B 1 349 ? 6.883 -1.979 3.354 1 98.31 349 VAL B N 1
ATOM 5624 C CA . VAL B 1 349 ? 5.98 -3.104 3.123 1 98.31 349 VAL B CA 1
ATOM 5625 C C . VAL B 1 349 ? 4.652 -2.596 2.572 1 98.31 349 VAL B C 1
ATOM 5627 O O . VAL B 1 349 ? 3.982 -1.773 3.203 1 98.31 349 VAL B O 1
ATOM 5630 N N . THR B 1 350 ? 4.285 -3.016 1.434 1 97 350 THR B N 1
ATOM 5631 C CA . THR B 1 350 ? 3.039 -2.588 0.809 1 97 350 THR B CA 1
ATOM 5632 C C . THR B 1 350 ? 1.925 -3.592 1.085 1 97 350 THR B C 1
ATOM 5634 O O . THR B 1 350 ? 2.182 -4.691 1.576 1 97 350 THR B O 1
ATOM 5637 N N . ASN B 1 351 ? 0.638 -3.184 0.836 1 95.94 351 ASN B N 1
ATOM 5638 C CA . ASN B 1 351 ? -0.463 -4.141 0.889 1 95.94 351 ASN B CA 1
ATOM 5639 C C . ASN B 1 351 ? -0.35 -5.188 -0.215 1 95.94 351 ASN B C 1
ATOM 5641 O O . ASN B 1 351 ? 0.315 -4.961 -1.228 1 95.94 351 ASN B O 1
ATOM 5645 N N . PRO B 1 352 ? -0.992 -6.316 -0.006 1 96.5 352 PRO B N 1
ATOM 5646 C CA . PRO B 1 352 ? -0.921 -7.391 -0.998 1 96.5 352 PRO B CA 1
ATOM 5647 C C . PRO B 1 352 ? -1.544 -7 -2.336 1 96.5 352 PRO B C 1
ATOM 5649 O O . PRO B 1 352 ? -2.709 -6.602 -2.385 1 96.5 352 PRO B O 1
ATOM 5652 N N . THR B 1 353 ? -0.794 -7.066 -3.383 1 94.31 353 THR B N 1
ATOM 5653 C CA . THR B 1 353 ? -1.207 -6.809 -4.758 1 94.31 353 THR B CA 1
ATOM 5654 C C . THR B 1 353 ? -0.074 -7.125 -5.73 1 94.31 353 THR B C 1
ATOM 5656 O O . THR B 1 353 ? 1.095 -7.152 -5.34 1 94.31 353 THR B O 1
ATOM 5659 N N . CYS B 1 354 ? -0.326 -7.387 -6.953 1 92 354 CYS B N 1
ATOM 5660 C CA . CYS B 1 354 ? 0.737 -7.582 -7.93 1 92 354 CYS B CA 1
ATOM 5661 C C . CYS B 1 354 ? 1.534 -6.301 -8.133 1 92 354 CYS B C 1
ATOM 5663 O O . CYS B 1 354 ? 2.742 -6.348 -8.375 1 92 354 CYS B O 1
ATOM 5665 N N . GLY B 1 355 ? 0.776 -5.152 -8.07 1 82.06 355 GLY B N 1
ATOM 5666 C CA . GLY B 1 355 ? 1.358 -3.826 -7.953 1 82.06 355 GLY B CA 1
ATOM 5667 C C . GLY B 1 355 ? 2.6 -3.641 -8.805 1 82.06 355 GLY B C 1
ATOM 5668 O O . GLY B 1 355 ? 2.535 -3.73 -10.031 1 82.06 355 GLY B O 1
ATOM 5669 N N . ALA B 1 356 ? 3.77 -3.643 -8.164 1 81.25 356 ALA B N 1
ATOM 5670 C CA . ALA B 1 356 ? 5.055 -3.312 -8.781 1 81.25 356 ALA B CA 1
ATOM 5671 C C . ALA B 1 356 ? 5.535 -4.441 -9.688 1 81.25 356 ALA B C 1
ATOM 5673 O O . ALA B 1 356 ? 6.211 -4.199 -10.688 1 81.25 356 ALA B O 1
ATOM 5674 N N . CYS B 1 357 ? 5.207 -5.617 -9.336 1 83.5 357 CYS B N 1
ATOM 5675 C CA . CYS B 1 357 ? 5.625 -6.754 -10.148 1 83.5 357 CYS B CA 1
ATOM 5676 C C . CYS B 1 357 ? 5.113 -6.625 -11.578 1 83.5 357 CYS B C 1
ATOM 5678 O O . CYS B 1 357 ? 5.805 -7.012 -12.523 1 83.5 357 CYS B O 1
ATOM 5680 N N . PHE B 1 358 ? 3.959 -6.094 -11.656 1 85.25 358 PHE B N 1
ATOM 5681 C CA . PHE B 1 358 ? 3.311 -5.918 -12.945 1 85.25 358 PHE B CA 1
ATOM 5682 C C . PHE B 1 358 ? 3.621 -4.543 -13.523 1 85.25 358 PHE B C 1
ATOM 5684 O O . PHE B 1 358 ? 3.338 -4.273 -14.695 1 85.25 358 PHE B O 1
ATOM 5691 N N . GLY B 1 359 ? 4.273 -3.723 -12.695 1 85.25 359 GLY B N 1
ATOM 5692 C CA . GLY B 1 359 ? 4.512 -2.346 -13.102 1 85.25 359 GLY B CA 1
ATOM 5693 C C . GLY B 1 359 ? 3.25 -1.505 -13.125 1 85.25 359 GLY B C 1
ATOM 5694 O O . GLY B 1 359 ? 3.15 -0.546 -13.898 1 85.25 359 GLY B O 1
ATOM 5695 N N . TYR B 1 360 ? 2.307 -1.948 -12.359 1 85.44 360 TYR B N 1
ATOM 5696 C CA . TYR B 1 360 ? 1.007 -1.284 -12.359 1 85.44 360 TYR B CA 1
ATOM 5697 C C . TYR B 1 360 ? 0.996 -0.114 -11.383 1 85.44 360 TYR B C 1
ATOM 5699 O O . TYR B 1 360 ? 0.409 0.933 -11.664 1 85.44 360 TYR B O 1
ATOM 5707 N N . HIS B 1 361 ? 1.588 -0.375 -10.203 1 86.19 361 HIS B N 1
ATOM 5708 C CA . HIS B 1 361 ? 1.685 0.691 -9.211 1 86.19 361 HIS B CA 1
ATOM 5709 C C . HIS B 1 361 ? 2.541 0.264 -8.023 1 86.19 361 HIS B C 1
ATOM 5711 O O . HIS B 1 361 ? 2.996 -0.88 -7.961 1 86.19 361 HIS B O 1
ATOM 5717 N N . MET B 1 362 ? 2.955 1.261 -7.113 1 91.38 362 MET B N 1
ATOM 5718 C CA . MET B 1 362 ? 3.643 1.064 -5.84 1 91.38 362 MET B CA 1
ATOM 5719 C C . MET B 1 362 ? 5.074 0.591 -6.062 1 91.38 362 MET B C 1
ATOM 5721 O O . MET B 1 362 ? 5.516 -0.385 -5.453 1 91.38 362 MET B O 1
ATOM 5725 N N . GLY B 1 363 ? 5.777 1.215 -6.969 1 93.31 363 GLY B N 1
ATOM 5726 C CA . GLY B 1 363 ? 7.191 0.934 -7.164 1 93.31 363 GLY B CA 1
ATOM 5727 C C . GLY B 1 363 ? 7.586 0.835 -8.625 1 93.31 363 GLY B C 1
ATOM 5728 O O . GLY B 1 363 ? 8.375 -0.035 -9.008 1 93.31 363 GLY B O 1
ATOM 5729 N N . VAL B 1 364 ? 6.977 1.583 -9.414 1 95.38 364 VAL B N 1
ATOM 5730 C CA . VAL B 1 364 ? 7.293 1.657 -10.836 1 95.38 364 VAL B CA 1
ATOM 5731 C C . VAL B 1 364 ? 8.688 2.236 -11.023 1 95.38 364 VAL B C 1
ATOM 5733 O O . VAL B 1 364 ? 9.078 3.176 -10.328 1 95.38 364 VAL B O 1
ATOM 5736 N N . LEU B 1 365 ? 9.406 1.676 -11.969 1 97.25 365 LEU B N 1
ATOM 5737 C CA . LEU B 1 365 ? 10.789 2.092 -12.203 1 97.25 365 LEU B CA 1
ATOM 5738 C C . LEU B 1 365 ? 10.852 3.252 -13.188 1 97.25 365 LEU B C 1
ATOM 5740 O O . LEU B 1 365 ? 10.086 3.283 -14.164 1 97.25 365 LEU B O 1
ATOM 5744 N N . GLY B 1 366 ? 11.711 4.195 -12.898 1 96.56 366 GLY B N 1
ATOM 5745 C CA . GLY B 1 366 ? 11.984 5.273 -13.836 1 96.56 366 GLY B CA 1
ATOM 5746 C C . GLY B 1 366 ? 13.086 4.934 -14.828 1 96.56 366 GLY B C 1
ATOM 5747 O O . GLY B 1 366 ? 13.727 3.889 -14.719 1 96.56 366 GLY B O 1
ATOM 5748 N N . PRO B 1 367 ? 13.297 5.836 -15.844 1 96.94 367 PRO B N 1
ATOM 5749 C CA . PRO B 1 367 ? 14.352 5.602 -16.828 1 96.94 367 PRO B CA 1
ATOM 5750 C C . PRO B 1 367 ? 15.742 5.52 -16.203 1 96.94 367 PRO B C 1
ATOM 5752 O O . PRO B 1 367 ? 16.094 6.344 -15.352 1 96.94 367 PRO B O 1
ATOM 5755 N N . GLY B 1 368 ? 16.469 4.477 -16.562 1 97.12 368 GLY B N 1
ATOM 5756 C CA . GLY B 1 368 ? 17.859 4.352 -16.141 1 97.12 368 GLY B CA 1
ATOM 5757 C C . GLY B 1 368 ? 18.016 3.662 -14.805 1 97.12 368 GLY B C 1
ATOM 5758 O O . GLY B 1 368 ? 19.125 3.367 -14.375 1 97.12 368 GLY B O 1
ATOM 5759 N N . GLU B 1 369 ? 16.953 3.363 -14.164 1 97.81 369 GLU B N 1
ATOM 5760 C CA . GLU B 1 369 ? 17.047 2.721 -12.859 1 97.81 369 GLU B CA 1
ATOM 5761 C C . GLU B 1 369 ? 17.328 1.227 -12.992 1 97.81 369 GLU B C 1
ATOM 5763 O O . GLU B 1 369 ? 16.938 0.604 -13.977 1 97.81 369 GLU B O 1
ATOM 5768 N N . VAL B 1 370 ? 18.016 0.7 -12.062 1 98.5 370 VAL B N 1
ATOM 5769 C CA . VAL B 1 370 ? 18.328 -0.725 -11.984 1 98.5 370 VAL B CA 1
ATOM 5770 C C . VAL B 1 370 ? 17.609 -1.344 -10.789 1 98.5 370 VAL B C 1
ATOM 5772 O O . VAL B 1 370 ? 17.734 -0.857 -9.656 1 98.5 370 VAL B O 1
ATOM 5775 N N . CYS B 1 371 ? 16.859 -2.391 -11.062 1 98.5 371 CYS B N 1
ATOM 5776 C CA . CYS B 1 371 ? 16.141 -3.104 -10.016 1 98.5 371 CYS B CA 1
ATOM 5777 C C . CYS B 1 371 ? 16.578 -4.559 -9.938 1 98.5 371 CYS B C 1
ATOM 5779 O O . CYS B 1 371 ? 16.719 -5.23 -10.961 1 98.5 371 CYS B O 1
ATOM 5781 N N . VAL B 1 372 ? 16.953 -5.031 -8.781 1 98.69 372 VAL B N 1
ATOM 5782 C CA . VAL B 1 372 ? 17.016 -6.465 -8.516 1 98.69 372 VAL B CA 1
ATOM 5783 C C . VAL B 1 372 ? 15.727 -6.938 -7.859 1 98.69 372 VAL B C 1
ATOM 5785 O O . VAL B 1 372 ? 15.289 -6.367 -6.855 1 98.69 372 VAL B O 1
ATOM 5788 N N . THR B 1 373 ? 15.109 -7.926 -8.414 1 98.38 373 THR B N 1
ATOM 5789 C CA . THR B 1 373 ? 13.766 -8.266 -7.953 1 98.38 373 THR B CA 1
ATOM 5790 C C . THR B 1 373 ? 13.609 -9.773 -7.809 1 98.38 373 THR B C 1
ATOM 5792 O O . THR B 1 373 ? 14.25 -10.547 -8.531 1 98.38 373 THR B O 1
ATOM 5795 N N . ALA B 1 374 ? 12.773 -10.125 -6.875 1 97.69 374 ALA B N 1
ATOM 5796 C CA . ALA B 1 374 ? 12.352 -11.516 -6.746 1 97.69 374 ALA B CA 1
ATOM 5797 C C . ALA B 1 374 ? 11 -11.742 -7.418 1 97.69 374 ALA B C 1
ATOM 5799 O O . ALA B 1 374 ? 10.32 -12.734 -7.141 1 97.69 374 ALA B O 1
ATOM 5800 N N . SER B 1 375 ? 10.578 -10.891 -8.32 1 94.94 375 SER B N 1
ATOM 5801 C CA . SER B 1 375 ? 9.32 -11 -9.039 1 94.94 375 SER B CA 1
ATOM 5802 C C . SER B 1 375 ? 9.406 -12.055 -10.141 1 94.94 375 SER B C 1
ATOM 5804 O O . SER B 1 375 ? 10.305 -12.898 -10.133 1 94.94 375 SER B O 1
ATOM 5806 N N . THR B 1 376 ? 8.469 -12.055 -11.078 1 94.56 376 THR B N 1
ATOM 5807 C CA . THR B 1 376 ? 8.32 -13.195 -11.969 1 94.56 376 THR B CA 1
ATOM 5808 C C . THR B 1 376 ? 8.969 -12.914 -13.32 1 94.56 376 THR B C 1
ATOM 5810 O O . THR B 1 376 ? 9.25 -13.836 -14.086 1 94.56 376 THR B O 1
ATOM 5813 N N . ARG B 1 377 ? 9.188 -11.602 -13.625 1 93.69 377 ARG B N 1
ATOM 5814 C CA . ARG B 1 377 ? 9.633 -11.297 -14.977 1 93.69 377 ARG B CA 1
ATOM 5815 C C . ARG B 1 377 ? 10.695 -10.203 -14.961 1 93.69 377 ARG B C 1
ATOM 5817 O O . ARG B 1 377 ? 10.641 -9.281 -14.141 1 93.69 377 ARG B O 1
ATOM 5824 N N . ASN B 1 378 ? 11.609 -10.289 -15.891 1 95.69 378 ASN B N 1
ATOM 5825 C CA . ASN B 1 378 ? 12.656 -9.289 -16.047 1 95.69 378 ASN B CA 1
ATOM 5826 C C . ASN B 1 378 ? 12.648 -8.664 -17.438 1 95.69 378 ASN B C 1
ATOM 5828 O O . ASN B 1 378 ? 13.672 -8.18 -17.922 1 95.69 378 ASN B O 1
ATOM 5832 N N . PHE B 1 379 ? 11.5 -8.672 -18.047 1 95.12 379 PHE B N 1
ATOM 5833 C CA . PHE B 1 379 ? 11.352 -8.156 -19.406 1 95.12 379 PHE B CA 1
ATOM 5834 C C . PHE B 1 379 ? 11.5 -6.637 -19.422 1 95.12 379 PHE B C 1
ATOM 5836 O O . PHE B 1 379 ? 11.219 -5.969 -18.422 1 95.12 379 PHE B O 1
ATOM 5843 N N . LYS B 1 380 ? 11.875 -6.195 -20.609 1 94.38 380 LYS B N 1
ATOM 5844 C CA . LYS B 1 380 ? 11.914 -4.754 -20.812 1 94.38 380 LYS B CA 1
ATOM 5845 C C . LYS B 1 380 ? 10.539 -4.125 -20.594 1 94.38 380 LYS B C 1
ATOM 5847 O O . LYS B 1 380 ? 9.539 -4.609 -21.125 1 94.38 380 LYS B O 1
ATOM 5852 N N . GLY B 1 381 ? 10.445 -3.096 -19.703 1 93.94 381 GLY B N 1
ATOM 5853 C CA . GLY B 1 381 ? 9.219 -2.352 -19.5 1 93.94 381 GLY B CA 1
ATOM 5854 C C . GLY B 1 381 ? 8.289 -3.002 -18.484 1 93.94 381 GLY B C 1
ATOM 5855 O O . GLY B 1 381 ? 7.246 -2.443 -18.141 1 93.94 381 GLY B O 1
ATOM 5856 N N . ARG B 1 382 ? 8.633 -4.117 -17.969 1 93.69 382 ARG B N 1
ATOM 5857 C CA . ARG B 1 382 ? 7.75 -4.914 -17.125 1 93.69 382 ARG B CA 1
ATOM 5858 C C . ARG B 1 382 ? 7.387 -4.156 -15.852 1 93.69 382 ARG B C 1
ATOM 5860 O O . ARG B 1 382 ? 6.238 -4.195 -15.406 1 93.69 382 ARG B O 1
ATOM 5867 N N . MET B 1 383 ? 8.352 -3.518 -15.227 1 95.44 383 MET B N 1
ATOM 5868 C CA . MET B 1 383 ? 8.133 -2.891 -13.93 1 95.44 383 MET B CA 1
ATOM 5869 C C . MET B 1 383 ? 8.094 -1.371 -14.055 1 95.44 383 MET B C 1
ATOM 5871 O O . MET B 1 383 ? 8.203 -0.657 -13.055 1 95.44 383 MET B O 1
ATOM 5875 N N . GLY B 1 384 ? 7.977 -0.842 -15.289 1 95.31 384 GLY B N 1
ATOM 5876 C CA . GLY B 1 384 ? 7.938 0.595 -15.5 1 95.31 384 GLY B CA 1
ATOM 5877 C C . GLY B 1 384 ? 8.578 1.02 -16.812 1 95.31 384 GLY B C 1
ATOM 5878 O O . GLY B 1 384 ? 8.188 0.544 -17.875 1 95.31 384 GLY B O 1
ATOM 5879 N N . SER B 1 385 ? 9.602 1.873 -16.75 1 96.12 385 SER B N 1
ATOM 5880 C CA . SER B 1 385 ? 10.25 2.422 -17.938 1 96.12 385 SER B CA 1
ATOM 5881 C C . SER B 1 385 ? 10.969 1.334 -18.719 1 96.12 385 SER B C 1
ATOM 5883 O O . SER B 1 385 ? 11.648 0.487 -18.141 1 96.12 385 SER B O 1
ATOM 5885 N N . PRO B 1 386 ? 10.867 1.357 -20.047 1 96.38 386 PRO B N 1
ATOM 5886 C CA . PRO B 1 386 ? 11.633 0.412 -20.844 1 96.38 386 PRO B CA 1
ATOM 5887 C C . PRO B 1 386 ? 13.141 0.642 -20.75 1 96.38 386 PRO B C 1
ATOM 5889 O O . PRO B 1 386 ? 13.93 -0.222 -21.156 1 96.38 386 PRO B O 1
ATOM 5892 N N . ASP B 1 387 ? 13.5 1.787 -20.234 1 97.19 387 ASP B N 1
ATOM 5893 C CA . ASP B 1 387 ? 14.922 2.113 -20.125 1 97.19 387 ASP B CA 1
ATOM 5894 C C . ASP B 1 387 ? 15.484 1.654 -18.781 1 97.19 387 ASP B C 1
ATOM 5896 O O . ASP B 1 387 ? 16.672 1.863 -18.484 1 97.19 387 ASP B O 1
ATOM 5900 N N . ALA B 1 388 ? 14.648 1.052 -17.969 1 97.25 388 ALA B N 1
ATOM 5901 C CA . ALA B 1 388 ? 15.117 0.467 -16.719 1 97.25 388 ALA B CA 1
ATOM 5902 C C . ALA B 1 388 ? 15.688 -0.93 -16.953 1 97.25 388 ALA B C 1
ATOM 5904 O O . ALA B 1 388 ? 15.398 -1.568 -17.969 1 97.25 388 ALA B O 1
ATOM 5905 N N . GLU B 1 389 ? 16.531 -1.368 -16.047 1 98.12 389 GLU B N 1
ATOM 5906 C CA . GLU B 1 389 ? 17.078 -2.727 -16.062 1 98.12 389 GLU B CA 1
ATOM 5907 C C . GLU B 1 389 ? 16.531 -3.547 -14.898 1 98.12 389 GLU B C 1
ATOM 5909 O O . GLU B 1 389 ? 16.531 -3.094 -13.75 1 98.12 389 GLU B O 1
ATOM 5914 N N . ILE B 1 390 ? 16.062 -4.672 -15.227 1 98.38 390 ILE B N 1
ATOM 5915 C CA . ILE B 1 390 ? 15.461 -5.531 -14.219 1 98.38 390 ILE B CA 1
ATOM 5916 C C . ILE B 1 390 ? 16.25 -6.832 -14.102 1 98.38 390 ILE B C 1
ATOM 5918 O O . ILE B 1 390 ? 16.281 -7.637 -15.031 1 98.38 390 ILE B O 1
ATOM 5922 N N . TYR B 1 391 ? 16.922 -7.023 -13.008 1 98.69 391 TYR B N 1
ATOM 5923 C CA . TYR B 1 391 ? 17.609 -8.273 -12.68 1 98.69 391 TYR B CA 1
ATOM 5924 C C . TYR B 1 391 ? 16.75 -9.133 -11.758 1 98.69 391 TYR B C 1
ATOM 5926 O O . TYR B 1 391 ? 16.156 -8.633 -10.805 1 98.69 391 TYR B O 1
ATOM 5934 N N . MET B 1 392 ? 16.672 -10.391 -12.039 1 98.44 392 MET B N 1
ATOM 5935 C CA . MET B 1 392 ? 15.82 -11.273 -11.25 1 98.44 392 MET B CA 1
ATOM 5936 C C . MET B 1 392 ? 16.672 -12.227 -10.406 1 98.44 392 MET B C 1
ATOM 5938 O O . MET B 1 392 ? 17.609 -12.836 -10.914 1 98.44 392 MET B O 1
ATOM 5942 N N . ALA B 1 393 ? 16.344 -12.32 -9.164 1 98.56 393 ALA B N 1
ATOM 5943 C CA . ALA B 1 393 ? 17.078 -13.18 -8.234 1 98.56 393 ALA B CA 1
ATOM 5944 C C . ALA B 1 393 ? 16.188 -13.633 -7.086 1 98.56 393 ALA B C 1
ATOM 5946 O O . ALA B 1 393 ? 14.992 -13.328 -7.062 1 98.56 393 ALA B O 1
ATOM 5947 N N . SER B 1 394 ? 16.719 -14.453 -6.199 1 98.44 394 SER B N 1
ATOM 5948 C CA . SER B 1 394 ? 15.984 -14.945 -5.043 1 98.44 394 SER B CA 1
ATOM 5949 C C . SER B 1 394 ? 15.789 -13.852 -3.998 1 98.44 394 SER B C 1
ATOM 5951 O O . SER B 1 394 ? 16.5 -12.852 -4.004 1 98.44 394 SER B O 1
ATOM 5953 N N . PRO B 1 395 ? 14.805 -14.047 -3.064 1 98.38 395 PRO B N 1
ATOM 5954 C CA . PRO B 1 395 ? 14.625 -13.078 -1.984 1 98.38 395 PRO B CA 1
ATOM 5955 C C . PRO B 1 395 ? 15.898 -12.859 -1.167 1 98.38 395 PRO B C 1
ATOM 5957 O O . PRO B 1 395 ? 16.172 -11.734 -0.741 1 98.38 395 PRO B O 1
ATOM 5960 N N . ALA B 1 396 ? 16.656 -13.906 -0.987 1 98.38 396 ALA B N 1
ATOM 5961 C CA . ALA B 1 396 ? 17.891 -13.789 -0.228 1 98.38 396 ALA B CA 1
ATOM 5962 C C . ALA B 1 396 ? 18.875 -12.859 -0.927 1 98.38 396 ALA B C 1
ATOM 5964 O O . ALA B 1 396 ? 19.484 -11.984 -0.29 1 98.38 396 ALA B O 1
ATOM 5965 N N . THR B 1 397 ? 19.031 -13.055 -2.211 1 98.62 397 THR B N 1
ATOM 5966 C CA . THR B 1 397 ? 19.922 -12.211 -2.994 1 98.62 397 THR B CA 1
ATOM 5967 C C . THR B 1 397 ? 19.422 -10.773 -3.021 1 98.62 397 THR B C 1
ATOM 5969 O O . THR B 1 397 ? 20.203 -9.828 -2.881 1 98.62 397 THR B O 1
ATOM 5972 N N . VAL B 1 398 ? 18.156 -10.594 -3.16 1 98.75 398 VAL B N 1
ATOM 5973 C CA . VAL B 1 398 ? 17.562 -9.266 -3.254 1 98.75 398 VAL B CA 1
ATOM 5974 C C . VAL B 1 398 ? 17.766 -8.516 -1.936 1 98.75 398 VAL B C 1
ATOM 5976 O O . VAL B 1 398 ? 18.219 -7.371 -1.928 1 98.75 398 VAL B O 1
ATOM 5979 N N . ALA B 1 399 ? 17.422 -9.164 -0.802 1 98.75 399 ALA B N 1
ATOM 5980 C CA . ALA B 1 399 ? 17.578 -8.531 0.507 1 98.75 399 ALA B CA 1
ATOM 5981 C C . ALA B 1 399 ? 19.031 -8.172 0.778 1 98.75 399 ALA B C 1
ATOM 5983 O O . ALA B 1 399 ? 19.328 -7.074 1.247 1 98.75 399 ALA B O 1
ATOM 5984 N N . THR B 1 400 ? 19.938 -9.094 0.463 1 98.62 400 THR B N 1
ATOM 5985 C CA . THR B 1 400 ? 21.359 -8.859 0.657 1 98.62 400 THR B CA 1
ATOM 5986 C C . THR B 1 400 ? 21.844 -7.691 -0.209 1 98.62 400 THR B C 1
ATOM 5988 O O . THR B 1 400 ? 22.625 -6.855 0.242 1 98.62 400 THR B O 1
ATOM 5991 N N . SER B 1 401 ? 21.375 -7.672 -1.411 1 98.81 401 SER B N 1
ATOM 5992 C CA . SER B 1 401 ? 21.734 -6.613 -2.348 1 98.81 401 SER B CA 1
ATOM 5993 C C . SER B 1 401 ? 21.234 -5.258 -1.872 1 98.81 401 SER B C 1
ATOM 5995 O O . SER B 1 401 ? 21.891 -4.234 -2.082 1 98.81 401 SER B O 1
ATOM 5997 N N . ALA B 1 402 ? 20.047 -5.215 -1.282 1 98.75 402 ALA B N 1
ATOM 5998 C CA . ALA B 1 402 ? 19.5 -3.971 -0.759 1 98.75 402 ALA B CA 1
ATOM 5999 C C . ALA B 1 402 ? 20.422 -3.357 0.293 1 98.75 402 ALA B C 1
ATOM 6001 O O . ALA B 1 402 ? 20.562 -2.135 0.364 1 98.75 402 ALA B O 1
ATOM 6002 N N . ILE B 1 403 ? 21 -4.223 1.147 1 98.62 403 ILE B N 1
ATOM 6003 C CA . ILE B 1 403 ? 21.906 -3.777 2.199 1 98.62 403 ILE B CA 1
ATOM 6004 C C . ILE B 1 403 ? 23.234 -3.326 1.583 1 98.62 403 ILE B C 1
ATOM 6006 O O . ILE B 1 403 ? 23.797 -2.299 1.978 1 98.62 403 ILE B O 1
ATOM 6010 N N . ALA B 1 404 ? 23.703 -4.094 0.541 1 98.19 404 ALA B N 1
ATOM 6011 C CA . ALA B 1 404 ? 25.016 -3.857 -0.05 1 98.19 404 ALA B CA 1
ATOM 6012 C C . ALA B 1 404 ? 24.984 -2.678 -1.018 1 98.19 404 ALA B C 1
ATOM 6014 O O . ALA B 1 404 ? 26 -2.02 -1.242 1 98.19 404 ALA B O 1
ATOM 6015 N N . GLY B 1 405 ? 23.859 -2.449 -1.683 1 98.31 405 GLY B N 1
ATOM 6016 C CA . GLY B 1 405 ? 23.719 -1.399 -2.678 1 98.31 405 GLY B CA 1
ATOM 6017 C C . GLY B 1 405 ? 24.109 -1.846 -4.074 1 98.31 405 GLY B C 1
ATOM 6018 O O . GLY B 1 405 ? 24.109 -1.04 -5.008 1 98.31 405 GLY B O 1
ATOM 6019 N N . HIS B 1 406 ? 24.484 -3.082 -4.23 1 98.5 406 HIS B N 1
ATOM 6020 C CA . HIS B 1 406 ? 24.781 -3.734 -5.5 1 98.5 406 HIS B CA 1
ATOM 6021 C C . HIS B 1 406 ? 24.391 -5.207 -5.473 1 98.5 406 HIS B C 1
ATOM 6023 O O . HIS B 1 406 ? 24.188 -5.781 -4.398 1 98.5 406 HIS B O 1
ATOM 6029 N N . ILE B 1 407 ? 24.25 -5.793 -6.598 1 98.75 407 ILE B N 1
ATOM 6030 C CA . ILE B 1 407 ? 23.781 -7.18 -6.66 1 98.75 407 ILE B CA 1
ATOM 6031 C C . ILE B 1 407 ? 24.859 -8.102 -6.098 1 98.75 407 ILE B C 1
ATOM 6033 O O . ILE B 1 407 ? 25.984 -8.156 -6.617 1 98.75 407 ILE B O 1
ATOM 6037 N N . THR B 1 408 ? 24.5 -8.789 -5.039 1 98 408 THR B N 1
ATOM 6038 C CA . THR B 1 408 ? 25.406 -9.719 -4.387 1 98 408 THR B CA 1
ATOM 6039 C C . THR B 1 408 ? 24.641 -10.789 -3.621 1 98 408 THR B C 1
ATOM 6041 O O . THR B 1 408 ? 23.484 -10.578 -3.234 1 98 408 THR B O 1
ATOM 6044 N N . ALA B 1 409 ? 25.172 -11.984 -3.502 1 95.5 409 ALA B N 1
ATOM 6045 C CA . ALA B 1 409 ? 24.531 -13.078 -2.771 1 95.5 409 ALA B CA 1
ATOM 6046 C C . ALA B 1 409 ? 24.938 -13.062 -1.301 1 95.5 409 ALA B C 1
ATOM 6048 O O . ALA B 1 409 ? 25.953 -12.469 -0.937 1 95.5 409 ALA B O 1
ATOM 6049 N N . PRO B 1 410 ? 24 -13.688 -0.43 1 89.06 410 PRO B N 1
ATOM 6050 C CA . PRO B 1 410 ? 24.422 -13.781 0.971 1 89.06 410 PRO B CA 1
ATOM 6051 C C . PRO B 1 410 ? 25.766 -14.477 1.138 1 89.06 410 PRO B C 1
ATOM 6053 O O . PRO B 1 410 ? 26.062 -15.445 0.432 1 89.06 410 PRO B O 1
ATOM 6056 N N . GLY B 1 411 ? 26.531 -13.969 2.252 1 75 411 GLY B N 1
ATOM 6057 C CA . GLY B 1 411 ? 27.859 -14.508 2.479 1 75 411 GLY B CA 1
ATOM 6058 C C . GLY B 1 411 ? 28.891 -13.992 1.486 1 75 411 GLY B C 1
ATOM 6059 O O . GLY B 1 411 ? 30.078 -14.305 1.6 1 75 411 GLY B O 1
ATOM 6060 N N . GLY B 1 412 ? 28.672 -12.633 0.854 1 59.38 412 GLY B N 1
ATOM 6061 C CA . GLY B 1 412 ? 29.516 -11.742 0.071 1 59.38 412 GLY B CA 1
ATOM 6062 C C . GLY B 1 412 ? 30.125 -12.414 -1.144 1 59.38 412 GLY B C 1
ATOM 6063 O O . GLY B 1 412 ? 30.688 -11.742 -2.012 1 59.38 412 GLY B O 1
ATOM 6064 N N . VAL B 1 413 ? 30.938 -13.672 -0.956 1 29.61 413 VAL B N 1
ATOM 6065 C CA . VAL B 1 413 ? 32.062 -14.07 -1.813 1 29.61 413 VAL B CA 1
ATOM 6066 C C . VAL B 1 413 ? 31.516 -14.641 -3.127 1 29.61 413 VAL B C 1
ATOM 6068 O O . VAL B 1 413 ? 30.547 -15.406 -3.129 1 29.61 413 VAL B O 1
#

Nearest PDB structures (foldseek):
  4kp2-assembly1_B-2  TM=9.366E-01  e=7.215E-44  Methanocaldococcus jannaschii DSM 2661
  4kp1-assembly1_A  TM=9.178E-01  e=2.247E-42  Methanocaldococcus jannaschii DSM 2661
  4nqy-assembly1_A  TM=8.898E-01  e=6.241E-41  Methanocaldococcus jannaschii DSM 2661
  1nit-assembly1_A  TM=8.593E-01  e=6.700E-31  Bos taurus
  1c97-assembly1_A  TM=8.661E-01  e=4.930E-29  Bos taurus

InterPro domains:
  IPR001030 Aconitase/3-isopropylmalate dehydratase large subunit, alpha/beta/alpha domain [PF00330] (53-271)
  IPR001030 Aconitase/3-isopropylmalate dehydratase large subunit, alpha/beta/alpha domain [PF00330] (279-405)
  IPR001030 Aconitase/3-isopropylmalate dehydratase large subunit, alpha/beta/alpha domain [PR00415] (110-123)
  IPR001030 Aconitase/3-isopropylmalate dehydratase large subunit, alpha/beta/alpha domain [PR00415] (124-139)
  IPR001030 Aconitase/3-isopropylmalate dehydratase large subunit, alpha/beta/alpha domain [PR00415] (184-197)
  IPR001030 Aconitase/3-isopropylmalate dehydratase large subunit, alpha/beta/alpha domain [PR00415] (198-211)
  IPR001030 Aconitase/3-isopropylmalate dehydratase large subunit, alpha/beta/alpha domain [PR00415] (346-359)
  IPR006251 Homoaconitase/3-isopropylmalate dehydratase, large subunit [TIGR01343] (4-410)
  IPR015931 Aconitase/3-isopropylmalate dehydratase large subunit, alpha/beta/alpha, subdomain 1/3 [G3DSA:3.30.499.10] (4-263)
  IPR015931 Aconitase/3-isopropylmalate dehydratase large subunit, alpha/beta/alpha, subdomain 1/3 [G3DSA:3.30.499.10] (267-412)
  IPR036008 Aconitase, iron-sulfur domain [SSF53732] (7-410)
  IPR050067 Isopropylmalate dehydratase and related enzymes [PTHR43822] (3-411)

Sequence (826 aa):
MGSTVIEQLLGRASEHPAPKPGDTVVVDVDLTVLIDLQFQHDRLHHVLQVHDPDKIAVVMDHAVPAPSIRDASGGERAREFARSHGVSKFYDVGRHGIVHQVIAEQALALPGQNLACTDSHTCAAGALNVAARGLGPAEVLQIVCTGKTWHMVPPTIRYDLVGQKPDHINGKDIFLHIAGTYGEATDHAIEYGGPGLSSVPMSDRRTMAAQGAEVGADFSVFPADEVCLESLGDRARDAHPCNGDDDARYAVRRSVDLSALKPMVSKPGTVINNSLPVSELEDKPIHQAFIGSCANGQLDDLRVAATILDGKKVKSGVRLIVTPASQQVYLDAVAAGYVTSIVSAGGVVTNPTCGACFGYHMGVLGPGEVCVTASTRNFKGRMGSPDAEIYMASPATVATSAIAGHITAPGGVMGSTVIEQLLGRASEHPAPKPGDTVVVDVDLTVLIDLQFQHDRLHHVLQVHDPDKIAVVMDHAVPAPSIRDASGGERAREFARSHGVSKFYDVGRHGIVHQVIAEQALALPGQNLACTDSHTCAAGALNVAARGLGPAEVLQIVCTGKTWHMVPPTIRYDLVGQKPDHINGKDIFLHIAGTYGEATDHAIEYGGPGLSSVPMSDRRTMAAQGAEVGADFSVFPADEVCLESLGDRARDAHPCNGDDDARYAVRRSVDLSALKPMVSKPGTVINNSLPVSELEDKPIHQAFIGSCANGQLDDLRVAATILDGKKVKSGVRLIVTPASQQVYLDAVAAGYVTSIVSAGGVVTNPTCGACFGYHMGVLGPGEVCVTASTRNFKGRMGSPDAEIYMASPATVATSAIAGHITAPGGV